Protein AF-A0A2D5Z635-F1 (afdb_monomer_lite)

pLDDT: mean 75.83, std 20.51, range [20.97, 98.56]

Sequence (1139 aa):
MLLATICIAFTLTTLTPTPTHAATWYVDAAAEPYGAGNIPEPFSTITAAAQVVDEGDTILIREGVYTERVTIERNDVTLAAWGAALPELRSNDGPAITVRANDCRIMRLRFTGSAGVELVGVANYLRGCNFDRCARPIKAEGRAHTVLFCTVRNSAFKGDGALFEIAGPGSYIGGNRFIDNAAIDAAAISLRGRGCVARNNILFSSGDAALRYGIVSASGPEDHQFDSCINQQIVRNRLHSGVREAFIHVEGERHDGSLVARNTIVGAAEAVRISAEGISVSSNLVGRTDGYASVDPEDPAFLWLAAVAPVDPTDAPKPYAGARPAWPGLASRDRAKLRHNLALGRDYLYFGPPSHGDRDLHPSCLADGYAPKKMWGHQDGTDFAGWHMNGMDNRLYVRFDLGRPCDIDAVRVYAPHQHVWRAGMPLQVDVSVSNDDRRFRYAGSVLSDLPQPPGNYWNEVEGLDARGRYVLLTVYTDWSYSGLGEFEILGTVTTDDRPPRLSGPVPRTLDEILGEGPDQSRFRLSDVGAAYMGRYRKNVTELAAVERKAQELGVRAQVDELVNRAARAVEYESSPDSRINPDVARALRGLSTAVLTAAYGQSDLILSAGTPYDEFSGSHIPDRRDVGIEEVSIMTCGDEREPGAFFVTNPMDEDLELRIEVEPLRTKQGDAFPLEQIVLRSPVDFVIGDPDRKVKGDFFHDKNNAVVRLDHGEGNRLPLMRLETRLVWIIADTTDVASGTYHGAMTLSADGIDPVQLRLVITVHPVRIPEQLDLHAYMWSYWRAGRIRDFRAEAFRDAIRHKANTILDHGIPHPVSLGEDGVDEQGHLLKPLNFDHIDWQIDQWNKSFRDPSSRVKFYVFWLAFGNEGYGELQMGIPVGSPRWNTLVVEWLNAIAAHLHERHGLTTDQFALYLKDELEARQVVKYYEPMSDALKAADPEKYPHARHVKLFVNPMTGTVMSSSWQHFEQRYDKLGLLAPLAGDYPDRILESLHRSGNLVWSHSTAGKSAGYGAKLSGWRCMQKGFDGMGFFIYVYSRYPSGLDRVYTKKDKVPGAGDETIVPTRGWEAWRDGQEDWYLLSRLKKSAHEAREADPGGFARAMRVFHGTIDSVFAAPDDPRASIAARERVIAEILRLEGGG

Radius of gyration: 36.73 Å; chains: 1; bounding box: 102×103×97 Å

Structure (mmCIF, N/CA/C/O backbone):
data_AF-A0A2D5Z635-F1
#
_entry.id   AF-A0A2D5Z635-F1
#
loop_
_atom_site.group_PDB
_atom_site.id
_atom_site.type_symbol
_atom_site.label_atom_id
_atom_site.label_alt_id
_atom_site.label_comp_id
_atom_site.label_asym_id
_atom_site.label_entity_id
_atom_site.label_seq_id
_atom_site.pdbx_PDB_ins_code
_atom_site.Cartn_x
_atom_site.Cartn_y
_atom_site.Cartn_z
_atom_site.occupancy
_atom_site.B_iso_or_equiv
_atom_site.auth_seq_id
_atom_site.auth_comp_id
_atom_site.auth_asym_id
_atom_site.auth_atom_id
_atom_site.pdbx_PDB_model_num
ATOM 1 N N . MET A 1 1 ? 67.245 28.421 30.150 1.00 30.61 1 MET A N 1
ATOM 2 C CA . MET A 1 1 ? 67.802 27.301 29.361 1.00 30.61 1 MET A CA 1
ATOM 3 C C . MET A 1 1 ? 66.653 26.392 28.962 1.00 30.61 1 MET A C 1
ATOM 5 O O . MET A 1 1 ? 65.881 26.032 29.834 1.00 30.61 1 MET A O 1
ATOM 9 N N . LEU A 1 2 ? 66.546 26.172 27.648 1.00 31.23 2 LEU A N 1
ATOM 10 C CA . LEU A 1 2 ? 65.624 25.359 26.837 1.00 31.23 2 LEU A CA 1
ATOM 11 C C . LEU A 1 2 ? 64.367 24.721 27.470 1.00 31.23 2 LEU A C 1
ATOM 13 O O . LEU A 1 2 ? 64.452 23.827 28.305 1.00 31.23 2 LEU A O 1
ATOM 17 N N . LEU A 1 3 ? 63.217 25.101 26.902 1.00 27.44 3 LEU A N 1
ATOM 18 C CA . LEU A 1 3 ? 61.907 24.449 26.975 1.00 27.44 3 LEU A CA 1
ATOM 19 C C . LEU A 1 3 ? 61.609 23.844 25.591 1.00 27.44 3 LEU A C 1
ATOM 21 O O . LEU A 1 3 ? 61.779 24.531 24.583 1.00 27.44 3 LEU A O 1
ATOM 25 N N . ALA A 1 4 ? 61.208 22.572 25.554 1.00 32.62 4 ALA A N 1
ATOM 26 C CA . ALA A 1 4 ? 60.872 21.835 24.338 1.00 32.62 4 ALA A CA 1
ATOM 27 C C . ALA A 1 4 ? 59.353 21.817 24.092 1.00 32.62 4 ALA A C 1
ATOM 29 O O . ALA A 1 4 ? 58.549 21.658 25.009 1.00 32.62 4 ALA A O 1
ATOM 30 N N . THR A 1 5 ? 59.019 22.009 22.822 1.00 35.28 5 THR A N 1
ATOM 31 C CA . THR A 1 5 ? 57.723 22.322 22.216 1.00 35.28 5 THR A CA 1
ATOM 32 C C . THR A 1 5 ? 56.794 21.108 22.097 1.00 35.28 5 THR A C 1
ATOM 34 O O . THR A 1 5 ? 57.200 20.065 21.593 1.00 35.28 5 THR A O 1
ATOM 37 N N . ILE A 1 6 ? 55.523 21.280 22.482 1.00 34.84 6 ILE A N 1
ATOM 38 C CA . ILE A 1 6 ? 54.401 20.382 22.162 1.00 34.84 6 ILE A CA 1
ATOM 39 C C . ILE A 1 6 ? 53.626 21.002 20.991 1.00 34.84 6 ILE A C 1
ATOM 41 O O . ILE A 1 6 ? 53.129 22.123 21.094 1.00 34.84 6 ILE A O 1
ATOM 45 N N . CYS A 1 7 ? 53.534 20.279 19.874 1.00 29.12 7 CYS A N 1
ATOM 46 C CA . CYS A 1 7 ? 52.735 20.653 18.710 1.00 29.12 7 CYS A CA 1
ATOM 47 C C . CYS A 1 7 ? 51.255 20.309 18.943 1.00 29.12 7 CYS A C 1
ATOM 49 O O . CYS A 1 7 ? 50.877 19.141 18.908 1.00 29.12 7 CYS A O 1
ATOM 51 N N . ILE A 1 8 ? 50.420 21.332 19.133 1.00 32.84 8 ILE A N 1
ATOM 52 C CA . ILE A 1 8 ? 48.964 21.251 18.966 1.00 32.84 8 ILE A CA 1
ATOM 53 C C . ILE A 1 8 ? 48.651 21.832 17.586 1.00 32.84 8 ILE A C 1
ATOM 55 O O . ILE A 1 8 ? 48.843 23.024 17.350 1.00 32.84 8 ILE A O 1
ATOM 59 N N . ALA A 1 9 ? 48.199 20.983 16.665 1.00 30.38 9 ALA A N 1
ATOM 60 C CA . ALA A 1 9 ? 47.681 21.409 15.373 1.00 30.38 9 ALA A CA 1
ATOM 61 C C . ALA A 1 9 ? 46.268 21.985 15.568 1.00 30.38 9 ALA A C 1
ATOM 63 O O . ALA A 1 9 ? 45.295 21.245 15.682 1.00 30.38 9 ALA A O 1
ATOM 64 N N . PHE A 1 10 ? 46.168 23.312 15.638 1.00 32.91 10 PHE A N 1
ATOM 65 C CA . PHE A 1 10 ? 44.913 24.031 15.431 1.00 32.91 10 PHE A CA 1
ATOM 66 C C . PHE A 1 10 ? 44.676 24.130 13.922 1.00 32.91 10 PHE A C 1
ATOM 68 O O . PHE A 1 10 ? 45.373 24.866 13.223 1.00 32.91 10 PHE A O 1
ATOM 75 N N . THR A 1 11 ? 43.704 23.383 13.407 1.00 33.19 11 THR A N 1
ATOM 76 C CA . THR A 1 11 ? 43.156 23.595 12.067 1.00 33.19 11 THR A CA 1
ATOM 77 C C . THR A 1 11 ? 42.427 24.937 12.081 1.00 33.19 11 THR A C 1
ATOM 79 O O . THR A 1 11 ? 41.347 25.073 12.650 1.00 33.19 11 THR A O 1
ATOM 82 N N . LEU A 1 12 ? 43.071 25.957 11.517 1.00 29.27 12 LEU A N 1
ATOM 83 C CA . LEU A 1 12 ? 42.504 27.283 11.322 1.00 29.27 12 LEU A CA 1
ATOM 84 C C . LEU A 1 12 ? 41.436 27.173 10.223 1.00 29.27 12 LEU A C 1
ATOM 86 O O . LEU A 1 12 ? 41.762 27.127 9.039 1.00 29.27 12 LEU A O 1
ATOM 90 N N . THR A 1 13 ? 40.164 27.072 10.604 1.00 34.94 13 THR A N 1
ATOM 91 C CA . THR A 1 13 ? 39.042 27.189 9.669 1.00 34.94 13 THR A CA 1
ATOM 92 C C . THR A 1 13 ? 39.069 28.605 9.101 1.00 34.94 13 THR A C 1
ATOM 94 O O . THR A 1 13 ? 38.730 29.566 9.793 1.00 34.94 13 THR A O 1
ATOM 97 N N . THR A 1 14 ? 39.525 28.764 7.862 1.00 32.41 14 THR A N 1
ATOM 98 C CA . THR A 1 14 ? 39.376 30.016 7.127 1.00 32.41 14 THR A CA 1
ATOM 99 C C . THR A 1 14 ? 37.883 30.254 6.926 1.00 32.41 14 THR A C 1
ATOM 101 O O . THR A 1 14 ? 37.226 29.581 6.138 1.00 32.41 14 THR A O 1
ATOM 104 N N . LEU A 1 15 ? 37.322 31.191 7.693 1.00 33.00 15 LEU A N 1
ATOM 105 C CA . LEU A 1 15 ? 36.035 31.804 7.386 1.00 33.00 15 LEU A CA 1
ATOM 106 C C . LEU A 1 15 ? 36.168 32.429 5.994 1.00 33.00 15 LEU A C 1
ATOM 108 O O . LEU A 1 15 ? 36.768 33.493 5.848 1.00 33.00 15 LEU A O 1
ATOM 112 N N . THR A 1 16 ? 35.660 31.755 4.963 1.00 35.94 16 THR A N 1
ATOM 113 C CA . THR A 1 16 ? 35.404 32.403 3.678 1.00 35.94 16 THR A CA 1
ATOM 114 C C . THR A 1 16 ? 34.396 33.517 3.951 1.00 35.94 16 THR A C 1
ATOM 116 O O . THR A 1 16 ? 33.330 33.215 4.502 1.00 35.94 16 THR A O 1
ATOM 119 N N . PRO A 1 17 ? 34.709 34.789 3.655 1.00 36.69 17 PRO A N 1
ATOM 120 C CA . PRO A 1 17 ? 33.743 35.861 3.820 1.00 36.69 17 PRO A CA 1
ATOM 121 C C . PRO A 1 17 ? 32.479 35.511 3.032 1.00 36.69 17 PRO A C 1
ATOM 123 O O . PRO A 1 17 ? 32.550 35.032 1.901 1.00 36.69 17 PRO A O 1
ATOM 126 N N . THR A 1 18 ? 31.325 35.707 3.665 1.00 41.41 18 THR A N 1
ATOM 127 C CA . THR A 1 18 ? 30.014 35.689 3.014 1.00 41.41 18 THR A CA 1
ATOM 128 C C . THR A 1 18 ? 30.107 36.531 1.739 1.00 41.41 18 THR A C 1
ATOM 130 O O . THR A 1 18 ? 30.652 37.635 1.842 1.00 41.41 18 THR A O 1
ATOM 133 N N . PRO A 1 19 ? 29.632 36.062 0.568 1.00 43.22 19 PRO A N 1
ATOM 134 C CA . PRO A 1 19 ? 29.708 36.858 -0.649 1.00 43.22 19 PRO A CA 1
ATOM 135 C C . PRO A 1 19 ? 29.065 38.216 -0.374 1.00 43.22 19 PRO A C 1
ATOM 137 O O . PRO A 1 19 ? 27.908 38.310 0.048 1.00 43.22 19 PRO A O 1
ATOM 140 N N . THR A 1 20 ? 29.870 39.263 -0.524 1.00 47.00 20 THR A N 1
ATOM 141 C CA . THR A 1 20 ? 29.421 40.647 -0.619 1.00 47.00 20 THR A CA 1
ATOM 142 C C . THR A 1 20 ? 28.277 40.693 -1.627 1.00 47.00 20 THR A C 1
ATOM 144 O O . THR A 1 20 ? 28.352 40.043 -2.665 1.00 47.00 20 THR A O 1
ATOM 147 N N . HIS A 1 21 ? 27.188 41.389 -1.291 1.00 55.56 21 HIS A N 1
ATOM 148 C CA . HIS A 1 21 ? 26.045 41.566 -2.189 1.00 55.56 21 HIS A CA 1
ATOM 149 C C . HIS A 1 21 ? 26.529 41.908 -3.606 1.00 55.56 21 HIS A C 1
ATOM 151 O O . HIS A 1 21 ? 27.247 42.893 -3.758 1.00 55.56 21 HIS A O 1
ATOM 157 N N . ALA A 1 22 ? 26.110 41.120 -4.602 1.00 78.25 22 ALA A N 1
ATOM 158 C CA . ALA A 1 22 ? 26.338 41.403 -6.016 1.00 78.25 22 ALA A CA 1
ATOM 159 C C . ALA A 1 22 ? 25.963 42.858 -6.329 1.00 78.25 22 ALA A C 1
ATOM 161 O O . ALA A 1 22 ? 24.819 43.279 -6.106 1.00 78.25 22 ALA A O 1
ATOM 162 N N . ALA A 1 23 ? 26.929 43.637 -6.802 1.00 91.00 23 ALA A N 1
ATOM 163 C CA . ALA A 1 23 ? 26.727 45.025 -7.164 1.00 91.00 23 ALA A CA 1
ATOM 164 C C . ALA A 1 23 ? 25.988 45.127 -8.505 1.00 91.00 23 ALA A C 1
ATOM 166 O O . ALA A 1 23 ? 26.004 44.225 -9.346 1.00 91.00 23 ALA A O 1
ATOM 167 N N . THR A 1 24 ? 25.294 46.249 -8.708 1.00 96.00 24 THR A N 1
ATOM 168 C CA . THR A 1 24 ? 24.654 46.576 -9.986 1.00 96.00 24 THR A CA 1
ATOM 169 C C . THR A 1 24 ? 25.293 47.825 -10.571 1.00 96.00 24 THR A C 1
ATOM 171 O O . THR A 1 24 ? 25.233 48.894 -9.963 1.00 96.00 24 THR A O 1
ATOM 174 N N . TRP A 1 25 ? 25.859 47.681 -11.763 1.00 97.19 25 TRP A N 1
ATOM 175 C CA . TRP A 1 25 ? 26.549 48.716 -12.517 1.00 97.19 25 TRP A CA 1
ATOM 176 C C . TRP A 1 25 ? 25.673 49.214 -13.663 1.00 97.19 25 TRP A C 1
ATOM 178 O O . TRP A 1 25 ? 25.069 48.421 -14.380 1.00 97.19 25 TRP A O 1
ATOM 188 N N . TYR A 1 26 ? 25.606 50.525 -13.853 1.00 97.00 26 TYR A N 1
ATOM 189 C CA . TYR A 1 26 ? 24.739 51.166 -14.839 1.00 97.00 26 TYR A CA 1
ATOM 190 C C . TYR A 1 26 ? 25.568 51.741 -15.982 1.00 97.00 26 TYR A C 1
ATOM 192 O O . TYR A 1 26 ? 26.588 52.386 -15.745 1.00 97.00 26 TYR A O 1
ATOM 200 N N . VAL A 1 27 ? 25.116 51.523 -17.218 1.00 97.12 27 VAL A N 1
ATOM 201 C CA . VAL A 1 27 ? 25.776 52.001 -18.439 1.00 97.12 27 VAL A CA 1
ATOM 202 C C . VAL A 1 27 ? 24.793 52.815 -19.276 1.00 97.12 27 VAL A C 1
ATOM 204 O O . VAL A 1 27 ? 23.687 52.354 -19.540 1.00 97.12 27 VAL A O 1
ATOM 207 N N . ASP A 1 28 ? 25.195 53.992 -19.748 1.00 96.81 28 ASP A N 1
ATOM 208 C CA . ASP A 1 28 ? 24.398 54.884 -20.595 1.00 96.81 28 ASP A CA 1
ATOM 209 C C . ASP A 1 28 ? 25.302 55.555 -21.640 1.00 96.81 28 ASP A C 1
ATOM 211 O O . ASP A 1 28 ? 26.207 56.304 -21.289 1.00 96.81 28 ASP A O 1
ATOM 215 N N . ALA A 1 29 ? 25.057 55.305 -22.930 1.00 94.38 29 ALA A N 1
ATOM 216 C CA . ALA A 1 29 ? 25.869 55.851 -24.023 1.00 94.38 29 ALA A CA 1
ATOM 217 C C . ALA A 1 29 ? 25.871 57.393 -24.082 1.00 94.38 29 ALA A C 1
ATOM 219 O O . ALA A 1 29 ? 26.741 57.975 -24.726 1.00 94.38 29 ALA A O 1
ATOM 220 N N . ALA A 1 30 ? 24.895 58.053 -23.448 1.00 94.25 30 ALA A N 1
ATOM 221 C CA . ALA A 1 30 ? 24.809 59.510 -23.368 1.00 94.25 30 ALA A CA 1
ATOM 222 C C . ALA A 1 30 ? 25.518 60.103 -22.134 1.00 94.25 30 ALA A C 1
ATOM 224 O O . ALA A 1 30 ? 25.519 61.323 -21.971 1.00 94.25 30 ALA A O 1
ATOM 225 N N . ALA A 1 31 ? 26.078 59.269 -21.253 1.00 93.50 31 ALA A N 1
ATOM 226 C CA . ALA A 1 31 ? 26.765 59.727 -20.054 1.00 93.50 31 ALA A CA 1
ATOM 227 C C . ALA A 1 31 ? 28.138 60.333 -20.360 1.00 93.50 31 ALA A C 1
ATOM 229 O O . ALA A 1 31 ? 28.791 59.989 -21.348 1.00 93.50 31 ALA A O 1
ATOM 230 N N . GLU A 1 32 ? 28.595 61.213 -19.471 1.00 89.12 32 GLU A N 1
ATOM 231 C CA . GLU A 1 32 ? 29.941 61.772 -19.552 1.00 89.12 32 GLU A CA 1
ATOM 232 C C . GLU A 1 32 ? 31.006 60.664 -19.419 1.00 89.12 32 GLU A C 1
ATOM 234 O O . GLU A 1 32 ? 30.798 59.656 -18.730 1.00 89.12 32 GLU A O 1
ATOM 239 N N . PRO A 1 33 ? 32.177 60.820 -20.060 1.00 86.00 33 PRO A N 1
ATOM 240 C CA . PRO A 1 33 ? 33.325 59.964 -19.794 1.00 86.00 33 PRO A CA 1
ATOM 241 C C . PRO A 1 33 ? 33.615 59.895 -18.285 1.00 86.00 33 PRO A C 1
ATOM 243 O O . PRO A 1 33 ? 33.566 60.913 -17.600 1.00 86.00 33 PRO A O 1
ATOM 246 N N . TYR A 1 34 ? 33.966 58.706 -17.784 1.00 84.75 34 TYR A N 1
ATOM 247 C CA . TYR A 1 34 ? 34.382 58.464 -16.388 1.00 84.75 34 TYR A CA 1
ATOM 248 C C . TYR A 1 34 ? 33.281 58.475 -15.306 1.00 84.75 34 TYR A C 1
ATOM 250 O O . TYR A 1 34 ? 33.599 58.694 -14.138 1.00 84.75 34 TYR A O 1
ATOM 258 N N . GLY A 1 35 ? 32.013 58.206 -15.644 1.00 88.25 35 GLY A N 1
ATOM 259 C CA . GLY A 1 35 ? 30.972 57.973 -14.629 1.00 88.25 35 GLY A CA 1
ATOM 260 C C . GLY A 1 35 ? 31.335 56.854 -13.636 1.00 88.25 35 GLY A C 1
ATOM 261 O O . GLY A 1 35 ? 32.076 55.934 -13.975 1.00 88.25 35 GLY A O 1
ATOM 262 N N . ALA A 1 36 ? 30.819 56.930 -12.407 1.00 92.06 36 ALA A N 1
ATOM 263 C CA . ALA A 1 36 ? 31.108 55.987 -11.322 1.00 92.06 36 ALA A CA 1
ATOM 264 C C . ALA A 1 36 ? 30.342 54.647 -11.411 1.00 92.06 36 ALA A C 1
ATOM 266 O O . ALA A 1 36 ? 30.465 53.810 -10.518 1.00 92.06 36 ALA A O 1
ATOM 267 N N . GLY A 1 37 ? 29.523 54.443 -12.446 1.00 91.56 37 GLY A N 1
ATOM 268 C CA . GLY A 1 37 ? 28.780 53.205 -12.683 1.00 91.56 37 GLY A CA 1
ATOM 269 C C . GLY A 1 37 ? 27.520 53.033 -11.834 1.00 91.56 37 GLY A C 1
ATOM 270 O O . GLY A 1 37 ? 26.960 51.942 -11.788 1.00 91.56 37 GLY A O 1
ATOM 271 N N . ASN A 1 38 ? 27.049 54.092 -11.178 1.00 94.06 38 ASN A N 1
ATOM 272 C CA . ASN A 1 38 ? 25.782 54.117 -10.443 1.00 94.06 38 ASN A CA 1
ATOM 273 C C . ASN A 1 38 ? 24.690 54.837 -11.265 1.00 94.06 38 ASN A C 1
ATOM 275 O O . ASN A 1 38 ? 24.964 55.384 -12.325 1.00 94.06 38 ASN A O 1
ATOM 279 N N . ILE A 1 39 ? 23.435 54.829 -10.804 1.00 90.94 39 ILE A N 1
ATOM 280 C CA . ILE A 1 39 ? 22.302 55.427 -11.543 1.00 90.94 39 ILE A CA 1
ATOM 281 C C . ILE A 1 39 ? 22.522 56.906 -11.940 1.00 90.94 39 ILE A C 1
ATOM 283 O O . ILE A 1 39 ? 22.224 57.233 -13.089 1.00 90.94 39 ILE A O 1
ATOM 287 N N . PRO A 1 40 ? 22.965 57.816 -11.042 1.00 90.44 40 PRO A N 1
ATOM 288 C CA . PRO A 1 40 ? 23.169 59.221 -11.408 1.00 90.44 40 PRO A CA 1
ATOM 289 C C . PRO A 1 40 ? 24.443 59.474 -12.227 1.00 90.44 40 PRO A C 1
ATOM 291 O O . PRO A 1 40 ? 24.479 60.444 -12.979 1.00 90.44 40 PRO A O 1
ATOM 294 N N . GLU A 1 41 ? 25.456 58.614 -12.112 1.00 93.88 41 GLU A N 1
ATOM 295 C CA . GLU A 1 41 ? 26.731 58.714 -12.832 1.00 93.88 41 GLU A CA 1
ATOM 296 C C . GLU A 1 41 ? 27.061 57.378 -13.529 1.00 93.88 41 GLU A C 1
ATOM 298 O O . GLU A 1 41 ? 28.010 56.694 -13.135 1.00 93.88 41 GLU A O 1
ATOM 303 N N . PRO A 1 42 ? 26.278 56.947 -14.536 1.00 96.81 42 PRO A N 1
ATOM 304 C CA . PRO A 1 42 ? 26.495 55.663 -15.196 1.00 96.81 42 PRO A CA 1
ATOM 305 C C . PRO A 1 42 ? 27.777 55.684 -16.035 1.00 96.81 42 PRO A C 1
ATOM 307 O O . PRO A 1 42 ? 28.232 56.735 -16.487 1.00 96.81 42 PRO A O 1
ATOM 310 N N . PHE A 1 43 ? 28.362 54.513 -16.280 1.00 97.31 43 PHE A N 1
ATOM 311 C CA . PHE A 1 43 ? 29.468 54.389 -17.226 1.00 97.31 43 PHE A CA 1
ATOM 312 C C . PHE A 1 43 ? 29.003 54.750 -18.640 1.00 97.31 43 PHE A C 1
ATOM 314 O O . PHE A 1 43 ? 27.923 54.348 -19.068 1.00 97.31 43 PHE A O 1
ATOM 321 N N . SER A 1 44 ? 29.841 55.444 -19.407 1.00 95.31 44 SER A N 1
ATOM 322 C CA . SER A 1 44 ? 29.541 55.776 -20.806 1.00 95.31 44 SER A CA 1
ATOM 323 C C . SER A 1 44 ? 29.814 54.637 -21.794 1.00 95.31 44 SER A C 1
ATOM 325 O O . SER A 1 44 ? 29.379 54.696 -22.942 1.00 95.31 44 SER A O 1
ATOM 327 N N . THR A 1 45 ? 30.500 53.574 -21.355 1.00 96.94 45 THR A N 1
ATOM 328 C CA . THR A 1 45 ? 30.802 52.378 -22.161 1.00 96.94 45 THR A CA 1
ATOM 329 C C . THR A 1 45 ? 30.586 51.102 -21.354 1.00 96.94 45 THR A C 1
ATOM 331 O O . THR A 1 45 ? 30.772 51.078 -20.134 1.00 96.94 45 THR A O 1
ATOM 334 N N . ILE A 1 46 ? 30.221 50.022 -22.037 1.00 97.12 46 ILE A N 1
ATOM 335 C CA . ILE A 1 46 ? 30.075 48.690 -21.444 1.00 97.12 46 ILE A CA 1
ATOM 336 C C . ILE A 1 46 ? 31.454 48.147 -21.042 1.00 97.12 46 ILE A C 1
ATOM 338 O O . ILE A 1 46 ? 31.578 47.475 -20.022 1.00 97.12 46 ILE A O 1
ATOM 342 N N . THR A 1 47 ? 32.504 48.483 -21.795 1.00 96.19 47 THR A N 1
ATOM 343 C CA . THR A 1 47 ? 33.895 48.114 -21.500 1.00 96.19 47 THR A CA 1
ATOM 344 C C . THR A 1 47 ? 34.355 48.675 -20.157 1.00 96.19 47 THR A C 1
ATOM 346 O O . THR A 1 47 ? 34.975 47.945 -19.388 1.00 96.19 47 THR A O 1
ATOM 349 N N . ALA A 1 48 ? 34.019 49.929 -19.831 1.00 95.25 48 ALA A N 1
ATOM 350 C CA . ALA A 1 48 ? 34.350 50.504 -18.526 1.00 95.25 48 ALA A CA 1
ATOM 351 C C . ALA A 1 48 ? 33.665 49.746 -17.378 1.00 95.25 48 ALA A C 1
ATOM 353 O O . ALA A 1 48 ? 34.307 49.450 -16.375 1.00 95.25 48 ALA A O 1
ATOM 354 N N . ALA A 1 49 ? 32.398 49.354 -17.554 1.00 96.38 49 ALA A N 1
ATOM 355 C CA . ALA A 1 49 ? 31.696 48.530 -16.572 1.00 96.38 49 ALA A CA 1
ATOM 356 C C . ALA A 1 49 ? 32.336 47.138 -16.436 1.00 96.38 49 ALA A C 1
ATOM 358 O O . ALA A 1 49 ? 32.631 46.695 -15.331 1.00 96.38 49 ALA A O 1
ATOM 359 N N . ALA A 1 50 ? 32.625 46.472 -17.556 1.00 95.88 50 ALA A N 1
ATOM 360 C CA . ALA A 1 50 ? 33.232 45.141 -17.581 1.00 95.88 50 ALA A CA 1
ATOM 361 C C . ALA A 1 50 ? 34.624 45.076 -16.921 1.00 95.88 50 ALA A C 1
ATOM 363 O O . ALA A 1 50 ? 35.052 44.001 -16.510 1.00 95.88 50 ALA A O 1
ATOM 364 N N . GLN A 1 51 ? 35.330 46.206 -16.811 1.00 94.81 51 GLN A N 1
ATOM 365 C CA . GLN A 1 51 ? 36.632 46.292 -16.143 1.00 94.81 51 GLN A CA 1
ATOM 366 C C . GLN A 1 51 ? 36.542 46.370 -14.613 1.00 94.81 51 GLN A C 1
ATOM 368 O O . GLN A 1 51 ? 37.538 46.082 -13.950 1.00 94.81 51 GLN A O 1
ATOM 373 N N . VAL A 1 52 ? 35.392 46.768 -14.057 1.00 94.44 52 VAL A N 1
ATOM 374 C CA . VAL A 1 52 ? 35.220 46.977 -12.606 1.00 94.44 52 VAL A CA 1
ATOM 375 C C . VAL A 1 52 ? 34.320 45.944 -11.930 1.00 94.44 52 VAL A C 1
ATOM 377 O O . VAL A 1 52 ? 34.256 45.932 -10.706 1.00 94.44 52 VAL A O 1
ATOM 380 N N . VAL A 1 53 ? 33.616 45.112 -12.702 1.00 94.62 53 VAL A N 1
ATOM 381 C CA . VAL A 1 53 ? 32.704 44.098 -12.157 1.00 94.62 53 VAL A CA 1
ATOM 382 C C . VAL A 1 53 ? 33.446 42.959 -11.462 1.00 94.62 53 VAL A C 1
ATOM 384 O O . VAL A 1 53 ? 34.452 42.455 -11.972 1.00 94.62 53 VAL A O 1
ATOM 387 N N . ASP A 1 54 ? 32.894 42.519 -10.335 1.00 94.88 54 ASP A N 1
ATOM 388 C CA . ASP A 1 54 ? 33.293 41.305 -9.626 1.00 94.88 54 ASP A CA 1
ATOM 389 C C . ASP A 1 54 ? 32.348 40.130 -9.952 1.00 94.88 54 ASP A C 1
ATOM 391 O O . ASP A 1 54 ? 31.340 40.274 -10.650 1.00 94.88 54 ASP A O 1
ATOM 395 N N . GLU A 1 55 ? 32.695 38.923 -9.494 1.00 93.31 55 GLU A N 1
ATOM 396 C CA . GLU A 1 55 ? 31.869 37.731 -9.718 1.00 93.31 55 GLU A CA 1
ATOM 397 C C . GLU A 1 55 ? 30.492 37.869 -9.043 1.00 93.31 55 GLU A C 1
ATOM 399 O O . GLU A 1 55 ? 30.396 38.233 -7.871 1.00 93.31 55 GLU A O 1
ATOM 404 N N . GLY A 1 56 ? 29.422 37.569 -9.787 1.00 89.44 56 GLY A N 1
ATOM 405 C CA . GLY A 1 56 ? 28.029 37.730 -9.349 1.00 89.44 56 GLY A CA 1
ATOM 406 C C . GLY A 1 56 ? 27.396 39.085 -9.700 1.00 89.44 56 GLY A C 1
ATOM 407 O O . GLY A 1 56 ? 26.172 39.218 -9.629 1.00 89.44 56 GLY A O 1
ATOM 408 N N . ASP A 1 57 ? 28.185 40.084 -10.109 1.00 96.19 57 ASP A N 1
ATOM 409 C CA . ASP A 1 57 ? 27.688 41.430 -10.415 1.00 96.19 57 ASP A CA 1
ATOM 410 C C . ASP A 1 57 ? 26.788 41.487 -11.661 1.00 96.19 57 ASP A C 1
ATOM 412 O O . ASP A 1 57 ? 26.846 40.662 -12.580 1.00 96.19 57 ASP A O 1
ATOM 416 N N . THR A 1 58 ? 25.960 42.533 -11.725 1.00 96.81 58 THR A N 1
ATOM 417 C CA . THR A 1 58 ? 25.075 42.814 -12.863 1.00 96.81 58 THR A CA 1
ATOM 418 C C . THR A 1 58 ? 25.408 44.149 -13.524 1.00 96.81 58 THR A C 1
ATOM 420 O O . THR A 1 58 ? 25.435 45.181 -12.868 1.00 96.81 58 THR A O 1
ATOM 423 N N . ILE A 1 59 ? 25.578 44.157 -14.844 1.00 97.69 59 ILE A N 1
ATOM 424 C CA . ILE A 1 59 ? 25.701 45.345 -15.693 1.00 97.69 59 ILE A CA 1
ATOM 425 C C . ILE A 1 59 ? 24.356 45.591 -16.390 1.00 97.69 59 ILE A C 1
ATOM 427 O O . ILE A 1 59 ? 23.929 44.805 -17.241 1.00 97.69 59 ILE A O 1
ATOM 431 N N . LEU A 1 60 ? 23.697 46.698 -16.054 1.00 96.75 60 LEU A N 1
ATOM 432 C CA . LEU A 1 60 ? 22.460 47.170 -16.671 1.00 96.75 60 LEU A CA 1
ATOM 433 C C . LEU A 1 60 ? 22.753 48.250 -17.716 1.00 96.75 60 LEU A C 1
ATOM 435 O O . LEU A 1 60 ? 23.225 49.341 -17.401 1.00 96.75 60 LEU A O 1
ATOM 439 N N . ILE A 1 61 ? 22.432 47.952 -18.973 1.00 97.81 61 ILE A N 1
ATOM 440 C CA . ILE A 1 61 ? 22.767 48.781 -20.134 1.00 97.81 61 ILE A CA 1
ATOM 441 C C . ILE A 1 61 ? 21.518 49.528 -20.607 1.00 97.81 61 ILE A C 1
ATOM 443 O O . ILE A 1 61 ? 20.512 48.910 -20.975 1.00 97.81 61 ILE A O 1
ATOM 447 N N . ARG A 1 62 ? 21.558 50.862 -20.583 1.00 96.00 62 ARG A N 1
ATOM 448 C CA . ARG A 1 62 ? 20.468 51.718 -21.064 1.00 96.00 62 ARG A CA 1
ATOM 449 C C . ARG A 1 62 ? 20.297 51.590 -22.571 1.00 96.00 62 ARG A C 1
ATOM 451 O O . ARG A 1 62 ? 21.221 51.244 -23.293 1.00 96.00 62 ARG A O 1
ATOM 458 N N . GLU A 1 63 ? 19.105 51.906 -23.061 1.00 95.44 63 GLU A N 1
ATOM 459 C CA . GLU A 1 63 ? 18.890 52.096 -24.494 1.00 95.44 63 GLU A CA 1
ATOM 460 C C . GLU A 1 63 ? 19.888 53.117 -25.064 1.00 95.44 63 GLU A C 1
ATOM 462 O O . GLU A 1 63 ? 20.022 54.224 -24.548 1.00 95.44 63 GLU A O 1
ATOM 467 N N . GLY A 1 64 ? 20.578 52.728 -26.133 1.00 93.62 64 GLY A N 1
ATOM 468 C CA . GLY A 1 64 ? 21.636 53.504 -26.768 1.00 93.62 64 GLY A CA 1
ATOM 469 C C . GLY A 1 64 ? 22.349 52.678 -27.837 1.00 93.62 64 GLY A C 1
ATOM 470 O O . GLY A 1 64 ? 22.109 51.472 -27.953 1.00 93.62 64 GLY A O 1
ATOM 471 N N . VAL A 1 65 ? 23.207 53.326 -28.629 1.00 95.50 65 VAL A N 1
ATOM 472 C CA . VAL A 1 65 ? 24.070 52.655 -29.614 1.00 95.50 65 VAL A CA 1
ATOM 473 C C . VAL A 1 65 ? 25.489 52.597 -29.061 1.00 95.50 65 VAL A C 1
ATOM 475 O O . VAL A 1 65 ? 26.140 53.627 -28.911 1.00 95.50 65 VAL A O 1
ATOM 478 N N . TYR A 1 66 ? 25.976 51.388 -28.811 1.00 95.25 66 TYR A N 1
ATOM 479 C CA . TYR A 1 66 ? 27.294 51.110 -28.253 1.00 95.25 66 TYR A CA 1
ATOM 480 C C . TYR A 1 66 ? 28.176 50.522 -29.348 1.00 95.25 66 TYR A C 1
ATOM 482 O O . TYR A 1 66 ? 27.926 49.419 -29.833 1.00 95.25 66 TYR A O 1
ATOM 490 N N . THR A 1 67 ? 29.186 51.276 -29.783 1.00 93.50 67 THR A N 1
ATOM 491 C CA . THR A 1 67 ? 30.129 50.827 -30.820 1.00 93.50 67 THR A CA 1
ATOM 492 C C . THR A 1 67 ? 31.452 50.455 -30.165 1.00 93.50 67 THR A C 1
ATOM 494 O O . THR A 1 67 ? 32.386 51.251 -30.131 1.00 93.50 67 THR A O 1
ATOM 497 N N . GLU A 1 68 ? 31.506 49.259 -29.589 1.00 91.62 68 GLU A N 1
ATOM 498 C CA . GLU A 1 68 ? 32.641 48.772 -28.803 1.00 91.62 68 GLU A CA 1
ATOM 499 C C . GLU A 1 68 ? 32.737 47.238 -28.836 1.00 91.62 68 GLU A C 1
ATOM 501 O O . GLU A 1 68 ? 31.814 46.551 -29.281 1.00 91.62 68 GLU A O 1
ATOM 506 N N . ARG A 1 69 ? 33.870 46.700 -28.368 1.00 92.50 69 ARG A N 1
ATOM 507 C CA . ARG A 1 69 ? 34.099 45.259 -28.201 1.00 92.50 69 ARG A CA 1
ATOM 508 C C . ARG A 1 69 ? 34.341 44.966 -26.730 1.00 92.50 69 ARG A C 1
ATOM 510 O O . ARG A 1 69 ? 35.334 45.416 -26.168 1.00 92.50 69 ARG A O 1
ATOM 517 N N . VAL A 1 70 ? 33.450 44.188 -26.134 1.00 94.94 70 VAL A N 1
ATOM 518 C CA . VAL A 1 70 ? 33.444 43.896 -24.700 1.00 94.94 70 VAL A CA 1
ATOM 519 C C . VAL A 1 70 ? 33.977 42.488 -24.472 1.00 94.94 70 VAL A C 1
ATOM 521 O O . VAL A 1 70 ? 33.511 41.538 -25.100 1.00 94.94 70 VAL A O 1
ATOM 524 N N . THR A 1 71 ? 34.932 42.338 -23.555 1.00 96.44 71 THR A N 1
ATOM 525 C CA . THR A 1 71 ? 35.397 41.021 -23.095 1.00 96.44 71 THR A CA 1
ATOM 526 C C . THR A 1 71 ? 35.018 40.833 -21.631 1.00 96.44 71 THR A C 1
ATOM 528 O O . THR A 1 71 ? 35.332 41.690 -20.811 1.00 96.44 71 THR A O 1
ATOM 531 N N . ILE A 1 72 ? 34.347 39.724 -21.309 1.00 97.12 72 ILE A N 1
ATOM 532 C CA . ILE A 1 72 ? 34.001 39.338 -19.934 1.00 97.12 72 ILE A CA 1
ATOM 533 C C . ILE A 1 72 ? 34.929 38.209 -19.489 1.00 97.12 72 ILE A C 1
ATOM 535 O O . ILE A 1 72 ? 34.904 37.113 -20.056 1.00 97.12 72 ILE A O 1
ATOM 539 N N . GLU A 1 73 ? 35.750 38.491 -18.478 1.00 95.25 73 GLU A N 1
ATOM 540 C CA . GLU A 1 73 ? 36.774 37.577 -17.944 1.00 95.25 73 GLU A CA 1
ATOM 541 C C . GLU A 1 73 ? 36.492 37.121 -16.499 1.00 95.25 73 GLU A C 1
ATOM 543 O O . GLU A 1 73 ? 37.254 36.328 -15.949 1.00 95.25 73 GLU A O 1
ATOM 548 N N . ARG A 1 74 ? 35.391 37.582 -15.888 1.00 94.81 74 ARG A N 1
ATOM 549 C CA . ARG A 1 74 ? 34.948 37.216 -14.528 1.00 94.81 74 ARG A CA 1
ATOM 550 C C . ARG A 1 74 ? 33.714 36.315 -14.566 1.00 94.81 74 ARG A C 1
ATOM 552 O O . ARG A 1 74 ? 32.836 36.535 -15.400 1.00 94.81 74 ARG A O 1
ATOM 559 N N . ASN A 1 75 ? 33.661 35.307 -13.691 1.00 93.81 75 ASN A N 1
ATOM 560 C CA . ASN A 1 75 ? 32.560 34.340 -13.655 1.00 93.81 75 ASN A CA 1
ATOM 561 C C . ASN A 1 75 ? 31.272 34.955 -13.089 1.00 93.81 75 ASN A C 1
ATOM 563 O O . ASN A 1 75 ? 31.317 35.944 -12.368 1.00 93.81 75 ASN A O 1
ATOM 567 N N . ASP A 1 76 ? 30.124 34.359 -13.412 1.00 93.94 76 ASP A N 1
ATOM 568 C CA . ASP A 1 76 ? 28.801 34.711 -12.861 1.00 93.94 76 ASP A CA 1
ATOM 569 C C . ASP A 1 76 ? 28.372 36.182 -13.067 1.00 93.94 76 ASP A C 1
ATOM 571 O O . ASP A 1 76 ? 27.495 36.700 -12.381 1.00 93.94 76 ASP A O 1
ATOM 575 N N . VAL A 1 77 ? 28.957 36.876 -14.047 1.00 96.38 77 VAL A N 1
ATOM 576 C CA . VAL A 1 77 ? 28.567 38.249 -14.405 1.00 96.38 77 VAL A CA 1
ATOM 577 C C . VAL A 1 77 ? 27.322 38.251 -15.297 1.00 96.38 77 VAL A C 1
ATOM 579 O O . VAL A 1 77 ? 27.232 37.507 -16.279 1.00 96.38 77 VAL A O 1
ATOM 582 N N . THR A 1 78 ? 26.369 39.138 -15.001 1.00 97.38 78 THR A N 1
ATOM 583 C CA . THR A 1 78 ? 25.149 39.333 -15.801 1.00 97.38 78 THR A CA 1
ATOM 584 C C . THR A 1 78 ? 25.198 40.639 -16.595 1.00 97.38 78 THR A C 1
ATOM 586 O O . THR A 1 78 ? 25.351 41.703 -16.018 1.00 97.38 78 THR A O 1
ATOM 589 N N . LEU A 1 79 ? 25.008 40.591 -17.915 1.00 97.50 79 LEU A N 1
ATOM 590 C CA . LEU A 1 79 ? 24.796 41.752 -18.786 1.00 97.50 79 LEU A CA 1
ATOM 591 C C . LEU A 1 79 ? 23.337 41.762 -19.244 1.00 97.50 79 LEU A C 1
ATOM 593 O O . LEU A 1 79 ? 22.887 40.824 -19.908 1.00 97.50 79 LEU A O 1
ATOM 597 N N . ALA A 1 80 ? 22.598 42.824 -18.934 1.00 96.31 80 ALA A N 1
ATOM 598 C CA . ALA A 1 80 ? 21.187 42.930 -19.288 1.00 96.31 80 ALA A CA 1
ATOM 599 C C . ALA A 1 80 ? 20.778 44.347 -19.702 1.00 96.31 80 ALA A C 1
ATOM 601 O O . ALA A 1 80 ? 21.401 45.334 -19.320 1.00 96.31 80 ALA A O 1
ATOM 602 N N . ALA A 1 81 ? 19.692 44.465 -20.469 1.00 93.56 81 ALA A N 1
ATOM 603 C CA . ALA A 1 81 ? 19.061 45.762 -20.700 1.00 93.56 81 ALA A CA 1
ATOM 604 C C . ALA A 1 81 ? 18.520 46.351 -19.386 1.00 93.56 81 ALA A C 1
ATOM 606 O O . ALA A 1 81 ? 17.793 45.683 -18.652 1.00 93.56 81 ALA A O 1
ATOM 607 N N . TRP A 1 82 ? 18.808 47.627 -19.134 1.00 88.44 82 TRP A N 1
ATOM 608 C CA . TRP A 1 82 ? 18.287 48.378 -17.987 1.00 88.44 82 TRP A CA 1
ATOM 609 C C . TRP A 1 82 ? 16.767 48.620 -18.100 1.00 88.44 82 TRP A C 1
ATOM 611 O O . TRP A 1 82 ? 16.072 48.738 -17.095 1.00 88.44 82 TRP A O 1
ATOM 621 N N . GLY A 1 83 ? 16.218 48.674 -19.319 1.00 82.62 83 GLY A N 1
ATOM 622 C CA . GLY A 1 83 ? 14.820 49.037 -19.569 1.00 82.62 83 GLY A CA 1
ATOM 623 C C . GLY A 1 83 ? 14.059 48.101 -20.511 1.00 82.62 83 GLY A C 1
ATOM 624 O O . GLY A 1 83 ? 14.483 46.995 -20.846 1.00 82.62 83 GLY A O 1
ATOM 625 N N . ALA A 1 84 ? 12.876 48.545 -20.944 1.00 74.75 84 ALA A N 1
ATOM 626 C CA . ALA A 1 84 ? 12.050 47.810 -21.907 1.00 74.75 84 ALA A CA 1
ATOM 627 C C . ALA A 1 84 ? 12.650 47.820 -23.326 1.00 74.75 84 ALA A C 1
ATOM 629 O O . ALA A 1 84 ? 12.536 46.828 -24.049 1.00 74.75 84 ALA A O 1
ATOM 630 N N . ALA A 1 85 ? 13.283 48.929 -23.711 1.00 85.19 85 ALA A N 1
ATOM 631 C CA . ALA A 1 85 ? 13.990 49.058 -24.977 1.00 85.19 85 ALA A CA 1
ATOM 632 C C . ALA A 1 85 ? 15.352 48.351 -24.929 1.00 85.19 85 ALA A C 1
ATOM 634 O O . ALA A 1 85 ? 15.991 48.284 -23.878 1.00 85.19 85 ALA A O 1
ATOM 635 N N . LEU A 1 86 ? 15.770 47.791 -26.067 1.00 90.75 86 LEU A N 1
ATOM 636 C CA . LEU A 1 86 ? 16.992 46.993 -26.163 1.00 90.75 86 LEU A CA 1
ATOM 637 C C . LEU A 1 86 ? 18.178 47.896 -26.545 1.00 90.75 86 LEU A C 1
ATOM 639 O O . LEU A 1 86 ? 18.081 48.571 -27.573 1.00 90.75 86 LEU A O 1
ATOM 643 N N . PRO A 1 87 ? 19.294 47.881 -25.795 1.00 94.75 87 PRO A N 1
ATOM 644 C CA . PRO A 1 87 ? 20.537 48.521 -26.225 1.00 94.75 87 PRO A CA 1
ATOM 645 C C . PRO A 1 87 ? 21.057 47.873 -27.510 1.00 94.75 87 PRO A C 1
ATOM 647 O O . PRO A 1 87 ? 20.976 46.652 -27.668 1.00 94.75 87 PRO A O 1
ATOM 650 N N . GLU A 1 88 ? 21.590 48.684 -28.423 1.00 95.31 88 GLU A N 1
ATOM 651 C CA . GLU A 1 88 ? 22.138 48.236 -29.702 1.00 95.31 88 GLU A CA 1
ATOM 652 C C . GLU A 1 88 ? 23.667 48.221 -29.657 1.00 95.31 88 GLU A C 1
ATOM 654 O O . GLU A 1 88 ? 24.300 49.269 -29.557 1.00 95.31 88 GLU A O 1
ATOM 659 N N . LEU A 1 89 ? 24.263 47.036 -29.773 1.00 95.06 89 LEU A N 1
ATOM 660 C CA . LEU A 1 89 ? 25.704 46.843 -29.853 1.00 95.06 89 LEU A CA 1
ATOM 661 C C . LEU A 1 89 ? 26.140 46.672 -31.311 1.00 95.06 89 LEU A C 1
ATOM 663 O O . LEU A 1 89 ? 25.603 45.837 -32.047 1.00 95.06 89 LEU A O 1
ATOM 667 N N . ARG A 1 90 ? 27.152 47.449 -31.703 1.00 91.88 90 ARG A N 1
ATOM 668 C CA . ARG A 1 90 ? 27.761 47.453 -33.034 1.00 91.88 90 ARG A CA 1
ATOM 669 C C . ARG A 1 90 ? 29.240 47.122 -32.944 1.00 91.88 90 ARG A C 1
ATOM 671 O O . ARG A 1 90 ? 29.977 47.687 -32.147 1.00 91.88 90 ARG A O 1
ATOM 678 N N . SER A 1 91 ? 29.671 46.256 -33.844 1.00 84.50 91 SER A N 1
ATOM 679 C CA . SER A 1 91 ? 31.068 45.962 -34.118 1.00 84.50 91 SER A CA 1
ATOM 680 C C . SER A 1 91 ? 31.237 45.948 -35.633 1.00 84.50 91 SER A C 1
ATOM 682 O O . SER A 1 91 ? 30.327 45.519 -36.350 1.00 84.50 91 SER A O 1
ATOM 684 N N . ASN A 1 92 ? 32.375 46.464 -36.097 1.00 77.38 92 ASN A N 1
ATOM 685 C CA . ASN A 1 92 ? 32.746 46.496 -37.514 1.00 77.38 92 ASN A CA 1
ATOM 686 C C . ASN A 1 92 ? 33.677 45.334 -37.895 1.00 77.38 92 ASN A C 1
ATOM 688 O O . ASN A 1 92 ? 33.854 45.066 -39.080 1.00 77.38 92 ASN A O 1
ATOM 692 N N . ASP A 1 93 ? 34.277 44.674 -36.901 1.00 78.25 93 ASP A N 1
ATOM 693 C CA . ASP A 1 93 ? 35.145 43.516 -37.084 1.00 78.25 93 ASP A CA 1
ATOM 694 C C . ASP A 1 93 ? 35.097 42.631 -35.827 1.00 78.25 93 ASP A C 1
ATOM 696 O O . ASP A 1 93 ? 35.396 43.089 -34.721 1.00 78.25 93 ASP A O 1
ATOM 700 N N . GLY A 1 94 ? 34.685 41.371 -35.983 1.00 82.25 94 GLY A N 1
ATOM 701 C CA . GLY A 1 94 ? 34.544 40.398 -34.892 1.00 82.25 94 GLY A CA 1
ATOM 702 C C . GLY A 1 94 ? 33.327 40.594 -33.961 1.00 82.25 94 GLY A C 1
ATOM 703 O O . GLY A 1 94 ? 32.508 41.496 -34.178 1.00 82.25 94 GLY A O 1
ATOM 704 N N . PRO A 1 95 ? 33.191 39.740 -32.922 1.00 91.06 95 PRO A N 1
ATOM 705 C CA . PRO A 1 95 ? 32.064 39.762 -31.988 1.00 91.06 95 PRO A CA 1
ATOM 706 C C . PRO A 1 95 ? 32.048 41.045 -31.149 1.00 91.06 95 PRO A C 1
ATOM 708 O O . PRO A 1 95 ? 33.097 41.589 -30.797 1.00 91.06 95 PRO A O 1
ATOM 711 N N . ALA A 1 96 ? 30.843 41.516 -30.819 1.00 93.75 96 ALA A N 1
ATOM 712 C CA . ALA A 1 96 ? 30.665 42.674 -29.944 1.00 93.75 96 ALA A CA 1
ATOM 713 C C . ALA A 1 96 ? 30.840 42.299 -28.469 1.00 93.75 96 ALA A C 1
ATOM 715 O O . ALA A 1 96 ? 31.299 43.124 -27.684 1.00 93.75 96 ALA A O 1
ATOM 716 N N . ILE A 1 97 ? 30.514 41.055 -28.101 1.00 95.62 97 ILE A N 1
ATOM 717 C CA . ILE A 1 97 ? 30.779 40.510 -26.768 1.00 95.62 97 ILE A CA 1
ATOM 718 C C . ILE A 1 97 ? 31.522 39.183 -26.904 1.00 95.62 97 ILE A C 1
ATOM 720 O O . ILE A 1 97 ? 31.044 38.277 -27.587 1.00 95.62 97 ILE A O 1
ATOM 724 N N . THR A 1 98 ? 32.644 39.053 -26.203 1.00 96.44 98 THR A N 1
ATOM 725 C CA . THR A 1 98 ? 33.357 37.789 -26.003 1.00 96.44 98 THR A CA 1
ATOM 726 C C . THR A 1 98 ? 33.324 37.421 -24.520 1.00 96.44 98 THR A C 1
ATOM 728 O O . THR A 1 98 ? 33.813 38.170 -23.677 1.00 96.44 98 THR A O 1
ATOM 731 N N . VAL A 1 99 ? 32.774 36.255 -24.185 1.00 96.81 99 VAL A N 1
ATOM 732 C CA . VAL A 1 99 ? 32.711 35.737 -22.811 1.00 96.81 99 VAL A CA 1
ATOM 733 C C . VAL A 1 99 ? 33.752 34.640 -22.636 1.00 96.81 99 VAL A C 1
ATOM 735 O O . VAL A 1 99 ? 33.565 33.514 -23.101 1.00 96.81 99 VAL A O 1
ATOM 738 N N . ARG A 1 100 ? 34.858 34.966 -21.963 1.00 96.31 100 ARG A N 1
ATOM 739 C CA . ARG A 1 100 ? 35.927 34.009 -21.627 1.00 96.31 100 ARG A CA 1
ATOM 740 C C . ARG A 1 100 ? 35.710 33.320 -20.278 1.00 96.31 100 ARG A C 1
ATOM 742 O O . ARG A 1 100 ? 36.348 32.306 -20.023 1.00 96.31 100 ARG A O 1
ATOM 749 N N . ALA A 1 101 ? 34.811 33.850 -19.456 1.00 93.50 101 ALA A N 1
ATOM 750 C CA . ALA A 1 101 ? 34.454 33.324 -18.142 1.00 93.50 101 ALA A CA 1
ATOM 751 C C . ALA A 1 101 ? 33.257 32.357 -18.152 1.00 93.50 101 ALA A C 1
ATOM 753 O O . ALA A 1 101 ? 32.627 32.139 -19.191 1.00 93.50 101 ALA A O 1
ATOM 754 N N . ASN A 1 102 ? 32.980 31.759 -16.990 1.00 95.25 102 ASN A N 1
ATOM 755 C CA . ASN A 1 102 ? 31.932 30.767 -16.769 1.00 95.25 102 ASN A CA 1
ATOM 756 C C . ASN A 1 102 ? 30.679 31.376 -16.126 1.00 95.25 102 ASN A C 1
ATOM 758 O O . ASN A 1 102 ? 30.754 32.395 -15.443 1.00 95.25 102 ASN A O 1
ATOM 762 N N . ASP A 1 103 ? 29.539 30.706 -16.300 1.00 93.69 103 ASP A N 1
ATOM 763 C CA . ASP A 1 103 ? 28.263 31.016 -15.636 1.00 93.69 103 ASP A CA 1
ATOM 764 C C . ASP A 1 103 ? 27.733 32.445 -15.885 1.00 93.69 103 ASP A C 1
ATOM 766 O O . ASP A 1 103 ? 26.835 32.927 -15.194 1.00 93.69 103 ASP A O 1
ATOM 770 N N . CYS A 1 104 ? 28.244 33.137 -16.907 1.00 95.81 104 CYS A N 1
ATOM 771 C CA . CYS A 1 104 ? 27.812 34.486 -17.251 1.00 95.81 104 CYS A CA 1
ATOM 772 C C . CYS A 1 104 ? 26.451 34.476 -17.955 1.00 95.81 104 CYS A C 1
ATOM 774 O O . CYS A 1 104 ? 26.119 33.561 -18.718 1.00 95.81 104 CYS A O 1
ATOM 776 N N . ARG A 1 105 ? 25.680 35.552 -17.774 1.00 97.50 105 ARG A N 1
ATOM 777 C CA . ARG A 1 105 ? 24.349 35.724 -18.375 1.00 97.50 105 ARG A CA 1
ATOM 778 C C . ARG A 1 105 ? 24.338 36.935 -19.296 1.00 97.50 105 ARG A C 1
ATOM 780 O O . ARG A 1 105 ? 24.692 38.024 -18.872 1.00 97.50 105 ARG A O 1
ATOM 787 N N . ILE A 1 106 ? 23.888 36.778 -20.537 1.00 97.06 106 ILE A N 1
ATOM 788 C CA . ILE A 1 106 ? 23.651 37.897 -21.459 1.00 97.06 106 ILE A CA 1
ATOM 789 C C . ILE A 1 106 ? 22.181 37.879 -21.865 1.00 97.06 106 ILE A C 1
ATOM 791 O O . ILE A 1 106 ? 21.678 36.909 -22.443 1.00 97.06 106 ILE A O 1
ATOM 795 N N . MET A 1 107 ? 21.477 38.960 -21.544 1.00 94.81 107 MET A N 1
ATOM 796 C CA . MET A 1 107 ? 20.024 38.996 -21.596 1.00 94.81 107 MET A CA 1
ATOM 797 C C . MET A 1 107 ? 19.514 40.253 -22.294 1.00 94.81 107 MET A C 1
ATOM 799 O O . MET A 1 107 ? 19.891 41.371 -21.957 1.00 94.81 107 MET A O 1
ATOM 803 N N . ARG A 1 108 ? 18.575 40.076 -23.230 1.00 94.31 108 ARG A N 1
ATOM 804 C CA . ARG A 1 108 ? 17.793 41.179 -23.817 1.00 94.31 108 ARG A CA 1
ATOM 805 C C . ARG A 1 108 ? 18.639 42.297 -24.457 1.00 94.31 108 ARG A C 1
ATOM 807 O O . ARG A 1 108 ? 18.338 43.473 -24.284 1.00 94.31 108 ARG A O 1
ATOM 814 N N . LEU A 1 109 ? 19.659 41.948 -25.240 1.00 95.56 109 LEU A N 1
ATOM 815 C CA . LEU A 1 109 ? 20.456 42.916 -26.011 1.00 95.56 109 LEU A CA 1
ATOM 816 C C . LEU A 1 109 ? 20.148 42.828 -27.511 1.00 95.56 109 LEU A C 1
ATOM 818 O O . LEU A 1 109 ? 19.721 41.777 -28.000 1.00 95.56 109 LEU A O 1
ATOM 822 N N . ARG A 1 110 ? 20.364 43.921 -28.251 1.00 95.38 110 ARG A N 1
ATOM 823 C CA . ARG A 1 110 ? 20.305 43.944 -29.718 1.00 95.38 110 ARG A CA 1
ATOM 824 C C . ARG A 1 110 ? 21.714 44.049 -30.298 1.00 95.38 110 ARG A C 1
ATOM 826 O O . ARG A 1 110 ? 22.503 44.866 -29.849 1.00 95.38 110 ARG A O 1
ATOM 833 N N . PHE A 1 111 ? 21.993 43.282 -31.342 1.00 94.69 111 PHE A N 1
ATOM 834 C CA . PHE A 1 111 ? 23.253 43.294 -32.081 1.00 94.69 111 PHE A CA 1
ATOM 835 C C . PHE A 1 111 ? 22.988 43.626 -33.550 1.00 94.69 111 PHE A C 1
ATOM 837 O O . PHE A 1 111 ? 22.011 43.128 -34.119 1.00 94.69 111 PHE A O 1
ATOM 844 N N . THR A 1 112 ? 23.831 44.468 -34.158 1.00 90.31 112 THR A N 1
ATOM 845 C CA . THR A 1 112 ? 23.742 44.823 -35.586 1.00 90.31 112 THR A CA 1
ATOM 846 C C . THR A 1 112 ? 25.115 44.896 -36.274 1.00 90.31 112 THR A C 1
ATOM 848 O O . THR A 1 112 ? 26.117 45.257 -35.655 1.00 90.31 112 THR A O 1
ATOM 851 N N . GLY A 1 113 ? 25.192 44.559 -37.571 1.00 81.94 113 GLY A N 1
ATOM 852 C CA . GLY A 1 113 ? 26.431 44.649 -38.371 1.00 81.94 113 GLY A CA 1
ATOM 853 C C . GLY A 1 113 ? 27.292 43.377 -38.332 1.00 81.94 113 GLY A C 1
ATOM 854 O O . GLY A 1 113 ? 26.795 42.283 -38.547 1.00 81.94 113 GLY A O 1
ATOM 855 N N . SER A 1 114 ? 28.597 43.446 -38.053 1.00 73.25 114 SER A N 1
ATOM 856 C CA . SER A 1 114 ? 29.364 42.205 -37.798 1.00 73.25 114 SER A CA 1
ATOM 857 C C . SER A 1 114 ? 29.226 41.717 -36.347 1.00 73.25 114 SER A C 1
ATOM 859 O O . SER A 1 114 ? 29.809 40.698 -35.986 1.00 73.25 114 SER A O 1
ATOM 861 N N . ALA A 1 115 ? 28.461 42.438 -35.517 1.00 76.44 115 ALA A N 1
ATOM 862 C CA . ALA A 1 115 ? 28.302 42.190 -34.090 1.00 76.44 115 ALA A CA 1
ATOM 863 C C . ALA A 1 115 ? 27.526 40.903 -33.796 1.00 76.44 115 ALA A C 1
ATOM 865 O O . ALA A 1 115 ? 26.356 40.777 -34.147 1.00 76.44 115 ALA A O 1
ATOM 866 N N . GLY A 1 116 ? 28.155 39.988 -33.071 1.00 89.81 116 GLY A N 1
ATOM 867 C CA . GLY A 1 116 ? 27.508 38.843 -32.438 1.00 89.81 116 GLY A CA 1
ATOM 868 C C . GLY A 1 116 ? 28.070 38.602 -31.043 1.00 89.81 116 GLY A C 1
ATOM 869 O O . GLY A 1 116 ? 28.734 39.477 -30.475 1.00 89.81 116 GLY A O 1
ATOM 870 N N . VAL A 1 117 ? 27.829 37.409 -30.511 1.00 95.06 117 VAL A N 1
ATOM 871 C CA . VAL A 1 117 ? 28.369 36.958 -29.226 1.00 95.06 117 VAL A CA 1
ATOM 872 C C . VAL A 1 117 ? 29.270 35.747 -29.436 1.00 95.06 117 VAL A C 1
ATOM 874 O O . VAL A 1 117 ? 28.880 34.785 -30.097 1.00 95.06 117 VAL A O 1
ATOM 877 N N . GLU A 1 118 ? 30.457 35.784 -28.840 1.00 95.50 118 GLU A N 1
ATOM 878 C CA . GLU A 1 118 ? 31.363 34.643 -28.752 1.00 95.50 118 GLU A CA 1
ATOM 879 C C . GLU A 1 118 ? 31.413 34.112 -27.312 1.00 95.50 118 GLU A C 1
ATOM 881 O O . GLU A 1 118 ? 31.735 34.852 -26.383 1.00 95.50 118 GLU A O 1
ATOM 886 N N . LEU A 1 119 ? 31.078 32.836 -27.117 1.00 95.69 119 LEU A N 1
ATOM 887 C CA . LEU A 1 119 ? 31.092 32.145 -25.826 1.00 95.69 119 LEU A CA 1
ATOM 888 C C . LEU A 1 119 ? 32.254 31.147 -25.797 1.00 95.69 119 LEU A C 1
ATOM 890 O O . LEU A 1 119 ? 32.268 30.188 -26.565 1.00 95.69 119 LEU A O 1
ATOM 894 N N . VAL A 1 120 ? 33.224 31.374 -24.915 1.00 95.12 120 VAL A N 1
ATOM 895 C CA . VAL A 1 120 ? 34.441 30.551 -24.795 1.00 95.12 120 VAL A CA 1
ATOM 896 C C . VAL A 1 120 ? 34.489 29.792 -23.465 1.00 95.12 120 VAL A C 1
ATOM 898 O O . VAL A 1 120 ? 34.991 28.673 -23.432 1.00 95.12 120 VAL A O 1
ATOM 901 N N . GLY A 1 121 ? 33.973 30.373 -22.373 1.00 90.00 121 GLY A N 1
ATOM 902 C CA . GLY A 1 121 ? 33.955 29.720 -21.053 1.00 90.00 121 GLY A CA 1
ATOM 903 C C . GLY A 1 121 ? 32.910 28.603 -20.919 1.00 90.00 121 GLY A C 1
ATOM 904 O O . GLY A 1 121 ? 32.505 27.997 -21.896 1.00 90.00 121 GLY A O 1
ATOM 905 N N . VAL A 1 122 ? 32.447 28.285 -19.715 1.00 91.44 122 VAL A N 1
ATOM 906 C CA . VAL A 1 122 ? 31.554 27.140 -19.446 1.00 91.44 122 VAL A CA 1
ATOM 907 C C . VAL A 1 122 ? 30.200 27.610 -18.927 1.00 91.44 122 VAL A C 1
ATOM 909 O O . VAL A 1 122 ? 30.122 28.604 -18.219 1.00 91.44 122 VAL A O 1
ATOM 912 N N . ALA A 1 123 ? 29.122 26.903 -19.275 1.00 91.06 123 ALA A N 1
ATOM 913 C CA . ALA A 1 123 ? 27.784 27.108 -18.701 1.00 91.06 123 ALA A CA 1
ATOM 914 C C . ALA A 1 123 ? 27.176 28.517 -18.893 1.00 91.06 123 ALA A C 1
ATOM 916 O O . ALA A 1 123 ? 26.206 28.888 -18.236 1.00 91.06 123 ALA A O 1
ATOM 917 N N . ASN A 1 124 ? 27.694 29.296 -19.848 1.00 95.00 124 ASN A N 1
ATOM 918 C CA . ASN A 1 124 ? 27.156 30.625 -20.146 1.00 95.00 124 ASN A CA 1
ATOM 919 C C . ASN A 1 124 ? 25.732 30.575 -20.722 1.00 95.00 124 ASN A C 1
ATOM 921 O O . ASN A 1 124 ? 25.385 29.689 -21.513 1.00 95.00 124 ASN A O 1
ATOM 925 N N . TYR A 1 125 ? 24.936 31.576 -20.356 1.00 94.56 125 TYR A N 1
ATOM 926 C CA . TYR A 1 125 ? 23.508 31.656 -20.631 1.00 94.56 125 TYR A CA 1
ATOM 927 C C . TYR A 1 125 ? 23.166 32.886 -21.477 1.00 94.56 125 TYR A C 1
ATOM 929 O O . TYR A 1 125 ? 23.370 34.027 -21.064 1.00 94.56 125 TYR A O 1
ATOM 937 N N . LEU A 1 126 ? 22.591 32.663 -22.656 1.00 95.56 126 LEU A N 1
ATOM 938 C CA . LEU A 1 126 ? 22.129 33.705 -23.565 1.00 95.56 126 LEU A CA 1
ATOM 939 C C . LEU A 1 126 ? 20.603 33.637 -23.689 1.00 95.56 126 LEU A C 1
ATOM 941 O O . LEU A 1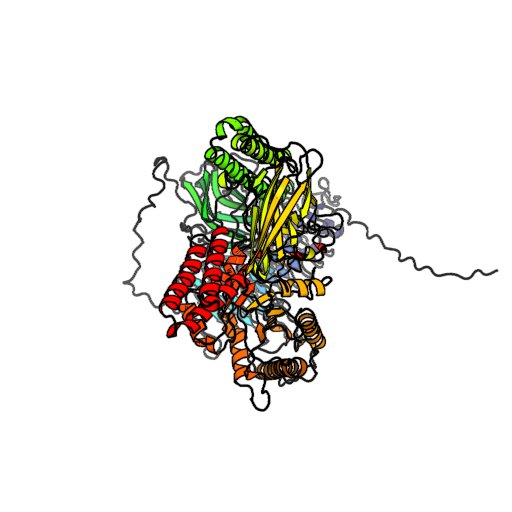 126 ? 20.074 32.614 -24.126 1.00 95.56 126 LEU A O 1
ATOM 945 N N . ARG A 1 127 ? 19.878 34.712 -23.347 1.00 93.06 127 ARG A N 1
ATOM 946 C CA . ARG A 1 127 ? 18.405 34.725 -23.441 1.00 93.06 127 ARG A CA 1
ATOM 947 C C . ARG A 1 127 ? 17.827 35.995 -24.047 1.00 93.06 127 ARG A C 1
ATOM 949 O O . ARG A 1 127 ? 18.173 37.107 -23.653 1.00 93.06 127 ARG A O 1
ATOM 956 N N . GLY A 1 128 ? 16.872 35.832 -24.963 1.00 88.31 128 GLY A N 1
ATOM 957 C CA . GLY A 1 128 ? 16.033 36.937 -25.440 1.00 88.31 128 GLY A CA 1
ATOM 958 C C . GLY A 1 128 ? 16.784 38.020 -26.224 1.00 88.31 128 GLY A C 1
ATOM 959 O O . GLY A 1 128 ? 16.336 39.165 -26.256 1.00 88.31 128 GLY A O 1
ATOM 960 N N . CYS A 1 129 ? 17.937 37.696 -26.815 1.00 95.44 129 CYS A N 1
ATOM 961 C CA . CYS A 1 129 ? 18.735 38.641 -27.601 1.00 95.44 129 CYS A CA 1
ATOM 962 C C . CYS A 1 129 ? 18.241 38.740 -29.056 1.00 95.44 129 CYS A C 1
ATOM 964 O O . CYS A 1 129 ? 17.668 37.792 -29.597 1.00 95.44 129 CYS A O 1
ATOM 966 N N . ASN A 1 130 ? 18.462 39.890 -29.696 1.00 94.75 130 ASN A N 1
ATOM 967 C CA . ASN A 1 130 ? 18.034 40.180 -31.066 1.00 94.75 130 ASN A CA 1
ATOM 968 C C . ASN A 1 130 ? 19.241 40.467 -31.965 1.00 94.75 130 ASN A C 1
ATOM 970 O O . ASN A 1 130 ? 19.926 41.463 -31.770 1.00 94.75 130 ASN A O 1
ATOM 974 N N . PHE A 1 131 ? 19.474 39.626 -32.962 1.00 93.31 131 PHE A N 1
ATOM 975 C CA . PHE A 1 131 ? 20.552 39.752 -33.936 1.00 93.31 131 PHE A CA 1
ATOM 976 C C . PHE A 1 131 ? 19.956 40.206 -35.266 1.00 93.31 131 PHE A C 1
ATOM 978 O O . PHE A 1 131 ? 19.103 39.516 -35.818 1.00 93.31 131 PHE A O 1
ATOM 985 N N . ASP A 1 132 ? 20.353 41.371 -35.769 1.00 90.56 132 ASP A N 1
ATOM 986 C CA . ASP A 1 132 ? 19.800 41.957 -36.993 1.00 90.56 132 ASP A CA 1
ATOM 987 C C . ASP A 1 132 ? 20.922 42.381 -37.944 1.00 90.56 132 ASP A C 1
ATOM 989 O O . ASP A 1 132 ? 21.735 43.237 -37.602 1.00 90.56 132 ASP A O 1
ATOM 993 N N . ARG A 1 133 ? 20.961 41.802 -39.150 1.00 87.75 133 ARG A N 1
ATOM 994 C CA . ARG A 1 133 ? 22.066 41.986 -40.112 1.00 87.75 133 ARG A CA 1
ATOM 995 C C . ARG A 1 133 ? 23.431 41.600 -39.540 1.00 87.75 133 ARG A C 1
ATOM 997 O O . ARG A 1 133 ? 24.410 42.276 -39.824 1.00 87.75 133 ARG A O 1
ATOM 1004 N N . CYS A 1 134 ? 23.473 40.529 -38.747 1.00 86.25 134 CYS A N 1
ATOM 1005 C CA . CYS A 1 134 ? 24.666 40.003 -38.089 1.00 86.25 134 CYS A CA 1
ATOM 1006 C C . CYS A 1 134 ? 25.387 38.980 -38.977 1.00 86.25 134 CYS A C 1
ATOM 1008 O O . CYS A 1 134 ? 24.770 38.006 -39.393 1.00 86.25 134 CYS A O 1
ATOM 1010 N N . ALA A 1 135 ? 26.687 39.147 -39.235 1.00 77.19 135 ALA A N 1
ATOM 1011 C CA . ALA A 1 135 ? 27.442 38.152 -40.009 1.00 77.19 135 ALA A CA 1
ATOM 1012 C C . ALA A 1 135 ? 27.543 36.806 -39.262 1.00 77.19 135 ALA A C 1
ATOM 1014 O O . ALA A 1 135 ? 27.163 35.771 -39.794 1.00 77.19 135 ALA A O 1
ATOM 1015 N N . ARG A 1 136 ? 27.990 36.814 -37.998 1.00 81.44 136 ARG A N 1
ATOM 1016 C CA . ARG A 1 136 ? 28.032 35.629 -37.116 1.00 81.44 136 ARG A CA 1
ATOM 1017 C C . ARG A 1 136 ? 27.333 35.948 -35.792 1.00 81.44 136 ARG A C 1
ATOM 1019 O O . ARG A 1 136 ? 27.999 36.411 -34.870 1.00 81.44 136 ARG A O 1
ATOM 1026 N N . PRO A 1 137 ? 26.000 35.771 -35.706 1.00 90.12 137 PRO A N 1
ATOM 1027 C CA . PRO A 1 137 ? 25.219 36.062 -34.507 1.00 90.12 137 PRO A CA 1
ATOM 1028 C C . PRO A 1 137 ? 25.764 35.419 -33.228 1.00 90.12 137 PRO A C 1
ATOM 1030 O O . PRO A 1 137 ? 25.958 36.119 -32.236 1.00 90.12 137 PRO A O 1
ATOM 1033 N N . ILE A 1 138 ? 26.019 34.106 -33.239 1.00 92.12 138 ILE A N 1
ATOM 1034 C CA . ILE A 1 138 ? 26.537 33.385 -32.071 1.00 92.12 138 ILE A CA 1
ATOM 1035 C C . ILE A 1 138 ? 27.604 32.390 -32.503 1.00 92.12 138 ILE A C 1
ATOM 1037 O O . ILE A 1 138 ? 27.373 31.572 -33.393 1.00 92.12 138 ILE A O 1
ATOM 1041 N N . LYS A 1 139 ? 28.733 32.415 -31.800 1.00 92.62 139 LYS A N 1
ATOM 1042 C CA . LYS A 1 139 ? 29.772 31.388 -31.849 1.00 92.62 139 LYS A CA 1
ATOM 1043 C C . LYS A 1 139 ? 30.038 30.893 -30.429 1.00 92.62 139 LYS A C 1
ATOM 1045 O O . LYS A 1 139 ? 30.296 31.703 -29.549 1.00 92.62 139 LYS A O 1
ATOM 1050 N N . ALA A 1 140 ? 29.947 29.594 -30.181 1.00 90.94 140 ALA A N 1
ATOM 1051 C CA . ALA A 1 140 ? 30.091 29.012 -28.852 1.00 90.94 140 ALA A CA 1
ATOM 1052 C C . ALA A 1 140 ? 31.064 27.827 -28.885 1.00 90.94 140 ALA A C 1
ATOM 1054 O O . ALA A 1 140 ? 30.740 26.767 -29.416 1.00 90.94 140 ALA A O 1
ATOM 1055 N N . GLU A 1 141 ? 32.261 28.010 -28.337 1.00 88.50 141 GLU A N 1
ATOM 1056 C CA . GLU A 1 141 ? 33.347 27.019 -28.329 1.00 88.50 141 GLU A CA 1
ATOM 1057 C C . GLU A 1 141 ? 33.459 26.271 -26.995 1.00 88.50 141 GLU A C 1
ATOM 1059 O O . GLU A 1 141 ? 33.939 25.139 -26.956 1.00 88.50 141 GLU A O 1
ATOM 1064 N N . GLY A 1 142 ? 32.984 26.875 -25.906 1.00 83.81 142 GLY A N 1
ATOM 1065 C CA . GLY A 1 142 ? 32.988 26.271 -24.581 1.00 83.81 142 GLY A CA 1
ATOM 1066 C C . GLY A 1 142 ? 31.806 25.332 -24.309 1.00 83.81 142 GLY A C 1
ATOM 1067 O O . GLY A 1 142 ? 30.877 25.201 -25.105 1.00 83.81 142 GLY A O 1
ATOM 1068 N N . ARG A 1 143 ? 31.834 24.608 -23.185 1.00 86.44 143 ARG A N 1
ATOM 1069 C CA . ARG A 1 143 ? 30.863 23.529 -22.907 1.00 86.44 143 ARG A CA 1
ATOM 1070 C C . ARG A 1 143 ? 29.633 23.995 -22.119 1.00 86.44 143 ARG A C 1
ATOM 1072 O O . ARG A 1 143 ? 29.706 24.929 -21.325 1.00 86.44 143 ARG A O 1
ATOM 1079 N N . ALA A 1 144 ? 28.534 23.258 -22.265 1.00 86.88 144 ALA A N 1
ATOM 1080 C CA . ALA A 1 144 ? 27.288 23.386 -21.508 1.00 86.88 144 ALA A CA 1
ATOM 1081 C C . ALA A 1 144 ? 26.570 24.744 -21.639 1.00 86.88 144 ALA A C 1
ATOM 1083 O O . ALA A 1 144 ? 25.857 25.166 -20.732 1.00 86.88 144 ALA A O 1
ATOM 1084 N N . HIS A 1 145 ? 26.733 25.442 -22.764 1.00 91.50 145 HIS A N 1
ATOM 1085 C CA . HIS A 1 145 ? 26.062 26.723 -22.983 1.00 91.50 145 HIS A CA 1
ATOM 1086 C C . HIS A 1 145 ? 24.557 26.571 -23.161 1.00 91.50 145 HIS A C 1
ATOM 1088 O O . HIS A 1 145 ? 24.090 25.576 -23.704 1.00 91.50 145 HIS A O 1
ATOM 1094 N N . THR A 1 146 ? 23.792 27.588 -22.775 1.00 90.44 146 THR A N 1
ATOM 1095 C CA . THR A 1 146 ? 22.340 27.617 -22.977 1.00 90.44 146 THR A CA 1
ATOM 1096 C C . THR A 1 146 ? 21.932 28.860 -23.761 1.00 90.44 146 THR A C 1
ATOM 1098 O O . THR A 1 146 ? 22.165 29.977 -23.311 1.00 90.44 146 THR A O 1
ATOM 1101 N N . VAL A 1 147 ? 21.303 28.679 -24.926 1.00 91.75 147 VAL A N 1
ATOM 1102 C CA . VAL A 1 147 ? 20.846 29.758 -25.819 1.00 91.75 147 VAL A CA 1
ATOM 1103 C C . VAL A 1 147 ? 19.338 29.656 -26.031 1.00 91.75 147 VAL A C 1
ATOM 1105 O O . VAL A 1 147 ? 18.862 28.746 -26.718 1.00 91.75 147 VAL A O 1
ATOM 1108 N N . LEU A 1 148 ? 18.581 30.593 -25.454 1.00 84.56 148 LEU A N 1
ATOM 1109 C CA . LEU A 1 148 ? 17.120 30.539 -25.407 1.00 84.56 148 LEU A CA 1
ATOM 1110 C C . LEU A 1 148 ? 16.432 31.791 -25.946 1.00 84.56 148 LEU A C 1
ATOM 1112 O O . LEU A 1 148 ? 16.764 32.917 -25.580 1.00 84.56 148 LEU A O 1
ATOM 1116 N N . PHE A 1 149 ? 15.366 31.593 -26.720 1.00 86.44 149 PHE A N 1
ATOM 1117 C CA . PHE A 1 149 ? 14.428 32.659 -27.103 1.00 86.44 149 PHE A CA 1
ATOM 1118 C C . PHE A 1 149 ? 15.067 33.862 -27.822 1.00 86.44 149 PHE A C 1
ATOM 1120 O O . PHE A 1 149 ? 14.527 34.969 -27.797 1.00 86.44 149 PHE A O 1
ATOM 1127 N N . CYS A 1 150 ? 16.212 33.669 -28.472 1.00 91.44 150 CYS A N 1
ATOM 1128 C CA . CYS A 1 150 ? 16.851 34.692 -29.285 1.00 91.44 150 CYS A CA 1
ATOM 1129 C C . CYS A 1 150 ? 16.164 34.805 -30.652 1.00 91.44 150 CYS A C 1
ATOM 1131 O O . CYS A 1 150 ? 15.628 33.832 -31.184 1.00 91.44 150 CYS A O 1
ATOM 1133 N N . THR A 1 151 ? 16.184 36.002 -31.234 1.00 90.75 151 THR A N 1
ATOM 1134 C CA . THR A 1 151 ? 15.683 36.264 -32.589 1.00 90.75 151 THR A CA 1
ATOM 1135 C C . THR A 1 151 ? 16.841 36.671 -33.491 1.00 90.75 151 THR A C 1
ATOM 1137 O O . THR A 1 151 ? 17.540 37.626 -33.175 1.00 90.75 151 THR A O 1
ATOM 1140 N N . VAL A 1 152 ? 17.030 35.983 -34.613 1.00 89.69 152 VAL A N 1
ATOM 1141 C CA . VAL A 1 152 ? 18.012 36.308 -35.654 1.00 89.69 152 VAL A CA 1
ATOM 1142 C C . VAL A 1 152 ? 17.262 36.725 -36.903 1.00 89.69 152 VAL A C 1
ATOM 1144 O O . VAL A 1 152 ? 16.420 35.967 -37.384 1.00 89.69 152 VAL A O 1
ATOM 1147 N N . ARG A 1 153 ? 17.545 37.906 -37.443 1.00 88.75 153 ARG A N 1
ATOM 1148 C CA . ARG A 1 153 ? 16.866 38.412 -38.635 1.00 88.75 153 ARG A CA 1
ATOM 1149 C C . ARG A 1 153 ? 17.763 39.156 -39.603 1.00 88.75 153 ARG A C 1
ATOM 1151 O O . ARG A 1 153 ? 18.776 39.716 -39.185 1.00 88.75 153 ARG A O 1
ATOM 1158 N N . ASN A 1 154 ? 17.388 39.171 -40.884 1.00 84.94 154 ASN A N 1
ATOM 1159 C CA . ASN A 1 154 ? 18.097 39.883 -41.960 1.00 84.94 154 ASN A CA 1
ATOM 1160 C C . ASN A 1 154 ? 19.613 39.619 -42.002 1.00 84.94 154 ASN A C 1
ATOM 1162 O O . ASN A 1 154 ? 20.381 40.447 -42.487 1.00 84.94 154 ASN A O 1
ATOM 1166 N N . SER A 1 155 ? 20.065 38.522 -41.406 1.00 83.62 155 SER A N 1
ATOM 1167 C CA . SER A 1 155 ? 21.470 38.207 -41.195 1.00 83.62 155 SER A CA 1
ATOM 1168 C C . SER A 1 155 ? 21.947 37.341 -42.344 1.00 83.62 155 SER A C 1
ATOM 1170 O O . SER A 1 155 ? 21.217 36.456 -42.794 1.00 83.62 155 SER A O 1
ATOM 1172 N N . ALA A 1 156 ? 23.149 37.619 -42.842 1.00 74.56 156 ALA A N 1
ATOM 1173 C CA . ALA A 1 156 ? 23.696 36.911 -43.982 1.00 74.56 156 ALA A CA 1
ATOM 1174 C C . ALA A 1 156 ? 25.080 36.350 -43.676 1.00 74.56 156 ALA A C 1
ATOM 1176 O O . ALA A 1 156 ? 25.936 37.053 -43.139 1.00 74.56 156 ALA A O 1
ATOM 1177 N N . PHE A 1 157 ? 25.293 35.093 -44.055 1.00 72.19 157 PHE A N 1
ATOM 1178 C CA . PHE A 1 157 ? 26.576 34.412 -43.927 1.00 72.19 157 PHE A CA 1
ATOM 1179 C C . PHE A 1 157 ? 26.911 33.688 -45.236 1.00 72.19 157 PHE A C 1
ATOM 1181 O O . PHE A 1 157 ? 26.012 33.248 -45.953 1.00 72.19 157 PHE A O 1
ATOM 1188 N N . LYS A 1 158 ? 28.199 33.600 -45.575 1.00 65.19 158 LYS A N 1
ATOM 1189 C CA . LYS A 1 158 ? 28.686 32.975 -46.811 1.00 65.19 158 LYS A CA 1
ATOM 1190 C C . LYS A 1 158 ? 29.844 32.020 -46.496 1.00 65.19 158 LYS A C 1
ATOM 1192 O O . LYS A 1 158 ? 30.796 32.456 -45.850 1.00 65.19 158 LYS A O 1
ATOM 1197 N N . GLY A 1 159 ? 29.783 30.779 -46.987 1.00 65.62 159 GLY A N 1
ATOM 1198 C CA . GLY A 1 159 ? 30.795 29.722 -46.771 1.00 65.62 159 GLY A CA 1
ATOM 1199 C C . GLY A 1 159 ? 30.422 28.726 -45.660 1.00 65.62 159 GLY A C 1
ATOM 1200 O O . GLY A 1 159 ? 29.323 28.809 -45.136 1.00 65.62 159 GLY A O 1
ATOM 1201 N N . ASP A 1 160 ? 31.342 27.842 -45.255 1.00 63.00 160 ASP A N 1
ATOM 1202 C CA . ASP A 1 160 ? 31.096 26.615 -44.447 1.00 63.00 160 ASP A CA 1
ATOM 1203 C C . ASP A 1 160 ? 30.722 26.818 -42.951 1.00 63.00 160 ASP A C 1
ATOM 1205 O O . ASP A 1 160 ? 31.073 26.022 -42.073 1.00 63.00 160 ASP A O 1
ATOM 1209 N N . GLY A 1 161 ? 30.057 27.920 -42.613 1.00 67.94 161 GLY A N 1
ATOM 1210 C CA . GLY A 1 161 ? 29.701 28.301 -41.242 1.00 67.94 161 GLY A CA 1
ATOM 1211 C C . GLY A 1 161 ? 28.199 28.286 -40.964 1.00 67.94 161 GLY A C 1
ATOM 1212 O O . GLY A 1 161 ? 27.394 27.785 -41.752 1.00 67.94 161 GLY A O 1
ATOM 1213 N N . ALA A 1 162 ? 27.810 28.841 -39.813 1.00 81.56 162 ALA A N 1
ATOM 1214 C CA . ALA A 1 162 ? 26.413 28.935 -39.404 1.00 81.56 162 ALA A CA 1
ATOM 1215 C C . ALA A 1 162 ? 26.069 30.271 -38.737 1.00 81.56 162 ALA A C 1
ATOM 1217 O O . ALA A 1 162 ? 26.949 30.965 -38.227 1.00 81.56 162 ALA A O 1
ATOM 1218 N N . LEU A 1 163 ? 24.774 30.614 -38.706 1.00 85.12 163 LEU A N 1
ATOM 1219 C CA . LEU A 1 163 ? 24.301 31.771 -37.935 1.00 85.12 163 LEU A CA 1
ATOM 1220 C C . LEU A 1 163 ? 24.547 31.547 -36.433 1.00 85.12 163 LEU A C 1
ATOM 1222 O O . LEU A 1 163 ? 25.083 32.430 -35.760 1.00 85.12 163 LEU A O 1
ATOM 1226 N N . PHE A 1 164 ? 24.187 30.366 -35.920 1.00 88.88 164 PHE A N 1
ATOM 1227 C CA . PHE A 1 164 ? 24.607 29.874 -34.604 1.00 88.88 164 PHE A CA 1
ATOM 1228 C C . PHE A 1 164 ? 25.599 28.726 -34.778 1.00 88.88 164 PHE A C 1
ATOM 1230 O O . PHE A 1 164 ? 25.218 27.639 -35.201 1.00 88.88 164 PHE A O 1
ATOM 1237 N N . GLU A 1 165 ? 26.858 28.941 -34.423 1.00 89.38 165 GLU A N 1
ATOM 1238 C CA . GLU A 1 165 ? 27.911 27.927 -34.479 1.00 89.38 165 GLU A CA 1
ATOM 1239 C C . GLU A 1 165 ? 28.238 27.438 -33.066 1.00 89.38 165 GLU A C 1
ATOM 1241 O O . GLU A 1 165 ? 28.801 28.180 -32.266 1.00 89.38 165 GLU A O 1
ATOM 1246 N N . ILE A 1 166 ? 27.858 26.201 -32.740 1.00 88.12 166 ILE A N 1
ATOM 1247 C CA . ILE A 1 166 ? 27.986 25.615 -31.402 1.00 88.12 166 ILE A CA 1
ATOM 1248 C C . ILE A 1 166 ? 28.960 24.440 -31.459 1.00 88.12 166 ILE A C 1
ATOM 1250 O O . ILE A 1 166 ? 28.592 23.304 -31.763 1.00 88.12 166 ILE A O 1
ATOM 1254 N N . ALA A 1 167 ? 30.224 24.726 -31.177 1.00 85.19 167 ALA A N 1
ATOM 1255 C CA . ALA A 1 167 ? 31.305 23.752 -31.182 1.00 85.19 167 ALA A CA 1
ATOM 1256 C C . ALA A 1 167 ? 31.529 23.078 -29.826 1.00 85.19 167 ALA A C 1
ATOM 1258 O O . ALA A 1 167 ? 31.996 21.942 -29.788 1.00 85.19 167 ALA A O 1
ATOM 1259 N N . GLY A 1 168 ? 31.174 23.723 -28.715 1.00 80.00 168 GLY A N 1
ATOM 1260 C CA . GLY A 1 168 ? 31.437 23.137 -27.408 1.00 80.00 168 GLY A CA 1
ATOM 1261 C C . GLY A 1 168 ? 30.337 22.185 -26.901 1.00 80.00 168 GLY A C 1
ATOM 1262 O O . GLY A 1 168 ? 29.144 22.416 -27.139 1.00 80.00 168 GLY A O 1
ATOM 1263 N N . PRO A 1 169 ? 30.719 21.085 -26.221 1.00 79.88 169 PRO A N 1
ATOM 1264 C CA . PRO A 1 169 ? 29.838 19.956 -25.919 1.00 79.88 169 PRO A CA 1
ATOM 1265 C C . PRO A 1 169 ? 28.779 20.266 -24.852 1.00 79.88 169 PRO A C 1
ATOM 1267 O O . PRO A 1 169 ? 28.964 21.144 -24.017 1.00 79.88 169 PRO A O 1
ATOM 1270 N N . GLY A 1 170 ? 27.679 19.512 -24.842 1.00 78.06 170 GLY A N 1
ATOM 1271 C CA . GLY A 1 170 ? 26.620 19.584 -23.826 1.00 78.06 170 GLY A CA 1
ATOM 1272 C C . GLY A 1 170 ? 25.746 20.839 -23.890 1.00 78.06 170 GLY A C 1
ATOM 1273 O O . GLY A 1 170 ? 25.049 21.145 -22.926 1.00 78.06 170 GLY A O 1
ATOM 1274 N N . SER A 1 171 ? 25.804 21.599 -24.984 1.00 85.19 171 SER A N 1
ATOM 1275 C CA . SER A 1 171 ? 25.114 22.887 -25.105 1.00 85.19 171 SER A CA 1
ATOM 1276 C C . SER A 1 171 ? 23.642 22.732 -25.523 1.00 85.19 171 SER A C 1
ATOM 1278 O O . SER A 1 171 ? 23.309 21.896 -26.362 1.00 85.19 171 SER A O 1
ATOM 1280 N N . TYR A 1 172 ? 22.750 23.564 -24.982 1.00 83.50 172 TYR A N 1
ATOM 1281 C CA . TYR A 1 172 ? 21.309 23.569 -25.251 1.00 83.50 172 TYR A CA 1
ATOM 1282 C C . TYR A 1 172 ? 20.858 24.822 -26.020 1.00 83.50 172 TYR A C 1
ATOM 1284 O O . TYR A 1 172 ? 21.084 25.951 -25.591 1.00 83.50 172 TYR A O 1
ATOM 1292 N N . ILE A 1 173 ? 20.164 24.630 -27.143 1.00 85.75 173 ILE A N 1
ATOM 1293 C CA . ILE A 1 173 ? 19.677 25.682 -28.041 1.00 85.75 173 ILE A CA 1
ATOM 1294 C C . ILE A 1 173 ? 18.160 25.532 -28.204 1.00 85.75 173 ILE A C 1
ATOM 1296 O O . ILE A 1 173 ? 17.678 24.625 -28.888 1.00 85.75 173 ILE A O 1
ATOM 1300 N N . GLY A 1 174 ? 17.388 26.420 -27.574 1.00 78.50 174 GLY A N 1
ATOM 1301 C CA . GLY A 1 174 ? 15.946 26.247 -27.397 1.00 78.50 174 GLY A CA 1
ATOM 1302 C C . GLY A 1 174 ? 15.084 27.454 -27.766 1.00 78.50 174 GLY A C 1
ATOM 1303 O O . GLY A 1 174 ? 15.334 28.559 -27.297 1.00 78.50 174 GLY A O 1
ATOM 1304 N N . GLY A 1 175 ? 14.000 27.263 -28.521 1.00 72.69 175 GLY A N 1
ATOM 1305 C CA . GLY A 1 175 ? 12.965 28.304 -28.649 1.00 72.69 175 GLY A CA 1
ATOM 1306 C C . GLY A 1 175 ? 13.374 29.552 -29.445 1.00 72.69 175 GLY A C 1
ATOM 1307 O O . GLY A 1 175 ? 12.745 30.599 -29.291 1.00 72.69 175 GLY A O 1
ATOM 1308 N N . ASN A 1 176 ? 14.434 29.483 -30.256 1.00 84.94 176 ASN A N 1
ATOM 1309 C CA . ASN A 1 176 ? 14.946 30.627 -31.016 1.00 84.94 176 ASN A CA 1
ATOM 1310 C C . ASN A 1 176 ? 14.165 30.841 -32.326 1.00 84.94 176 ASN A C 1
ATOM 1312 O O . ASN A 1 176 ? 13.588 29.903 -32.876 1.00 84.94 176 ASN A O 1
ATOM 1316 N N . ARG A 1 177 ? 14.151 32.074 -32.843 1.00 82.56 177 ARG A N 1
ATOM 1317 C CA . ARG A 1 177 ? 13.463 32.460 -34.087 1.00 82.56 177 ARG A CA 1
ATOM 1318 C C . ARG A 1 177 ? 14.460 32.984 -35.113 1.00 82.56 177 ARG A C 1
ATOM 1320 O O . ARG A 1 177 ? 15.198 33.913 -34.815 1.00 82.56 177 ARG A O 1
ATOM 1327 N N . PHE A 1 178 ? 14.440 32.452 -36.325 1.00 83.25 178 PHE A N 1
ATOM 1328 C CA . PHE A 1 178 ? 15.258 32.909 -37.447 1.00 83.25 178 PHE A CA 1
ATOM 1329 C C . PHE A 1 178 ? 14.320 33.445 -38.526 1.00 83.25 178 PHE A C 1
ATOM 1331 O O . PHE A 1 178 ? 13.451 32.706 -38.968 1.00 83.25 178 PHE A O 1
ATOM 1338 N N . ILE A 1 179 ? 14.441 34.715 -38.906 1.00 80.62 179 ILE A N 1
ATOM 1339 C CA . ILE A 1 179 ? 13.482 35.425 -39.762 1.00 80.62 179 ILE A CA 1
ATOM 1340 C C . ILE A 1 179 ? 14.232 36.145 -40.891 1.00 80.62 179 ILE A C 1
ATOM 1342 O O . ILE A 1 179 ? 15.045 37.016 -40.619 1.00 80.62 179 ILE A O 1
ATOM 1346 N N . ASP A 1 180 ? 13.969 35.818 -42.151 1.00 77.12 180 ASP A N 1
ATOM 1347 C CA . ASP A 1 180 ? 14.491 36.545 -43.325 1.00 77.12 180 ASP A CA 1
ATOM 1348 C C . ASP A 1 180 ? 16.031 36.601 -43.387 1.00 77.12 180 ASP A C 1
ATOM 1350 O O . ASP A 1 180 ? 16.637 37.616 -43.724 1.00 77.12 180 ASP A O 1
ATOM 1354 N N . ASN A 1 181 ? 16.691 35.501 -43.018 1.00 76.50 181 ASN A N 1
ATOM 1355 C CA . ASN A 1 181 ? 18.149 35.372 -43.074 1.00 76.50 181 ASN A CA 1
ATOM 1356 C C . ASN A 1 181 ? 18.600 34.746 -44.402 1.00 76.50 181 ASN A C 1
ATOM 1358 O O . ASN A 1 181 ? 17.916 33.875 -44.935 1.00 76.50 181 ASN A O 1
ATOM 1362 N N . ALA A 1 182 ? 19.777 35.136 -44.896 1.00 69.75 182 ALA A N 1
ATOM 1363 C CA . ALA A 1 182 ? 20.351 34.644 -46.150 1.00 69.75 182 ALA A CA 1
ATOM 1364 C C . ALA A 1 182 ? 21.703 33.957 -45.899 1.00 69.75 182 ALA A C 1
ATOM 1366 O O . ALA A 1 182 ? 22.735 34.620 -45.829 1.00 69.75 182 ALA A O 1
ATOM 1367 N N . ALA A 1 183 ? 21.725 32.630 -45.760 1.00 63.62 183 ALA A N 1
ATOM 1368 C CA . ALA A 1 183 ? 22.977 31.878 -45.629 1.00 63.62 183 ALA A CA 1
ATOM 1369 C C . ALA A 1 183 ? 23.291 31.141 -46.942 1.00 63.62 183 ALA A C 1
ATOM 1371 O O . ALA A 1 183 ? 22.608 30.191 -47.322 1.00 63.62 183 ALA A O 1
ATOM 1372 N N . ILE A 1 184 ? 24.306 31.618 -47.662 1.00 57.31 184 ILE A N 1
ATOM 1373 C CA . ILE A 1 184 ? 24.763 31.031 -48.926 1.00 57.31 184 ILE A CA 1
ATOM 1374 C C . ILE A 1 184 ? 25.849 30.010 -48.579 1.00 57.31 184 ILE A C 1
ATOM 1376 O O . ILE A 1 184 ? 26.885 30.387 -48.035 1.00 57.31 184 ILE A O 1
ATOM 1380 N N . ASP A 1 185 ? 25.593 28.733 -48.873 1.00 60.97 185 ASP A N 1
ATOM 1381 C CA . ASP A 1 185 ? 26.457 27.595 -48.516 1.00 60.97 185 ASP A CA 1
ATOM 1382 C C . ASP A 1 185 ? 26.674 27.415 -46.990 1.00 60.97 185 ASP A C 1
ATOM 1384 O O . ASP A 1 185 ? 27.698 26.893 -46.570 1.00 60.97 185 ASP A O 1
ATOM 1388 N N . ALA A 1 186 ? 25.695 27.802 -46.156 1.00 64.75 186 ALA A N 1
ATOM 1389 C CA . ALA A 1 186 ? 25.783 27.796 -44.686 1.00 64.75 186 ALA A CA 1
ATOM 1390 C C . ALA A 1 186 ? 24.502 27.302 -43.983 1.00 64.75 186 ALA A C 1
ATOM 1392 O O . ALA A 1 186 ? 23.422 27.330 -44.576 1.00 64.75 186 ALA A O 1
ATOM 1393 N N . ALA A 1 187 ? 24.611 26.907 -42.705 1.00 71.88 187 ALA A N 1
ATOM 1394 C CA . ALA A 1 187 ? 23.489 26.439 -41.876 1.00 71.88 187 ALA A CA 1
ATOM 1395 C C . ALA A 1 187 ? 22.915 27.534 -40.947 1.00 71.88 187 ALA A C 1
ATOM 1397 O O . ALA A 1 187 ? 23.590 28.489 -40.564 1.00 71.88 187 ALA A O 1
ATOM 1398 N N . ALA A 1 188 ? 21.656 27.395 -40.515 1.00 76.94 188 ALA A N 1
ATOM 1399 C CA . ALA A 1 188 ? 21.096 28.289 -39.491 1.00 76.94 188 ALA A CA 1
ATOM 1400 C C . ALA A 1 188 ? 21.683 27.996 -38.098 1.00 76.94 188 ALA A C 1
ATOM 1402 O O . ALA A 1 188 ? 22.036 28.911 -37.358 1.00 76.94 188 ALA A O 1
ATOM 1403 N N . ILE A 1 189 ? 21.824 26.718 -37.751 1.00 81.50 189 ILE A N 1
ATOM 1404 C CA . ILE A 1 189 ? 22.497 26.251 -36.540 1.00 81.50 189 ILE A CA 1
ATOM 1405 C C . ILE A 1 189 ? 23.533 25.205 -36.976 1.00 81.50 189 ILE A C 1
ATOM 1407 O O . ILE A 1 189 ? 23.262 24.390 -37.846 1.00 81.50 189 ILE A O 1
ATOM 1411 N N . SER A 1 190 ? 24.725 25.197 -36.395 1.00 82.62 190 SER A N 1
ATOM 1412 C CA . SER A 1 190 ? 25.686 24.101 -36.532 1.00 82.62 190 SER A CA 1
ATOM 1413 C C . SER A 1 190 ? 26.047 23.590 -35.145 1.00 82.62 190 SER A C 1
ATOM 1415 O O . SER A 1 190 ? 26.341 24.384 -34.253 1.00 82.62 190 SER A O 1
ATOM 1417 N N . LEU A 1 191 ? 25.971 22.273 -34.954 1.00 80.56 191 LEU A N 1
ATOM 1418 C CA . LEU A 1 191 ? 26.271 21.593 -33.696 1.00 80.56 191 LEU A CA 1
ATOM 1419 C C . LEU A 1 191 ? 27.486 20.683 -33.901 1.00 80.56 191 LEU A C 1
ATOM 1421 O O . LEU A 1 191 ? 27.344 19.531 -34.300 1.00 80.56 191 LEU A O 1
ATOM 1425 N N . ARG A 1 192 ? 28.686 21.189 -33.615 1.00 77.44 192 ARG A N 1
ATOM 1426 C CA . ARG A 1 192 ? 29.935 20.412 -33.715 1.00 77.44 192 ARG A CA 1
ATOM 1427 C C . ARG A 1 192 ? 30.335 19.752 -32.386 1.00 77.44 192 ARG A C 1
ATOM 1429 O O . ARG A 1 192 ? 31.132 18.822 -32.365 1.00 77.44 192 ARG A O 1
ATOM 1436 N N . GLY A 1 193 ? 29.746 20.191 -31.270 1.00 70.12 193 GLY A N 1
ATOM 1437 C CA . GLY A 1 193 ? 29.989 19.624 -29.938 1.00 70.12 193 GLY A CA 1
ATOM 1438 C C . GLY A 1 193 ? 29.187 18.347 -29.635 1.00 70.12 193 GLY A C 1
ATOM 1439 O O . GLY A 1 193 ? 28.013 18.217 -30.001 1.00 70.12 193 GLY A O 1
ATOM 1440 N N . ARG A 1 194 ? 29.796 17.405 -28.898 1.00 68.31 194 ARG A N 1
ATOM 1441 C CA . ARG A 1 194 ? 29.128 16.181 -28.402 1.00 68.31 194 ARG A CA 1
ATOM 1442 C C . ARG A 1 194 ? 28.024 16.530 -27.395 1.00 68.31 194 ARG A C 1
ATOM 1444 O O . ARG A 1 194 ? 28.219 17.390 -26.545 1.00 68.31 194 ARG A O 1
ATOM 1451 N N . GLY A 1 195 ? 26.872 15.859 -27.460 1.00 65.00 195 GLY A N 1
ATOM 1452 C CA . GLY A 1 195 ? 25.779 16.041 -26.490 1.00 65.00 195 GLY A CA 1
ATOM 1453 C C . GLY A 1 195 ? 25.028 17.376 -26.596 1.00 65.00 195 GLY A C 1
ATOM 1454 O O . GLY A 1 195 ? 24.306 17.746 -25.674 1.00 65.00 195 GLY A O 1
ATOM 1455 N N . CYS A 1 196 ? 25.198 18.117 -27.694 1.00 72.06 196 CYS A N 1
ATOM 1456 C CA . CYS A 1 196 ? 24.433 19.336 -27.936 1.00 72.06 196 CYS A CA 1
ATOM 1457 C C . CYS A 1 196 ? 22.978 19.033 -28.329 1.00 72.06 196 CYS A C 1
ATOM 1459 O O . CYS A 1 196 ? 22.690 18.081 -29.055 1.00 72.06 196 CYS A O 1
ATOM 1461 N N . VAL A 1 197 ? 22.049 19.880 -27.890 1.00 69.88 197 VAL A N 1
ATOM 1462 C CA . VAL A 1 197 ? 20.607 19.721 -28.118 1.00 69.88 197 VAL A CA 1
ATOM 1463 C C . VAL A 1 197 ? 20.046 20.989 -28.752 1.00 69.88 197 VAL A C 1
ATOM 1465 O O . VAL A 1 197 ? 20.160 22.060 -28.167 1.00 69.88 197 VAL A O 1
ATOM 1468 N N . ALA A 1 198 ? 19.378 20.878 -29.906 1.00 69.94 198 ALA A N 1
ATOM 1469 C CA . ALA A 1 198 ? 18.668 21.990 -30.542 1.00 69.94 198 ALA A CA 1
ATOM 1470 C C . ALA A 1 198 ? 17.172 21.673 -30.699 1.00 69.94 198 ALA A C 1
ATOM 1472 O O . ALA A 1 198 ? 16.778 20.849 -31.526 1.00 69.94 198 ALA A O 1
ATOM 1473 N N . ARG A 1 199 ? 16.310 22.329 -29.914 1.00 67.31 199 ARG A N 1
ATOM 1474 C CA . ARG A 1 199 ? 14.869 22.026 -29.857 1.00 67.31 199 ARG A CA 1
ATOM 1475 C C . ARG A 1 199 ? 13.993 23.272 -29.948 1.00 67.31 199 ARG A C 1
ATOM 1477 O O . ARG A 1 199 ? 14.314 24.323 -29.410 1.00 67.31 199 ARG A O 1
ATOM 1484 N N . ASN A 1 200 ? 12.826 23.130 -30.563 1.00 67.38 200 ASN A N 1
ATOM 1485 C CA . ASN A 1 200 ? 11.783 24.153 -30.644 1.00 67.38 200 ASN A CA 1
ATOM 1486 C C . ASN A 1 200 ? 12.236 25.473 -31.291 1.00 67.38 200 ASN A C 1
ATOM 1488 O O . ASN A 1 200 ? 11.669 26.521 -30.990 1.00 67.38 200 ASN A O 1
ATOM 1492 N N . ASN A 1 201 ? 13.241 25.455 -32.170 1.00 71.25 201 ASN A N 1
ATOM 1493 C CA . ASN A 1 201 ? 13.612 26.641 -32.938 1.00 71.25 201 ASN A CA 1
ATOM 1494 C C . ASN A 1 201 ? 12.712 26.762 -34.179 1.00 71.25 201 ASN A C 1
ATOM 1496 O O . ASN A 1 201 ? 12.257 25.757 -34.737 1.00 71.25 201 ASN A O 1
ATOM 1500 N N . ILE A 1 202 ? 12.437 27.996 -34.596 1.00 67.81 202 ILE A N 1
ATOM 1501 C CA . ILE A 1 202 ? 11.505 28.318 -35.680 1.00 67.81 202 ILE A CA 1
ATOM 1502 C C . ILE A 1 202 ? 12.242 29.100 -36.766 1.00 67.81 202 ILE A C 1
ATOM 1504 O O . ILE A 1 202 ? 12.869 30.116 -36.467 1.00 67.81 202 ILE A O 1
ATOM 1508 N N . LEU A 1 203 ? 12.137 28.649 -38.019 1.00 69.62 203 LEU A N 1
ATOM 1509 C CA . LEU A 1 203 ? 12.655 29.352 -39.196 1.00 69.62 203 LEU A CA 1
ATOM 1510 C C . LEU A 1 203 ? 11.510 29.930 -40.045 1.00 69.62 203 LEU A C 1
ATOM 1512 O O . LEU A 1 203 ? 10.604 29.204 -40.454 1.00 69.62 203 LEU A O 1
ATOM 1516 N N . PHE A 1 204 ? 11.611 31.217 -40.362 1.00 64.06 204 PHE A N 1
ATOM 1517 C CA . PHE A 1 204 ? 10.803 31.964 -41.322 1.00 64.06 204 PHE A CA 1
ATOM 1518 C C . PHE A 1 204 ? 11.754 32.547 -42.383 1.00 64.06 204 PHE A C 1
ATOM 1520 O O . PHE A 1 204 ? 12.725 33.210 -42.026 1.00 64.06 204 PHE A O 1
ATOM 1527 N N . SER A 1 205 ? 11.524 32.296 -43.673 1.00 57.25 205 SER A N 1
ATOM 1528 C CA . SER A 1 205 ? 12.316 32.896 -44.763 1.00 57.25 205 SER A CA 1
ATOM 1529 C C . SER A 1 205 ? 11.396 33.551 -45.789 1.00 57.25 205 SER A C 1
ATOM 1531 O O . SER A 1 205 ? 10.388 32.949 -46.158 1.00 57.25 205 SER A O 1
ATOM 1533 N N . SER A 1 206 ? 11.741 34.756 -46.259 1.00 43.62 206 SER A N 1
ATOM 1534 C CA . SER A 1 206 ? 10.940 35.529 -47.217 1.00 43.62 206 SER A CA 1
ATOM 1535 C C . SER A 1 206 ? 11.685 35.980 -48.493 1.00 43.62 206 SER A C 1
ATOM 1537 O O . SER A 1 206 ? 11.293 36.991 -49.077 1.00 43.62 206 SER A O 1
ATOM 1539 N N . GLY A 1 207 ? 12.752 35.304 -48.953 1.00 47.78 207 GLY A N 1
ATOM 1540 C CA . GLY A 1 207 ? 13.522 35.776 -50.125 1.00 47.78 207 GLY A CA 1
ATOM 1541 C C . GLY A 1 207 ? 14.239 34.716 -50.979 1.00 47.78 207 GLY A C 1
ATOM 1542 O O . GLY A 1 207 ? 14.505 33.609 -50.522 1.00 47.78 207 GLY A O 1
ATOM 1543 N N . ASP A 1 208 ? 14.583 35.103 -52.220 1.00 40.75 208 ASP A N 1
ATOM 1544 C CA . ASP A 1 208 ? 15.150 34.281 -53.319 1.00 40.75 208 ASP A CA 1
ATOM 1545 C C . ASP A 1 208 ? 16.518 33.614 -53.041 1.00 40.75 208 ASP A C 1
ATOM 1547 O O . ASP A 1 208 ? 16.947 32.742 -53.799 1.00 40.75 208 ASP A O 1
ATOM 1551 N N . ALA A 1 209 ? 17.214 33.992 -51.966 1.00 44.94 209 ALA A N 1
ATOM 1552 C CA . ALA A 1 209 ? 18.474 33.380 -51.544 1.00 44.94 209 ALA A CA 1
ATOM 1553 C C . ALA A 1 209 ? 18.200 32.283 -50.502 1.00 44.94 209 ALA A C 1
ATOM 1555 O O . ALA A 1 209 ? 18.346 32.495 -49.297 1.00 44.94 209 ALA A O 1
ATOM 1556 N N . ALA A 1 210 ? 17.741 31.121 -50.968 1.00 48.25 210 ALA A N 1
ATOM 1557 C CA . ALA A 1 210 ? 17.447 29.983 -50.103 1.00 48.25 210 ALA A CA 1
ATOM 1558 C C . ALA A 1 210 ? 18.723 29.434 -49.433 1.00 48.25 210 ALA A C 1
ATOM 1560 O O . ALA A 1 210 ? 19.776 29.330 -50.064 1.00 48.25 210 ALA A O 1
ATOM 1561 N N . LEU A 1 211 ? 18.606 29.069 -48.150 1.00 49.06 211 LEU A N 1
ATOM 1562 C CA . LEU A 1 211 ? 19.617 28.314 -47.405 1.00 49.06 211 LEU A CA 1
ATOM 1563 C C . LEU A 1 211 ? 19.937 27.021 -48.163 1.00 49.06 211 LEU A C 1
ATOM 1565 O O . LEU A 1 211 ? 19.038 26.211 -48.372 1.00 49.06 211 LEU A O 1
ATOM 1569 N N . ARG A 1 212 ? 21.194 26.816 -48.566 1.00 42.69 212 ARG A N 1
ATOM 1570 C CA . ARG A 1 212 ? 21.600 25.597 -49.293 1.00 42.69 212 ARG A CA 1
ATOM 1571 C C . ARG A 1 212 ? 21.753 24.383 -48.369 1.00 42.69 212 ARG A C 1
ATOM 1573 O O . ARG A 1 212 ? 21.474 23.263 -48.780 1.00 42.69 212 ARG A O 1
ATOM 1580 N N . TYR A 1 213 ? 22.126 24.619 -47.107 1.00 42.84 213 TYR A N 1
ATOM 1581 C CA . TYR A 1 213 ? 22.140 23.622 -46.035 1.00 42.84 213 TYR A CA 1
ATOM 1582 C C . TYR A 1 213 ? 21.074 24.004 -44.997 1.00 42.84 213 TYR A C 1
ATOM 1584 O O . TYR A 1 213 ? 21.107 25.083 -44.407 1.00 42.84 213 TYR A O 1
ATOM 1592 N N . GLY A 1 214 ? 20.064 23.162 -44.805 1.00 51.16 214 GLY A N 1
ATOM 1593 C CA . GLY A 1 214 ? 18.990 23.407 -43.845 1.00 51.16 214 GLY A CA 1
ATOM 1594 C C . GLY A 1 214 ? 19.443 23.318 -42.380 1.00 51.16 214 GLY A C 1
ATOM 1595 O O . GLY A 1 214 ? 20.535 22.872 -42.056 1.00 51.16 214 GLY A O 1
ATOM 1596 N N . ILE A 1 215 ? 18.546 23.796 -41.508 1.00 54.41 215 ILE A N 1
ATOM 1597 C CA . ILE A 1 215 ? 18.498 23.876 -40.029 1.00 54.41 215 ILE A CA 1
ATOM 1598 C C . ILE A 1 215 ? 19.756 23.494 -39.217 1.00 54.41 215 ILE A C 1
ATOM 1600 O O . ILE A 1 215 ? 20.150 24.314 -38.389 1.00 54.41 215 ILE A O 1
ATOM 1604 N N . VAL A 1 216 ? 20.324 22.289 -39.352 1.00 56.78 216 VAL A N 1
ATOM 1605 C CA . VAL A 1 216 ? 21.461 21.818 -38.537 1.00 56.78 216 VAL A CA 1
ATOM 1606 C C . VAL A 1 216 ? 22.494 21.078 -39.384 1.00 56.78 216 VAL A C 1
ATOM 1608 O O . VAL A 1 216 ? 22.147 20.078 -40.001 1.00 56.78 216 VAL A O 1
ATOM 1611 N N . SER A 1 217 ? 23.754 21.526 -39.342 1.00 50.47 217 SER A N 1
ATOM 1612 C CA . SER A 1 217 ? 24.931 20.725 -39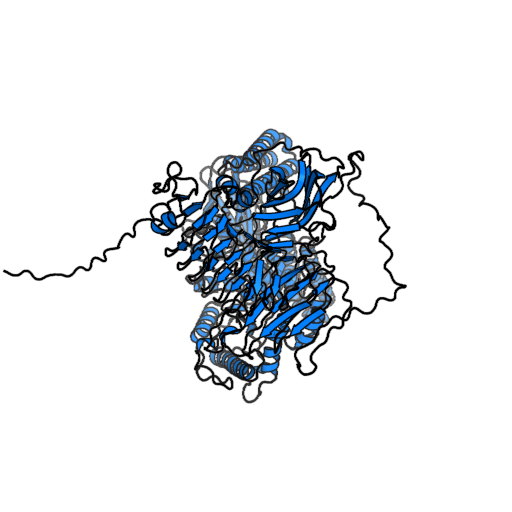.721 1.00 50.47 217 SER A CA 1
ATOM 1613 C C . SER A 1 217 ? 25.613 20.216 -38.448 1.00 50.47 217 SER A C 1
ATOM 1615 O O . SER A 1 217 ? 25.968 21.017 -37.574 1.00 50.47 217 SER A O 1
ATOM 1617 N N . ALA A 1 218 ? 25.748 18.897 -38.328 1.00 52.72 218 ALA A N 1
ATOM 1618 C CA . ALA A 1 218 ? 26.467 18.235 -37.247 1.00 52.72 218 ALA A CA 1
ATOM 1619 C C . ALA A 1 218 ? 27.653 17.453 -37.823 1.00 52.72 218 ALA A C 1
ATOM 1621 O O . ALA A 1 218 ? 27.458 16.640 -38.722 1.00 52.72 218 ALA A O 1
ATOM 1622 N N . SER A 1 219 ? 28.851 17.722 -37.302 1.00 49.19 219 SER A N 1
ATOM 1623 C CA . SER A 1 219 ? 30.110 17.059 -37.661 1.00 49.19 219 SER A CA 1
ATOM 1624 C C . SER A 1 219 ? 30.894 16.792 -36.373 1.00 49.19 219 SER A C 1
ATOM 1626 O O . SER A 1 219 ? 31.131 17.732 -35.608 1.00 49.19 219 SER A O 1
ATOM 1628 N N . GLY A 1 220 ? 31.262 15.540 -36.098 1.00 43.66 220 GLY A N 1
ATOM 1629 C CA . GLY A 1 220 ? 32.109 15.182 -34.950 1.00 43.66 220 GLY A CA 1
ATOM 1630 C C . GLY A 1 220 ? 33.607 15.262 -35.296 1.00 43.66 220 GLY A C 1
ATOM 1631 O O . GLY A 1 220 ? 33.954 14.980 -36.437 1.00 43.66 220 GLY A O 1
ATOM 1632 N N . PRO A 1 221 ? 34.504 15.649 -34.367 1.00 36.66 221 PRO A N 1
ATOM 1633 C CA . PRO A 1 221 ? 35.951 15.552 -34.587 1.00 36.66 221 PRO A CA 1
ATOM 1634 C C . PRO A 1 221 ? 36.443 14.091 -34.566 1.00 36.66 221 PRO A C 1
ATOM 1636 O O . PRO A 1 221 ? 35.940 13.285 -33.783 1.00 36.66 221 PRO A O 1
ATOM 1639 N N . GLU A 1 222 ? 37.444 13.794 -35.403 1.00 35.84 222 GLU A N 1
ATOM 1640 C CA . GLU A 1 222 ? 37.975 12.455 -35.737 1.00 35.84 222 GLU A CA 1
ATOM 1641 C C . GLU A 1 222 ? 38.754 11.727 -34.626 1.00 35.84 222 GLU A C 1
ATOM 1643 O O . GLU A 1 222 ? 39.080 10.561 -34.801 1.00 35.84 222 GLU A O 1
ATOM 1648 N N . ASP A 1 223 ? 39.029 12.325 -33.464 1.00 29.22 223 ASP A N 1
ATOM 1649 C CA . ASP A 1 223 ? 39.918 11.689 -32.483 1.00 29.22 223 ASP A CA 1
ATOM 1650 C C . ASP A 1 223 ? 39.435 11.804 -31.025 1.00 29.22 223 ASP A C 1
ATOM 1652 O O . ASP A 1 223 ? 39.134 12.890 -30.525 1.00 29.22 223 ASP A O 1
ATOM 1656 N N . HIS A 1 224 ? 39.462 10.643 -30.348 1.00 26.20 224 HIS A N 1
ATOM 1657 C CA . HIS A 1 224 ? 39.536 10.374 -28.896 1.00 26.20 224 HIS A CA 1
ATOM 1658 C C . HIS A 1 224 ? 38.370 9.617 -28.205 1.00 26.20 224 HIS A C 1
ATOM 1660 O O . HIS A 1 224 ? 37.178 9.821 -28.440 1.00 26.20 224 HIS A O 1
ATOM 1666 N N . GLN A 1 225 ? 38.808 8.710 -27.316 1.00 25.03 225 GLN A N 1
ATOM 1667 C CA . GLN A 1 225 ? 38.125 7.602 -26.631 1.00 25.03 225 GLN A CA 1
ATOM 1668 C C . GLN A 1 225 ? 36.991 7.992 -25.645 1.00 25.03 225 GLN A C 1
ATOM 1670 O O . GLN A 1 225 ? 36.833 9.143 -25.248 1.00 25.03 225 GLN A O 1
ATOM 1675 N N . PHE A 1 226 ? 36.195 6.971 -25.302 1.00 25.23 226 PHE A N 1
ATOM 1676 C CA . PHE A 1 226 ? 34.887 6.893 -24.626 1.00 25.23 226 PHE A CA 1
ATOM 1677 C C . PHE A 1 226 ? 34.678 7.629 -23.283 1.00 25.23 226 PHE A C 1
ATOM 1679 O O . PHE A 1 226 ? 35.569 7.650 -22.445 1.00 25.23 226 PHE A O 1
ATOM 1686 N N . ASP A 1 227 ? 33.429 8.082 -23.048 1.00 21.86 227 ASP A N 1
ATOM 1687 C CA . ASP A 1 227 ? 32.747 7.983 -21.740 1.00 21.86 227 ASP A CA 1
ATOM 1688 C C . ASP A 1 227 ? 31.206 8.110 -21.871 1.00 21.86 227 ASP A C 1
ATOM 1690 O O . ASP A 1 227 ? 30.688 8.803 -22.755 1.00 21.86 227 ASP A O 1
ATOM 1694 N N . SER A 1 228 ? 30.470 7.393 -21.019 1.00 29.91 228 SER A N 1
ATOM 1695 C CA . SER A 1 228 ? 29.029 7.114 -21.107 1.00 29.91 228 SER A CA 1
ATOM 1696 C C . SER A 1 228 ? 28.129 8.185 -20.466 1.00 29.91 228 SER A C 1
ATOM 1698 O O . SER A 1 228 ? 28.069 8.296 -19.246 1.00 29.91 228 SER A O 1
ATOM 1700 N N . CYS A 1 229 ? 27.350 8.904 -21.280 1.00 20.97 229 CYS A N 1
ATOM 1701 C CA . CYS A 1 229 ? 26.081 9.567 -20.932 1.00 20.97 229 CYS A CA 1
ATOM 1702 C C . CYS A 1 229 ? 25.329 9.838 -22.245 1.00 20.97 229 CYS A C 1
ATOM 1704 O O . CYS A 1 229 ? 25.938 10.348 -23.176 1.00 20.97 229 CYS A O 1
ATOM 1706 N N . ILE A 1 230 ? 24.045 9.456 -22.318 1.00 28.67 230 ILE A N 1
ATOM 1707 C CA . ILE A 1 230 ? 23.066 9.648 -23.416 1.00 28.67 230 ILE A CA 1
ATOM 1708 C C . ILE A 1 230 ? 23.623 10.462 -24.605 1.00 28.67 230 ILE A C 1
ATOM 1710 O O . ILE A 1 230 ? 23.436 11.674 -24.702 1.00 28.67 230 ILE A O 1
ATOM 1714 N N . ASN A 1 231 ? 24.314 9.785 -25.527 1.00 27.36 231 ASN A N 1
ATOM 1715 C CA . ASN A 1 231 ? 24.872 10.405 -26.729 1.00 27.36 231 ASN A CA 1
ATOM 1716 C C . ASN A 1 231 ? 23.775 10.533 -27.791 1.00 27.36 231 ASN A C 1
ATOM 1718 O O . ASN A 1 231 ? 23.762 9.813 -28.787 1.00 27.36 231 ASN A O 1
ATOM 1722 N N . GLN A 1 232 ? 22.824 11.438 -27.547 1.00 34.72 232 GLN A N 1
ATOM 1723 C CA . GLN A 1 232 ? 21.833 11.848 -28.536 1.00 34.72 232 GLN A CA 1
ATOM 1724 C C . GLN A 1 232 ? 21.972 13.340 -28.805 1.00 34.72 232 GLN A C 1
ATOM 1726 O O . GLN A 1 232 ? 21.570 14.173 -27.994 1.00 34.72 232 GLN A O 1
ATOM 1731 N N . GLN A 1 233 ? 22.491 13.693 -29.978 1.00 35.84 233 GLN A N 1
ATOM 1732 C CA . GLN A 1 233 ? 22.162 14.993 -30.546 1.00 35.84 233 GLN A CA 1
ATOM 1733 C C . GLN A 1 233 ? 20.683 14.936 -30.969 1.00 35.84 233 GLN A C 1
ATOM 1735 O O . GLN A 1 233 ? 20.242 14.000 -31.642 1.00 35.84 233 GLN A O 1
ATOM 1740 N N . ILE A 1 234 ? 19.873 15.884 -30.494 1.00 36.97 234 ILE A N 1
ATOM 1741 C CA . ILE A 1 234 ? 18.426 15.898 -30.752 1.00 36.97 234 ILE A CA 1
ATOM 1742 C C . ILE A 1 234 ? 18.073 17.209 -31.428 1.00 36.97 234 ILE A C 1
ATOM 1744 O O . ILE A 1 234 ? 18.176 18.273 -30.816 1.00 36.97 234 ILE A O 1
ATOM 1748 N N . VAL A 1 235 ? 17.632 17.103 -32.681 1.00 42.88 235 VAL A N 1
ATOM 1749 C CA . VAL A 1 235 ? 17.253 18.232 -33.532 1.00 42.88 235 VAL A CA 1
ATOM 1750 C C . VAL A 1 235 ? 15.748 18.173 -33.776 1.00 42.88 235 VAL A C 1
ATOM 1752 O O . VAL A 1 235 ? 15.277 17.253 -34.445 1.00 42.88 235 VAL A O 1
ATOM 1755 N N . ARG A 1 236 ? 14.983 19.124 -33.216 1.00 48.31 236 ARG A N 1
ATOM 1756 C CA . ARG A 1 236 ? 13.520 19.213 -33.407 1.00 48.31 236 ARG A CA 1
ATOM 1757 C C . ARG A 1 236 ? 13.047 20.642 -33.653 1.00 48.31 236 ARG A C 1
ATOM 1759 O O . ARG A 1 236 ? 12.826 21.375 -32.694 1.00 48.31 236 ARG A O 1
ATOM 1766 N N . ASN A 1 237 ? 12.897 21.046 -34.913 1.00 49.47 237 ASN A N 1
ATOM 1767 C CA . ASN A 1 237 ? 12.582 22.430 -35.296 1.00 49.47 237 ASN A CA 1
ATOM 1768 C C . ASN A 1 237 ? 11.398 22.509 -36.287 1.00 49.47 237 ASN A C 1
ATOM 1770 O O . ASN A 1 237 ? 11.036 21.501 -36.903 1.00 49.47 237 ASN A O 1
ATOM 1774 N N . ARG A 1 238 ? 10.779 23.697 -36.418 1.00 43.50 238 ARG A N 1
ATOM 1775 C CA . ARG A 1 238 ? 9.643 23.969 -37.331 1.00 43.50 238 ARG A CA 1
ATOM 1776 C C . ARG A 1 238 ? 10.046 24.885 -38.496 1.00 43.50 238 ARG A C 1
ATOM 1778 O O . ARG A 1 238 ? 10.711 25.898 -38.271 1.00 43.50 238 ARG A O 1
ATOM 1785 N N . LEU A 1 239 ? 9.594 24.557 -39.710 1.00 54.66 239 LEU A N 1
ATOM 1786 C CA . LEU A 1 239 ? 9.797 25.339 -40.946 1.00 54.66 239 LEU A CA 1
ATOM 1787 C C . LEU A 1 239 ? 8.464 25.884 -41.469 1.00 54.66 239 LEU A C 1
ATOM 1789 O O . LEU A 1 239 ? 7.506 25.120 -41.539 1.00 54.66 239 LEU A O 1
ATOM 1793 N N . HIS A 1 240 ? 8.423 27.158 -41.868 1.00 51.78 240 HIS A N 1
ATOM 1794 C CA . HIS A 1 240 ? 7.267 27.797 -42.517 1.00 51.78 240 HIS A CA 1
ATOM 1795 C C . HIS A 1 240 ? 7.564 28.195 -43.985 1.00 51.78 240 HIS A C 1
ATOM 1797 O O . HIS A 1 240 ? 8.723 28.345 -44.364 1.00 51.78 240 HIS A O 1
ATOM 1803 N N . SER A 1 241 ? 6.511 28.338 -44.806 1.00 46.84 241 SER A N 1
ATOM 1804 C CA . SER A 1 241 ? 6.520 28.557 -46.273 1.00 46.84 241 SER A CA 1
ATOM 1805 C C . SER A 1 241 ? 7.552 29.571 -46.798 1.00 46.84 241 SER A C 1
ATOM 1807 O O . SER A 1 241 ? 7.628 30.675 -46.265 1.00 46.84 241 SER A O 1
ATOM 1809 N N . GLY A 1 242 ? 8.251 29.223 -47.893 1.00 49.34 242 GLY A N 1
ATOM 1810 C CA . GLY A 1 242 ? 9.263 30.066 -48.565 1.00 49.34 242 GLY A CA 1
ATOM 1811 C C . GLY A 1 242 ? 10.636 29.400 -48.773 1.00 49.34 242 GLY A C 1
ATOM 1812 O O . GLY A 1 242 ? 11.551 30.018 -49.309 1.00 49.34 242 GLY A O 1
ATOM 1813 N N . VAL A 1 243 ? 10.802 28.144 -48.349 1.00 49.59 243 VAL A N 1
ATOM 1814 C CA . VAL A 1 243 ? 12.059 27.384 -48.450 1.00 49.59 243 VAL A CA 1
ATOM 1815 C C . VAL A 1 243 ? 12.074 26.578 -49.757 1.00 49.59 243 VAL A C 1
ATOM 1817 O O . VAL A 1 243 ? 11.293 25.641 -49.890 1.00 49.59 243 VAL A O 1
ATOM 1820 N N . ARG A 1 244 ? 12.947 26.921 -50.720 1.00 46.12 244 ARG A N 1
ATOM 1821 C CA . ARG A 1 244 ? 13.095 26.153 -51.979 1.00 46.12 244 ARG A CA 1
ATOM 1822 C C . ARG A 1 244 ? 13.644 24.745 -51.736 1.00 46.12 244 ARG A C 1
ATOM 1824 O O . ARG A 1 244 ? 13.029 23.769 -52.145 1.00 46.12 244 ARG A O 1
ATOM 1831 N N . GLU A 1 245 ? 14.751 24.636 -51.006 1.00 46.88 245 GLU A N 1
ATOM 1832 C CA . GLU A 1 245 ? 15.378 23.357 -50.661 1.00 46.88 245 GLU A CA 1
ATOM 1833 C C . GLU A 1 245 ? 15.569 23.263 -49.143 1.00 46.88 245 GLU A C 1
ATOM 1835 O O . GLU A 1 245 ? 16.151 24.151 -48.522 1.00 46.88 245 GLU A O 1
ATOM 1840 N N . ALA A 1 246 ? 15.057 22.198 -48.525 1.00 46.56 246 ALA A N 1
ATOM 1841 C CA . ALA A 1 246 ? 15.362 21.860 -47.137 1.00 46.56 246 ALA A CA 1
ATOM 1842 C C . ALA A 1 246 ? 16.359 20.695 -47.122 1.00 46.56 246 ALA A C 1
ATOM 1844 O O . ALA A 1 246 ? 16.016 19.577 -47.511 1.00 46.56 246 ALA A O 1
ATOM 1845 N N . PHE A 1 247 ? 17.587 20.960 -46.676 1.00 47.41 247 PHE A N 1
ATOM 1846 C CA . PHE A 1 247 ? 18.670 19.976 -46.638 1.00 47.41 247 PHE A CA 1
ATOM 1847 C C . PHE A 1 247 ? 19.016 19.635 -45.179 1.00 47.41 247 PHE A C 1
ATOM 1849 O O . PHE A 1 247 ? 19.406 20.520 -44.425 1.00 47.41 247 PHE A O 1
ATOM 1856 N N . ILE A 1 248 ? 18.859 18.387 -44.739 1.00 49.69 248 ILE A N 1
ATOM 1857 C CA . ILE A 1 248 ? 19.405 17.938 -43.443 1.00 49.69 248 ILE A CA 1
ATOM 1858 C C . ILE A 1 248 ? 20.668 17.148 -43.772 1.00 49.69 248 ILE A C 1
ATOM 1860 O O . ILE A 1 248 ? 20.566 16.042 -44.301 1.00 49.69 248 ILE A O 1
ATOM 1864 N N . HIS A 1 249 ? 21.833 17.741 -43.506 1.00 43.50 249 HIS A N 1
ATOM 1865 C CA . HIS A 1 249 ? 23.129 17.108 -43.732 1.00 43.50 249 HIS A CA 1
ATOM 1866 C C . HIS A 1 249 ? 23.758 16.716 -42.400 1.00 43.50 249 HIS A C 1
ATOM 1868 O O . HIS A 1 249 ? 23.920 17.557 -41.511 1.00 43.50 249 HIS A O 1
ATOM 1874 N N . VAL A 1 250 ? 24.100 15.441 -42.274 1.00 46.31 250 VAL A N 1
ATOM 1875 C CA . VAL A 1 250 ? 24.811 14.898 -41.123 1.00 46.31 250 VAL A CA 1
ATOM 1876 C C . VAL A 1 250 ? 26.026 14.152 -41.655 1.00 46.31 250 VAL A C 1
ATOM 1878 O O . VAL A 1 250 ? 25.858 13.170 -42.371 1.00 46.31 250 VAL A O 1
ATOM 1881 N N . GLU A 1 251 ? 27.221 14.617 -41.300 1.00 40.25 251 GLU A N 1
ATOM 1882 C CA . GLU A 1 251 ? 28.488 13.945 -41.599 1.00 40.25 251 GLU A CA 1
ATOM 1883 C C . GLU A 1 251 ? 29.041 13.345 -40.302 1.00 40.25 251 GLU A C 1
ATOM 1885 O O . GLU A 1 251 ? 29.254 14.052 -39.313 1.00 40.25 251 GLU A O 1
ATOM 1890 N N . GLY A 1 252 ? 29.266 12.032 -40.287 1.00 40.50 252 GLY A N 1
ATOM 1891 C CA . GLY A 1 252 ? 29.946 11.361 -39.184 1.00 40.50 252 GLY A CA 1
ATOM 1892 C C . GLY A 1 252 ? 30.284 9.917 -39.531 1.00 40.50 252 GLY A C 1
ATOM 1893 O O . GLY A 1 252 ? 29.396 9.149 -39.892 1.00 40.50 252 GLY A O 1
ATOM 1894 N N . GLU A 1 253 ? 31.555 9.536 -39.401 1.00 37.38 253 GLU A N 1
ATOM 1895 C CA . GLU A 1 253 ? 31.959 8.133 -39.505 1.00 37.38 253 GLU A CA 1
ATOM 1896 C C . GLU A 1 253 ? 31.354 7.304 -38.357 1.00 37.38 253 GLU A C 1
ATOM 1898 O O . GLU A 1 253 ? 31.165 7.786 -37.236 1.00 37.38 253 GLU A O 1
ATOM 1903 N N . ARG A 1 254 ? 31.020 6.038 -38.652 1.00 37.81 254 ARG A N 1
ATOM 1904 C CA . ARG A 1 254 ? 30.362 5.091 -37.736 1.00 37.81 254 ARG A CA 1
ATOM 1905 C C . ARG A 1 254 ? 31.072 4.994 -36.379 1.00 37.81 254 ARG A C 1
ATOM 1907 O O . ARG A 1 254 ? 32.024 4.233 -36.243 1.00 37.81 254 ARG A O 1
ATOM 1914 N N . HIS A 1 255 ? 30.499 5.627 -35.357 1.00 37.66 255 HIS A N 1
ATOM 1915 C CA . HIS A 1 255 ? 30.756 5.305 -33.953 1.00 37.66 255 HIS A CA 1
ATOM 1916 C C . HIS A 1 255 ? 29.495 5.496 -33.092 1.00 37.66 255 HIS A C 1
ATOM 1918 O O . HIS A 1 255 ? 29.053 6.619 -32.874 1.00 37.66 255 HIS A O 1
ATOM 1924 N N . ASP A 1 256 ? 28.934 4.372 -32.632 1.00 40.59 256 ASP A N 1
ATOM 1925 C CA . ASP A 1 256 ? 28.184 4.033 -31.400 1.00 40.59 256 ASP A CA 1
ATOM 1926 C C . ASP A 1 256 ? 27.187 5.035 -30.751 1.00 40.59 256 ASP A C 1
ATOM 1928 O O . ASP A 1 256 ? 26.662 4.773 -29.666 1.00 40.59 256 ASP A O 1
ATOM 1932 N N . GLY A 1 257 ? 26.863 6.164 -31.383 1.00 40.62 257 GLY A N 1
ATOM 1933 C CA . GLY A 1 257 ? 25.909 7.169 -30.906 1.00 40.62 257 GLY A CA 1
ATOM 1934 C C . GLY A 1 257 ? 24.699 7.317 -31.831 1.00 40.62 257 GLY A C 1
ATOM 1935 O O . GLY A 1 257 ? 24.835 7.421 -33.045 1.00 40.62 257 GLY A O 1
ATOM 1936 N N . SER A 1 258 ? 23.489 7.365 -31.266 1.00 41.44 258 SER A N 1
ATOM 1937 C CA . SER A 1 258 ? 22.250 7.581 -32.025 1.00 41.44 258 SER A CA 1
ATOM 1938 C C . SER A 1 258 ? 21.949 9.081 -32.177 1.00 41.44 258 SER A C 1
ATOM 1940 O O . SER A 1 258 ? 21.514 9.715 -31.214 1.00 41.44 258 SER A O 1
ATOM 1942 N N . LEU A 1 259 ? 22.115 9.662 -33.369 1.00 40.56 259 LEU A N 1
ATOM 1943 C CA . LEU A 1 259 ? 21.540 10.977 -33.694 1.00 40.56 259 LEU A CA 1
ATOM 1944 C C . LEU A 1 259 ? 20.028 10.820 -33.947 1.00 40.56 259 LEU A C 1
ATOM 1946 O O . LEU A 1 259 ? 19.619 9.975 -34.739 1.00 40.56 259 LEU A O 1
ATOM 1950 N N . VAL A 1 260 ? 19.189 11.631 -33.289 1.00 42.97 260 VAL A N 1
ATOM 1951 C CA . VAL A 1 260 ? 17.725 11.615 -33.478 1.00 42.97 260 VAL A CA 1
ATOM 1952 C C . VAL A 1 260 ? 17.266 12.973 -34.008 1.00 42.97 260 VAL A C 1
ATOM 1954 O O . VAL A 1 260 ? 17.044 13.924 -33.251 1.00 42.97 260 VAL A O 1
ATOM 1957 N N . ALA A 1 261 ? 17.081 13.067 -35.324 1.00 40.62 261 ALA A N 1
ATOM 1958 C CA . ALA A 1 261 ? 16.504 14.241 -35.975 1.00 40.62 261 ALA A CA 1
ATOM 1959 C C . ALA A 1 261 ? 14.991 14.044 -36.186 1.00 40.62 261 ALA A C 1
ATOM 1961 O O . ALA A 1 261 ? 14.580 13.140 -36.915 1.00 40.62 261 ALA A O 1
ATOM 1962 N N . ARG A 1 262 ? 14.158 14.890 -35.552 1.00 47.28 262 ARG A N 1
ATOM 1963 C CA . ARG A 1 262 ? 12.698 14.949 -35.764 1.00 47.28 262 ARG A CA 1
ATOM 1964 C C . ARG A 1 262 ? 12.230 16.365 -36.077 1.00 47.28 262 ARG A C 1
ATOM 1966 O O . ARG A 1 262 ? 11.881 17.115 -35.172 1.00 47.28 262 ARG A O 1
ATOM 1973 N N . ASN A 1 263 ? 12.214 16.740 -37.352 1.00 46.50 263 ASN A N 1
ATOM 1974 C CA . ASN A 1 263 ? 11.788 18.074 -37.784 1.00 46.50 263 ASN A CA 1
ATOM 1975 C C . ASN A 1 263 ? 10.366 18.046 -38.361 1.00 46.50 263 ASN A C 1
ATOM 1977 O O . ASN A 1 263 ? 9.962 17.066 -38.987 1.00 46.50 263 ASN A O 1
ATOM 1981 N N . THR A 1 264 ? 9.614 19.127 -38.140 1.00 44.97 264 THR A N 1
ATOM 1982 C CA . THR A 1 264 ? 8.269 19.320 -38.707 1.00 44.97 264 THR A CA 1
ATOM 1983 C C . THR A 1 264 ? 8.336 20.400 -39.779 1.00 44.97 264 THR A C 1
ATOM 1985 O O . THR A 1 264 ? 8.724 21.536 -39.492 1.00 44.97 264 THR A O 1
ATOM 1988 N N . ILE A 1 265 ? 7.961 20.057 -41.010 1.00 50.28 265 ILE A N 1
ATOM 1989 C CA . ILE A 1 265 ? 7.932 20.998 -42.137 1.00 50.28 265 ILE A CA 1
ATOM 1990 C C . ILE A 1 265 ? 6.482 21.405 -42.394 1.00 50.28 265 ILE A C 1
ATOM 1992 O O . ILE A 1 265 ? 5.643 20.540 -42.641 1.00 50.28 265 ILE A O 1
ATOM 1996 N N . VAL A 1 266 ? 6.187 22.706 -42.333 1.00 41.59 266 VAL A N 1
ATOM 1997 C CA . VAL A 1 266 ? 4.840 23.265 -42.510 1.00 41.59 266 VAL A CA 1
ATOM 1998 C C . VAL A 1 266 ? 4.838 24.219 -43.715 1.00 41.59 266 VAL A C 1
ATOM 2000 O O . VAL A 1 266 ? 5.252 25.372 -43.608 1.00 41.59 266 VAL A O 1
ATOM 2003 N N . GLY A 1 267 ? 4.368 23.757 -44.880 1.00 43.91 267 GLY A N 1
ATOM 2004 C CA . GLY A 1 267 ? 4.267 24.563 -46.115 1.00 43.91 267 GLY A CA 1
ATOM 2005 C C . GLY A 1 267 ? 4.858 23.906 -47.372 1.00 43.91 267 GLY A C 1
ATOM 2006 O O . GLY A 1 267 ? 5.368 22.791 -47.311 1.00 43.91 267 GLY A O 1
ATOM 2007 N N . ALA A 1 268 ? 4.765 24.588 -48.523 1.00 42.66 268 ALA A N 1
ATOM 2008 C CA . ALA A 1 268 ? 5.319 24.119 -49.798 1.00 42.66 268 ALA A CA 1
ATOM 2009 C C . ALA A 1 268 ? 6.847 24.301 -49.824 1.00 42.66 268 ALA A C 1
ATOM 2011 O O . ALA A 1 268 ? 7.331 25.434 -49.775 1.00 42.66 268 ALA A O 1
ATOM 2012 N N . ALA A 1 269 ? 7.584 23.192 -49.879 1.00 46.09 269 ALA A N 1
ATOM 2013 C CA . ALA A 1 269 ? 9.008 23.159 -50.206 1.00 46.09 269 ALA A CA 1
ATOM 2014 C C . ALA A 1 269 ? 9.170 22.541 -51.604 1.00 46.09 269 ALA A C 1
ATOM 2016 O O . ALA A 1 269 ? 8.480 21.565 -51.910 1.00 46.09 269 ALA A O 1
ATOM 2017 N N . GLU A 1 270 ? 10.040 23.100 -52.455 1.00 42.62 270 GLU A N 1
ATOM 2018 C CA . GLU A 1 270 ? 10.259 22.580 -53.819 1.00 42.62 270 GLU A CA 1
ATOM 2019 C C . GLU A 1 270 ? 11.017 21.235 -53.787 1.00 42.62 270 GLU A C 1
ATOM 2021 O O . GLU A 1 270 ? 10.719 20.354 -54.593 1.00 42.62 270 GLU A O 1
ATOM 2026 N N . ALA A 1 271 ? 11.922 21.027 -52.816 1.00 43.44 271 ALA A N 1
ATOM 2027 C CA . ALA A 1 271 ? 12.566 19.735 -52.550 1.00 43.44 271 ALA A CA 1
ATOM 2028 C C . ALA A 1 271 ? 13.001 19.558 -51.076 1.00 43.44 271 ALA A C 1
ATOM 2030 O O . ALA A 1 271 ? 13.471 20.494 -50.426 1.00 43.44 271 ALA A O 1
ATOM 2031 N N . VAL A 1 272 ? 12.900 18.327 -50.558 1.00 47.06 272 VAL A N 1
ATOM 2032 C CA . VAL A 1 272 ? 13.489 17.904 -49.273 1.00 47.06 272 VAL A CA 1
ATOM 2033 C C . VAL A 1 272 ? 14.547 16.839 -49.564 1.00 47.06 272 VAL A C 1
ATOM 2035 O O . VAL A 1 272 ? 14.219 15.800 -50.135 1.00 47.06 272 VAL A O 1
ATOM 2038 N N . ARG A 1 273 ? 15.806 17.079 -49.179 1.00 46.81 273 ARG A N 1
ATOM 2039 C CA . ARG A 1 273 ? 16.893 16.086 -49.261 1.00 46.81 273 ARG A CA 1
ATOM 2040 C C . ARG A 1 273 ? 17.409 15.759 -47.862 1.00 46.81 273 ARG A C 1
ATOM 2042 O O . ARG A 1 273 ? 17.741 16.653 -47.084 1.00 46.81 273 ARG A O 1
ATOM 2049 N N . ILE A 1 274 ? 17.465 14.467 -47.555 1.00 49.59 274 ILE A N 1
ATOM 2050 C CA . ILE A 1 274 ? 18.007 13.925 -46.307 1.00 49.59 274 ILE A CA 1
ATOM 2051 C C . ILE A 1 274 ? 19.175 13.022 -46.702 1.00 49.59 274 ILE A C 1
ATOM 2053 O O . ILE A 1 274 ? 18.951 12.009 -47.357 1.00 49.59 274 ILE A O 1
ATOM 2057 N N . SER A 1 275 ? 20.403 13.395 -46.341 1.00 46.44 275 SER A N 1
ATOM 2058 C CA . SER A 1 275 ? 21.577 12.519 -46.457 1.00 46.44 275 SER A CA 1
ATOM 2059 C C . SER A 1 275 ? 21.994 12.113 -45.048 1.00 46.44 275 SER A C 1
ATOM 2061 O O . SER A 1 275 ? 22.291 12.991 -44.232 1.00 46.44 275 SER A O 1
ATOM 2063 N N . ALA A 1 276 ? 21.985 10.821 -44.745 1.00 47.44 276 ALA A N 1
ATOM 2064 C CA . ALA A 1 276 ? 22.403 10.312 -43.449 1.00 47.44 276 ALA A CA 1
ATOM 2065 C C . ALA A 1 276 ? 23.093 8.964 -43.650 1.00 47.44 276 ALA A C 1
ATOM 2067 O O . ALA A 1 276 ? 22.416 7.999 -43.977 1.00 47.44 276 ALA A O 1
ATOM 2068 N N . GLU A 1 277 ? 24.405 8.892 -43.436 1.00 44.56 277 GLU A N 1
ATOM 2069 C CA . GLU A 1 277 ? 25.091 7.603 -43.358 1.00 44.56 277 GLU A CA 1
ATOM 2070 C C . GLU A 1 277 ? 24.904 7.033 -41.940 1.00 44.56 277 GLU A C 1
ATOM 2072 O O . GLU A 1 277 ? 25.317 7.637 -40.951 1.00 44.56 277 GLU A O 1
ATOM 2077 N N . GLY A 1 278 ? 24.236 5.880 -41.812 1.00 40.97 278 GLY A N 1
ATOM 2078 C CA . GLY A 1 278 ? 24.184 5.110 -40.557 1.00 40.97 278 GLY A CA 1
ATOM 2079 C C . GLY A 1 278 ? 23.342 5.680 -39.397 1.00 40.97 278 GLY A C 1
ATOM 2080 O O . GLY A 1 278 ? 23.608 5.337 -38.243 1.00 40.97 278 GLY A O 1
ATOM 2081 N N . ILE A 1 279 ? 22.329 6.522 -39.658 1.00 47.25 279 ILE A N 1
ATOM 2082 C CA . ILE A 1 279 ? 21.559 7.261 -38.629 1.00 47.25 279 ILE A CA 1
ATOM 2083 C C . ILE A 1 279 ? 20.031 7.152 -38.826 1.00 47.25 279 ILE A C 1
ATOM 2085 O O . ILE A 1 279 ? 19.530 7.183 -39.944 1.00 47.25 279 ILE A O 1
ATOM 2089 N N . SER A 1 280 ? 19.257 7.112 -37.727 1.00 39.59 280 SER A N 1
ATOM 2090 C CA . SER A 1 280 ? 17.781 7.095 -37.752 1.00 39.59 280 SER A CA 1
ATOM 2091 C C . SER A 1 280 ? 17.179 8.507 -37.862 1.00 39.59 280 SER A C 1
ATOM 2093 O O . SER A 1 280 ? 17.124 9.253 -36.881 1.00 39.59 280 SER A O 1
ATOM 2095 N N . VAL A 1 281 ? 16.632 8.857 -39.029 1.00 41.38 281 VAL A N 1
ATOM 2096 C CA . VAL A 1 281 ? 15.941 10.138 -39.277 1.00 41.38 281 VAL A CA 1
ATOM 2097 C C . VAL A 1 281 ? 14.431 9.915 -39.422 1.00 41.38 281 VAL A C 1
ATOM 2099 O O . VAL A 1 281 ? 14.004 9.073 -40.201 1.00 41.38 281 VAL A O 1
ATOM 2102 N N . SER A 1 282 ? 13.598 10.683 -38.709 1.00 39.75 282 SER A N 1
ATOM 2103 C CA . SER A 1 282 ? 12.135 10.666 -38.897 1.00 39.75 282 SER A CA 1
ATOM 2104 C C . SER A 1 282 ? 11.623 12.091 -39.090 1.00 39.75 282 SER A C 1
ATOM 2106 O O . SER A 1 282 ? 11.767 12.910 -38.186 1.00 39.75 282 SER A O 1
ATOM 2108 N N . SER A 1 283 ? 11.023 12.415 -40.233 1.00 42.09 283 SER A N 1
ATOM 2109 C CA . SER A 1 283 ? 10.488 13.758 -40.508 1.00 42.09 283 SER A CA 1
ATOM 2110 C C . SER A 1 283 ? 9.008 13.689 -40.879 1.00 42.09 283 SER A C 1
ATOM 2112 O O . SER A 1 283 ? 8.597 12.810 -41.629 1.00 42.09 283 SER A O 1
ATOM 2114 N N . ASN A 1 284 ? 8.207 14.608 -40.333 1.00 38.69 284 ASN A N 1
ATOM 2115 C CA . ASN A 1 284 ? 6.786 14.734 -40.659 1.00 38.69 284 ASN A CA 1
ATOM 2116 C C . ASN A 1 284 ? 6.613 15.906 -41.634 1.00 38.69 284 ASN A C 1
ATOM 2118 O O . ASN A 1 284 ? 6.897 17.057 -41.282 1.00 38.69 284 ASN A O 1
ATOM 2122 N N . LEU A 1 285 ? 6.155 15.612 -42.852 1.00 39.09 285 LEU A N 1
ATOM 2123 C CA . LEU A 1 285 ? 5.759 16.618 -43.836 1.00 39.09 285 LEU A CA 1
ATOM 2124 C C . LEU A 1 285 ? 4.273 16.946 -43.679 1.00 39.09 285 LEU A C 1
ATOM 2126 O O . LEU A 1 285 ? 3.427 16.058 -43.744 1.00 39.09 285 LEU A O 1
ATOM 2130 N N . VAL A 1 286 ? 3.955 18.230 -43.527 1.00 38.75 286 VAL A N 1
ATOM 2131 C CA . VAL A 1 286 ? 2.580 18.737 -43.523 1.00 38.75 286 VAL A CA 1
ATOM 2132 C C . VAL A 1 286 ? 2.481 19.822 -44.607 1.00 38.75 286 VAL A C 1
ATOM 2134 O O . VAL A 1 286 ? 2.700 21.006 -44.346 1.00 38.75 286 VAL A O 1
ATOM 2137 N N . GLY A 1 287 ? 2.222 19.419 -45.860 1.00 38.84 287 GLY A N 1
ATOM 2138 C CA . GLY A 1 287 ? 2.112 20.328 -47.014 1.00 38.84 287 GLY A CA 1
ATOM 2139 C C . GLY A 1 287 ? 2.162 19.639 -48.390 1.00 38.84 287 GLY A C 1
ATOM 2140 O O . GLY A 1 287 ? 2.493 18.461 -48.485 1.00 38.84 287 GLY A O 1
ATOM 2141 N N . ARG A 1 288 ? 1.819 20.377 -49.462 1.00 36.06 288 ARG A N 1
ATOM 2142 C CA . ARG A 1 288 ? 1.945 19.945 -50.874 1.00 36.06 288 ARG A CA 1
ATOM 2143 C C . ARG A 1 288 ? 3.415 20.019 -51.320 1.00 36.06 288 ARG A C 1
ATOM 2145 O O . ARG A 1 288 ? 4.021 21.079 -51.182 1.00 36.06 288 ARG A O 1
ATOM 2152 N N . THR A 1 289 ? 3.947 18.938 -51.886 1.00 36.44 289 THR A N 1
ATOM 2153 C CA . THR A 1 289 ? 5.264 18.880 -52.552 1.00 36.44 289 THR A CA 1
ATOM 2154 C C . THR A 1 289 ? 5.076 18.563 -54.034 1.00 36.44 289 THR A C 1
ATOM 2156 O O . THR A 1 289 ? 4.477 17.538 -54.353 1.00 36.44 289 THR A O 1
ATOM 2159 N N . ASP A 1 290 ? 5.610 19.396 -54.928 1.00 36.50 290 ASP A N 1
ATOM 2160 C CA . ASP A 1 290 ? 5.503 19.214 -56.388 1.00 36.50 290 ASP A CA 1
ATOM 2161 C C . ASP A 1 290 ? 6.756 18.541 -57.014 1.00 36.50 290 ASP A C 1
ATOM 2163 O O . ASP A 1 290 ? 6.909 18.522 -58.234 1.00 36.50 290 ASP A O 1
ATOM 2167 N N . GLY A 1 291 ? 7.656 17.955 -56.206 1.00 36.53 291 GLY A N 1
ATOM 2168 C CA . GLY A 1 291 ? 8.932 17.369 -56.655 1.00 36.53 291 GLY A CA 1
ATOM 2169 C C . GLY A 1 291 ? 9.273 16.006 -56.031 1.00 36.53 291 GLY A C 1
ATOM 2170 O O . GLY A 1 291 ? 8.878 15.706 -54.906 1.00 36.53 291 GLY A O 1
ATOM 2171 N N . TYR A 1 292 ? 10.007 15.174 -56.784 1.00 32.34 292 TYR A N 1
ATOM 2172 C CA . TYR A 1 292 ? 10.425 13.810 -56.422 1.00 32.34 292 TYR A CA 1
ATOM 2173 C C . TYR A 1 292 ? 11.283 13.764 -55.144 1.00 32.34 292 TYR A C 1
ATOM 2175 O O . TYR A 1 292 ? 12.303 14.444 -55.053 1.00 32.34 292 TYR A O 1
ATOM 2183 N N . ALA A 1 293 ? 10.937 12.878 -54.205 1.00 34.03 293 ALA A N 1
ATOM 2184 C CA . ALA A 1 293 ? 11.873 12.400 -53.189 1.00 34.03 293 ALA A CA 1
ATOM 2185 C C . ALA A 1 293 ? 12.823 11.378 -53.841 1.00 34.03 293 ALA A C 1
ATOM 2187 O O . ALA A 1 293 ? 12.374 10.318 -54.275 1.00 34.03 293 ALA A O 1
ATOM 2188 N N . SER A 1 294 ? 14.116 11.688 -53.954 1.00 35.12 294 SER A N 1
ATOM 2189 C CA . SER A 1 294 ? 15.137 10.735 -54.418 1.00 35.12 294 SER A CA 1
ATOM 2190 C C . SER A 1 294 ? 15.909 10.171 -53.225 1.00 35.12 294 SER A C 1
ATOM 2192 O O . SER A 1 294 ? 16.476 10.948 -52.458 1.00 35.12 294 SER A O 1
ATOM 2194 N N . VAL A 1 295 ? 15.945 8.844 -53.095 1.00 36.19 295 VAL A N 1
ATOM 2195 C CA . VAL A 1 295 ? 16.759 8.101 -52.115 1.00 36.19 295 VAL A CA 1
ATOM 2196 C C . VAL A 1 295 ? 17.946 7.483 -52.858 1.00 36.19 295 VAL A C 1
ATOM 2198 O O . VAL A 1 295 ? 17.758 6.967 -53.961 1.00 36.19 295 VAL A O 1
ATOM 2201 N N . ASP A 1 296 ? 19.146 7.563 -52.285 1.00 37.25 296 ASP A N 1
ATOM 2202 C CA . ASP A 1 296 ? 20.353 6.920 -52.822 1.00 37.25 296 ASP A CA 1
ATOM 2203 C C . ASP A 1 296 ? 20.275 5.392 -52.586 1.00 37.25 296 ASP A C 1
ATOM 2205 O O . ASP A 1 296 ? 20.079 4.975 -51.442 1.00 37.25 296 ASP A O 1
ATOM 2209 N N . PRO A 1 297 ? 20.319 4.538 -53.627 1.00 34.03 297 PRO A N 1
ATOM 2210 C CA . PRO A 1 297 ? 19.971 3.118 -53.515 1.00 34.03 297 PRO A CA 1
ATOM 2211 C C . PRO A 1 297 ? 20.994 2.196 -52.819 1.00 34.03 297 PRO A C 1
ATOM 2213 O O . PRO A 1 297 ? 20.713 1.001 -52.727 1.00 34.03 297 PRO A O 1
ATOM 2216 N N . GLU A 1 298 ? 22.138 2.684 -52.322 1.00 34.25 298 GLU A N 1
ATOM 2217 C CA . GLU A 1 298 ? 23.179 1.827 -51.710 1.00 34.25 298 GLU A CA 1
ATOM 2218 C C . GLU A 1 298 ? 23.231 1.807 -50.158 1.00 34.25 298 GLU A C 1
ATOM 2220 O O . GLU A 1 298 ? 24.066 1.097 -49.598 1.00 34.25 298 GLU A O 1
ATOM 2225 N N . ASP A 1 299 ? 22.318 2.475 -49.433 1.00 38.53 299 ASP A N 1
ATOM 2226 C CA . ASP A 1 299 ? 22.290 2.472 -47.950 1.00 38.53 299 ASP A CA 1
ATOM 2227 C C . ASP A 1 299 ? 21.165 1.572 -47.359 1.00 38.53 299 ASP A C 1
ATOM 2229 O O . ASP A 1 299 ? 19.979 1.826 -47.597 1.00 38.53 299 ASP A O 1
ATOM 2233 N N . PRO A 1 300 ? 21.474 0.516 -46.569 1.00 32.88 300 PRO A N 1
ATOM 2234 C CA . PRO A 1 300 ? 20.479 -0.412 -46.018 1.00 32.88 300 PRO A CA 1
ATOM 2235 C C . PRO A 1 300 ? 19.714 0.088 -44.771 1.00 32.88 300 PRO A C 1
ATOM 2237 O O . PRO A 1 300 ? 18.927 -0.674 -44.204 1.00 32.88 300 PRO A O 1
ATOM 2240 N N . ALA A 1 301 ? 19.893 1.335 -44.321 1.00 32.38 301 ALA A N 1
ATOM 2241 C CA . ALA A 1 301 ? 19.216 1.874 -43.135 1.00 32.38 301 ALA A CA 1
ATOM 2242 C C . ALA A 1 301 ? 17.989 2.757 -43.457 1.00 32.38 301 ALA A C 1
ATOM 2244 O O . ALA A 1 301 ? 17.957 3.928 -43.097 1.00 32.38 301 ALA A O 1
ATOM 2245 N N . PHE A 1 302 ? 16.933 2.215 -44.080 1.00 31.64 302 PHE A N 1
ATOM 2246 C CA . PHE A 1 302 ? 15.660 2.945 -44.225 1.00 31.64 302 PHE A CA 1
ATOM 2247 C C . PHE A 1 302 ? 14.427 2.028 -44.165 1.00 31.64 302 PHE A C 1
ATOM 2249 O O . PHE A 1 302 ? 14.184 1.215 -45.052 1.00 31.64 302 PHE A O 1
ATOM 2256 N N . LEU A 1 303 ? 13.589 2.208 -43.139 1.00 31.70 303 LEU A N 1
ATOM 2257 C CA . LEU A 1 303 ? 12.210 1.714 -43.094 1.00 31.70 303 LEU A CA 1
ATOM 2258 C C . LEU A 1 303 ? 11.344 2.781 -42.412 1.00 31.70 303 LEU A C 1
ATOM 2260 O O . LEU A 1 303 ? 11.690 3.246 -41.330 1.00 31.70 303 LEU A O 1
ATOM 2264 N N . TRP A 1 304 ? 10.218 3.104 -43.058 1.00 29.56 304 TRP A N 1
ATOM 2265 C CA . TRP A 1 304 ? 9.202 4.133 -42.757 1.00 29.56 304 TRP A CA 1
ATOM 2266 C C . TRP A 1 304 ? 9.324 5.466 -43.514 1.00 29.56 304 TRP A C 1
ATOM 2268 O O . TRP A 1 304 ? 9.532 6.531 -42.941 1.00 29.56 304 TRP A O 1
ATOM 2278 N N . LEU A 1 305 ? 9.024 5.411 -44.814 1.00 27.02 305 LEU A N 1
ATOM 2279 C CA . LEU A 1 305 ? 8.248 6.456 -45.487 1.00 27.02 305 LEU A CA 1
ATOM 2280 C C . LEU A 1 305 ? 6.784 5.998 -45.474 1.00 27.02 305 LEU A C 1
ATOM 2282 O O . LEU A 1 305 ? 6.446 4.990 -46.093 1.00 27.02 305 LEU A O 1
ATOM 2286 N N . ALA A 1 306 ? 5.911 6.701 -44.750 1.00 30.44 306 ALA A N 1
ATOM 2287 C CA . ALA A 1 306 ? 4.475 6.497 -44.900 1.00 30.44 306 ALA A CA 1
ATOM 2288 C C . ALA A 1 306 ? 4.074 7.027 -46.283 1.00 30.44 306 ALA A C 1
ATOM 2290 O O . ALA A 1 306 ? 3.967 8.235 -46.490 1.00 30.44 306 ALA A O 1
ATOM 2291 N N . ALA A 1 307 ? 3.896 6.122 -47.244 1.00 28.36 307 ALA A N 1
ATOM 2292 C CA . ALA A 1 307 ? 3.268 6.448 -48.512 1.00 28.36 307 ALA A CA 1
ATOM 2293 C C . ALA A 1 307 ? 1.842 6.936 -48.223 1.00 28.36 307 ALA A C 1
ATOM 2295 O O . ALA A 1 307 ? 0.973 6.157 -47.828 1.00 28.36 307 ALA A O 1
ATOM 2296 N N . VAL A 1 308 ? 1.599 8.233 -48.403 1.00 31.25 308 VAL A N 1
ATOM 2297 C CA . VAL A 1 308 ? 0.237 8.747 -48.531 1.00 31.25 308 VAL A CA 1
ATOM 2298 C C . VAL A 1 308 ? -0.282 8.193 -49.853 1.00 31.25 308 VAL A C 1
ATOM 2300 O O . VAL A 1 308 ? 0.183 8.588 -50.921 1.00 31.25 308 VAL A O 1
ATOM 2303 N N . ALA A 1 309 ? -1.185 7.215 -49.784 1.00 27.52 309 ALA A N 1
ATOM 2304 C CA . ALA A 1 309 ? -1.862 6.709 -50.969 1.00 27.52 309 ALA A CA 1
ATOM 2305 C C . ALA A 1 309 ? -2.549 7.883 -51.696 1.00 27.52 309 ALA A C 1
ATOM 2307 O O . ALA A 1 309 ? -3.110 8.756 -51.024 1.00 27.52 309 ALA A O 1
ATOM 2308 N N . PRO A 1 310 ? -2.518 7.939 -53.040 1.00 29.23 310 PRO A N 1
ATOM 2309 C CA . PRO A 1 310 ? -3.259 8.953 -53.772 1.00 29.23 310 PRO A CA 1
ATOM 2310 C C . PRO A 1 310 ? -4.743 8.776 -53.447 1.00 29.23 310 PRO A C 1
ATOM 2312 O O . PRO A 1 310 ? -5.344 7.752 -53.765 1.00 29.23 310 PRO A O 1
ATOM 2315 N N . VAL A 1 311 ? -5.314 9.761 -52.757 1.00 30.83 311 VAL A N 1
ATOM 2316 C CA . VAL A 1 311 ? -6.750 9.820 -52.496 1.00 30.83 311 VAL A CA 1
ATOM 2317 C C . VAL A 1 311 ? -7.438 10.041 -53.839 1.00 30.83 311 VAL A C 1
ATOM 2319 O O . VAL A 1 311 ? -7.136 11.007 -54.543 1.00 30.83 311 VAL A O 1
ATOM 2322 N N . ASP A 1 312 ? -8.329 9.121 -54.202 1.00 32.53 312 ASP A N 1
ATOM 2323 C CA . ASP A 1 312 ? -9.194 9.240 -55.372 1.00 32.53 312 ASP A CA 1
ATOM 2324 C C . ASP A 1 312 ? -9.976 10.571 -55.290 1.00 32.53 312 ASP A C 1
ATOM 2326 O O . ASP A 1 312 ? -10.623 10.832 -54.267 1.00 32.53 312 ASP A O 1
ATOM 2330 N N . PRO A 1 313 ? -9.929 11.444 -56.316 1.00 33.09 313 PRO A N 1
ATOM 2331 C CA . PRO A 1 313 ? -10.598 12.745 -56.298 1.00 33.09 313 PRO A CA 1
ATOM 2332 C C . PRO A 1 313 ? -12.127 12.684 -56.132 1.00 33.09 313 PRO A C 1
ATOM 2334 O O . PRO A 1 313 ? -12.749 13.739 -55.988 1.00 33.09 313 PRO A O 1
ATOM 2337 N N . THR A 1 314 ? -12.750 11.500 -56.117 1.00 32.62 314 THR A N 1
ATOM 2338 C CA . THR A 1 314 ? -14.184 11.358 -55.817 1.00 32.62 314 THR A CA 1
ATOM 2339 C C . THR A 1 314 ? -14.529 11.099 -54.346 1.00 32.62 314 THR A C 1
ATOM 2341 O O . THR A 1 314 ? -15.700 11.231 -53.996 1.00 32.62 314 THR A O 1
ATOM 2344 N N . ASP A 1 315 ? -13.546 10.835 -53.476 1.00 35.41 315 ASP A N 1
ATOM 2345 C CA . ASP A 1 315 ? -13.745 10.575 -52.036 1.00 35.41 315 ASP A CA 1
ATOM 2346 C C . ASP A 1 315 ? -13.217 11.715 -51.143 1.00 35.41 315 ASP A C 1
ATOM 2348 O O . ASP A 1 315 ? -12.556 11.525 -50.120 1.00 35.41 315 ASP A O 1
ATOM 2352 N N . ALA A 1 316 ? -13.548 12.956 -51.506 1.00 33.84 316 ALA A N 1
ATOM 2353 C CA . ALA A 1 316 ? -13.394 14.072 -50.581 1.00 33.84 316 ALA A CA 1
ATOM 2354 C C . ALA A 1 316 ? -14.322 13.862 -49.361 1.00 33.84 316 ALA A C 1
ATOM 2356 O O . ALA A 1 316 ? -15.540 13.726 -49.545 1.00 33.84 316 ALA A O 1
ATOM 2357 N N . PRO A 1 317 ? -13.814 13.886 -48.111 1.00 31.33 317 PRO A N 1
ATOM 2358 C CA . PRO A 1 317 ? -14.681 13.924 -46.947 1.00 31.33 317 PRO A CA 1
ATOM 2359 C C . PRO A 1 317 ? -15.516 15.200 -47.035 1.00 31.33 317 PRO A C 1
ATOM 2361 O O . PRO A 1 317 ? -14.998 16.320 -47.042 1.00 31.33 317 PRO A O 1
ATOM 2364 N N . LYS A 1 318 ? -16.834 15.023 -47.154 1.00 30.36 318 LYS A N 1
ATOM 2365 C CA . LYS A 1 318 ? -17.796 16.123 -47.077 1.00 30.36 318 LYS A CA 1
ATOM 2366 C C . LYS A 1 318 ? -17.514 16.927 -45.801 1.00 30.36 318 LYS A C 1
ATOM 2368 O O . LYS A 1 318 ? -17.232 16.315 -44.767 1.00 30.36 318 LYS A O 1
ATOM 2373 N N . PRO A 1 319 ? -17.616 18.268 -45.832 1.00 30.16 319 PRO A N 1
ATOM 2374 C CA . PRO A 1 319 ? -17.481 19.063 -44.620 1.00 30.16 319 PRO A CA 1
ATOM 2375 C C . PRO A 1 319 ? -18.474 18.535 -43.582 1.00 30.16 319 PRO A C 1
ATOM 2377 O O . PRO A 1 319 ? -19.625 18.251 -43.925 1.00 30.16 319 PRO A O 1
ATOM 2380 N N . TYR A 1 320 ? -18.028 18.389 -42.331 1.00 30.11 320 TYR A N 1
ATOM 2381 C CA . TYR A 1 320 ? -18.872 18.074 -41.176 1.00 30.11 320 TYR A CA 1
ATOM 2382 C C . TYR A 1 320 ? -19.873 19.222 -40.942 1.00 30.11 320 TYR A C 1
ATOM 2384 O O . TYR A 1 320 ? -19.758 20.031 -40.028 1.00 30.11 320 TYR A O 1
ATOM 2392 N N . ALA A 1 321 ? -20.881 19.307 -41.804 1.00 33.22 321 ALA A N 1
ATOM 2393 C CA . ALA A 1 321 ? -22.087 20.089 -41.623 1.00 33.22 321 ALA A CA 1
ATOM 2394 C C . ALA A 1 321 ? -23.082 19.200 -40.873 1.00 33.22 321 ALA A C 1
ATOM 2396 O O . ALA A 1 321 ? -23.961 18.565 -41.450 1.00 33.22 321 ALA A O 1
ATOM 2397 N N . GLY A 1 322 ? -22.874 19.091 -39.566 1.00 27.14 322 GLY A N 1
ATOM 2398 C CA . GLY A 1 322 ? -23.716 18.294 -38.691 1.00 27.14 322 GLY A CA 1
ATOM 2399 C C . GLY A 1 322 ? -23.526 18.722 -37.251 1.00 27.14 322 GLY A C 1
ATOM 2400 O O . GLY A 1 322 ? -22.878 18.017 -36.486 1.00 27.14 322 GLY A O 1
ATOM 2401 N N . ALA A 1 323 ? -24.100 19.870 -36.884 1.00 38.97 323 ALA A N 1
ATOM 2402 C CA . ALA A 1 323 ? -24.360 20.188 -35.487 1.00 38.97 323 ALA A CA 1
ATOM 2403 C C . ALA A 1 323 ? -25.188 19.037 -34.884 1.00 38.97 323 ALA A C 1
ATOM 2405 O O . ALA A 1 323 ? -26.359 18.861 -35.222 1.00 38.97 323 ALA A O 1
ATOM 2406 N N . ARG A 1 324 ? -24.557 18.206 -34.050 1.00 29.72 324 ARG A N 1
ATOM 2407 C CA . ARG A 1 324 ? -25.224 17.169 -33.252 1.00 29.72 324 ARG A CA 1
ATOM 2408 C C . ARG A 1 324 ? -25.475 17.709 -31.838 1.00 29.72 324 ARG A C 1
ATOM 2410 O O . ARG A 1 324 ? -24.734 18.578 -31.385 1.00 29.72 324 ARG A O 1
ATOM 2417 N N . PRO A 1 325 ? -26.573 17.290 -31.190 1.00 29.66 325 PRO A N 1
ATOM 2418 C CA . PRO A 1 325 ? -27.250 18.105 -30.192 1.00 29.66 325 PRO A CA 1
ATOM 2419 C C . PRO A 1 325 ? -26.465 18.206 -28.884 1.00 29.66 325 PRO A C 1
ATOM 2421 O O . PRO A 1 325 ? -25.851 17.242 -28.432 1.00 29.66 325 PRO A O 1
ATOM 2424 N N . ALA A 1 326 ? -26.538 19.393 -28.280 1.00 32.84 326 ALA A N 1
ATOM 2425 C CA . ALA A 1 326 ? -26.042 19.678 -26.943 1.00 32.84 326 ALA A CA 1
ATOM 2426 C C . ALA A 1 326 ? -26.562 18.656 -25.919 1.00 32.84 326 ALA A C 1
ATOM 2428 O O . ALA A 1 326 ? -27.714 18.219 -25.980 1.00 32.84 326 ALA A O 1
ATOM 2429 N N . TRP A 1 327 ? -25.701 18.306 -24.967 1.00 31.16 327 TRP A N 1
ATOM 2430 C CA . TRP A 1 327 ? -26.019 17.430 -23.845 1.00 31.16 327 TRP A CA 1
ATOM 2431 C C . TRP A 1 327 ? -27.254 17.928 -23.062 1.00 31.16 327 TRP A C 1
ATOM 2433 O O . TRP A 1 327 ? -27.317 19.108 -22.700 1.00 31.16 327 TRP A O 1
ATOM 2443 N N . PRO A 1 328 ? -28.227 17.053 -22.747 1.00 33.19 328 PRO A N 1
ATOM 2444 C CA . PRO A 1 328 ? -29.401 17.415 -21.964 1.00 33.19 328 PRO A CA 1
ATOM 2445 C C . PRO A 1 328 ? -29.050 17.359 -20.470 1.00 33.19 328 PRO A C 1
ATOM 2447 O O . PRO A 1 328 ? -29.235 16.335 -19.822 1.00 33.19 328 PRO A O 1
ATOM 2450 N N . GLY A 1 329 ? -28.490 18.443 -19.927 1.00 33.25 329 GLY A N 1
ATOM 2451 C CA . GLY A 1 329 ? -28.108 18.486 -18.506 1.00 33.25 329 GLY A CA 1
ATOM 2452 C C . GLY A 1 329 ? -28.009 19.862 -17.844 1.00 33.25 329 GLY A C 1
ATOM 2453 O O . GLY A 1 329 ? -27.986 19.929 -16.623 1.00 33.25 329 GLY A O 1
ATOM 2454 N N . LEU A 1 330 ? -28.017 20.965 -18.598 1.00 36.84 330 LEU A N 1
ATOM 2455 C CA . LEU A 1 330 ? -28.103 22.325 -18.045 1.00 36.84 330 LEU A CA 1
ATOM 2456 C C . LEU A 1 330 ? -29.096 23.158 -18.861 1.00 36.84 330 LEU A C 1
ATOM 2458 O O . LEU A 1 330 ? -28.741 24.050 -19.626 1.00 36.84 330 LEU A O 1
ATOM 2462 N N . ALA A 1 331 ? -30.378 22.836 -18.716 1.00 35.53 331 ALA A N 1
ATOM 2463 C CA . ALA A 1 331 ? -31.475 23.596 -19.302 1.00 35.53 331 ALA A CA 1
ATOM 2464 C C . ALA A 1 331 ? -32.150 24.479 -18.241 1.00 35.53 331 ALA A C 1
ATOM 2466 O O . ALA A 1 331 ? -33.341 24.339 -17.997 1.00 35.53 331 ALA A O 1
ATOM 2467 N N . SER A 1 332 ? -31.402 25.384 -17.604 1.00 38.34 332 SER A N 1
ATOM 2468 C CA . SER A 1 332 ? -31.987 26.515 -16.865 1.00 38.34 332 SER A CA 1
ATOM 2469 C C . SER A 1 332 ? -30.927 27.556 -16.487 1.00 38.34 332 SER A C 1
ATOM 2471 O O . SER A 1 332 ? -30.467 27.573 -15.349 1.00 38.34 332 SER A O 1
ATOM 2473 N N . ARG A 1 333 ? -30.531 28.410 -17.439 1.00 35.84 333 ARG A N 1
ATOM 2474 C CA . ARG A 1 333 ? -30.122 29.816 -17.225 1.00 35.84 333 ARG A CA 1
ATOM 2475 C C . ARG A 1 333 ? -29.891 30.487 -18.591 1.00 35.84 333 ARG A C 1
ATOM 2477 O O . ARG A 1 333 ? -29.083 30.032 -19.388 1.00 35.84 333 ARG A O 1
ATOM 2484 N N . ASP A 1 334 ? -30.731 31.479 -18.873 1.00 38.19 334 ASP A N 1
ATOM 2485 C CA . ASP A 1 334 ? -30.724 32.483 -19.950 1.00 38.19 334 ASP A CA 1
ATOM 2486 C C . ASP A 1 334 ? -29.992 32.213 -21.281 1.00 38.19 334 ASP A C 1
ATOM 2488 O O . ASP A 1 334 ? -28.806 32.475 -21.458 1.00 38.19 334 ASP A O 1
ATOM 2492 N N . ARG A 1 335 ? -30.785 31.903 -22.317 1.00 35.72 335 ARG A N 1
ATOM 2493 C CA . ARG A 1 335 ? -30.410 31.908 -23.749 1.00 35.72 335 ARG A CA 1
ATOM 2494 C C . ARG A 1 335 ? -30.105 33.307 -24.337 1.00 35.72 335 ARG A C 1
ATOM 2496 O O . ARG A 1 335 ? -30.109 33.461 -25.555 1.00 35.72 335 ARG A O 1
ATOM 2503 N N . ALA A 1 336 ? -29.845 34.331 -23.522 1.00 40.91 336 ALA A N 1
ATOM 2504 C CA . ALA A 1 336 ? -29.673 35.715 -23.987 1.00 40.91 336 ALA A CA 1
ATOM 2505 C C . ALA A 1 336 ? -28.210 36.146 -24.244 1.00 40.91 336 ALA A C 1
ATOM 2507 O O . ALA A 1 336 ? -27.988 37.245 -24.746 1.00 40.91 336 ALA A O 1
ATOM 2508 N N . LYS A 1 337 ? -27.209 35.296 -23.973 1.00 46.84 337 LYS A N 1
ATOM 2509 C CA . LYS A 1 337 ? -25.813 35.506 -24.405 1.00 46.84 337 LYS A CA 1
ATOM 2510 C C . LYS A 1 337 ? -25.209 34.177 -24.864 1.00 46.84 337 LYS A C 1
ATOM 2512 O O . LYS A 1 337 ? -24.751 33.391 -24.044 1.00 46.84 337 LYS A O 1
ATOM 2517 N N . LEU A 1 338 ? -25.224 33.896 -26.168 1.00 55.12 338 LEU A N 1
ATOM 2518 C CA . LEU A 1 338 ? -24.447 32.787 -26.735 1.00 55.12 338 LEU A CA 1
ATOM 2519 C C . LEU A 1 338 ? -22.957 33.139 -26.606 1.00 55.12 338 LEU A C 1
ATOM 2521 O O . LEU A 1 338 ? -22.417 33.843 -27.455 1.00 55.12 338 LEU A O 1
ATOM 2525 N N . ARG A 1 339 ? -22.306 32.706 -25.521 1.00 75.44 339 ARG A N 1
ATOM 2526 C CA . ARG A 1 339 ? -20.845 32.784 -25.398 1.00 75.44 339 ARG A CA 1
ATOM 2527 C C . ARG A 1 339 ? -20.231 31.726 -26.316 1.00 75.44 339 ARG A C 1
ATOM 2529 O O . ARG A 1 339 ? -20.634 30.565 -26.276 1.00 75.44 339 ARG A O 1
ATOM 2536 N N . HIS A 1 340 ? -19.277 32.121 -27.149 1.00 87.06 340 HIS A N 1
ATOM 2537 C CA . HIS A 1 340 ? -18.520 31.199 -27.993 1.00 87.06 340 HIS A CA 1
ATOM 2538 C C . HIS A 1 340 ? -17.245 30.772 -27.263 1.00 87.06 340 HIS A C 1
ATOM 2540 O O . HIS A 1 340 ? -16.601 31.622 -26.651 1.00 87.06 340 HIS A O 1
ATOM 2546 N N . ASN A 1 341 ? -16.853 29.495 -27.358 1.00 91.94 341 ASN A N 1
ATOM 2547 C CA . ASN A 1 341 ? -15.502 29.081 -26.975 1.00 91.94 341 ASN A CA 1
ATOM 2548 C C . ASN A 1 341 ? -14.513 29.623 -28.020 1.00 91.94 341 ASN A C 1
ATOM 2550 O O . ASN A 1 341 ? -14.381 29.090 -29.119 1.00 91.94 341 ASN A O 1
ATOM 2554 N N . LEU A 1 342 ? -13.863 30.732 -27.682 1.00 92.94 342 LEU A N 1
ATOM 2555 C CA . LEU A 1 342 ? -12.908 31.456 -28.514 1.00 92.94 342 LEU A CA 1
ATOM 2556 C C . LEU A 1 342 ? -11.587 30.692 -28.683 1.00 92.94 342 LEU A C 1
ATOM 2558 O O . LEU A 1 342 ? -10.874 30.940 -29.658 1.00 92.94 342 LEU A O 1
ATOM 2562 N N . ALA A 1 343 ? -11.275 29.785 -27.751 1.00 91.38 343 ALA A N 1
ATOM 2563 C CA . ALA A 1 343 ? -10.094 28.928 -27.796 1.00 91.38 343 ALA A CA 1
ATOM 2564 C C . ALA A 1 343 ? -10.285 27.697 -28.694 1.00 91.38 343 ALA A C 1
ATOM 2566 O O . ALA A 1 343 ? -9.294 27.075 -29.058 1.00 91.38 343 ALA A O 1
ATOM 2567 N N . LEU A 1 344 ? -11.523 27.370 -29.089 1.00 91.31 344 LEU A N 1
ATOM 2568 C CA . LEU A 1 344 ? -11.831 26.143 -29.823 1.00 91.31 344 LEU A CA 1
ATOM 2569 C C . LEU A 1 344 ? -10.994 26.015 -31.109 1.00 91.31 344 LEU A C 1
ATOM 2571 O O . LEU A 1 344 ? -11.095 26.846 -32.017 1.00 91.31 344 LEU A O 1
ATOM 2575 N N . GLY A 1 345 ? -10.177 24.963 -31.182 1.00 83.00 345 GLY A N 1
ATOM 2576 C CA . GLY A 1 345 ? -9.273 24.672 -32.296 1.00 83.00 345 GLY A CA 1
ATOM 2577 C C . GLY A 1 345 ? -8.102 25.651 -32.440 1.00 83.00 345 GLY A C 1
ATOM 2578 O O . GLY A 1 345 ? -7.484 25.698 -33.504 1.00 83.00 345 GLY A O 1
ATOM 2579 N N . ARG A 1 346 ? -7.814 26.470 -31.420 1.00 83.50 346 ARG A N 1
ATOM 2580 C CA . ARG A 1 346 ? -6.674 27.396 -31.408 1.00 83.50 346 ARG A CA 1
ATOM 2581 C C . ARG A 1 346 ? -5.434 26.725 -30.840 1.00 83.50 346 ARG A C 1
ATOM 2583 O O . ARG A 1 346 ? -5.503 26.004 -29.849 1.00 83.50 346 ARG A O 1
ATOM 2590 N N . ASP A 1 347 ? -4.293 27.057 -31.434 1.00 76.38 347 ASP A N 1
ATOM 2591 C CA . ASP A 1 347 ? -2.994 26.696 -30.883 1.00 76.38 347 ASP A CA 1
ATOM 2592 C C . ASP A 1 347 ? -2.737 27.443 -29.566 1.00 76.38 347 ASP A C 1
ATOM 2594 O O . ASP A 1 347 ? -3.063 28.629 -29.414 1.00 76.38 347 ASP A O 1
ATOM 2598 N N . TYR A 1 348 ? -2.062 26.767 -28.641 1.00 82.12 348 TYR A N 1
ATOM 2599 C CA . TYR A 1 348 ? -1.529 27.366 -27.423 1.00 82.12 348 TYR A CA 1
ATOM 2600 C C . TYR A 1 348 ? -0.035 2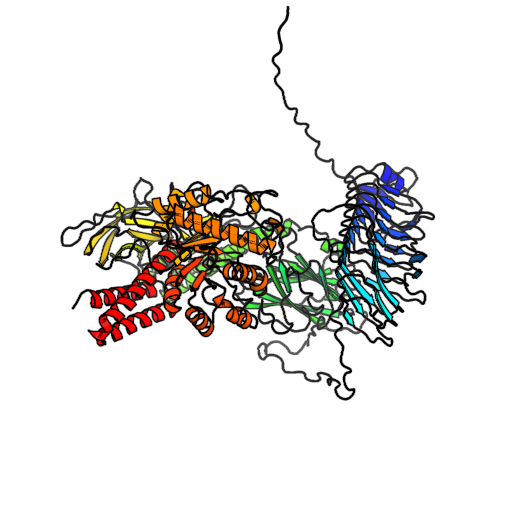7.080 -27.255 1.00 82.12 348 TYR A C 1
ATOM 2602 O O . TYR A 1 348 ? 0.524 26.124 -27.792 1.00 82.12 348 TYR A O 1
ATOM 2610 N N . LEU A 1 349 ? 0.630 27.936 -26.483 1.00 80.31 349 LEU A N 1
ATOM 2611 C CA . LEU A 1 349 ? 1.974 27.698 -25.969 1.00 80.31 349 LEU A CA 1
ATOM 2612 C C . LEU A 1 349 ? 1.867 27.324 -24.500 1.00 80.31 349 LEU A C 1
ATOM 2614 O O . LEU A 1 349 ? 1.162 27.991 -23.755 1.00 80.31 349 LEU A O 1
ATOM 2618 N N . TYR A 1 350 ? 2.595 26.309 -24.061 1.00 77.94 350 TYR A N 1
ATOM 2619 C CA . TYR A 1 350 ? 2.717 25.990 -22.644 1.00 77.94 350 TYR A CA 1
ATOM 2620 C C . TYR A 1 350 ? 4.169 26.129 -22.186 1.00 77.94 350 TYR A C 1
ATOM 2622 O O . TYR A 1 350 ? 5.103 25.975 -22.978 1.00 77.94 350 TYR A O 1
ATOM 2630 N N . PHE A 1 351 ? 4.363 26.425 -20.904 1.00 67.12 351 PHE A N 1
ATOM 2631 C CA . PHE A 1 351 ? 5.680 26.586 -20.291 1.00 67.12 351 PHE A CA 1
ATOM 2632 C C . PHE A 1 351 ? 5.841 25.522 -19.197 1.00 67.12 351 PHE A C 1
ATOM 2634 O O . PHE A 1 351 ? 5.121 25.552 -18.204 1.00 67.12 351 PHE A O 1
ATOM 2641 N N . GLY A 1 352 ? 6.762 24.575 -19.416 1.00 61.47 352 GLY A N 1
ATOM 2642 C CA . GLY A 1 352 ? 6.912 23.342 -18.627 1.00 61.47 352 GLY A CA 1
ATOM 2643 C C . GLY A 1 352 ? 6.353 22.122 -19.382 1.00 61.47 352 GLY A C 1
ATOM 2644 O O . GLY A 1 352 ? 5.143 22.059 -19.608 1.00 61.47 352 GLY A O 1
ATOM 2645 N N . PRO A 1 353 ? 7.192 21.176 -19.854 1.00 57.88 353 PRO A N 1
ATOM 2646 C CA . PRO A 1 353 ? 6.705 20.022 -20.604 1.00 57.88 353 PRO A CA 1
ATOM 2647 C C . PRO A 1 353 ? 5.846 19.093 -19.729 1.00 57.88 353 PRO A C 1
ATOM 2649 O O . PRO A 1 353 ? 6.164 18.923 -18.550 1.00 57.88 353 PRO A O 1
ATOM 2652 N N . PRO A 1 354 ? 4.801 18.456 -20.294 1.00 62.38 354 PRO A N 1
ATOM 2653 C CA . PRO A 1 354 ? 4.125 17.340 -19.641 1.00 62.38 354 PRO A CA 1
ATOM 2654 C C . PRO A 1 354 ? 5.149 16.251 -19.330 1.00 62.38 354 PRO A C 1
ATOM 2656 O O . PRO A 1 354 ? 6.083 16.018 -20.101 1.00 62.38 354 PRO A O 1
ATOM 2659 N N . SER A 1 355 ? 4.991 15.573 -18.203 1.00 58.44 355 SER A N 1
ATOM 2660 C CA . SER A 1 355 ? 6.058 14.716 -17.671 1.00 58.44 355 SER A CA 1
ATOM 2661 C C . SER A 1 355 ? 6.032 13.284 -18.183 1.00 58.44 355 SER A C 1
ATOM 2663 O O . SER A 1 355 ? 6.926 12.499 -17.874 1.00 58.44 355 SER A O 1
ATOM 2665 N N . HIS A 1 356 ? 5.053 12.942 -19.013 1.00 57.41 356 HIS A N 1
ATOM 2666 C CA . HIS A 1 356 ? 5.038 11.674 -19.729 1.00 57.41 356 HIS A CA 1
ATOM 2667 C C . HIS A 1 356 ? 5.912 11.796 -20.981 1.00 57.41 356 HIS A C 1
ATOM 2669 O O . HIS A 1 356 ? 5.473 12.223 -22.046 1.00 57.41 356 HIS A O 1
ATOM 2675 N N . GLY A 1 357 ? 7.190 11.456 -20.806 1.00 41.00 357 GLY A N 1
ATOM 2676 C CA . GLY A 1 357 ? 8.308 11.758 -21.702 1.00 41.00 357 GLY A CA 1
ATOM 2677 C C . GLY A 1 357 ? 8.359 11.082 -23.075 1.00 41.00 357 GLY A C 1
ATOM 2678 O O . GLY A 1 357 ? 9.457 10.955 -23.598 1.00 41.00 357 GLY A O 1
ATOM 2679 N N . ASP A 1 358 ? 7.242 10.692 -23.697 1.00 36.19 358 ASP A N 1
ATOM 2680 C CA . ASP A 1 358 ? 7.291 10.024 -25.012 1.00 36.19 358 ASP A CA 1
ATOM 2681 C C . ASP A 1 358 ? 6.260 10.483 -26.059 1.00 36.19 358 ASP A C 1
ATOM 2683 O O . ASP A 1 358 ? 6.300 9.985 -27.187 1.00 36.19 358 ASP A O 1
ATOM 2687 N N . ARG A 1 359 ? 5.336 11.414 -25.762 1.00 50.34 359 ARG A N 1
ATOM 2688 C CA . ARG A 1 359 ? 4.269 11.781 -26.720 1.00 50.34 359 ARG A CA 1
ATOM 2689 C C . ARG A 1 359 ? 3.950 13.277 -26.706 1.00 50.34 359 ARG A C 1
ATOM 2691 O O . ARG A 1 359 ? 3.668 13.844 -25.656 1.00 50.34 359 ARG A O 1
ATOM 2698 N N . ASP A 1 360 ? 4.002 13.900 -27.884 1.00 48.50 360 ASP A N 1
ATOM 2699 C CA . ASP A 1 360 ? 3.594 15.289 -28.093 1.00 48.50 360 ASP A CA 1
ATOM 2700 C C . ASP A 1 360 ? 2.070 15.387 -27.913 1.00 48.50 360 ASP A C 1
ATOM 2702 O O . ASP A 1 360 ? 1.315 14.727 -28.629 1.00 48.50 360 ASP A O 1
ATOM 2706 N N . LEU A 1 361 ? 1.607 16.202 -26.961 1.00 53.56 361 LEU A N 1
ATOM 2707 C CA . LEU A 1 361 ? 0.210 16.637 -26.936 1.00 53.56 361 LEU A CA 1
ATOM 2708 C C . LEU A 1 361 ? -0.092 17.342 -28.263 1.00 53.56 361 LEU A C 1
ATOM 2710 O O . LEU A 1 361 ? 0.693 18.189 -28.704 1.00 53.56 361 LEU A O 1
ATOM 2714 N N . HIS A 1 362 ? -1.217 17.014 -28.901 1.00 58.12 362 HIS A N 1
ATOM 2715 C CA . HIS A 1 362 ? -1.654 17.775 -30.067 1.00 58.12 362 HIS A CA 1
ATOM 2716 C C . HIS A 1 362 ? -1.824 19.252 -29.645 1.00 58.12 362 HIS A C 1
ATOM 2718 O O . HIS A 1 362 ? -2.421 19.486 -28.595 1.00 58.12 362 HIS A O 1
ATOM 2724 N N . PRO A 1 363 ? -1.350 20.257 -30.413 1.00 57.22 363 PRO A N 1
ATOM 2725 C CA . PRO A 1 363 ? -1.374 21.681 -30.028 1.00 57.22 363 PRO A CA 1
ATOM 2726 C C . PRO A 1 363 ? -2.754 22.284 -29.732 1.00 57.22 363 PRO A C 1
ATOM 2728 O O . PRO A 1 363 ? -2.837 23.455 -29.377 1.00 57.22 363 PRO A O 1
ATOM 2731 N N . SER A 1 364 ? -3.817 21.501 -29.906 1.00 64.94 364 SER A N 1
ATOM 2732 C CA . SER A 1 364 ? -5.202 21.871 -29.646 1.00 64.94 364 SER A CA 1
ATOM 2733 C C . SER A 1 364 ? -5.871 21.008 -28.578 1.00 64.94 364 SER A C 1
ATOM 2735 O O . SER A 1 364 ? -7.033 21.251 -28.313 1.00 64.94 364 SER A O 1
ATOM 2737 N N . CYS A 1 365 ? -5.217 20.000 -27.986 1.00 75.69 365 CYS A N 1
ATOM 2738 C CA . CYS A 1 365 ? -5.910 19.016 -27.136 1.00 75.69 365 CYS A CA 1
ATOM 2739 C C . CYS A 1 365 ? -6.448 19.592 -25.818 1.00 75.69 365 CYS A C 1
ATOM 2741 O O . CYS A 1 365 ? -7.242 18.944 -25.160 1.00 75.69 365 CYS A O 1
ATOM 2743 N N . LEU A 1 366 ? -5.976 20.774 -25.411 1.00 83.38 366 LEU A N 1
ATOM 2744 C CA . LEU A 1 366 ? -6.527 21.523 -24.282 1.00 83.38 366 LEU A CA 1
ATOM 2745 C C . LEU A 1 366 ? -7.552 22.582 -24.716 1.00 83.38 366 LEU A C 1
ATOM 2747 O O . LEU A 1 366 ? -7.909 23.429 -23.904 1.00 83.38 366 LEU A O 1
ATOM 2751 N N . ALA A 1 367 ? -7.928 22.626 -25.992 1.00 86.94 367 ALA A N 1
ATOM 2752 C CA . ALA A 1 367 ? -8.937 23.539 -26.514 1.00 86.94 367 ALA A CA 1
ATOM 2753 C C . ALA A 1 367 ? -9.642 22.965 -27.756 1.00 86.94 367 ALA A C 1
ATOM 2755 O O . ALA A 1 367 ? -9.935 23.696 -28.706 1.00 86.94 367 ALA A O 1
ATOM 2756 N N . ASP A 1 368 ? -9.865 21.653 -27.818 1.00 83.12 368 ASP A N 1
ATOM 2757 C CA . ASP A 1 368 ? -10.498 20.989 -28.968 1.00 83.12 368 ASP A CA 1
ATOM 2758 C C . ASP A 1 368 ? -12.009 20.789 -28.778 1.00 83.12 368 ASP A C 1
ATOM 2760 O O . ASP A 1 368 ? -12.699 20.288 -29.672 1.00 83.12 368 ASP A O 1
ATOM 2764 N N . GLY A 1 369 ? -12.548 21.258 -27.651 1.00 83.12 369 GLY A N 1
ATOM 2765 C CA . GLY A 1 369 ? -13.946 21.123 -27.270 1.00 83.12 369 GLY A CA 1
ATOM 2766 C C . GLY A 1 369 ? -14.287 19.746 -26.709 1.00 83.12 369 GLY A C 1
ATOM 2767 O O . GLY A 1 369 ? -15.473 19.440 -26.541 1.00 83.12 369 GLY A O 1
ATOM 2768 N N . TYR A 1 370 ? -13.291 18.900 -26.434 1.00 80.06 370 TYR A N 1
ATOM 2769 C CA . TYR A 1 370 ? -13.494 17.569 -25.891 1.00 80.06 370 TYR A CA 1
ATOM 2770 C C . TYR A 1 370 ? -13.002 17.477 -24.444 1.00 80.06 370 TYR A C 1
ATOM 2772 O O . TYR A 1 370 ? -11.820 17.568 -24.156 1.00 80.06 370 TYR A O 1
ATOM 2780 N N . ALA A 1 371 ? -13.919 17.210 -23.511 1.00 74.38 371 ALA A N 1
ATOM 2781 C CA . ALA A 1 371 ? -13.579 16.889 -22.126 1.00 74.38 371 ALA A CA 1
ATOM 2782 C C . ALA A 1 371 ? -13.392 15.371 -21.956 1.00 74.38 371 ALA A C 1
ATOM 2784 O O . ALA A 1 371 ? -14.383 14.624 -21.963 1.00 74.38 371 ALA A O 1
ATOM 2785 N N . PRO A 1 372 ? -12.154 14.872 -21.795 1.00 66.56 372 PRO A N 1
ATOM 2786 C CA . PRO A 1 372 ? -11.914 13.438 -21.784 1.00 66.56 372 PRO A CA 1
ATOM 2787 C C . PRO A 1 372 ? -12.507 12.729 -20.566 1.00 66.56 372 PRO A C 1
ATOM 2789 O O . PRO A 1 372 ? -12.486 13.223 -19.447 1.00 66.56 372 PRO A O 1
ATOM 2792 N N . LYS A 1 373 ? -13.082 11.536 -20.754 1.00 56.03 373 LYS A N 1
ATOM 2793 C CA . LYS A 1 373 ? -13.830 10.843 -19.683 1.00 56.03 373 LYS A CA 1
ATOM 2794 C C . LYS A 1 373 ? -12.950 10.085 -18.683 1.00 56.03 373 LYS A C 1
ATOM 2796 O O . LYS A 1 373 ? -13.439 9.732 -17.611 1.00 56.03 373 LYS A O 1
ATOM 2801 N N . LYS A 1 374 ? -11.689 9.797 -19.018 1.00 57.38 374 LYS A N 1
ATOM 2802 C CA . LYS A 1 374 ? -10.780 8.970 -18.206 1.00 57.38 374 LYS A CA 1
ATOM 2803 C C . LYS A 1 374 ? -9.399 9.599 -18.119 1.00 57.38 374 LYS A C 1
ATOM 2805 O O . LYS A 1 374 ? -8.779 9.782 -19.156 1.00 57.38 374 LYS A O 1
ATOM 2810 N N . MET A 1 375 ? -8.928 9.867 -16.897 1.00 50.09 375 MET A N 1
ATOM 2811 C CA . MET A 1 375 ? -7.613 10.468 -16.617 1.00 50.09 375 MET A CA 1
ATOM 2812 C C . MET A 1 375 ? -6.460 9.698 -17.291 1.00 50.09 375 MET A C 1
ATOM 2814 O O . MET A 1 375 ? -5.458 10.300 -17.651 1.00 50.09 375 MET A O 1
ATOM 2818 N N . TRP A 1 376 ? -6.651 8.389 -17.523 1.00 54.00 376 TRP A N 1
ATOM 2819 C CA . TRP A 1 376 ? -5.702 7.489 -18.178 1.00 54.00 376 TRP A CA 1
ATOM 2820 C C . TRP A 1 376 ? -6.460 6.424 -18.990 1.00 54.00 376 TRP A C 1
ATOM 2822 O O . TRP A 1 376 ? -7.246 5.655 -18.429 1.00 54.00 376 TRP A O 1
ATOM 2832 N N . GLY A 1 377 ? -6.269 6.386 -20.313 1.00 45.62 377 GLY A N 1
ATOM 2833 C CA . GLY A 1 377 ? -6.908 5.398 -21.190 1.00 45.62 377 GLY A CA 1
ATOM 2834 C C . GLY A 1 377 ? -6.725 5.699 -22.680 1.00 45.62 377 GLY A C 1
ATOM 2835 O O . GLY A 1 377 ? -7.522 6.419 -23.262 1.00 45.62 377 GLY A O 1
ATOM 2836 N N . HIS A 1 378 ? -5.717 5.070 -23.283 1.00 48.84 378 HIS A N 1
ATOM 2837 C CA . HIS A 1 378 ? -5.137 5.338 -24.609 1.00 48.84 378 HIS A CA 1
ATOM 2838 C C . HIS A 1 378 ? -5.994 5.091 -25.868 1.00 48.84 378 HIS A C 1
ATOM 2840 O O . HIS A 1 378 ? -5.421 4.794 -26.915 1.00 48.84 378 HIS A O 1
ATOM 2846 N N . GLN A 1 379 ? -7.327 5.125 -25.830 1.00 41.75 379 GLN A N 1
ATOM 2847 C CA . GLN A 1 379 ? -8.066 4.549 -26.963 1.00 41.75 379 GLN A CA 1
ATOM 2848 C C . GLN A 1 379 ? -8.295 5.450 -28.184 1.00 41.75 379 GLN A C 1
ATOM 2850 O O . GLN A 1 379 ? -8.273 4.886 -29.269 1.00 41.75 379 GLN A O 1
ATOM 2855 N N . ASP A 1 380 ? -8.373 6.787 -28.099 1.00 42.34 380 ASP A N 1
ATOM 2856 C CA . ASP A 1 380 ? -8.865 7.562 -29.265 1.00 42.34 380 ASP A CA 1
ATOM 2857 C C . ASP A 1 380 ? -8.201 8.937 -29.525 1.00 42.34 380 ASP A C 1
ATOM 2859 O O . ASP A 1 380 ? -8.771 9.781 -30.211 1.00 42.34 380 ASP A O 1
ATOM 2863 N N . GLY A 1 381 ? -6.994 9.203 -29.007 1.00 46.75 381 GLY A N 1
ATOM 2864 C CA . GLY A 1 381 ? -6.317 10.499 -29.224 1.00 46.75 381 GLY A CA 1
ATOM 2865 C C . GLY A 1 381 ? -6.904 11.664 -28.415 1.00 46.75 381 GLY A C 1
ATOM 2866 O O . GLY A 1 381 ? -6.575 12.819 -28.665 1.00 46.75 381 GLY A O 1
ATOM 2867 N N . THR A 1 382 ? -7.740 11.352 -27.426 1.00 49.53 382 THR A N 1
ATOM 2868 C CA . THR A 1 382 ? -8.408 12.303 -26.534 1.00 49.53 382 THR A CA 1
ATOM 2869 C C . THR A 1 382 ? -7.846 12.222 -25.107 1.00 49.53 382 THR A C 1
ATOM 2871 O O . THR A 1 382 ? -8.595 12.019 -24.153 1.00 49.53 382 THR A O 1
ATOM 2874 N N . ASP A 1 383 ? -6.525 12.240 -24.951 1.00 58.25 383 ASP A N 1
ATOM 2875 C CA . ASP A 1 383 ? -5.866 11.996 -23.660 1.00 58.25 383 ASP A CA 1
ATOM 2876 C C . ASP A 1 383 ? -5.719 13.291 -22.831 1.00 58.25 383 ASP A C 1
ATOM 2878 O O . ASP A 1 383 ? -5.605 14.388 -23.375 1.00 58.25 383 ASP A O 1
ATOM 2882 N N . PHE A 1 384 ? -5.701 13.162 -21.499 1.00 64.00 384 PHE A N 1
ATOM 2883 C CA . PHE A 1 384 ? -5.392 14.269 -20.588 1.00 64.00 384 PHE A CA 1
ATOM 2884 C C . PHE A 1 384 ? -3.919 14.671 -20.690 1.00 64.00 384 PHE A C 1
ATOM 2886 O O . PHE A 1 384 ? -3.031 13.827 -20.826 1.00 64.00 384 PHE A O 1
ATOM 2893 N N . ALA A 1 385 ? -3.644 15.958 -20.514 1.00 66.50 385 ALA A N 1
ATOM 2894 C CA . ALA A 1 385 ? -2.291 16.432 -20.302 1.00 66.50 385 ALA A CA 1
ATOM 2895 C C . ALA A 1 385 ? -1.919 16.277 -18.817 1.00 66.50 385 ALA A C 1
ATOM 2897 O O . ALA A 1 385 ? -2.585 16.832 -17.941 1.00 66.50 385 ALA A O 1
ATOM 2898 N N . GLY A 1 386 ? -0.880 15.487 -18.534 1.00 68.69 386 GLY A N 1
ATOM 2899 C CA . GLY A 1 386 ? -0.371 15.244 -17.182 1.00 68.69 386 GLY A CA 1
ATOM 2900 C C . GLY A 1 386 ? 0.998 15.886 -16.954 1.00 68.69 386 GLY A C 1
ATOM 2901 O O . GLY A 1 386 ? 1.945 15.615 -17.699 1.00 68.69 386 GLY A O 1
ATOM 2902 N N . TRP A 1 387 ? 1.123 16.693 -15.901 1.00 72.25 387 TRP A N 1
ATOM 2903 C CA . TRP A 1 387 ? 2.396 17.270 -15.452 1.00 72.25 387 TRP A CA 1
ATOM 2904 C C . TRP A 1 387 ? 2.793 16.690 -14.102 1.00 72.25 387 TRP A C 1
ATOM 2906 O O . TRP A 1 387 ? 1.988 16.669 -13.177 1.00 72.25 387 TRP A O 1
ATOM 2916 N N . HIS A 1 388 ? 4.037 16.234 -14.006 1.00 64.31 388 HIS A N 1
ATOM 2917 C CA . HIS A 1 388 ? 4.712 15.832 -12.781 1.00 64.31 388 HIS A CA 1
ATOM 2918 C C . HIS A 1 388 ? 5.538 17.011 -12.271 1.00 64.31 388 HIS A C 1
ATOM 2920 O O . HIS A 1 388 ? 6.532 17.414 -12.880 1.00 64.31 388 HIS A O 1
ATOM 2926 N N . MET A 1 389 ? 5.120 17.570 -11.146 1.00 61.34 389 MET A N 1
ATOM 2927 C CA . MET A 1 389 ? 5.638 18.827 -10.615 1.00 61.34 389 MET A CA 1
ATOM 2928 C C . MET A 1 389 ? 6.700 18.558 -9.538 1.00 61.34 389 MET A C 1
ATOM 2930 O O . MET A 1 389 ? 6.605 19.034 -8.416 1.00 61.34 389 MET A O 1
ATOM 2934 N N . ASN A 1 390 ? 7.727 17.761 -9.859 1.00 46.72 390 ASN A N 1
ATOM 2935 C CA . ASN A 1 390 ? 8.789 17.377 -8.908 1.00 46.72 390 ASN A CA 1
ATOM 2936 C C . ASN A 1 390 ? 9.930 18.416 -8.777 1.00 46.72 390 ASN A C 1
ATOM 2938 O O . ASN A 1 390 ? 11.088 18.060 -8.559 1.00 46.72 390 ASN A O 1
ATOM 2942 N N . GLY A 1 391 ? 9.625 19.710 -8.902 1.00 54.19 391 GLY A N 1
ATOM 2943 C CA . GLY A 1 391 ? 10.591 20.810 -8.797 1.00 54.19 391 GLY A CA 1
ATOM 2944 C C . GLY A 1 391 ? 10.033 21.999 -8.012 1.00 54.19 391 GLY A C 1
ATOM 2945 O O . GLY A 1 391 ? 8.846 22.050 -7.731 1.00 54.19 391 GLY A O 1
ATOM 2946 N N . MET A 1 392 ? 10.882 22.975 -7.666 1.00 46.09 392 MET A N 1
ATOM 2947 C CA . MET A 1 392 ? 10.501 24.135 -6.833 1.00 46.09 392 MET A CA 1
ATOM 2948 C C . MET A 1 392 ? 9.447 25.078 -7.453 1.00 46.09 392 MET A C 1
ATOM 2950 O O . MET A 1 392 ? 9.064 26.047 -6.801 1.00 46.09 392 MET A O 1
ATOM 2954 N N . ASP A 1 393 ? 8.997 24.844 -8.691 1.00 60.84 393 ASP A N 1
ATOM 2955 C CA . ASP A 1 393 ? 8.016 25.698 -9.362 1.00 60.84 393 ASP A CA 1
ATOM 2956 C C . ASP A 1 393 ? 6.721 24.928 -9.657 1.00 60.84 393 ASP A C 1
ATOM 2958 O O . ASP A 1 393 ? 6.586 24.276 -10.688 1.00 60.84 393 ASP A O 1
ATOM 2962 N N . ASN A 1 394 ? 5.764 25.011 -8.729 1.00 70.00 394 ASN A N 1
ATOM 2963 C CA . ASN A 1 394 ? 4.434 24.387 -8.773 1.00 70.00 394 ASN A CA 1
ATOM 2964 C C . ASN A 1 394 ? 3.443 25.123 -9.706 1.00 70.00 394 ASN A C 1
ATOM 2966 O O . ASN A 1 394 ? 2.249 25.232 -9.409 1.00 70.00 394 ASN A O 1
ATOM 2970 N N . ARG A 1 395 ? 3.943 25.684 -10.814 1.00 79.50 395 ARG A N 1
ATOM 2971 C CA . ARG A 1 395 ? 3.163 26.473 -11.773 1.00 79.50 395 ARG A CA 1
ATOM 2972 C C . ARG A 1 395 ? 3.308 25.942 -13.192 1.00 79.50 395 ARG A C 1
ATOM 2974 O O . ARG A 1 395 ? 4.413 25.696 -13.667 1.00 79.50 395 ARG A O 1
ATOM 2981 N N . LEU A 1 396 ? 2.184 25.859 -13.891 1.00 83.94 396 LEU A N 1
ATOM 2982 C CA . LEU A 1 396 ? 2.118 25.642 -15.331 1.00 83.94 396 LEU A CA 1
ATOM 2983 C C . LEU A 1 396 ? 1.524 26.886 -15.985 1.00 83.94 396 LEU A C 1
ATOM 2985 O O . LEU A 1 396 ? 0.503 27.401 -15.541 1.00 83.94 396 LEU A O 1
ATOM 2989 N N . TYR A 1 397 ? 2.124 27.343 -17.078 1.00 86.44 397 TYR A N 1
ATOM 2990 C CA . TYR A 1 397 ? 1.586 28.464 -17.844 1.00 86.44 397 TYR A CA 1
ATOM 2991 C C . TYR A 1 397 ? 1.060 27.964 -19.186 1.00 86.44 397 TYR A C 1
ATOM 2993 O O . TYR A 1 397 ? 1.770 27.240 -19.883 1.00 86.44 397 TYR A O 1
ATOM 3001 N N . VAL A 1 398 ? -0.151 28.371 -19.570 1.00 89.69 398 VAL A N 1
ATOM 3002 C CA . VAL A 1 398 ? -0.779 28.046 -20.861 1.00 89.69 398 VAL A CA 1
ATOM 3003 C C . VAL A 1 398 ? -1.244 29.335 -21.526 1.00 89.69 398 VAL A C 1
ATOM 3005 O O . VAL A 1 398 ? -2.014 30.096 -20.956 1.00 89.69 398 VAL A O 1
ATOM 3008 N N . ARG A 1 399 ? -0.766 29.611 -22.736 1.00 92.19 399 ARG A N 1
ATOM 3009 C CA . ARG A 1 399 ? -0.989 30.861 -23.458 1.00 92.19 399 ARG A CA 1
ATOM 3010 C C . ARG A 1 399 ? -1.688 30.616 -24.788 1.00 92.19 399 ARG A C 1
ATOM 3012 O O . ARG A 1 399 ? -1.096 30.034 -25.692 1.00 92.19 399 ARG A O 1
ATOM 3019 N N . PHE A 1 400 ? -2.882 31.163 -24.943 1.00 92.88 400 PHE A N 1
ATOM 3020 C CA . PHE A 1 400 ? -3.675 31.130 -26.168 1.00 92.88 400 PHE A CA 1
ATOM 3021 C C . PHE A 1 400 ? -3.477 32.400 -27.003 1.00 92.88 400 PHE A C 1
ATOM 3023 O O . PHE A 1 400 ? -3.418 33.499 -26.450 1.00 92.88 400 PHE A O 1
ATOM 3030 N N . ASP A 1 401 ? -3.419 32.259 -28.331 1.00 92.81 401 ASP A N 1
ATOM 3031 C CA . ASP A 1 401 ? -3.623 33.358 -29.288 1.00 92.81 401 ASP A CA 1
ATOM 3032 C C . ASP A 1 401 ? -4.987 33.178 -29.970 1.00 92.81 401 ASP A C 1
ATOM 3034 O O . ASP A 1 401 ? -5.185 32.281 -30.791 1.00 92.81 401 ASP A O 1
ATOM 3038 N N . LEU A 1 402 ? -5.941 34.054 -29.652 1.00 91.12 402 LEU A N 1
ATOM 3039 C CA . LEU A 1 402 ? -7.297 34.020 -30.210 1.00 91.12 402 LEU A CA 1
ATOM 3040 C C . LEU A 1 402 ? -7.346 34.522 -31.671 1.00 91.12 402 LEU A C 1
ATOM 3042 O O . LEU A 1 402 ? -8.400 34.521 -32.313 1.00 91.12 402 LEU A O 1
ATOM 3046 N N . GLY A 1 403 ? -6.211 34.976 -32.214 1.00 89.38 403 GLY A N 1
ATOM 3047 C CA . GLY A 1 403 ? -6.025 35.500 -33.569 1.00 89.38 403 GLY A CA 1
ATOM 3048 C C . GLY A 1 403 ? -6.416 36.971 -33.732 1.00 89.38 403 GLY A C 1
ATOM 3049 O O . GLY A 1 403 ? -5.923 37.642 -34.637 1.00 89.38 403 GLY A O 1
ATOM 3050 N N . ARG A 1 404 ? -7.271 37.494 -32.850 1.00 87.94 404 ARG A N 1
ATOM 3051 C CA . ARG A 1 404 ? -7.717 38.895 -32.801 1.00 87.94 404 ARG A CA 1
ATOM 3052 C C . ARG A 1 404 ? -8.187 39.261 -31.389 1.00 87.94 404 ARG A C 1
ATOM 3054 O O . ARG A 1 404 ? -8.477 38.347 -30.620 1.00 87.94 404 ARG A O 1
ATOM 3061 N N . PRO A 1 405 ? -8.283 40.556 -31.044 1.00 89.69 405 PRO A N 1
ATOM 3062 C CA . PRO A 1 405 ? -8.892 40.978 -29.787 1.00 89.69 405 PRO A CA 1
ATOM 3063 C C . PRO A 1 405 ? -10.347 40.504 -29.680 1.00 89.69 405 PRO A C 1
ATOM 3065 O O . PRO A 1 405 ? -11.133 40.717 -30.601 1.00 89.69 405 PRO A O 1
ATOM 3068 N N . CYS A 1 406 ? -10.696 39.890 -28.553 1.00 91.12 406 CYS A N 1
ATOM 3069 C CA . CYS A 1 406 ? -12.044 39.421 -28.242 1.00 91.12 406 CYS A CA 1
ATOM 3070 C C . CYS A 1 406 ? -12.469 39.913 -26.854 1.00 91.12 406 CYS A C 1
ATOM 3072 O O . CYS A 1 406 ? -11.612 40.137 -25.995 1.00 91.12 406 CYS A O 1
ATOM 3074 N N . ASP A 1 407 ? -13.779 40.044 -26.636 1.00 91.12 407 ASP A N 1
ATOM 3075 C CA . ASP A 1 407 ? -14.335 40.231 -25.294 1.00 91.12 407 ASP A CA 1
ATOM 3076 C C . ASP A 1 407 ? -14.424 38.850 -24.631 1.00 91.12 407 ASP A C 1
ATOM 3078 O O . ASP A 1 407 ? -14.998 37.922 -25.203 1.00 91.12 407 ASP A O 1
ATOM 3082 N N . ILE A 1 408 ? -13.815 38.707 -23.458 1.00 92.19 408 ILE A N 1
ATOM 3083 C CA . ILE A 1 408 ? -13.672 37.474 -22.685 1.00 92.19 408 ILE A CA 1
ATOM 3084 C C . ILE A 1 408 ? -14.560 37.609 -21.449 1.00 92.19 408 ILE A C 1
ATOM 3086 O O . ILE A 1 408 ? -14.288 38.402 -20.547 1.00 92.19 408 ILE A O 1
ATOM 3090 N N . ASP A 1 409 ? -15.636 36.828 -21.427 1.00 89.50 409 ASP A N 1
ATOM 3091 C CA . ASP A 1 409 ? -16.638 36.844 -20.362 1.00 89.50 409 ASP A CA 1
ATOM 3092 C C . ASP A 1 409 ? -16.306 35.842 -19.252 1.00 89.50 409 ASP A C 1
ATOM 3094 O O . ASP A 1 409 ? -16.595 36.107 -18.083 1.00 89.50 409 ASP A O 1
ATOM 3098 N N . ALA A 1 410 ? -15.750 34.683 -19.616 1.00 91.81 410 ALA A N 1
ATOM 3099 C CA . ALA A 1 410 ? -15.464 33.597 -18.688 1.00 91.81 410 ALA A CA 1
ATOM 3100 C C . ALA A 1 410 ? -14.317 32.695 -19.171 1.00 91.81 410 ALA A C 1
ATOM 3102 O O . ALA A 1 410 ? -14.016 32.633 -20.364 1.00 91.81 410 ALA A O 1
ATOM 3103 N N . VAL A 1 411 ? -13.701 31.967 -18.240 1.00 93.06 411 VAL A N 1
ATOM 3104 C CA . VAL A 1 411 ? -12.774 30.865 -18.540 1.00 93.06 411 VAL A CA 1
ATOM 3105 C C . VAL A 1 411 ? -13.209 29.628 -17.767 1.00 93.06 411 VAL A C 1
ATOM 3107 O O . VAL A 1 411 ? -13.457 29.714 -16.564 1.00 93.06 411 VAL A O 1
ATOM 3110 N N . ARG A 1 412 ? -13.279 28.484 -18.453 1.00 92.56 412 ARG A N 1
ATOM 3111 C CA . ARG A 1 412 ? -13.567 27.174 -17.864 1.00 92.56 412 ARG A CA 1
ATOM 3112 C C . ARG A 1 412 ? -12.375 26.245 -17.974 1.00 92.56 412 ARG A C 1
ATOM 3114 O O . ARG A 1 412 ? -11.691 26.234 -18.993 1.00 92.56 412 ARG A O 1
ATOM 3121 N N . VAL A 1 413 ? -12.167 25.443 -16.938 1.00 90.19 413 VAL A N 1
ATOM 3122 C CA . VAL A 1 413 ? -11.098 24.448 -16.857 1.00 90.19 413 VAL A CA 1
ATOM 3123 C C . VAL A 1 413 ? -11.704 23.103 -16.507 1.00 90.19 413 VAL A C 1
ATOM 3125 O O . VAL A 1 413 ? -12.355 22.964 -15.470 1.00 90.19 413 VAL A O 1
ATOM 3128 N N . TYR A 1 414 ? -11.458 22.110 -17.348 1.00 88.44 414 TYR A N 1
ATOM 3129 C CA . TYR A 1 414 ? -11.779 20.725 -17.069 1.00 88.44 414 TYR A CA 1
ATOM 3130 C C . TYR A 1 414 ? -10.569 20.020 -16.460 1.00 88.44 414 TYR A C 1
ATOM 3132 O O . TYR A 1 414 ? -9.529 19.869 -17.110 1.00 88.44 414 TYR A O 1
ATOM 3140 N N . ALA A 1 415 ? -10.712 19.569 -15.216 1.00 84.38 415 ALA A N 1
ATOM 3141 C CA . ALA A 1 415 ? -9.677 18.842 -14.493 1.00 84.38 415 ALA A CA 1
ATOM 3142 C C . ALA A 1 415 ? -10.272 17.587 -13.826 1.00 84.38 415 ALA A C 1
ATOM 3144 O O . ALA A 1 415 ? -11.305 17.669 -13.151 1.00 84.38 415 ALA A O 1
ATOM 3145 N N . PRO A 1 416 ? -9.654 16.411 -14.000 1.00 74.31 416 PRO A N 1
ATOM 3146 C CA . PRO A 1 416 ? -10.045 15.204 -13.295 1.00 74.31 416 PRO A CA 1
ATOM 3147 C C . PRO A 1 416 ? -9.411 15.179 -11.894 1.00 74.31 416 PRO A C 1
ATOM 3149 O O . PRO A 1 416 ? -8.264 15.580 -11.707 1.00 74.31 416 PRO A O 1
ATOM 3152 N N . HIS A 1 417 ? -10.134 14.650 -10.909 1.00 71.81 417 HIS A N 1
ATOM 3153 C CA . HIS A 1 417 ? -9.631 14.378 -9.566 1.00 71.81 417 HIS A CA 1
ATOM 3154 C C . HIS A 1 417 ? -9.645 12.872 -9.299 1.00 71.81 417 HIS A C 1
ATOM 3156 O O . HIS A 1 417 ? -10.710 12.250 -9.305 1.00 71.81 417 HIS A O 1
ATOM 3162 N N . GLN A 1 418 ? -8.476 12.264 -9.063 1.00 63.06 418 GLN A N 1
ATOM 3163 C CA . GLN A 1 418 ? -8.386 10.848 -8.690 1.00 63.06 418 GLN A CA 1
ATOM 3164 C C . GLN A 1 418 ? -7.364 10.613 -7.573 1.00 63.06 418 GLN A C 1
ATOM 3166 O O . GLN A 1 418 ? -6.167 10.835 -7.745 1.00 63.06 418 GLN A O 1
ATOM 3171 N N . HIS A 1 419 ? -7.828 10.062 -6.445 1.00 49.72 419 HIS A N 1
ATOM 3172 C CA . HIS A 1 419 ? -6.970 9.726 -5.300 1.00 49.72 419 HIS A CA 1
ATOM 3173 C C . HIS A 1 419 ? -5.933 8.637 -5.606 1.00 49.72 419 HIS A C 1
ATOM 3175 O O . HIS A 1 419 ? -4.855 8.642 -5.020 1.00 49.72 419 HIS A O 1
ATOM 3181 N N . VAL A 1 420 ? -6.235 7.721 -6.533 1.00 46.00 420 VAL A N 1
ATOM 3182 C CA . VAL A 1 420 ? -5.394 6.542 -6.810 1.00 46.00 420 VAL A CA 1
ATOM 3183 C C . VAL A 1 420 ? -4.023 6.926 -7.377 1.00 46.00 420 VAL A C 1
ATOM 3185 O O . VAL A 1 420 ? -3.040 6.251 -7.091 1.00 46.00 420 VAL A O 1
ATOM 3188 N N . TRP A 1 421 ? -3.941 8.025 -8.128 1.00 50.28 421 TRP A N 1
ATOM 3189 C CA . TRP A 1 421 ? -2.740 8.405 -8.883 1.00 50.28 421 TRP A CA 1
ATOM 3190 C C . TRP A 1 421 ? -2.035 9.646 -8.338 1.00 50.28 421 TRP A C 1
ATOM 3192 O O . TRP A 1 421 ? -1.137 10.168 -8.990 1.00 50.28 421 TRP A O 1
ATOM 3202 N N . ARG A 1 422 ? -2.451 10.146 -7.163 1.00 55.38 422 ARG A N 1
ATOM 3203 C CA . ARG A 1 422 ? -1.981 11.431 -6.604 1.00 55.38 422 ARG A CA 1
ATOM 3204 C C . ARG A 1 422 ? -2.084 12.585 -7.615 1.00 55.38 422 ARG A C 1
ATOM 3206 O O . ARG A 1 422 ? -1.263 13.497 -7.598 1.00 55.38 422 ARG A O 1
ATOM 3213 N N . ALA A 1 423 ? -3.075 12.509 -8.504 1.00 59.53 423 ALA A N 1
ATOM 3214 C CA . ALA A 1 423 ? -3.335 13.507 -9.523 1.00 59.53 423 ALA A CA 1
ATOM 3215 C C . ALA A 1 423 ? -4.419 14.461 -9.013 1.00 59.53 423 ALA A C 1
ATOM 3217 O O . ALA A 1 423 ? -5.591 14.092 -8.845 1.00 59.53 423 ALA A O 1
ATOM 3218 N N . GLY A 1 424 ? -3.980 15.671 -8.691 1.00 64.25 424 GLY A N 1
ATOM 3219 C CA . GLY A 1 424 ? -4.812 16.729 -8.151 1.00 64.25 424 GLY A CA 1
ATOM 3220 C C . GLY A 1 424 ? -5.456 17.587 -9.221 1.00 64.25 424 GLY A C 1
ATOM 3221 O O . GLY A 1 424 ? -4.975 17.679 -10.351 1.00 64.25 424 GLY A O 1
ATOM 3222 N N . MET A 1 425 ? -6.537 18.250 -8.825 1.00 74.75 425 MET A N 1
ATOM 3223 C CA . MET A 1 425 ? -7.030 19.408 -9.557 1.00 74.75 425 MET A CA 1
ATOM 3224 C C . MET A 1 425 ? -6.090 20.595 -9.313 1.00 74.75 425 MET A C 1
ATOM 3226 O O . MET A 1 425 ? -5.462 20.652 -8.254 1.00 74.75 425 MET A O 1
ATOM 3230 N N . PRO A 1 426 ? -6.013 21.562 -10.241 1.00 76.81 426 PRO A N 1
ATOM 3231 C CA . PRO A 1 426 ? -5.385 22.841 -9.948 1.00 76.81 426 PRO A CA 1
ATOM 3232 C C . PRO A 1 426 ? -6.028 23.478 -8.718 1.00 76.81 426 PRO A C 1
ATOM 3234 O O . PRO A 1 426 ? -7.254 23.542 -8.643 1.00 76.81 426 PRO A O 1
ATOM 3237 N N . LEU A 1 427 ? -5.212 23.994 -7.801 1.00 74.25 427 LEU A N 1
ATOM 3238 C CA . LEU A 1 427 ? -5.688 24.819 -6.689 1.00 74.25 427 LEU A CA 1
ATOM 3239 C C . LEU A 1 427 ? -6.341 26.104 -7.206 1.00 74.25 427 LEU A C 1
ATOM 3241 O O . LEU A 1 427 ? -7.330 26.593 -6.663 1.00 74.25 427 LEU A O 1
ATOM 3245 N N . GLN A 1 428 ? -5.739 26.671 -8.250 1.00 83.88 428 GLN A N 1
ATOM 3246 C CA . GLN A 1 428 ? -6.100 27.966 -8.799 1.00 83.88 428 GLN A CA 1
ATOM 3247 C C . GLN A 1 428 ? -5.608 28.063 -10.243 1.00 83.88 428 GLN A C 1
ATOM 3249 O O . GLN A 1 428 ? -4.530 27.565 -10.572 1.00 83.88 428 GLN A O 1
ATOM 3254 N N . VAL A 1 429 ? -6.378 28.724 -11.106 1.00 88.50 429 VAL A N 1
ATOM 3255 C CA . VAL A 1 429 ? -5.942 29.114 -12.451 1.00 88.50 429 VAL A CA 1
ATOM 3256 C C . VAL A 1 429 ? -6.153 30.609 -12.632 1.00 88.50 429 VAL A C 1
ATOM 3258 O O . VAL A 1 429 ? -7.286 31.062 -12.777 1.00 88.50 429 VAL A O 1
ATOM 3261 N N . ASP A 1 430 ? -5.070 31.380 -12.639 1.00 91.31 430 ASP A N 1
ATOM 3262 C CA . ASP A 1 430 ? -5.127 32.819 -12.898 1.00 91.31 430 ASP A CA 1
ATOM 3263 C C . ASP A 1 430 ? -5.267 33.078 -14.390 1.00 91.31 430 ASP A C 1
ATOM 3265 O O . ASP A 1 430 ? -4.492 32.572 -15.196 1.00 91.31 430 ASP A O 1
ATOM 3269 N N . VAL A 1 431 ? -6.221 33.924 -14.752 1.00 92.56 431 VAL A N 1
ATOM 3270 C CA . VAL A 1 431 ? -6.480 34.364 -16.117 1.00 92.56 431 VAL A CA 1
ATOM 3271 C C . VAL A 1 431 ? -5.896 35.756 -16.294 1.00 92.56 431 VAL A C 1
ATOM 3273 O O . VAL A 1 431 ? -6.247 36.692 -15.576 1.00 92.56 431 VAL A O 1
ATOM 3276 N N . SER A 1 432 ? -5.020 35.923 -17.278 1.00 93.06 432 SER A N 1
ATOM 3277 C CA . SER A 1 432 ? -4.486 37.221 -17.688 1.00 93.06 432 SER A CA 1
ATOM 3278 C C . SER A 1 432 ? -4.641 37.432 -19.190 1.00 93.06 432 SER A C 1
ATOM 3280 O O . SER A 1 432 ? -4.526 36.492 -19.966 1.00 93.06 432 SER A O 1
ATOM 3282 N N . VAL A 1 433 ? -4.870 38.669 -19.629 1.00 92.50 433 VAL A N 1
ATOM 3283 C CA . VAL A 1 433 ? -5.138 39.000 -21.038 1.00 92.50 433 VAL A CA 1
ATOM 3284 C C . VAL A 1 433 ? -4.163 40.042 -21.582 1.00 92.50 433 VAL A C 1
ATOM 3286 O O . VAL A 1 433 ? -3.689 40.910 -20.847 1.00 92.50 433 VAL A O 1
ATOM 3289 N N . SER A 1 434 ? -3.858 39.974 -22.878 1.00 90.25 434 SER A N 1
ATOM 3290 C CA . SER A 1 434 ? -2.991 40.924 -23.584 1.00 90.25 434 SER A CA 1
ATOM 3291 C C . SER A 1 434 ? -3.462 41.156 -25.022 1.00 90.25 434 SER A C 1
ATOM 3293 O O . SER A 1 434 ? -4.059 40.278 -25.636 1.00 90.25 434 SER A O 1
ATOM 3295 N N . ASN A 1 435 ? -3.173 42.324 -25.598 1.00 88.81 435 ASN A N 1
ATOM 3296 C CA . ASN A 1 435 ? -3.342 42.575 -27.038 1.00 88.81 435 ASN A CA 1
ATOM 3297 C C . ASN A 1 435 ? -2.031 42.463 -27.826 1.00 88.81 435 ASN A C 1
ATOM 3299 O O . ASN A 1 435 ? -2.076 42.305 -29.043 1.00 88.81 435 ASN A O 1
ATOM 3303 N N . ASP A 1 436 ? -0.883 42.563 -27.154 1.00 83.25 436 ASP A N 1
ATOM 3304 C CA . ASP A 1 436 ? 0.436 42.707 -27.780 1.00 83.25 436 ASP A CA 1
ATOM 3305 C C . ASP A 1 436 ? 1.394 41.549 -27.474 1.00 83.25 436 ASP A C 1
ATOM 3307 O O . ASP A 1 436 ? 2.540 41.581 -27.922 1.00 83.25 436 ASP A O 1
ATOM 3311 N N . ASP A 1 437 ? 0.932 40.545 -26.719 1.00 85.88 437 ASP A N 1
ATOM 3312 C CA . ASP A 1 437 ? 1.698 39.370 -26.275 1.00 85.88 437 ASP A CA 1
ATOM 3313 C C . ASP A 1 437 ? 2.911 39.709 -25.390 1.00 85.88 437 ASP A C 1
ATOM 3315 O O . ASP A 1 437 ? 3.765 38.866 -25.118 1.00 85.88 437 ASP A O 1
ATOM 3319 N N . ARG A 1 438 ? 3.024 40.967 -24.953 1.00 81.12 438 ARG A N 1
ATOM 3320 C CA . ARG A 1 438 ? 4.157 41.472 -24.171 1.00 81.12 438 ARG A CA 1
ATOM 3321 C C . ARG A 1 438 ? 3.730 41.845 -22.775 1.00 81.12 438 ARG A C 1
ATOM 3323 O O . ARG A 1 438 ? 4.474 41.587 -21.835 1.00 81.12 438 ARG A O 1
ATOM 3330 N N . ARG A 1 439 ? 2.560 42.472 -22.654 1.00 82.94 439 ARG A N 1
ATOM 3331 C CA . ARG A 1 439 ? 2.022 42.995 -21.402 1.00 82.94 439 ARG A CA 1
ATOM 3332 C C . ARG A 1 439 ? 0.677 42.361 -21.107 1.00 82.94 439 ARG A C 1
ATOM 3334 O O . ARG A 1 439 ? -0.293 42.605 -21.824 1.00 82.94 439 ARG A O 1
ATOM 3341 N N . PHE A 1 440 ? 0.627 41.573 -20.044 1.00 88.75 440 PHE A N 1
ATOM 3342 C CA . PHE A 1 440 ? -0.562 40.878 -19.582 1.00 88.75 440 PHE A CA 1
ATOM 3343 C C . PHE A 1 440 ? -1.159 41.602 -18.377 1.00 88.75 440 PHE A C 1
ATOM 3345 O O . PHE A 1 440 ? -0.449 42.060 -17.478 1.00 88.75 440 PHE A O 1
ATOM 3352 N N . ARG A 1 441 ? -2.485 41.719 -18.362 1.00 86.00 441 ARG A N 1
ATOM 3353 C CA . ARG A 1 441 ? -3.244 42.185 -17.200 1.00 86.00 441 ARG A CA 1
ATOM 3354 C C . ARG A 1 441 ? -4.052 41.041 -16.639 1.00 86.00 441 ARG A C 1
ATOM 3356 O O . ARG A 1 441 ? -4.728 40.348 -17.390 1.00 86.00 441 ARG A O 1
ATOM 3363 N N . TYR A 1 442 ? -3.986 40.882 -15.330 1.00 88.75 442 TYR A N 1
ATOM 3364 C CA . TYR A 1 442 ? -4.812 39.931 -14.610 1.00 88.75 442 TYR A CA 1
ATOM 3365 C C . TYR A 1 442 ? -6.297 40.292 -14.771 1.00 88.75 442 TYR A C 1
ATOM 3367 O O . TYR A 1 442 ? -6.664 41.452 -14.581 1.00 88.75 442 TYR A O 1
ATOM 3375 N N . ALA A 1 443 ? -7.111 39.308 -15.145 1.00 84.50 443 ALA A N 1
ATOM 3376 C CA . ALA A 1 443 ? -8.545 39.433 -15.405 1.00 84.50 443 ALA A CA 1
ATOM 3377 C C . ALA A 1 443 ? -9.400 38.742 -14.326 1.00 84.50 443 ALA A C 1
ATOM 3379 O O . ALA A 1 443 ? -10.529 39.153 -14.088 1.00 84.50 443 ALA A O 1
ATOM 3380 N N . GLY A 1 444 ? -8.871 37.715 -13.656 1.00 85.56 444 GLY A N 1
ATOM 3381 C CA . GLY A 1 444 ? -9.562 36.958 -12.609 1.00 85.56 444 GLY A CA 1
ATOM 3382 C C . GLY A 1 444 ? -8.913 35.593 -12.392 1.00 85.56 444 GLY A C 1
ATOM 3383 O O . GLY A 1 444 ? -7.940 35.271 -13.070 1.00 85.56 444 GLY A O 1
ATOM 3384 N N . SER A 1 445 ? -9.460 34.781 -11.488 1.00 85.44 445 SER A N 1
ATOM 3385 C CA . SER A 1 445 ? -8.979 33.415 -11.249 1.00 85.44 445 SER A CA 1
ATOM 3386 C C . SER A 1 445 ? -10.130 32.434 -11.190 1.00 85.44 445 SER A C 1
ATOM 3388 O O . SER A 1 445 ? -11.156 32.704 -10.570 1.00 85.44 445 SER A O 1
ATOM 3390 N N . VAL A 1 446 ? -9.918 31.268 -11.788 1.00 80.94 446 VAL A N 1
ATOM 3391 C CA . VAL A 1 446 ? -10.716 30.077 -11.524 1.00 80.94 446 VAL A CA 1
ATOM 3392 C C . VAL A 1 446 ? -10.183 29.483 -10.229 1.00 80.94 446 VAL A C 1
ATOM 3394 O O . VAL A 1 446 ? -9.077 28.943 -10.200 1.00 80.94 446 VAL A O 1
ATOM 3397 N N . LEU A 1 447 ? -10.940 29.623 -9.147 1.00 72.44 447 LEU A N 1
ATOM 3398 C CA . LEU A 1 447 ? -10.698 28.854 -7.933 1.00 72.44 447 LEU A CA 1
ATOM 3399 C C . LEU A 1 447 ? -11.392 27.508 -8.114 1.00 72.44 447 LEU A C 1
ATOM 3401 O O . LEU A 1 447 ? -12.543 27.466 -8.549 1.00 72.44 447 LEU A O 1
ATOM 3405 N N . SER A 1 448 ? -10.711 26.406 -7.803 1.00 59.06 448 SER A N 1
ATOM 3406 C CA . SER A 1 448 ? -11.459 25.182 -7.547 1.00 59.06 448 SER A CA 1
ATOM 3407 C C . SER A 1 448 ? -12.281 25.445 -6.289 1.00 59.06 448 SER A C 1
ATOM 3409 O O . SER A 1 448 ? -11.698 25.684 -5.226 1.00 59.06 448 SER A O 1
ATOM 3411 N N . ASP A 1 449 ? -13.608 25.441 -6.389 1.00 50.41 449 ASP A N 1
ATOM 3412 C CA . ASP A 1 449 ? -14.445 25.423 -5.193 1.00 50.41 449 ASP A CA 1
ATOM 3413 C C . ASP A 1 449 ? -14.043 24.232 -4.296 1.00 50.41 449 ASP A C 1
ATOM 3415 O O . ASP A 1 449 ? -13.377 23.290 -4.739 1.00 50.41 449 ASP A O 1
ATOM 3419 N N . LEU A 1 450 ? -14.436 24.299 -3.019 1.00 51.62 450 LEU A N 1
ATOM 3420 C CA . LEU A 1 450 ? -14.276 23.267 -1.984 1.00 51.62 450 LEU A CA 1
ATOM 3421 C C . LEU A 1 450 ? -14.291 21.811 -2.518 1.00 51.62 450 LEU A C 1
ATOM 3423 O O . LEU A 1 450 ? -14.973 21.506 -3.497 1.00 51.62 450 LEU A O 1
ATOM 3427 N N . PRO A 1 451 ? -13.582 20.880 -1.846 1.00 48.62 451 PRO A N 1
ATOM 3428 C CA . PRO A 1 451 ? -13.224 19.569 -2.379 1.00 48.62 451 PRO A CA 1
ATOM 3429 C C . PRO A 1 451 ? -14.384 18.807 -3.000 1.00 48.62 451 PRO A C 1
ATOM 3431 O O . PRO A 1 451 ? -15.375 18.489 -2.343 1.00 48.62 451 PRO A O 1
ATOM 3434 N N . GLN A 1 452 ? -14.184 18.447 -4.259 1.00 51.09 452 GLN A N 1
ATOM 3435 C CA . GLN A 1 452 ? -15.059 17.561 -4.994 1.00 51.09 452 GLN A CA 1
ATOM 3436 C C . GLN A 1 452 ? -14.614 16.096 -4.787 1.00 51.09 452 GLN A C 1
ATOM 3438 O O . GLN A 1 452 ? -13.420 15.856 -4.584 1.00 51.09 452 GLN A O 1
ATOM 3443 N N . PRO A 1 453 ? -15.527 15.104 -4.795 1.00 62.69 453 PRO A N 1
ATOM 3444 C CA . PRO A 1 453 ? -15.162 13.683 -4.737 1.00 62.69 453 PRO A CA 1
ATOM 3445 C C . PRO A 1 453 ? -14.278 13.259 -5.934 1.00 62.69 453 PRO A C 1
ATOM 3447 O O . PRO A 1 453 ? -13.977 14.062 -6.811 1.00 62.69 453 PRO A O 1
ATOM 3450 N N . PRO A 1 454 ? -13.800 12.006 -6.013 1.00 64.44 454 PRO A N 1
ATOM 3451 C CA . PRO A 1 454 ? -13.186 11.512 -7.240 1.00 64.44 454 PRO A CA 1
ATOM 3452 C C . PRO A 1 454 ? -14.158 11.641 -8.412 1.00 64.44 454 PRO A C 1
ATOM 3454 O O . PRO A 1 454 ? -15.289 11.156 -8.351 1.00 64.44 454 PRO A O 1
ATOM 3457 N N . GLY A 1 455 ? -13.720 12.278 -9.487 1.00 73.81 455 GLY A N 1
ATOM 3458 C CA . GLY A 1 455 ? -14.597 12.611 -10.598 1.00 73.81 455 GLY A CA 1
ATOM 3459 C C . GLY A 1 455 ? -13.930 13.551 -11.584 1.00 73.81 455 GLY A C 1
ATOM 3460 O O . GLY A 1 455 ? -12.756 13.885 -11.446 1.00 73.81 455 GLY A O 1
ATOM 3461 N N . ASN A 1 456 ? -14.685 13.969 -12.592 1.00 76.19 456 ASN A N 1
ATOM 3462 C CA . ASN A 1 456 ? -14.217 14.950 -13.554 1.00 76.19 456 ASN A CA 1
ATOM 3463 C C . ASN A 1 456 ? -15.042 16.223 -13.417 1.00 76.19 456 ASN A C 1
ATOM 3465 O O . ASN A 1 456 ? -16.273 16.160 -13.435 1.00 76.19 456 ASN A O 1
ATOM 3469 N N . TYR A 1 457 ? -14.368 17.362 -13.304 1.00 79.81 457 TYR A N 1
ATOM 3470 C CA . TYR A 1 457 ? -15.008 18.610 -12.919 1.00 79.81 457 TYR A CA 1
ATOM 3471 C C . TYR A 1 457 ? -14.669 19.723 -13.889 1.00 79.81 457 TYR A C 1
ATOM 3473 O O . TYR A 1 457 ? -13.537 19.847 -14.354 1.00 79.81 457 TYR A O 1
ATOM 3481 N N . TRP A 1 458 ? -15.674 20.551 -14.135 1.00 86.06 458 TRP A N 1
ATOM 3482 C CA . TRP A 1 458 ? -15.524 21.845 -14.770 1.00 86.06 458 TRP A CA 1
ATOM 3483 C C . TRP A 1 458 ? -15.529 22.914 -13.688 1.00 86.06 458 TRP A C 1
ATOM 3485 O O . TRP A 1 458 ? -16.498 23.012 -12.938 1.00 86.06 458 TRP A O 1
ATOM 3495 N N . ASN A 1 459 ? -14.469 23.710 -13.628 1.00 82.06 459 ASN A N 1
ATOM 3496 C CA . ASN A 1 459 ? -14.436 24.929 -12.825 1.00 82.06 459 ASN A CA 1
ATOM 3497 C C . ASN A 1 459 ? -14.506 26.131 -13.754 1.00 82.06 459 ASN A C 1
ATOM 3499 O O . ASN A 1 459 ? -13.940 26.099 -14.846 1.00 82.06 459 ASN A O 1
ATOM 3503 N N . GLU A 1 460 ? -15.186 27.186 -13.327 1.00 88.31 460 GLU A N 1
ATOM 3504 C CA . GLU A 1 460 ? -15.427 28.370 -14.143 1.00 88.31 460 GLU A CA 1
ATOM 3505 C C . GLU A 1 460 ? -15.194 29.641 -13.336 1.00 88.31 460 GLU A C 1
ATOM 3507 O O . GLU A 1 460 ? -15.607 29.739 -12.184 1.00 88.31 460 GLU A O 1
ATOM 3512 N N . VAL A 1 461 ? -14.591 30.640 -13.976 1.00 85.50 461 VAL A N 1
ATOM 3513 C CA . VAL A 1 461 ? -14.679 32.034 -13.542 1.00 85.50 461 VAL A CA 1
ATOM 3514 C C . VAL A 1 461 ? -15.517 32.796 -14.558 1.00 85.50 461 VAL A C 1
ATOM 3516 O O . VAL A 1 461 ? -15.191 32.806 -15.743 1.00 85.50 461 VAL A O 1
ATOM 3519 N N . GLU A 1 462 ? -16.604 33.418 -14.106 1.00 88.12 462 GLU A N 1
ATOM 3520 C CA . GLU A 1 462 ? -17.467 34.269 -14.929 1.00 88.12 462 GLU A CA 1
ATOM 3521 C C . GLU A 1 462 ? -17.273 35.753 -14.606 1.00 88.12 462 GLU A C 1
ATOM 3523 O O . GLU A 1 462 ? -16.777 36.121 -13.544 1.00 88.12 462 GLU A O 1
ATOM 3528 N N . GLY A 1 463 ? -17.735 36.622 -15.508 1.00 83.31 463 GLY A N 1
ATOM 3529 C CA . GLY A 1 463 ? -17.782 38.062 -15.265 1.00 83.31 463 GLY A CA 1
ATOM 3530 C C . GLY A 1 463 ? -16.413 38.732 -15.333 1.00 83.31 463 GLY A C 1
ATOM 3531 O O . GLY A 1 463 ? -16.225 39.766 -14.701 1.00 83.31 463 GLY A O 1
ATOM 3532 N N . LEU A 1 464 ? -15.477 38.162 -16.102 1.00 83.00 464 LEU A N 1
ATOM 3533 C CA . LEU A 1 464 ? -14.127 38.708 -16.263 1.00 83.00 464 LEU A CA 1
ATOM 3534 C C . LEU A 1 464 ? -14.125 40.116 -16.891 1.00 83.00 464 LEU A C 1
ATOM 3536 O O . LEU A 1 464 ? -13.200 40.878 -16.630 1.00 83.00 464 LEU A O 1
ATOM 3540 N N . ASP A 1 465 ? -15.136 40.449 -17.714 1.00 84.25 465 ASP A N 1
ATOM 3541 C CA . ASP A 1 465 ? -15.279 41.722 -18.461 1.00 84.25 465 ASP A CA 1
ATOM 3542 C C . ASP A 1 465 ? -13.942 42.214 -19.054 1.00 84.25 465 ASP A C 1
ATOM 3544 O O . ASP A 1 465 ? -13.573 43.389 -18.978 1.00 84.25 465 ASP A O 1
ATOM 3548 N N . ALA A 1 466 ? -13.174 41.272 -19.608 1.00 87.88 466 ALA A N 1
ATOM 3549 C CA . ALA A 1 466 ? -11.806 41.492 -20.051 1.00 87.88 466 ALA A CA 1
ATOM 3550 C C . ALA A 1 466 ? -11.736 41.486 -21.577 1.00 87.88 466 ALA A C 1
ATOM 3552 O O . ALA A 1 466 ? -12.462 40.752 -22.238 1.00 87.88 466 ALA A O 1
ATOM 3553 N N . ARG A 1 467 ? -10.828 42.272 -22.165 1.00 87.94 467 ARG A N 1
ATOM 3554 C CA . ARG A 1 467 ? -10.613 42.279 -23.620 1.00 87.94 467 ARG A CA 1
ATOM 3555 C C . ARG A 1 467 ? -9.151 42.040 -23.970 1.00 87.94 467 ARG A C 1
ATOM 3557 O O . ARG A 1 467 ? -8.275 42.770 -23.505 1.00 87.94 467 ARG A O 1
ATOM 3564 N N . GLY A 1 468 ? -8.896 41.052 -24.825 1.00 90.06 468 GLY A N 1
ATOM 3565 C CA . GLY A 1 468 ? -7.545 40.659 -25.223 1.00 90.06 468 GLY A CA 1
ATOM 3566 C C . GLY A 1 468 ? -7.513 39.766 -26.460 1.00 90.06 468 GLY A C 1
ATOM 3567 O O . GLY A 1 468 ? -8.487 39.086 -26.771 1.00 90.06 468 GLY A O 1
ATOM 3568 N N . ARG A 1 469 ? -6.384 39.770 -27.175 1.00 91.38 469 ARG A N 1
ATOM 3569 C CA . ARG A 1 469 ? -6.063 38.784 -28.223 1.00 91.38 469 ARG A CA 1
ATOM 3570 C C . ARG A 1 469 ? -5.404 37.538 -27.638 1.00 91.38 469 ARG A C 1
ATOM 3572 O O . ARG A 1 469 ? -5.652 36.434 -28.103 1.00 91.38 469 ARG A O 1
ATOM 3579 N N . TYR A 1 470 ? -4.546 37.732 -26.650 1.00 93.44 470 TYR A N 1
ATOM 3580 C CA . TYR A 1 470 ? -3.790 36.685 -25.990 1.00 93.44 470 TYR A CA 1
ATOM 3581 C C . TYR A 1 470 ? -4.358 36.456 -24.599 1.00 93.44 470 TYR A C 1
ATOM 3583 O O . TYR A 1 470 ? -4.650 37.421 -23.889 1.00 93.44 470 TYR A O 1
ATOM 3591 N N . VAL A 1 471 ? -4.473 35.193 -24.204 1.00 94.31 471 VAL A N 1
ATOM 3592 C CA . VAL A 1 471 ? -4.899 34.792 -22.859 1.00 94.31 471 VAL A CA 1
ATOM 3593 C C . VAL A 1 471 ? -3.818 33.911 -22.263 1.00 94.31 471 VAL A C 1
ATOM 3595 O O . VAL A 1 471 ? -3.432 32.924 -22.874 1.00 94.31 471 VAL A O 1
ATOM 3598 N N . LEU A 1 472 ? -3.315 34.281 -21.094 1.00 93.56 472 LEU A N 1
ATOM 3599 C CA . LEU A 1 472 ? -2.347 33.530 -20.310 1.00 93.56 472 LEU A CA 1
ATOM 3600 C C . LEU A 1 472 ? -3.051 32.969 -19.077 1.00 93.56 472 LEU A C 1
ATOM 3602 O O . LEU A 1 472 ? -3.591 33.728 -18.276 1.00 93.56 472 LEU A O 1
ATOM 3606 N N . LEU A 1 473 ? -3.024 31.652 -18.942 1.00 93.00 473 LEU A N 1
ATOM 3607 C CA . LEU A 1 473 ? -3.504 30.902 -17.796 1.00 93.00 473 LEU A CA 1
ATOM 3608 C C . LEU A 1 473 ? -2.302 30.480 -16.952 1.00 93.00 473 LEU A C 1
ATOM 3610 O O . LEU A 1 473 ? -1.429 29.777 -17.461 1.00 93.00 473 LEU A O 1
ATOM 3614 N N . THR A 1 474 ? -2.255 30.888 -15.687 1.00 91.06 474 THR A N 1
ATOM 3615 C CA . THR A 1 474 ? -1.259 30.414 -14.715 1.00 91.06 474 THR A CA 1
ATOM 3616 C C . THR A 1 474 ? -1.931 29.424 -13.779 1.00 91.06 474 THR A C 1
ATOM 3618 O O . THR A 1 474 ? -2.733 29.802 -12.932 1.00 91.06 474 THR A O 1
ATOM 3621 N N . VAL A 1 475 ? -1.621 28.148 -13.957 1.00 86.88 475 VAL A N 1
ATOM 3622 C CA . VAL A 1 475 ? -2.182 27.015 -13.225 1.00 86.88 475 VAL A CA 1
ATOM 3623 C C . VAL A 1 475 ? -1.286 26.712 -12.026 1.00 86.88 475 VAL A C 1
ATOM 3625 O O . VAL A 1 475 ? -0.103 26.433 -12.201 1.00 86.88 475 VAL A O 1
ATOM 3628 N N . TYR A 1 476 ? -1.850 26.743 -10.822 1.00 83.75 476 TYR A N 1
ATOM 3629 C CA . TYR A 1 476 ? -1.179 26.428 -9.560 1.00 83.75 476 TYR A CA 1
ATOM 3630 C C . TYR A 1 476 ? -1.596 25.044 -9.067 1.00 83.75 476 TYR A C 1
ATOM 3632 O O . TYR A 1 476 ? -2.786 24.722 -9.059 1.00 83.75 476 TYR A O 1
ATOM 3640 N N . THR A 1 477 ? -0.635 24.232 -8.627 1.00 74.94 477 THR A N 1
ATOM 3641 C CA . THR A 1 477 ? -0.875 22.825 -8.267 1.00 74.94 477 THR A CA 1
ATOM 3642 C C . THR A 1 477 ? -0.185 22.453 -6.954 1.00 74.94 477 THR A C 1
ATOM 3644 O O . THR A 1 477 ? 0.974 22.803 -6.766 1.00 74.94 477 THR A O 1
ATOM 3647 N N . ASP A 1 478 ? -0.835 21.711 -6.058 1.00 65.69 478 ASP A N 1
ATOM 3648 C CA . ASP A 1 478 ? -0.249 21.189 -4.803 1.00 65.69 478 ASP A CA 1
ATOM 3649 C C . ASP A 1 478 ? 0.135 19.704 -4.857 1.00 65.69 478 ASP A C 1
ATOM 3651 O O . ASP A 1 478 ? 0.633 19.154 -3.878 1.00 65.69 478 ASP A O 1
ATOM 3655 N N . TRP A 1 479 ? -0.079 19.043 -5.993 1.00 59.59 479 TRP A N 1
ATOM 3656 C CA . TRP A 1 479 ? 0.150 17.608 -6.134 1.00 59.59 479 TRP A CA 1
ATOM 3657 C C . TRP A 1 479 ? 1.378 17.306 -6.975 1.00 59.59 479 TRP A C 1
ATOM 3659 O O . TRP A 1 479 ? 1.691 18.018 -7.929 1.00 59.59 479 TRP A O 1
ATOM 3669 N N . SER A 1 480 ? 2.005 16.163 -6.678 1.00 64.06 480 SER A N 1
ATOM 3670 C CA . SER A 1 480 ? 3.079 15.601 -7.500 1.00 64.06 480 SER A CA 1
ATOM 3671 C C . SER A 1 480 ? 2.645 15.437 -8.957 1.00 64.06 480 SER A C 1
ATOM 3673 O O . SER A 1 480 ? 3.490 15.537 -9.837 1.00 64.06 480 SER A O 1
ATOM 3675 N N . TYR A 1 481 ? 1.344 15.238 -9.217 1.00 66.56 481 TYR A N 1
ATOM 3676 C CA . TYR A 1 481 ? 0.764 15.178 -10.555 1.00 66.56 481 TYR A CA 1
ATOM 3677 C C . TYR A 1 481 ? -0.451 16.103 -10.684 1.00 66.56 481 TYR A C 1
ATOM 3679 O O . TYR A 1 481 ? -1.306 16.132 -9.801 1.00 66.56 481 TYR A O 1
ATOM 3687 N N . SER A 1 482 ? -0.580 16.810 -11.806 1.00 72.75 482 SER A N 1
ATOM 3688 C CA . SER A 1 482 ? -1.805 17.537 -12.172 1.00 72.75 482 SER A CA 1
ATOM 3689 C C . SER A 1 482 ? -2.273 17.158 -13.564 1.00 72.75 482 SER A C 1
ATOM 3691 O O . SER A 1 482 ? -1.483 17.154 -14.509 1.00 72.75 482 SER A O 1
ATOM 3693 N N . GLY A 1 483 ? -3.559 16.818 -13.670 1.00 78.12 483 GLY A N 1
ATOM 3694 C CA . GLY A 1 483 ? -4.221 16.518 -14.936 1.00 78.12 483 GLY A CA 1
ATOM 3695 C C . GLY A 1 483 ? -5.051 17.709 -15.406 1.00 78.12 483 GLY A C 1
ATOM 3696 O O . GLY A 1 483 ? -5.892 18.202 -14.657 1.00 78.12 483 GLY A O 1
ATOM 3697 N N . LEU A 1 484 ? -4.855 18.149 -16.647 1.00 82.25 484 LEU A N 1
ATOM 3698 C CA . LEU A 1 484 ? -5.742 19.102 -17.322 1.00 82.25 484 LEU A CA 1
ATOM 3699 C C . LEU A 1 484 ? -6.286 18.451 -18.584 1.00 82.25 484 LEU A C 1
ATOM 3701 O O . LEU A 1 484 ? -5.536 17.813 -19.322 1.00 82.25 484 LEU A O 1
ATOM 3705 N N . GLY A 1 485 ? -7.592 18.573 -18.805 1.00 81.38 485 GLY A N 1
ATOM 3706 C CA . GLY A 1 485 ? -8.231 17.999 -19.985 1.00 81.38 485 GLY A CA 1
ATOM 3707 C C . GLY A 1 485 ? -8.620 19.040 -21.026 1.00 81.38 485 GLY A C 1
ATOM 3708 O O . GLY A 1 485 ? -8.258 18.858 -22.171 1.00 81.38 485 GLY A O 1
ATOM 3709 N N . GLU A 1 486 ? -9.305 20.123 -20.648 1.00 90.12 486 GLU A N 1
ATOM 3710 C CA . GLU A 1 486 ? -9.827 21.111 -21.612 1.00 90.12 486 GLU A CA 1
ATOM 3711 C C . GLU A 1 486 ? -9.911 22.515 -20.988 1.00 90.12 486 GLU A C 1
ATOM 3713 O O . GLU A 1 486 ? -10.259 22.663 -19.813 1.00 90.12 486 GLU A O 1
ATOM 3718 N N . PHE A 1 487 ? -9.622 23.545 -21.783 1.00 91.69 487 PHE A N 1
ATOM 3719 C CA . PHE A 1 487 ? -9.837 24.955 -21.475 1.00 91.69 487 PHE A CA 1
ATOM 3720 C C . PHE A 1 487 ? -10.853 25.563 -22.441 1.00 91.69 487 PHE A C 1
ATOM 3722 O O . PHE A 1 487 ? -10.652 25.578 -23.654 1.00 91.69 487 PHE A O 1
ATOM 3729 N N . GLU A 1 488 ? -11.902 26.181 -21.899 1.00 93.81 488 GLU A N 1
ATOM 3730 C CA . GLU A 1 488 ? -12.812 27.003 -22.697 1.00 93.81 488 GLU A CA 1
ATOM 3731 C C . GLU A 1 488 ? -12.609 28.477 -22.355 1.00 93.81 488 GLU A C 1
ATOM 3733 O O . GLU A 1 488 ? -12.783 28.889 -21.209 1.00 93.81 488 GLU A O 1
ATOM 3738 N N . ILE A 1 489 ? -12.274 29.292 -23.356 1.00 94.12 489 ILE A N 1
ATOM 3739 C CA . ILE A 1 489 ? -12.252 30.754 -23.218 1.00 94.12 489 ILE A CA 1
ATOM 3740 C C . ILE A 1 489 ? -13.561 31.267 -23.799 1.00 94.12 489 ILE A C 1
ATOM 3742 O O . ILE A 1 489 ? -13.721 31.337 -25.015 1.00 94.12 489 ILE A O 1
ATOM 3746 N N . LEU A 1 490 ? -14.518 31.591 -22.940 1.00 93.56 490 LEU A N 1
ATOM 3747 C CA . LEU A 1 490 ? -15.873 31.941 -23.338 1.00 93.56 490 LEU A CA 1
ATOM 3748 C C . LEU A 1 490 ? -16.014 33.452 -23.513 1.00 93.56 490 LEU A C 1
ATOM 3750 O O . LEU A 1 490 ? -15.704 34.232 -22.612 1.00 93.56 490 LEU A O 1
ATOM 3754 N N . GLY A 1 491 ? -16.535 33.874 -24.661 1.00 90.62 491 GLY A N 1
ATOM 3755 C CA . GLY A 1 491 ? -16.720 35.293 -24.932 1.00 90.62 491 GLY A CA 1
ATOM 3756 C C . GLY A 1 491 ? -17.373 35.592 -26.273 1.00 90.62 491 GLY A C 1
ATOM 3757 O O . GLY A 1 491 ? -18.006 34.726 -26.887 1.00 90.62 491 GLY A O 1
ATOM 3758 N N . THR A 1 492 ? -17.215 36.829 -26.741 1.00 85.38 492 THR A N 1
ATOM 3759 C CA . THR A 1 492 ? -17.748 37.280 -28.030 1.00 85.38 492 THR A CA 1
ATOM 3760 C C . THR A 1 492 ? -16.661 37.884 -28.910 1.00 85.38 492 THR A C 1
ATOM 3762 O O . THR A 1 492 ? -15.749 38.584 -28.467 1.00 85.38 492 THR A O 1
ATOM 3765 N N . VAL A 1 493 ? -16.759 37.588 -30.205 1.00 76.12 493 VAL A N 1
ATOM 3766 C CA . VAL A 1 493 ? -15.934 38.236 -31.218 1.00 76.12 493 VAL A CA 1
ATOM 3767 C C . VAL A 1 493 ? -16.484 39.638 -31.440 1.00 76.12 493 VAL A C 1
ATOM 3769 O O . VAL A 1 493 ? -17.623 39.788 -31.883 1.00 76.12 493 VAL A O 1
ATOM 3772 N N . THR A 1 494 ? -15.667 40.656 -31.203 1.00 65.25 494 THR A N 1
ATOM 3773 C CA . THR A 1 494 ? -16.011 42.035 -31.550 1.00 65.25 494 THR A CA 1
ATOM 3774 C C . THR A 1 494 ? -15.406 42.420 -32.897 1.00 65.25 494 THR A C 1
ATOM 3776 O O . THR A 1 494 ? -14.360 41.915 -33.305 1.00 65.25 494 THR A O 1
ATOM 3779 N N . THR A 1 495 ? -16.104 43.283 -33.637 1.00 64.19 495 THR A N 1
ATOM 3780 C CA . THR A 1 495 ? -15.673 43.779 -34.958 1.00 64.19 495 THR A CA 1
ATOM 3781 C C . THR A 1 495 ? -15.146 45.212 -34.916 1.00 64.19 495 THR A C 1
ATOM 3783 O O . THR A 1 495 ? -14.866 45.774 -35.969 1.00 64.19 495 THR A O 1
ATOM 3786 N N . ASP A 1 496 ? -15.065 45.835 -33.739 1.00 64.62 496 ASP A N 1
ATOM 3787 C CA . ASP A 1 496 ? -14.550 47.197 -33.595 1.00 64.62 496 ASP A CA 1
ATOM 3788 C C . ASP A 1 496 ? -13.129 47.224 -33.035 1.00 64.62 496 ASP A C 1
ATOM 3790 O O . ASP A 1 496 ? -12.718 46.308 -32.335 1.00 64.62 496 ASP A O 1
ATOM 3794 N N . ASP A 1 497 ? -12.393 48.301 -33.305 1.00 59.84 497 ASP A N 1
ATOM 3795 C CA . ASP A 1 497 ? -11.040 48.544 -32.786 1.00 59.84 497 ASP A CA 1
ATOM 3796 C C . ASP A 1 497 ? -11.055 49.249 -31.417 1.00 59.84 497 ASP A C 1
ATOM 3798 O O . ASP A 1 497 ? -10.163 50.041 -31.099 1.00 59.84 497 ASP A O 1
ATOM 3802 N N . ARG A 1 498 ? -12.087 49.034 -30.583 1.00 62.25 498 ARG A N 1
ATOM 3803 C CA . ARG A 1 498 ? -12.117 49.696 -29.271 1.00 62.25 498 ARG A CA 1
ATOM 3804 C C . ARG A 1 498 ? -10.905 49.273 -28.431 1.00 62.25 498 ARG A C 1
ATOM 3806 O O . ARG A 1 498 ? -10.528 48.096 -28.430 1.00 62.25 498 ARG A O 1
ATOM 3813 N N . PRO A 1 499 ? -10.312 50.215 -27.674 1.00 58.75 499 PRO A N 1
ATOM 3814 C CA . PRO A 1 499 ? -9.257 49.886 -26.733 1.00 58.75 499 PRO A CA 1
ATOM 3815 C C . PRO A 1 499 ? -9.776 48.876 -25.699 1.00 58.75 499 PRO A C 1
ATOM 3817 O O . PRO A 1 499 ? -10.972 48.858 -25.388 1.00 58.75 499 PRO A O 1
ATOM 3820 N N . PRO A 1 500 ? -8.893 48.021 -25.168 1.00 58.03 500 PRO A N 1
ATOM 3821 C CA . PRO A 1 500 ? -9.289 46.973 -24.244 1.00 58.03 500 PRO A CA 1
ATOM 3822 C C . PRO A 1 500 ? -9.939 47.567 -22.986 1.00 58.03 500 PRO A C 1
ATOM 3824 O O . PRO A 1 500 ? -9.416 48.514 -22.392 1.00 58.03 500 PRO A O 1
ATOM 3827 N N . ARG A 1 501 ? -11.089 47.013 -22.582 1.00 63.66 501 ARG A N 1
ATOM 3828 C CA . ARG A 1 501 ? -11.681 47.274 -21.266 1.00 63.66 501 ARG A CA 1
ATOM 3829 C C . ARG A 1 501 ? -10.855 46.504 -20.249 1.00 63.66 501 ARG A C 1
ATOM 3831 O O . ARG A 1 501 ? -10.739 45.288 -20.339 1.00 63.66 501 ARG A O 1
ATOM 3838 N N . LEU A 1 502 ? -10.169 47.236 -19.380 1.00 55.53 502 LEU A N 1
ATOM 3839 C CA . LEU A 1 502 ? -9.204 46.675 -18.442 1.00 55.53 502 LEU A CA 1
ATOM 3840 C C . LEU A 1 502 ? -9.408 47.341 -17.082 1.00 55.53 502 LEU A C 1
ATOM 3842 O O . LEU A 1 502 ? -8.850 48.409 -16.830 1.00 55.53 502 LEU A O 1
ATOM 3846 N N . SER A 1 503 ? -10.199 46.720 -16.213 1.00 52.34 503 SER A N 1
ATOM 3847 C CA . SER A 1 503 ? -10.156 46.961 -14.771 1.00 52.34 503 SER A CA 1
ATOM 3848 C C . SER A 1 503 ? -9.140 45.990 -14.162 1.00 52.34 503 SER A C 1
ATOM 3850 O O . SER A 1 503 ? -9.211 44.787 -14.375 1.00 52.34 503 SER A O 1
ATOM 3852 N N . GLY A 1 504 ? -8.130 46.506 -13.460 1.00 56.31 504 GLY A N 1
ATOM 3853 C CA . GLY A 1 504 ? -7.091 45.674 -12.849 1.00 56.31 504 GLY A CA 1
ATOM 3854 C C . GLY A 1 504 ? -5.756 46.404 -12.662 1.00 56.31 504 GLY A C 1
ATOM 3855 O O . GLY A 1 504 ? -5.584 47.508 -13.187 1.00 56.31 504 GLY A O 1
ATOM 3856 N N . PRO A 1 505 ? -4.818 45.815 -11.899 1.00 59.06 505 PRO A N 1
ATOM 3857 C CA . PRO A 1 505 ? -3.511 46.402 -11.601 1.00 59.06 505 PRO A CA 1
ATOM 3858 C C . PRO A 1 505 ? -2.648 46.633 -12.856 1.00 59.06 505 PRO A C 1
ATOM 3860 O O . PRO A 1 505 ? -2.991 46.230 -13.971 1.00 59.06 505 PRO A O 1
ATOM 3863 N N . VAL A 1 506 ? -1.516 47.320 -12.664 1.00 73.88 506 VAL A N 1
ATOM 3864 C CA . VAL A 1 506 ? -0.565 47.698 -13.725 1.00 73.88 506 VAL A CA 1
ATOM 3865 C C . VAL A 1 506 ? -0.206 46.476 -14.594 1.00 73.88 506 VAL A C 1
ATOM 3867 O O . VAL A 1 506 ? 0.120 45.426 -14.039 1.00 73.88 506 VAL A O 1
ATOM 3870 N N . PRO A 1 507 ? -0.266 46.577 -15.940 1.00 79.19 507 PRO A N 1
ATOM 3871 C CA . PRO A 1 507 ? 0.132 45.486 -16.826 1.00 79.19 507 PRO A CA 1
ATOM 3872 C C . PRO A 1 507 ? 1.562 45.027 -16.551 1.00 79.19 507 PRO A C 1
ATOM 3874 O O . PRO A 1 507 ? 2.473 45.852 -16.545 1.00 79.19 507 PRO A O 1
ATOM 3877 N N . ARG A 1 508 ? 1.735 43.713 -16.395 1.00 80.00 508 ARG A N 1
ATOM 3878 C CA . ARG A 1 508 ? 3.028 43.059 -16.174 1.00 80.00 508 ARG A CA 1
ATOM 3879 C C . ARG A 1 508 ? 3.553 42.463 -17.467 1.00 80.00 508 ARG A C 1
ATOM 3881 O O . ARG A 1 508 ? 2.769 42.052 -18.326 1.00 80.00 508 ARG A O 1
ATOM 3888 N N . THR A 1 509 ? 4.865 42.416 -17.631 1.00 83.00 509 THR A N 1
ATOM 3889 C CA . THR A 1 509 ? 5.471 41.732 -18.773 1.00 83.00 509 THR A CA 1
ATOM 3890 C C . THR A 1 509 ? 5.400 40.213 -18.617 1.00 83.00 509 THR A C 1
ATOM 3892 O O . THR A 1 509 ? 5.295 39.695 -17.507 1.00 83.00 509 THR A O 1
ATOM 3895 N N . LEU A 1 510 ? 5.451 39.472 -19.729 1.00 74.62 510 LEU A N 1
ATOM 3896 C CA . LEU A 1 510 ? 5.509 38.006 -19.669 1.00 74.62 510 LEU A CA 1
ATOM 3897 C C . LEU A 1 510 ? 6.728 37.524 -18.860 1.00 74.62 510 LEU A C 1
ATOM 3899 O O . LEU A 1 510 ? 6.599 36.600 -18.069 1.00 74.62 510 LEU A O 1
ATOM 3903 N N . ASP A 1 511 ? 7.882 38.181 -19.003 1.00 73.56 511 ASP A N 1
ATOM 3904 C CA . ASP A 1 511 ? 9.084 37.854 -18.226 1.00 73.56 511 ASP A CA 1
ATOM 3905 C C . ASP A 1 511 ? 8.937 38.190 -16.733 1.00 73.56 511 ASP A C 1
ATOM 3907 O O . ASP A 1 511 ? 9.489 37.469 -15.914 1.00 73.56 511 ASP A O 1
ATOM 3911 N N . GLU A 1 512 ? 8.179 39.227 -16.356 1.00 74.62 512 GLU A N 1
ATOM 3912 C CA . GLU A 1 512 ? 7.842 39.493 -14.947 1.00 74.62 512 GLU A CA 1
ATOM 3913 C C . GLU A 1 512 ? 6.961 38.378 -14.374 1.00 74.62 512 GLU A C 1
ATOM 3915 O O . GLU A 1 512 ? 7.249 37.860 -13.303 1.00 74.62 512 GLU A O 1
ATOM 3920 N N . ILE A 1 513 ? 5.933 37.944 -15.112 1.00 74.81 513 ILE A N 1
ATOM 3921 C CA . ILE A 1 513 ? 5.030 36.868 -14.670 1.00 74.81 513 ILE A CA 1
ATOM 3922 C C . ILE A 1 513 ? 5.770 35.526 -14.562 1.00 74.81 513 ILE A C 1
ATOM 3924 O O . ILE A 1 513 ? 5.552 34.783 -13.610 1.00 74.81 513 ILE A O 1
ATOM 3928 N N . LEU A 1 514 ? 6.654 35.221 -15.518 1.00 70.88 514 LEU A N 1
ATOM 3929 C CA . LEU A 1 514 ? 7.458 33.993 -15.524 1.00 70.88 514 LEU A CA 1
ATOM 3930 C C . LEU A 1 514 ? 8.663 34.055 -14.566 1.00 70.88 514 LEU A C 1
ATOM 3932 O O . LEU A 1 514 ? 9.170 33.013 -14.160 1.00 70.88 514 LEU A O 1
ATOM 3936 N N . GLY A 1 515 ? 9.166 35.256 -14.270 1.00 58.44 515 GLY A N 1
ATOM 3937 C CA . GLY A 1 515 ? 10.370 35.512 -13.473 1.00 58.44 515 GLY A CA 1
ATOM 3938 C C . GLY A 1 515 ? 10.099 35.820 -12.001 1.00 58.44 515 GLY A C 1
ATOM 3939 O O . GLY A 1 515 ? 11.034 35.795 -11.202 1.00 58.44 515 GLY A O 1
ATOM 3940 N N . GLU A 1 516 ? 8.844 36.070 -11.619 1.00 62.66 516 GLU A N 1
ATOM 3941 C CA . GLU A 1 516 ? 8.411 36.013 -10.226 1.00 62.66 516 GLU A CA 1
ATOM 3942 C C . GLU A 1 516 ? 8.727 34.605 -9.697 1.00 62.66 516 GLU A C 1
ATOM 3944 O O . GLU A 1 516 ? 8.008 33.642 -9.974 1.00 62.66 516 GLU A O 1
ATOM 3949 N N . GLY A 1 517 ? 9.817 34.468 -8.933 1.00 53.22 517 GLY A N 1
ATOM 3950 C CA . GLY A 1 517 ? 9.983 33.332 -8.026 1.00 53.22 517 GLY A CA 1
ATOM 3951 C C . GLY A 1 517 ? 8.741 33.220 -7.132 1.00 53.22 517 GLY A C 1
ATOM 3952 O O . GLY A 1 517 ? 8.014 34.209 -7.001 1.00 53.22 517 GLY A O 1
ATOM 3953 N N . PRO A 1 518 ? 8.448 32.046 -6.546 1.00 47.72 518 PRO A N 1
ATOM 3954 C CA . PRO A 1 518 ? 7.250 31.868 -5.735 1.00 47.72 518 PRO A CA 1
ATOM 3955 C C . PRO A 1 518 ? 7.188 32.999 -4.713 1.00 47.72 518 PRO A C 1
ATOM 3957 O O . PRO A 1 518 ? 8.066 33.108 -3.855 1.00 47.72 518 PRO A O 1
ATOM 3960 N N . ASP A 1 519 ? 6.194 33.880 -4.842 1.00 42.34 519 ASP A N 1
ATOM 3961 C CA . ASP A 1 519 ? 5.938 34.905 -3.845 1.00 42.34 519 ASP A CA 1
ATOM 3962 C C . ASP A 1 519 ? 5.676 34.153 -2.540 1.00 42.34 519 ASP A C 1
ATOM 3964 O O . ASP A 1 519 ? 4.617 33.548 -2.342 1.00 42.34 519 ASP A O 1
ATOM 3968 N N . GLN A 1 520 ? 6.691 34.108 -1.673 1.00 40.22 520 GLN A N 1
ATOM 3969 C CA . GLN A 1 520 ? 6.658 33.313 -0.451 1.00 40.22 520 GLN A CA 1
ATOM 3970 C C . GLN A 1 520 ? 5.524 33.761 0.476 1.00 40.22 520 GLN A C 1
ATOM 3972 O O . GLN A 1 520 ? 5.148 33.011 1.377 1.00 40.22 520 GLN A O 1
ATOM 3977 N N . SER A 1 521 ? 4.956 34.954 0.264 1.00 39.16 521 SER A N 1
ATOM 3978 C CA . SER A 1 521 ? 3.781 35.418 0.996 1.00 39.16 521 SER A CA 1
ATOM 3979 C C . SER A 1 521 ? 2.491 34.702 0.568 1.00 39.16 521 SER A C 1
ATOM 3981 O O . SER A 1 521 ? 1.656 34.422 1.424 1.00 39.16 521 SER A O 1
ATOM 3983 N N . ARG A 1 522 ? 2.364 34.301 -0.707 1.00 43.34 522 ARG A N 1
ATOM 3984 C CA . ARG A 1 522 ? 1.236 33.502 -1.221 1.00 43.34 522 ARG A CA 1
ATOM 3985 C C . ARG A 1 522 ? 1.470 31.993 -1.096 1.00 43.34 522 ARG A C 1
ATOM 3987 O O . ARG A 1 522 ? 0.525 31.261 -0.839 1.00 43.34 522 ARG A O 1
ATOM 3994 N N . PHE A 1 523 ? 2.718 31.523 -1.178 1.00 40.66 523 PHE A N 1
ATOM 3995 C CA . PHE A 1 523 ? 3.062 30.097 -1.018 1.00 40.66 523 PHE A CA 1
ATOM 3996 C C . PHE A 1 523 ? 3.093 29.604 0.439 1.00 40.66 523 PHE A C 1
ATOM 3998 O O . PHE A 1 523 ? 2.904 28.415 0.685 1.00 40.66 523 PHE A O 1
ATOM 4005 N N . ARG A 1 524 ? 3.222 30.487 1.445 1.00 42.19 524 ARG A N 1
ATOM 4006 C CA . ARG A 1 524 ? 2.994 30.087 2.853 1.00 42.19 524 ARG A CA 1
ATOM 4007 C C . ARG A 1 524 ? 1.583 29.535 3.095 1.00 42.19 524 ARG A C 1
ATOM 4009 O O . ARG A 1 524 ? 1.381 28.855 4.096 1.00 42.19 524 ARG A O 1
ATOM 4016 N N . LEU A 1 525 ? 0.644 29.790 2.183 1.00 42.06 525 LEU A N 1
ATOM 4017 C CA . LEU A 1 525 ? -0.728 29.305 2.246 1.00 42.06 525 LEU A CA 1
ATOM 4018 C C . LEU A 1 525 ? -0.931 27.929 1.602 1.00 42.06 525 LEU A C 1
ATOM 4020 O O . LEU A 1 525 ? -1.949 27.331 1.903 1.00 42.06 525 LEU A O 1
ATOM 4024 N N . SER A 1 526 ? -0.023 27.384 0.778 1.00 44.16 526 SER A N 1
ATOM 4025 C CA . SER A 1 526 ? -0.250 26.090 0.096 1.00 44.16 526 SER A CA 1
ATOM 4026 C C . SER A 1 526 ? 0.224 24.882 0.908 1.00 44.16 526 SER A C 1
ATOM 4028 O O . SER A 1 526 ? -0.514 23.910 1.025 1.00 44.16 526 SER A O 1
ATOM 4030 N N . ASP A 1 527 ? 1.391 24.955 1.554 1.00 41.03 527 ASP A N 1
ATOM 4031 C CA . ASP A 1 527 ? 1.895 23.843 2.387 1.00 41.03 527 ASP A CA 1
ATOM 4032 C C . ASP A 1 527 ? 1.164 23.783 3.734 1.00 41.03 527 ASP A C 1
ATOM 4034 O O . ASP A 1 527 ? 0.859 22.715 4.268 1.00 41.03 527 ASP A O 1
ATOM 4038 N N . VAL A 1 528 ? 0.820 24.959 4.273 1.00 43.56 528 VAL A N 1
ATOM 4039 C CA . VAL A 1 528 ? -0.140 25.065 5.374 1.00 43.56 528 VAL A CA 1
ATOM 4040 C C . VAL A 1 528 ? -1.521 24.673 4.860 1.00 43.56 528 VAL A C 1
ATOM 4042 O O . VAL A 1 528 ? -2.181 23.900 5.540 1.00 43.56 528 VAL A O 1
ATOM 4045 N N . GLY A 1 529 ? -1.904 25.109 3.655 1.00 44.53 529 GLY A N 1
ATOM 4046 C CA . GLY A 1 529 ? -3.206 24.912 3.014 1.00 44.53 529 GLY A CA 1
ATOM 4047 C C . GLY A 1 529 ? -3.587 23.474 2.718 1.00 44.53 529 GLY A C 1
ATOM 4048 O O . GLY A 1 529 ? -4.720 23.120 2.983 1.00 44.53 529 GLY A O 1
ATOM 4049 N N . ALA A 1 530 ? -2.696 22.608 2.240 1.00 45.62 530 ALA A N 1
ATOM 4050 C CA . ALA A 1 530 ? -3.048 21.213 1.959 1.00 45.62 530 ALA A CA 1
ATOM 4051 C C . ALA A 1 530 ? -3.303 20.424 3.256 1.00 45.62 530 ALA A C 1
ATOM 4053 O O . ALA A 1 530 ? -4.340 19.774 3.412 1.00 45.62 530 ALA A O 1
ATOM 4054 N N . ALA A 1 531 ? -2.407 20.553 4.242 1.00 47.56 531 ALA A N 1
ATOM 4055 C CA . ALA A 1 531 ? -2.594 19.962 5.568 1.00 47.56 531 ALA A CA 1
ATOM 4056 C C . ALA A 1 531 ? -3.800 20.578 6.300 1.00 47.56 531 ALA A C 1
ATOM 4058 O O . ALA A 1 531 ? -4.529 19.897 7.019 1.00 47.56 531 ALA A O 1
ATOM 4059 N N . TYR A 1 532 ? -4.031 21.871 6.102 1.00 55.22 532 TYR A N 1
ATOM 4060 C CA . TYR A 1 532 ? -5.162 22.615 6.633 1.00 55.22 532 TYR A CA 1
ATOM 4061 C C . TYR A 1 532 ? -6.489 22.216 5.992 1.00 55.22 532 TYR A C 1
ATOM 4063 O O . TYR A 1 532 ? -7.422 21.898 6.713 1.00 55.22 532 TYR A O 1
ATOM 4071 N N . MET A 1 533 ? -6.563 22.124 4.667 1.00 53.06 533 MET A N 1
ATOM 4072 C CA . MET A 1 533 ? -7.737 21.663 3.934 1.00 53.06 533 MET A CA 1
ATOM 4073 C C . MET A 1 533 ? -8.013 20.195 4.240 1.00 53.06 533 MET A C 1
ATOM 4075 O O . MET A 1 533 ? -9.171 19.816 4.360 1.00 53.06 533 MET A O 1
ATOM 4079 N N . GLY A 1 534 ? -6.982 19.369 4.439 1.00 56.19 534 GLY A N 1
ATOM 4080 C CA . GLY A 1 534 ? -7.129 18.009 4.960 1.00 56.19 534 GLY A CA 1
ATOM 4081 C C . GLY A 1 534 ? -7.769 17.972 6.355 1.00 56.19 534 GLY A C 1
ATOM 4082 O O . GLY A 1 534 ? -8.669 17.165 6.598 1.00 56.19 534 GLY A O 1
ATOM 4083 N N . ARG A 1 535 ? -7.363 18.874 7.258 1.00 62.00 535 ARG A N 1
ATOM 4084 C CA . ARG A 1 535 ? -7.955 19.018 8.602 1.00 62.00 535 ARG A CA 1
ATOM 4085 C C . ARG A 1 535 ? -9.375 19.581 8.565 1.00 62.00 535 ARG A C 1
ATOM 4087 O O . ARG A 1 535 ? -10.262 18.986 9.162 1.00 62.00 535 ARG A O 1
ATOM 4094 N N . TYR A 1 536 ? -9.617 20.644 7.808 1.00 63.94 536 TYR A N 1
ATOM 4095 C CA . TYR A 1 536 ? -10.947 21.213 7.608 1.00 63.94 536 TYR A CA 1
ATOM 4096 C C . TYR A 1 536 ? -11.907 20.166 7.019 1.00 63.94 536 TYR A C 1
ATOM 4098 O O . TYR A 1 536 ? -12.981 19.940 7.569 1.00 63.94 536 TYR A O 1
ATOM 4106 N N . ARG A 1 537 ? -11.483 19.413 5.987 1.00 62.69 537 ARG A N 1
ATOM 4107 C CA . ARG A 1 537 ? -12.233 18.263 5.433 1.00 62.69 537 ARG A CA 1
ATOM 4108 C C . ARG A 1 537 ? -12.588 17.237 6.503 1.00 62.69 537 ARG A C 1
ATOM 4110 O O . ARG A 1 537 ? -13.726 16.765 6.542 1.00 62.69 537 ARG A O 1
ATOM 4117 N N . LYS A 1 538 ? -11.619 16.881 7.355 1.00 67.19 538 LYS A N 1
ATOM 4118 C CA . LYS A 1 538 ? -11.836 15.957 8.474 1.00 67.19 538 LYS A CA 1
ATOM 4119 C C . LYS A 1 538 ? -12.924 16.506 9.393 1.00 67.19 538 LYS A C 1
ATOM 4121 O O . LYS A 1 538 ? -13.904 15.811 9.626 1.00 67.19 538 LYS A O 1
ATOM 4126 N N . ASN A 1 539 ? -12.784 17.749 9.836 1.00 72.81 539 ASN A N 1
ATOM 4127 C CA . ASN A 1 539 ? -13.669 18.345 10.828 1.00 72.81 539 ASN A CA 1
ATOM 4128 C C . ASN A 1 539 ? -15.092 18.566 10.283 1.00 72.81 539 ASN A C 1
ATOM 4130 O O . ASN A 1 539 ? -16.056 18.338 11.008 1.00 72.81 539 ASN A O 1
ATOM 4134 N N . VAL A 1 540 ? -15.248 18.906 8.997 1.00 73.00 540 VAL A N 1
ATOM 4135 C CA . VAL A 1 540 ? -16.559 18.970 8.318 1.00 73.00 540 VAL A CA 1
ATOM 4136 C C . VAL A 1 540 ? -17.216 17.590 8.241 1.00 73.00 540 VAL A C 1
ATOM 4138 O O . VAL A 1 540 ? -18.400 17.450 8.543 1.00 73.00 540 VAL A O 1
ATOM 4141 N N . THR A 1 541 ? -16.459 16.559 7.855 1.00 73.75 541 THR A N 1
ATOM 4142 C CA . THR A 1 541 ? -16.982 15.184 7.756 1.00 73.75 541 THR A CA 1
ATOM 4143 C C . THR A 1 541 ? -17.397 14.655 9.129 1.00 73.75 541 THR A C 1
ATOM 4145 O O . THR A 1 541 ? -18.456 14.047 9.269 1.00 73.75 541 THR A O 1
ATOM 4148 N N . GLU A 1 542 ? -16.581 14.924 10.146 1.00 76.81 542 GLU A N 1
ATOM 4149 C CA . GLU A 1 542 ? -16.816 14.541 11.537 1.00 76.81 542 GLU A CA 1
ATOM 4150 C C . GLU A 1 542 ? -18.047 15.258 12.111 1.00 76.81 542 GLU A C 1
ATOM 4152 O O . GLU A 1 542 ? -18.934 14.605 12.656 1.00 76.81 542 GLU A O 1
ATOM 4157 N N . LEU A 1 543 ? -18.183 16.570 11.876 1.00 81.12 543 LEU A N 1
ATOM 4158 C CA . LEU A 1 543 ? -19.382 17.332 12.237 1.00 81.12 543 LEU A CA 1
ATOM 4159 C C . LEU A 1 543 ? -20.646 16.742 11.604 1.00 81.12 543 LEU A C 1
ATOM 4161 O O . LEU A 1 543 ? -21.638 16.524 12.297 1.00 81.12 543 LEU A O 1
ATOM 4165 N N . ALA A 1 544 ? -20.609 16.465 10.299 1.00 81.00 544 ALA A N 1
ATOM 4166 C CA . ALA A 1 544 ? -21.748 15.911 9.574 1.00 81.00 544 ALA A CA 1
ATOM 4167 C C . ALA A 1 544 ? -22.121 14.501 10.063 1.00 81.00 544 ALA A C 1
ATOM 4169 O O . ALA A 1 544 ? -23.300 14.142 10.076 1.00 81.00 544 ALA A O 1
ATOM 4170 N N . ALA A 1 545 ? -21.135 13.693 10.465 1.00 79.12 545 ALA A N 1
ATOM 4171 C CA . ALA A 1 545 ? -21.370 12.378 11.054 1.00 79.12 545 ALA A CA 1
ATOM 4172 C C . ALA A 1 545 ? -22.063 12.496 12.421 1.00 79.12 545 ALA A C 1
ATOM 4174 O O . ALA A 1 545 ? -23.085 11.848 12.648 1.00 79.12 545 ALA A O 1
ATOM 4175 N N . VAL A 1 546 ? -21.563 13.376 13.294 1.00 81.94 546 VAL A N 1
ATOM 4176 C CA . VAL A 1 546 ? -22.144 13.629 14.620 1.00 81.94 546 VAL A CA 1
ATOM 4177 C C . VAL A 1 546 ? -23.556 14.209 14.514 1.00 81.94 546 VAL A C 1
ATOM 4179 O O . VAL A 1 546 ? -24.464 13.762 15.214 1.00 81.94 546 VAL A O 1
ATOM 4182 N N . GLU A 1 547 ? -23.782 15.161 13.607 1.00 84.62 547 GLU A N 1
ATOM 4183 C CA . GLU A 1 547 ? -25.104 15.745 13.371 1.00 84.62 547 GLU A CA 1
ATOM 4184 C C . GLU A 1 547 ? -26.113 14.699 12.888 1.00 84.62 547 GLU A C 1
ATOM 4186 O O . GLU A 1 547 ? -27.222 14.614 13.423 1.00 84.62 547 GLU A O 1
ATOM 4191 N N . ARG A 1 548 ? -25.727 13.881 11.902 1.00 85.38 548 ARG A N 1
ATOM 4192 C CA . ARG A 1 548 ? -26.562 12.780 11.413 1.00 85.38 548 ARG A CA 1
ATOM 4193 C C . ARG A 1 548 ? -26.902 11.824 12.546 1.00 85.38 548 ARG A C 1
ATOM 4195 O O . ARG A 1 548 ? -28.060 11.442 12.689 1.00 85.38 548 ARG A O 1
ATOM 4202 N N . LYS A 1 549 ? -25.929 11.511 13.405 1.00 83.75 549 LYS A N 1
ATOM 4203 C CA . LYS A 1 549 ? -26.165 10.632 14.547 1.00 83.75 549 LYS A CA 1
ATOM 4204 C C . LYS A 1 549 ? -27.124 11.240 15.566 1.00 83.75 549 LYS A C 1
ATOM 4206 O O . LYS A 1 549 ? -28.027 10.559 16.044 1.00 83.75 549 LYS A O 1
ATOM 4211 N N . ALA A 1 550 ? -26.998 12.535 15.842 1.00 83.50 550 ALA A N 1
ATOM 4212 C CA . ALA A 1 550 ? -27.934 13.259 16.698 1.00 83.50 550 ALA A CA 1
ATOM 4213 C C . ALA A 1 550 ? -29.369 13.234 16.142 1.00 83.50 550 ALA A C 1
ATOM 4215 O O . ALA A 1 550 ? -30.330 13.137 16.909 1.00 83.50 550 ALA A O 1
ATOM 4216 N N . GLN A 1 551 ? -29.525 13.314 14.816 1.00 86.38 551 GLN A N 1
ATOM 4217 C CA . GLN A 1 551 ? -30.821 13.177 14.145 1.00 86.38 551 GLN A CA 1
ATOM 4218 C C . GLN A 1 551 ? -31.369 11.749 14.261 1.00 86.38 551 GLN A C 1
ATOM 4220 O O . GLN A 1 551 ? -32.517 11.584 14.668 1.00 86.38 551 GLN A O 1
ATOM 4225 N N . GLU A 1 552 ? -30.554 10.729 13.972 1.00 85.81 552 GLU A N 1
ATOM 4226 C CA . GLU A 1 552 ? -30.922 9.307 14.096 1.00 85.81 552 GLU A CA 1
ATOM 4227 C C . GLU A 1 552 ? -31.385 8.945 15.512 1.00 85.81 552 GLU A C 1
ATOM 4229 O O . GLU A 1 552 ? -32.360 8.216 15.686 1.00 85.81 552 GLU A O 1
ATOM 4234 N N . LEU A 1 553 ? -30.711 9.485 16.530 1.00 82.31 553 LEU A N 1
ATOM 4235 C CA . LEU A 1 553 ? -31.038 9.262 17.940 1.00 82.31 553 LEU A CA 1
ATOM 4236 C C . LEU A 1 553 ? -32.200 10.138 18.441 1.00 82.31 553 LEU A C 1
ATOM 4238 O O . LEU A 1 553 ? -32.630 9.982 19.583 1.00 82.31 553 LEU A O 1
ATOM 4242 N N . GLY A 1 554 ? -32.722 11.051 17.615 1.00 86.00 554 GLY A N 1
ATOM 4243 C CA . GLY A 1 554 ? -33.838 11.932 17.971 1.00 86.00 554 GLY A CA 1
ATOM 4244 C C . GLY A 1 554 ? -33.486 13.029 18.983 1.00 86.00 554 GLY A C 1
ATOM 4245 O O . GLY A 1 554 ? -34.383 13.603 19.598 1.00 86.00 554 GLY A O 1
ATOM 4246 N N . VAL A 1 555 ? -32.198 13.338 19.160 1.00 86.50 555 VAL A N 1
ATOM 4247 C CA . VAL A 1 555 ? -31.699 14.315 20.149 1.00 86.50 555 VAL A CA 1
ATOM 4248 C C . VAL A 1 555 ? -31.160 15.599 19.523 1.00 86.50 555 VAL A C 1
ATOM 4250 O O . VAL A 1 555 ? -30.772 16.506 20.252 1.00 86.50 555 VAL A O 1
ATOM 4253 N N . ARG A 1 556 ? -31.178 15.723 18.186 1.00 87.38 556 ARG A N 1
ATOM 4254 C CA . ARG A 1 556 ? -30.682 16.903 17.451 1.00 87.38 556 ARG A CA 1
ATOM 4255 C C . ARG A 1 556 ? -31.155 18.222 18.065 1.00 87.38 556 ARG A C 1
ATOM 4257 O O . ARG A 1 556 ? -30.313 19.028 18.438 1.00 87.38 556 ARG A O 1
ATOM 4264 N N . ALA A 1 557 ? -32.464 18.369 18.280 1.00 83.62 557 ALA A N 1
ATOM 4265 C CA . ALA A 1 557 ? -33.065 19.582 18.842 1.00 83.62 557 ALA A CA 1
ATOM 4266 C C . ALA A 1 557 ? -32.504 19.969 20.226 1.00 83.62 557 ALA A C 1
ATOM 4268 O O . ALA A 1 557 ? -32.452 21.147 20.566 1.00 83.62 557 ALA A O 1
ATOM 4269 N N . GLN A 1 558 ? -32.066 18.990 21.024 1.00 84.25 558 GLN A N 1
ATOM 4270 C CA . GLN A 1 558 ? -31.502 19.216 22.359 1.00 84.25 558 GLN A CA 1
ATOM 4271 C C . GLN A 1 558 ? -30.057 19.727 22.295 1.00 84.25 558 GLN A C 1
ATOM 4273 O O . GLN A 1 558 ? -29.598 20.401 23.213 1.00 84.25 558 GLN A O 1
ATOM 4278 N N . VAL A 1 559 ? -29.347 19.434 21.201 1.00 85.69 559 VAL A N 1
ATOM 4279 C CA . VAL A 1 559 ? -27.944 19.817 20.985 1.00 85.69 559 VAL A CA 1
ATOM 4280 C C . VAL A 1 559 ? -27.789 20.916 19.929 1.00 85.69 559 VAL A C 1
ATOM 4282 O O . VAL A 1 559 ? -26.674 21.193 19.485 1.00 85.69 559 VAL A O 1
ATOM 4285 N N . ASP A 1 560 ? -28.885 21.572 19.529 1.00 85.88 560 ASP A N 1
ATOM 4286 C CA . ASP A 1 560 ? -28.905 22.493 18.389 1.00 85.88 560 ASP A CA 1
ATOM 4287 C C . ASP A 1 560 ? -27.893 23.632 18.498 1.00 85.88 560 ASP A C 1
ATOM 4289 O O . ASP A 1 560 ? -27.183 23.955 17.540 1.00 85.88 560 ASP A O 1
ATOM 4293 N N . GLU A 1 561 ? -27.782 24.205 19.690 1.00 82.81 561 GLU A N 1
ATOM 4294 C CA . GLU A 1 561 ? -26.839 25.277 19.973 1.00 82.81 561 GLU A CA 1
ATOM 4295 C C . GLU A 1 561 ? -25.378 24.818 19.837 1.00 82.81 561 GLU A C 1
ATOM 4297 O O . GLU A 1 561 ? -24.538 25.563 19.324 1.00 82.81 561 GLU A O 1
ATOM 4302 N N . LEU A 1 562 ? -25.078 23.582 20.251 1.00 80.62 562 LEU A N 1
ATOM 4303 C CA . LEU A 1 562 ? -23.740 22.997 20.179 1.00 80.62 562 LEU A CA 1
ATOM 4304 C C . LEU A 1 562 ? -23.363 22.620 18.751 1.00 80.62 562 LEU A C 1
ATOM 4306 O O . LEU A 1 562 ? -22.226 22.876 18.362 1.00 80.62 562 LEU A O 1
ATOM 4310 N N . VAL A 1 563 ? -24.302 22.114 17.942 1.00 82.69 563 VAL A N 1
ATOM 4311 C CA . VAL A 1 563 ? -24.040 21.880 16.512 1.00 82.69 563 VAL A CA 1
ATOM 4312 C C . VAL A 1 563 ? -23.717 23.195 15.823 1.00 82.69 563 VAL A C 1
ATOM 4314 O O . VAL A 1 563 ? -22.718 23.285 15.120 1.00 82.69 563 VAL A O 1
ATOM 4317 N N . ASN A 1 564 ? -24.488 24.251 16.092 1.00 82.44 564 ASN A N 1
ATOM 4318 C CA . ASN A 1 564 ? -24.216 25.573 15.531 1.00 82.44 564 ASN A CA 1
ATOM 4319 C C . ASN A 1 564 ? -22.875 26.146 16.018 1.00 82.44 564 ASN A C 1
ATOM 4321 O O . ASN A 1 564 ? -22.185 26.840 15.274 1.00 82.44 564 ASN A O 1
ATOM 4325 N N . ARG A 1 565 ? -22.483 25.869 17.266 1.00 80.56 565 ARG A N 1
ATOM 4326 C CA . ARG A 1 565 ? -21.185 26.276 17.820 1.00 80.56 565 ARG A CA 1
ATOM 4327 C C . ARG A 1 565 ? -20.026 25.523 17.166 1.00 80.56 565 ARG A C 1
ATOM 4329 O O . ARG A 1 565 ? -19.049 26.163 16.795 1.00 80.56 565 ARG A O 1
ATOM 4336 N N . ALA A 1 566 ? -20.150 24.208 16.993 1.00 80.75 566 ALA A N 1
ATOM 4337 C CA . ALA A 1 566 ? -19.169 23.379 16.303 1.00 80.75 566 ALA A CA 1
ATOM 4338 C C . ALA A 1 566 ? -19.069 23.752 14.818 1.00 80.75 566 ALA A C 1
ATOM 4340 O O . ALA A 1 566 ? -17.964 23.938 14.325 1.00 80.75 566 ALA A O 1
ATOM 4341 N N . ALA A 1 567 ? -20.197 23.982 14.141 1.00 80.44 567 ALA A N 1
ATOM 4342 C CA . ALA A 1 567 ? -20.243 24.475 12.765 1.00 80.44 567 ALA A CA 1
ATOM 4343 C C . ALA A 1 567 ? -19.500 25.804 12.613 1.00 80.44 567 ALA A C 1
ATOM 4345 O O . ALA A 1 567 ? -18.632 25.911 11.756 1.00 80.44 567 ALA A O 1
ATOM 4346 N N . ARG A 1 568 ? -19.750 26.778 13.501 1.00 80.62 568 ARG A N 1
ATOM 4347 C CA . ARG A 1 568 ? -19.009 28.050 13.512 1.00 80.62 568 ARG A CA 1
ATOM 4348 C C . ARG A 1 568 ? -17.520 27.868 13.792 1.00 80.62 568 ARG A C 1
ATOM 4350 O O . ARG A 1 568 ? -16.713 28.587 13.219 1.00 80.62 568 ARG A O 1
ATOM 4357 N N . ALA A 1 569 ? -17.146 26.941 14.674 1.00 78.19 569 ALA A N 1
ATOM 4358 C CA . ALA A 1 569 ? -15.742 26.661 14.962 1.00 78.19 569 ALA A CA 1
ATOM 4359 C C . ALA A 1 569 ? -15.035 26.062 13.733 1.00 78.19 569 ALA A C 1
ATOM 4361 O O . ALA A 1 569 ? -13.955 26.527 13.372 1.00 78.19 569 ALA A O 1
ATOM 4362 N N . VAL A 1 570 ? -15.666 25.086 13.069 1.00 73.88 570 VAL A N 1
ATOM 4363 C CA . VAL A 1 570 ? -15.186 24.493 11.811 1.00 73.88 570 VAL A CA 1
ATOM 4364 C C . VAL A 1 570 ? -15.106 25.559 10.716 1.00 73.88 570 VAL A C 1
ATOM 4366 O O . VAL A 1 570 ? -14.091 25.662 10.042 1.00 73.88 570 VAL A O 1
ATOM 4369 N N . GLU A 1 571 ? -16.129 26.403 10.571 1.00 71.88 571 GLU A N 1
ATOM 4370 C CA . GLU A 1 571 ? -16.165 27.510 9.608 1.00 71.88 571 GLU A CA 1
ATOM 4371 C C . GLU A 1 571 ? -15.078 28.559 9.885 1.00 71.88 571 GLU A C 1
ATOM 4373 O O . GLU A 1 571 ? -14.444 29.046 8.956 1.00 71.88 571 GLU A O 1
ATOM 4378 N 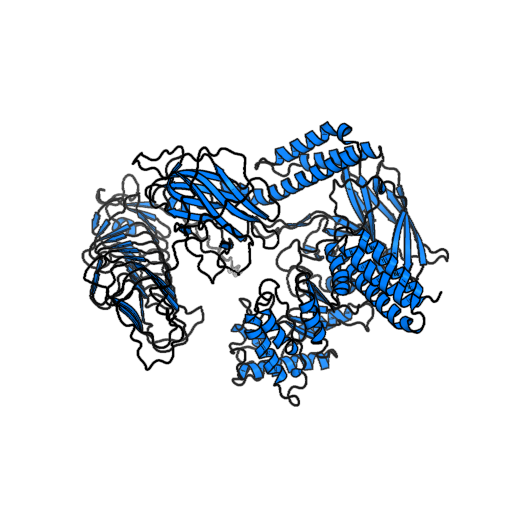N . TYR A 1 572 ? -14.777 28.867 11.148 1.00 66.25 572 TYR A N 1
ATOM 4379 C CA . TYR A 1 572 ? -13.678 29.766 11.517 1.00 66.25 572 TYR A CA 1
ATOM 4380 C C . TYR A 1 572 ? -12.300 29.183 11.158 1.00 66.25 572 TYR A C 1
ATOM 4382 O O . TYR A 1 572 ? -11.390 29.916 10.770 1.00 66.25 572 TYR A O 1
ATOM 4390 N N . GLU A 1 573 ? -12.165 27.855 11.203 1.00 63.44 573 GLU A N 1
ATOM 4391 C CA . GLU A 1 573 ? -11.008 27.106 10.699 1.00 63.44 573 GLU A CA 1
ATOM 4392 C C . GLU A 1 573 ? -10.959 27.046 9.159 1.00 63.44 573 GLU A C 1
ATOM 4394 O O . GLU A 1 573 ? -10.178 26.268 8.635 1.00 63.44 573 GLU A O 1
ATOM 4399 N N . SER A 1 574 ? -11.760 27.847 8.433 1.00 55.34 574 SER A N 1
ATOM 4400 C CA . SER A 1 574 ? -11.606 28.136 6.989 1.00 55.34 574 SER A CA 1
ATOM 4401 C C . SER A 1 574 ? -10.814 29.429 6.691 1.00 55.34 574 SER A C 1
ATOM 4403 O O . SER A 1 574 ? -10.500 29.714 5.533 1.00 55.34 574 SER A O 1
ATOM 4405 N N . SER A 1 575 ? -10.378 30.158 7.738 1.00 49.94 575 SER A N 1
ATOM 4406 C CA . SER A 1 575 ? -9.375 31.232 7.634 1.00 49.94 575 SER A CA 1
ATOM 4407 C C . SER A 1 575 ? -7.913 30.725 7.654 1.00 49.94 575 SER A C 1
ATOM 4409 O O . SER A 1 575 ? -7.502 30.091 8.635 1.00 49.94 575 SER A O 1
ATOM 4411 N N . PRO A 1 576 ? -7.080 31.039 6.642 1.00 43.50 576 PRO A N 1
ATOM 4412 C CA . PRO A 1 576 ? -5.708 30.531 6.538 1.00 43.50 576 PRO A CA 1
ATOM 4413 C C . PRO A 1 576 ? -4.726 30.967 7.643 1.00 43.50 576 PRO A C 1
ATOM 4415 O O . PRO A 1 576 ? -3.621 30.431 7.730 1.00 43.50 576 PRO A O 1
ATOM 4418 N N . ASP A 1 577 ? -5.113 31.926 8.489 1.00 43.16 577 ASP A N 1
ATOM 4419 C CA . ASP A 1 577 ? -4.306 32.429 9.611 1.00 43.16 577 ASP A CA 1
ATOM 4420 C C . ASP A 1 577 ? -4.403 31.561 10.885 1.00 43.16 577 ASP A C 1
ATOM 4422 O O . ASP A 1 577 ? -3.666 31.780 11.856 1.00 43.16 577 ASP A O 1
ATOM 4426 N N . SER A 1 578 ? -5.292 30.561 10.930 1.00 40.91 578 SER A N 1
ATOM 4427 C CA . SER A 1 578 ? -5.481 29.754 12.137 1.00 40.91 578 SER A CA 1
ATOM 4428 C C . SER A 1 578 ? -4.431 28.640 12.250 1.00 40.91 578 SER A C 1
ATOM 4430 O O . SER A 1 578 ? -4.483 27.621 11.558 1.00 40.91 578 SER A O 1
ATOM 4432 N N . ARG A 1 579 ? -3.503 28.784 13.207 1.00 45.78 579 ARG A N 1
ATOM 4433 C CA . ARG A 1 579 ? -2.839 27.627 13.845 1.00 45.78 579 ARG A CA 1
ATOM 4434 C C . ARG A 1 579 ? -3.911 26.670 14.392 1.00 45.78 579 ARG A C 1
ATOM 4436 O O . ARG A 1 579 ? -5.032 27.122 14.602 1.00 45.78 579 ARG A O 1
ATOM 4443 N N . ILE A 1 580 ? -3.553 25.394 14.635 1.00 49.22 580 ILE A N 1
ATOM 4444 C CA . ILE A 1 580 ? -4.424 24.350 15.228 1.00 49.22 580 ILE A CA 1
ATOM 4445 C C . ILE A 1 580 ? -5.392 25.013 16.198 1.00 49.22 580 ILE A C 1
ATOM 4447 O O . ILE A 1 580 ? -4.942 25.528 17.222 1.00 49.22 580 ILE A O 1
ATOM 4451 N N . ASN A 1 581 ? -6.676 25.057 15.846 1.00 58.22 581 ASN A N 1
ATOM 4452 C CA . ASN A 1 581 ? -7.667 25.632 16.728 1.00 58.22 581 ASN A CA 1
ATOM 4453 C C . ASN A 1 581 ? -8.157 24.507 17.653 1.00 58.22 581 ASN A C 1
ATOM 4455 O O . ASN A 1 581 ? -9.008 23.716 17.236 1.00 58.22 581 ASN A O 1
ATOM 4459 N N . PRO A 1 582 ? -7.632 24.377 18.892 1.00 60.19 582 PRO A N 1
ATOM 4460 C CA . PRO A 1 582 ? -8.104 23.358 19.827 1.00 60.19 582 PRO A CA 1
ATOM 4461 C C . PRO A 1 582 ? -9.609 23.481 20.094 1.00 60.19 582 PRO A C 1
ATOM 4463 O O . PRO A 1 582 ? -10.224 22.512 20.536 1.00 60.19 582 PRO A O 1
ATOM 4466 N N . ASP A 1 583 ? -10.212 24.633 19.787 1.00 68.19 583 ASP A N 1
ATOM 4467 C CA . ASP A 1 583 ? -11.636 24.874 19.958 1.00 68.19 583 ASP A CA 1
ATOM 4468 C C . ASP A 1 583 ? -12.494 24.034 19.003 1.00 68.19 583 ASP A C 1
ATOM 4470 O O . ASP A 1 583 ? -13.601 23.675 19.388 1.00 68.19 583 ASP A O 1
ATOM 4474 N N . VAL A 1 584 ? -12.005 23.641 17.816 1.00 72.12 584 VAL A N 1
ATOM 4475 C CA . VAL A 1 584 ? -12.777 22.802 16.874 1.00 72.12 584 VAL A CA 1
ATOM 4476 C C . VAL A 1 584 ? -12.875 21.370 17.372 1.00 72.12 584 VAL A C 1
ATOM 4478 O O . VAL A 1 584 ? -13.971 20.841 17.535 1.00 72.12 584 VAL A O 1
ATOM 4481 N N . ALA A 1 585 ? -11.734 20.757 17.690 1.00 69.69 585 ALA A N 1
ATOM 4482 C CA . ALA A 1 585 ? -11.705 19.406 18.237 1.00 69.69 585 ALA A CA 1
ATOM 4483 C C . ALA A 1 585 ? -12.450 19.334 19.583 1.00 69.69 585 ALA A C 1
ATOM 4485 O O . ALA A 1 585 ? -13.163 18.367 19.847 1.00 69.69 585 ALA A O 1
ATOM 4486 N N . ARG A 1 586 ? -12.344 20.383 20.415 1.00 72.12 586 ARG A N 1
ATOM 4487 C CA . ARG A 1 586 ? -13.121 20.508 21.656 1.00 72.12 586 ARG A CA 1
ATOM 4488 C C . ARG A 1 586 ? -14.618 20.649 21.378 1.00 72.12 586 ARG A C 1
ATOM 4490 O O . ARG A 1 586 ? -15.405 20.004 22.060 1.00 72.12 586 ARG A O 1
ATOM 4497 N N . ALA A 1 587 ? -15.023 21.453 20.394 1.00 77.12 587 ALA A N 1
ATOM 4498 C CA . ALA A 1 587 ? -16.430 21.635 20.046 1.00 77.12 587 ALA A CA 1
ATOM 4499 C C . ALA A 1 587 ? -17.057 20.357 19.472 1.00 77.12 587 ALA A C 1
ATOM 4501 O O . ALA A 1 587 ? -18.175 20.025 19.852 1.00 77.12 587 ALA A O 1
ATOM 4502 N N . LEU A 1 588 ? -16.341 19.619 18.616 1.00 78.69 588 LEU A N 1
ATOM 4503 C CA . LEU A 1 588 ? -16.804 18.340 18.065 1.00 78.69 588 LEU A CA 1
ATOM 4504 C C . LEU A 1 588 ? -16.938 17.265 19.145 1.00 78.69 588 LEU A C 1
ATOM 4506 O O . LEU A 1 588 ? -17.970 16.597 19.214 1.00 78.69 588 LEU A O 1
ATOM 4510 N N . ARG A 1 589 ? -15.946 17.138 20.036 1.00 76.69 589 ARG A N 1
ATOM 4511 C CA . ARG A 1 589 ? -16.036 16.226 21.184 1.00 76.69 589 ARG A CA 1
ATOM 4512 C C . ARG A 1 589 ? -17.157 16.621 22.145 1.00 76.69 589 ARG A C 1
ATOM 4514 O O . ARG A 1 589 ? -17.974 15.782 22.497 1.00 76.69 589 ARG A O 1
ATOM 4521 N N . GLY A 1 590 ? -17.272 17.904 22.492 1.00 75.38 590 GLY A N 1
ATOM 4522 C CA . GLY A 1 590 ? -18.344 18.398 23.361 1.00 75.38 590 GLY A CA 1
ATOM 4523 C C . GLY A 1 590 ? -19.740 18.225 22.778 1.00 75.38 590 GLY A C 1
ATOM 4524 O O . GLY A 1 590 ? -20.663 17.862 23.504 1.00 75.38 590 GLY A O 1
ATOM 4525 N N . LEU A 1 591 ? -19.898 18.404 21.467 1.00 81.19 591 LEU A N 1
ATOM 4526 C CA . LEU A 1 591 ? -21.135 18.058 20.781 1.00 81.19 591 LEU A CA 1
ATOM 4527 C C . LEU A 1 591 ? -21.410 16.550 20.861 1.00 81.19 591 LEU A C 1
ATOM 4529 O O . LEU A 1 591 ? -22.529 16.160 21.179 1.00 81.19 591 LEU A O 1
ATOM 4533 N N . SER A 1 592 ? -20.405 15.713 20.607 1.00 79.25 592 SER A N 1
ATOM 4534 C CA . SER A 1 592 ? -20.561 14.254 20.613 1.00 79.25 592 SER A CA 1
ATOM 4535 C C . SER A 1 592 ? -20.953 13.727 21.986 1.00 79.25 592 SER A C 1
ATOM 4537 O O . SER A 1 592 ? -21.904 12.956 22.101 1.00 79.25 592 SER A O 1
ATOM 4539 N N . THR A 1 593 ? -20.320 14.232 23.043 1.00 73.81 593 THR A N 1
ATOM 4540 C CA . THR A 1 593 ? -20.724 13.931 24.415 1.00 73.81 593 THR A CA 1
ATOM 4541 C C . THR A 1 593 ? -22.114 14.451 24.735 1.00 73.81 593 THR A C 1
ATOM 4543 O O . THR A 1 593 ? -22.886 13.742 25.367 1.00 73.81 593 THR A O 1
ATOM 4546 N N . ALA A 1 594 ? -22.486 15.656 24.297 1.00 76.69 594 ALA A N 1
ATOM 4547 C CA . ALA A 1 594 ? -23.843 16.147 24.521 1.00 76.69 594 ALA A CA 1
ATOM 4548 C C . ALA A 1 594 ? -24.891 15.257 23.834 1.00 76.69 594 ALA A C 1
ATOM 4550 O O . ALA A 1 594 ? -25.940 14.995 24.417 1.00 76.69 594 ALA A O 1
ATOM 4551 N N . VAL A 1 595 ? -24.592 14.745 22.634 1.00 81.19 595 VAL A N 1
ATOM 4552 C CA . VAL A 1 595 ? -25.437 13.768 21.931 1.00 81.19 595 VAL A CA 1
ATOM 4553 C C . VAL A 1 595 ? -25.518 12.455 22.710 1.00 81.19 595 VAL A C 1
ATOM 4555 O O . VAL A 1 595 ? -26.620 11.952 22.908 1.00 81.19 595 VAL A O 1
ATOM 4558 N N . LEU A 1 596 ? -24.388 11.928 23.193 1.00 75.50 596 LEU A N 1
ATOM 4559 C CA . LEU A 1 596 ? -24.328 10.715 24.019 1.00 75.50 596 LEU A CA 1
ATOM 4560 C C . LEU A 1 596 ? -25.139 10.873 25.312 1.00 75.50 596 LEU A C 1
ATOM 4562 O O . LEU A 1 596 ? -26.016 10.058 25.585 1.00 75.50 596 LEU A O 1
ATOM 4566 N N . THR A 1 597 ? -24.915 11.950 26.065 1.00 76.12 597 THR A N 1
ATOM 4567 C CA . THR A 1 597 ? -25.630 12.247 27.313 1.00 76.12 597 THR A CA 1
ATOM 4568 C C . THR A 1 597 ? -27.126 12.430 27.073 1.00 76.12 597 THR A C 1
ATOM 4570 O O . THR A 1 597 ? -27.942 11.915 27.835 1.00 76.12 597 THR A O 1
ATOM 4573 N N . ALA A 1 598 ? -27.514 13.121 25.998 1.00 79.88 598 ALA A N 1
ATOM 4574 C CA . ALA A 1 598 ? -28.918 13.284 25.630 1.00 79.88 598 ALA A CA 1
ATOM 4575 C C . ALA A 1 598 ? -29.577 11.953 25.225 1.00 79.88 598 ALA A C 1
ATOM 4577 O O . ALA A 1 598 ? -30.753 11.730 25.511 1.00 79.88 598 ALA A O 1
ATOM 4578 N N . ALA A 1 599 ? -28.836 11.067 24.552 1.00 75.56 599 ALA A N 1
ATOM 4579 C CA . ALA A 1 599 ? -29.358 9.800 24.049 1.00 75.56 599 ALA A CA 1
ATOM 4580 C C . ALA A 1 599 ? -29.396 8.688 25.109 1.00 75.56 599 ALA A C 1
ATOM 4582 O O . ALA A 1 599 ? -30.302 7.848 25.074 1.00 75.56 599 ALA A O 1
ATOM 4583 N N . TYR A 1 600 ? -28.427 8.672 26.029 1.00 74.75 600 TYR A N 1
ATOM 4584 C CA . TYR A 1 600 ? -28.160 7.537 26.919 1.00 74.75 600 TYR A CA 1
ATOM 4585 C C . TYR A 1 600 ? -28.150 7.892 28.414 1.00 74.75 600 TYR A C 1
ATOM 4587 O O . TYR A 1 600 ? -28.160 6.985 29.241 1.00 74.75 600 TYR A O 1
ATOM 4595 N N . GLY A 1 601 ? -28.218 9.177 28.774 1.00 72.62 601 GLY A N 1
ATOM 4596 C CA . GLY A 1 601 ? -28.159 9.648 30.160 1.00 72.62 601 GLY A CA 1
ATOM 4597 C C . GLY A 1 601 ? -26.734 9.935 30.640 1.00 72.62 601 GLY A C 1
ATOM 4598 O O . GLY A 1 601 ? -25.770 9.814 29.888 1.00 72.62 601 GLY A O 1
ATOM 4599 N N . GLN A 1 602 ? -26.603 10.359 31.901 1.00 69.31 602 GLN A N 1
ATOM 4600 C CA . GLN A 1 602 ? -25.298 10.559 32.538 1.00 69.31 602 GLN A CA 1
ATOM 4601 C C . GLN A 1 602 ? -24.789 9.231 33.110 1.00 69.31 602 GLN A C 1
ATOM 4603 O O . GLN A 1 602 ? -25.504 8.537 33.831 1.00 69.31 602 GLN A O 1
ATOM 4608 N N . SER A 1 603 ? -23.560 8.869 32.769 1.00 73.00 603 SER A N 1
ATOM 4609 C CA . SER A 1 603 ? -22.811 7.737 33.321 1.00 73.00 603 SER A CA 1
ATOM 4610 C C . SER A 1 603 ? -21.348 8.153 33.402 1.00 73.00 603 SER A C 1
ATOM 4612 O O . SER A 1 603 ? -20.922 8.960 32.581 1.00 73.00 603 SER A O 1
ATOM 4614 N N . ASP A 1 604 ? -20.587 7.620 34.352 1.00 82.69 604 ASP A N 1
ATOM 4615 C CA . ASP A 1 604 ? -19.175 7.999 34.525 1.00 82.69 604 ASP A CA 1
ATOM 4616 C C . ASP A 1 604 ? -18.293 7.470 33.378 1.00 82.69 604 ASP A C 1
ATOM 4618 O O . ASP A 1 604 ? -17.325 8.108 32.969 1.00 82.69 604 ASP A O 1
ATOM 4622 N N . LEU A 1 605 ? -18.682 6.330 32.796 1.00 89.38 605 LEU A N 1
ATOM 4623 C CA . LEU A 1 605 ? -18.126 5.759 31.571 1.00 89.38 605 LEU A CA 1
ATOM 4624 C C . LEU A 1 605 ? -19.244 5.183 30.703 1.00 89.38 605 LEU A C 1
ATOM 4626 O O . LEU A 1 605 ? -20.204 4.603 31.209 1.00 89.38 605 LEU A O 1
ATOM 4630 N N . ILE A 1 606 ? -19.087 5.281 29.382 1.00 88.94 606 ILE A N 1
ATOM 4631 C CA . ILE A 1 606 ? -19.986 4.632 28.422 1.00 88.94 606 ILE A CA 1
ATOM 4632 C C . ILE A 1 606 ? -19.205 3.534 27.704 1.00 88.94 606 ILE A C 1
ATOM 4634 O O . ILE A 1 606 ? -18.255 3.814 26.968 1.00 88.94 606 ILE A O 1
ATOM 4638 N N . LEU A 1 607 ? -19.616 2.283 27.915 1.00 92.69 607 LEU A N 1
ATOM 4639 C CA . LEU A 1 607 ? -19.079 1.118 27.216 1.00 92.69 607 LEU A CA 1
ATOM 4640 C C . LEU A 1 607 ? -19.991 0.745 26.055 1.00 92.69 607 LEU A C 1
ATOM 4642 O O . LEU A 1 607 ? -21.216 0.733 26.206 1.00 92.69 607 LEU A O 1
ATOM 4646 N N . SER A 1 608 ? -19.403 0.410 24.909 1.00 92.62 608 SER A N 1
ATOM 4647 C CA . SER A 1 608 ? -20.174 -0.090 23.772 1.00 92.62 608 SER A CA 1
ATOM 4648 C C . SER A 1 608 ? -19.466 -1.181 22.983 1.00 92.62 608 SER A C 1
ATOM 4650 O O . SER A 1 608 ? -18.236 -1.256 22.968 1.00 92.62 608 SER A O 1
ATOM 4652 N N . ALA A 1 609 ? -20.256 -2.043 22.344 1.00 93.06 609 ALA A N 1
ATOM 4653 C CA . ALA A 1 609 ? -19.761 -3.082 21.460 1.00 93.06 609 ALA A CA 1
ATOM 4654 C C . ALA A 1 609 ? -18.983 -2.450 20.302 1.00 93.06 609 ALA A C 1
ATOM 4656 O O . ALA A 1 609 ? -19.385 -1.434 19.737 1.00 93.06 609 ALA A O 1
ATOM 4657 N N . GLY A 1 610 ? -17.874 -3.077 19.938 1.00 92.19 610 GLY A N 1
ATOM 4658 C CA . GLY A 1 610 ? -17.059 -2.663 18.810 1.00 92.19 610 GLY A CA 1
ATOM 4659 C C . GLY A 1 610 ? -16.329 -3.854 18.227 1.00 92.19 610 GLY A C 1
ATOM 4660 O O . GLY A 1 610 ? -16.220 -4.910 18.848 1.00 92.19 610 GLY A O 1
ATOM 4661 N N . THR A 1 611 ? -15.819 -3.683 17.019 1.00 92.31 611 THR A N 1
ATOM 4662 C CA . THR A 1 611 ? -14.899 -4.632 16.405 1.00 92.31 611 THR A CA 1
ATOM 4663 C C . THR A 1 611 ? -13.509 -4.007 16.299 1.00 92.31 611 THR A C 1
ATOM 4665 O O . THR A 1 611 ? -13.388 -2.783 16.189 1.00 92.31 611 THR A O 1
ATOM 4668 N N . PRO A 1 612 ? -12.439 -4.819 16.265 1.00 91.50 612 PRO A N 1
ATOM 4669 C CA . PRO A 1 612 ? -11.082 -4.314 16.053 1.00 91.50 612 PRO A CA 1
ATOM 4670 C C . PRO A 1 612 ? -10.956 -3.438 14.788 1.00 91.50 612 PRO A C 1
ATOM 4672 O O . PRO A 1 612 ? -10.157 -2.500 14.706 1.00 91.50 612 PRO A O 1
ATOM 4675 N N . TYR A 1 613 ? -11.795 -3.698 13.787 1.00 90.44 613 TYR A N 1
ATOM 4676 C CA . TYR A 1 613 ? -11.714 -3.081 12.469 1.00 90.44 613 TYR A CA 1
ATOM 4677 C C . TYR A 1 613 ? -12.781 -2.008 12.199 1.00 90.44 613 TYR A C 1
ATOM 4679 O O . TYR A 1 613 ? -12.835 -1.501 11.083 1.00 90.44 613 TYR A O 1
ATOM 4687 N N . ASP A 1 614 ? -13.562 -1.598 13.207 1.00 87.69 614 ASP A N 1
ATOM 4688 C CA . ASP A 1 614 ? -14.516 -0.488 13.074 1.00 87.69 614 ASP A CA 1
ATOM 4689 C C . ASP A 1 614 ? -13.794 0.843 12.799 1.00 87.69 614 ASP A C 1
ATOM 4691 O O . ASP A 1 614 ? -12.811 1.191 13.456 1.00 87.69 614 ASP A O 1
ATOM 4695 N N . GLU A 1 615 ? -14.273 1.621 11.833 1.00 83.69 615 GLU A N 1
ATOM 4696 C CA . GLU A 1 615 ? -13.771 2.977 11.606 1.00 83.69 615 GLU A CA 1
ATOM 4697 C C . GLU A 1 615 ? -14.293 3.927 12.692 1.00 83.69 615 GLU A C 1
ATOM 4699 O O . GLU A 1 615 ? -15.501 4.052 12.904 1.00 83.69 615 GLU A O 1
ATOM 4704 N N . PHE A 1 616 ? -13.386 4.617 13.387 1.00 84.25 616 PHE A N 1
ATOM 4705 C CA . PHE A 1 616 ? -13.742 5.511 14.487 1.00 84.25 616 PHE A CA 1
ATOM 4706 C C . PHE A 1 616 ? -12.801 6.714 14.592 1.00 84.25 616 PHE A C 1
ATOM 4708 O O . PHE A 1 616 ? -11.703 6.745 14.033 1.00 84.25 616 PHE A O 1
ATOM 4715 N N . SER A 1 617 ? -13.245 7.717 15.344 1.00 81.00 617 SER A N 1
ATOM 4716 C CA . SER A 1 617 ? -12.450 8.874 15.750 1.00 81.00 617 SER A CA 1
ATOM 4717 C C . SER A 1 617 ? -12.646 9.132 17.245 1.00 81.00 617 SER A C 1
ATOM 4719 O O . SER A 1 617 ? -13.530 8.539 17.862 1.00 81.00 617 SER A O 1
ATOM 4721 N N . GLY A 1 618 ? -11.874 10.053 17.825 1.00 79.25 618 GLY A N 1
ATOM 4722 C CA . GLY A 1 618 ? -12.051 10.440 19.228 1.00 79.25 618 GLY A CA 1
ATOM 4723 C C . GLY A 1 618 ? -13.437 11.015 19.558 1.00 79.25 618 GLY A C 1
ATOM 4724 O O . GLY A 1 618 ? -13.793 11.065 20.726 1.00 79.25 618 GLY A O 1
ATOM 4725 N N . SER A 1 619 ? -14.230 11.430 18.566 1.00 79.81 619 SER A N 1
ATOM 4726 C CA . SER A 1 619 ? -15.612 11.909 18.730 1.00 79.81 619 SER A CA 1
ATOM 4727 C C . SER A 1 619 ? -16.665 10.876 18.301 1.00 79.81 619 SER A C 1
ATOM 4729 O O . SER A 1 619 ? -17.825 11.218 18.085 1.00 79.81 619 SER A O 1
ATOM 4731 N N . HIS A 1 620 ? -16.267 9.612 18.126 1.00 83.94 620 HIS A N 1
ATOM 4732 C CA . HIS A 1 620 ? -17.176 8.541 17.730 1.00 83.94 620 HIS A CA 1
ATOM 4733 C C . HIS A 1 620 ? -18.384 8.447 18.677 1.00 83.94 620 HIS A C 1
ATOM 4735 O O . HIS A 1 620 ? -18.248 8.548 19.891 1.00 83.94 620 HIS A O 1
ATOM 4741 N N . ILE A 1 621 ? -19.573 8.246 18.106 1.00 82.31 621 ILE A N 1
ATOM 4742 C CA . ILE A 1 621 ? -20.825 8.086 18.851 1.00 82.31 621 ILE A CA 1
ATOM 4743 C C . ILE A 1 621 ? -21.356 6.687 18.540 1.00 82.31 621 ILE A C 1
ATOM 4745 O O . ILE A 1 621 ? -21.829 6.473 17.416 1.00 82.31 621 ILE A O 1
ATOM 4749 N N . PRO A 1 622 ? -21.297 5.745 19.497 1.00 79.12 622 PRO A N 1
ATOM 4750 C CA . PRO A 1 622 ? -21.777 4.391 19.280 1.00 79.12 622 PRO A CA 1
ATOM 4751 C C . PRO A 1 622 ? -23.284 4.343 19.021 1.00 79.12 622 PRO A C 1
ATOM 4753 O O . PRO A 1 622 ? -24.068 5.205 19.445 1.00 79.12 622 PRO A O 1
ATOM 4756 N N . ASP A 1 623 ? -23.691 3.289 18.322 1.00 80.44 623 ASP A N 1
ATOM 4757 C CA . ASP A 1 623 ? -25.089 2.965 18.090 1.00 80.44 623 ASP A CA 1
ATOM 4758 C C . ASP A 1 623 ? -25.811 2.623 19.398 1.00 80.44 623 ASP A C 1
ATOM 4760 O O . ASP A 1 623 ? -25.269 1.954 20.273 1.00 80.44 623 ASP A O 1
ATOM 4764 N N . ARG A 1 624 ? -27.089 3.010 19.521 1.00 75.81 624 ARG A N 1
ATOM 4765 C CA . ARG A 1 624 ? -27.871 2.790 20.756 1.00 75.81 624 ARG A CA 1
ATOM 4766 C C . ARG A 1 624 ? -27.966 1.324 21.166 1.00 75.81 624 ARG A C 1
ATOM 4768 O O . ARG A 1 624 ? -28.103 1.025 22.345 1.00 75.81 624 ARG A O 1
ATOM 4775 N N . ARG A 1 625 ? -27.952 0.425 20.184 1.00 80.81 625 ARG A N 1
ATOM 4776 C CA . ARG A 1 625 ? -28.022 -1.026 20.399 1.00 80.81 625 ARG A CA 1
ATOM 4777 C C . ARG A 1 625 ? -26.716 -1.603 20.935 1.00 80.81 625 ARG A C 1
ATOM 4779 O O . ARG A 1 625 ? -26.738 -2.703 21.470 1.00 80.81 625 ARG A O 1
ATOM 4786 N N . ASP A 1 626 ? -25.629 -0.858 20.789 1.00 85.00 626 ASP A N 1
ATOM 4787 C CA . ASP A 1 626 ? -24.287 -1.306 21.119 1.00 85.00 626 ASP A CA 1
ATOM 4788 C C . ASP A 1 626 ? -23.838 -0.768 22.482 1.00 85.00 626 ASP A C 1
ATOM 4790 O O . ASP A 1 626 ? -22.856 -1.260 23.016 1.00 85.00 626 ASP A O 1
ATOM 4794 N N . VAL A 1 627 ? -24.535 0.210 23.072 1.00 88.38 627 VAL A N 1
ATOM 4795 C CA . VAL A 1 627 ? -24.204 0.798 24.383 1.00 88.38 627 VAL A CA 1
ATOM 4796 C C . VAL A 1 627 ? -24.700 -0.073 25.541 1.00 88.38 627 VAL A C 1
ATOM 4798 O O . VAL A 1 627 ? -25.793 -0.632 25.487 1.00 88.38 627 VAL A O 1
ATOM 4801 N N . GLY A 1 628 ? -23.923 -0.119 26.627 1.00 86.12 628 GLY A N 1
ATOM 4802 C CA . GLY A 1 628 ? -24.285 -0.827 27.858 1.00 86.12 628 GLY A CA 1
ATOM 4803 C C . GLY A 1 628 ? -23.913 -2.305 27.825 1.00 86.12 628 GLY A C 1
ATOM 4804 O O . GLY A 1 628 ? -24.619 -3.136 28.391 1.00 86.12 628 GLY A O 1
ATOM 4805 N N . ILE A 1 629 ? -22.826 -2.642 27.132 1.00 92.94 629 ILE A N 1
ATOM 4806 C CA . ILE A 1 629 ? -22.311 -4.009 27.115 1.00 92.94 629 ILE A CA 1
ATOM 4807 C C . ILE A 1 629 ? -21.905 -4.463 28.520 1.00 92.94 629 ILE A C 1
ATOM 4809 O O . ILE A 1 629 ? -21.255 -3.737 29.266 1.00 92.94 629 ILE A O 1
ATOM 4813 N N . GLU A 1 630 ? -22.255 -5.702 28.850 1.00 94.50 630 GLU A N 1
ATOM 4814 C CA . GLU A 1 630 ? -21.827 -6.374 30.084 1.00 94.50 630 GLU A CA 1
ATOM 4815 C C . GLU A 1 630 ? -20.792 -7.472 29.823 1.00 94.50 630 GLU A C 1
ATOM 4817 O O . GLU A 1 630 ? -20.269 -8.076 30.760 1.00 94.50 630 GLU A O 1
ATOM 4822 N N . GLU A 1 631 ? -20.524 -7.771 28.553 1.00 96.06 631 GLU A N 1
ATOM 4823 C CA . GLU A 1 631 ? -19.686 -8.884 28.142 1.00 96.06 631 GLU A CA 1
ATOM 4824 C C . GLU A 1 631 ? -18.949 -8.579 26.842 1.00 96.06 631 GLU A C 1
ATOM 4826 O O . GLU A 1 631 ? -19.519 -8.023 25.903 1.00 96.06 631 GLU A O 1
ATOM 4831 N N . VAL A 1 632 ? -17.692 -9.010 26.787 1.00 96.44 632 VAL A N 1
ATOM 4832 C CA . VAL A 1 632 ? -16.905 -9.131 25.564 1.00 96.44 632 VAL A CA 1
ATOM 4833 C C . VAL A 1 632 ? -16.616 -10.608 25.345 1.00 96.44 632 VAL A C 1
ATOM 4835 O O . VAL A 1 632 ? -16.031 -11.274 26.200 1.00 96.44 632 VAL A O 1
ATOM 4838 N N . SER A 1 633 ? -17.042 -11.110 24.190 1.00 96.25 633 SER A N 1
ATOM 4839 C CA . SER A 1 633 ? -16.871 -12.502 23.783 1.00 96.25 633 SER A CA 1
ATOM 4840 C C . SER A 1 633 ? -15.900 -12.591 22.606 1.00 96.25 633 SER A C 1
ATOM 4842 O O . SER A 1 633 ? -16.059 -11.879 21.618 1.00 96.25 633 SER A O 1
ATOM 4844 N N . ILE A 1 634 ? -14.904 -13.473 22.709 1.00 97.12 634 ILE A N 1
ATOM 4845 C CA . ILE A 1 634 ? -13.914 -13.760 21.663 1.00 97.12 634 ILE A CA 1
ATOM 4846 C C . ILE A 1 634 ? -14.026 -15.240 21.294 1.00 97.12 634 ILE A C 1
ATOM 4848 O O . ILE A 1 634 ? -13.902 -16.114 22.155 1.00 97.12 634 ILE A O 1
ATOM 4852 N N . MET A 1 635 ? -14.259 -15.531 20.017 1.00 96.31 635 MET A N 1
ATOM 4853 C CA . MET A 1 635 ? -14.307 -16.893 19.486 1.00 96.31 635 MET A CA 1
ATOM 4854 C C . MET A 1 635 ? -13.067 -17.147 18.633 1.00 96.31 635 MET A C 1
ATOM 4856 O O . MET A 1 635 ? -12.837 -16.456 17.649 1.00 96.31 635 MET A O 1
ATOM 4860 N N . THR A 1 636 ? -12.304 -18.175 18.983 1.00 97.12 636 THR A N 1
ATOM 4861 C CA . THR A 1 636 ? -10.994 -18.451 18.396 1.00 97.12 636 THR A CA 1
ATOM 4862 C C . THR A 1 636 ? -10.752 -19.956 18.235 1.00 97.12 636 THR A C 1
ATOM 4864 O O . THR A 1 636 ? -11.465 -20.789 18.796 1.00 97.12 636 THR A O 1
ATOM 4867 N N . CYS A 1 637 ? -9.772 -20.324 17.422 1.00 97.56 637 CYS A N 1
ATOM 4868 C CA . CYS A 1 637 ? -9.242 -21.672 17.258 1.00 97.56 637 CYS A CA 1
ATOM 4869 C C . CYS A 1 637 ? -8.055 -21.915 18.209 1.00 97.56 637 CYS A C 1
ATOM 4871 O O . CYS A 1 637 ? -7.574 -20.998 18.866 1.00 97.56 637 CYS A O 1
ATOM 4873 N N . GLY A 1 638 ? -7.569 -23.152 18.312 1.00 96.56 638 GLY A N 1
ATOM 4874 C CA . GLY A 1 638 ? -6.299 -23.435 18.989 1.00 96.56 638 GLY A CA 1
ATOM 4875 C C . GLY A 1 638 ? -5.097 -22.980 18.151 1.00 96.56 638 GLY A C 1
ATOM 4876 O O . GLY A 1 638 ? -5.133 -23.087 16.923 1.00 96.56 638 GLY A O 1
ATOM 4877 N N . ASP A 1 639 ? -4.029 -22.514 18.806 1.00 94.94 639 ASP A N 1
ATOM 4878 C CA . ASP A 1 639 ? -2.819 -21.960 18.164 1.00 94.94 639 ASP A CA 1
ATOM 4879 C C . ASP A 1 639 ? -3.086 -20.758 17.231 1.00 94.94 639 ASP A C 1
ATOM 4881 O O . ASP A 1 639 ? -2.359 -20.489 16.266 1.00 94.94 639 ASP A O 1
ATOM 4885 N N . GLU A 1 640 ? -4.147 -20.021 17.535 1.00 95.69 640 GLU A N 1
ATOM 4886 C CA . GLU A 1 640 ? -4.556 -18.798 16.866 1.00 95.69 640 GLU A CA 1
ATOM 4887 C C . GLU A 1 640 ? -4.264 -17.579 17.742 1.00 95.69 640 GLU A C 1
ATOM 4889 O O . GLU A 1 640 ? -4.104 -17.661 18.955 1.00 95.69 640 GLU A O 1
ATOM 4894 N N . ARG A 1 641 ? -4.218 -16.413 17.112 1.00 94.38 641 ARG A N 1
ATOM 4895 C CA . ARG A 1 641 ? -4.277 -15.136 17.796 1.00 94.38 641 ARG A CA 1
ATOM 4896 C C . ARG A 1 641 ? -5.558 -14.439 17.344 1.00 94.38 641 ARG A C 1
ATOM 4898 O O . ARG A 1 641 ? -5.678 -14.106 16.181 1.00 94.38 641 ARG A O 1
ATOM 4905 N N . GLU A 1 642 ? -6.542 -14.232 18.203 1.00 95.31 642 GLU A N 1
ATOM 4906 C CA . GLU A 1 642 ? -7.811 -13.614 17.777 1.00 95.31 642 GLU A CA 1
ATOM 4907 C C . GLU A 1 642 ? -8.010 -12.266 18.476 1.00 95.31 642 GLU A C 1
ATOM 4909 O O . GLU A 1 642 ? -7.900 -12.191 19.708 1.00 95.31 642 GLU A O 1
ATOM 4914 N N . PRO A 1 643 ? -8.285 -11.185 17.722 1.00 95.19 643 PRO A N 1
ATOM 4915 C CA . PRO A 1 643 ? -8.589 -9.895 18.307 1.00 95.19 643 PRO A CA 1
ATOM 4916 C C . PRO A 1 643 ? -10.085 -9.756 18.644 1.00 95.19 643 PRO A C 1
ATOM 4918 O O . PRO A 1 643 ? -10.953 -9.908 17.790 1.00 95.19 643 PRO A O 1
ATOM 4921 N N . GLY A 1 644 ? -10.388 -9.376 19.882 1.00 95.75 644 GLY A N 1
ATOM 4922 C CA . GLY A 1 644 ? -11.668 -8.802 20.300 1.00 95.75 644 GLY A CA 1
ATOM 4923 C C . GLY A 1 644 ? -11.540 -7.299 20.539 1.00 95.75 644 GLY A C 1
ATOM 4924 O O . GLY A 1 644 ? -10.431 -6.771 20.644 1.00 95.75 644 GLY A O 1
ATOM 4925 N N . ALA A 1 645 ? -12.659 -6.584 20.639 1.00 96.19 645 ALA A N 1
ATOM 4926 C CA . ALA A 1 645 ? -12.618 -5.173 21.001 1.00 96.19 645 ALA A CA 1
ATOM 4927 C C . ALA A 1 645 ? -13.915 -4.676 21.644 1.00 96.19 645 ALA A C 1
ATOM 4929 O O . ALA A 1 645 ? -14.965 -5.307 21.545 1.00 96.19 645 ALA A O 1
ATOM 4930 N N . PHE A 1 646 ? -13.823 -3.515 22.282 1.00 96.50 646 PHE A N 1
ATOM 4931 C CA . PHE A 1 646 ? -14.965 -2.704 22.687 1.00 96.50 646 PHE A CA 1
ATOM 4932 C C . PHE A 1 646 ? -14.559 -1.231 22.743 1.00 96.50 646 PHE A C 1
ATOM 4934 O O . PHE A 1 646 ? -13.374 -0.903 22.847 1.00 96.50 646 PHE A O 1
ATOM 4941 N N . PHE A 1 647 ? -15.534 -0.332 22.675 1.00 94.94 647 PHE A N 1
ATOM 4942 C CA . PHE A 1 647 ? -15.301 1.096 22.843 1.00 94.94 647 PHE A CA 1
ATOM 4943 C C . PHE A 1 647 ? -15.545 1.522 24.288 1.00 94.94 647 PHE A C 1
ATOM 4945 O O . PHE A 1 647 ? -16.511 1.094 24.923 1.00 94.94 647 PHE A O 1
ATOM 4952 N N . VAL A 1 648 ? -14.698 2.427 24.769 1.00 93.94 648 VAL A N 1
ATOM 4953 C CA . VAL A 1 648 ? -14.871 3.159 26.022 1.00 93.94 648 VAL A CA 1
ATOM 4954 C C . VAL A 1 648 ? -14.911 4.651 25.720 1.00 93.94 648 VAL A C 1
ATOM 4956 O O . VAL A 1 648 ? -14.057 5.178 25.007 1.0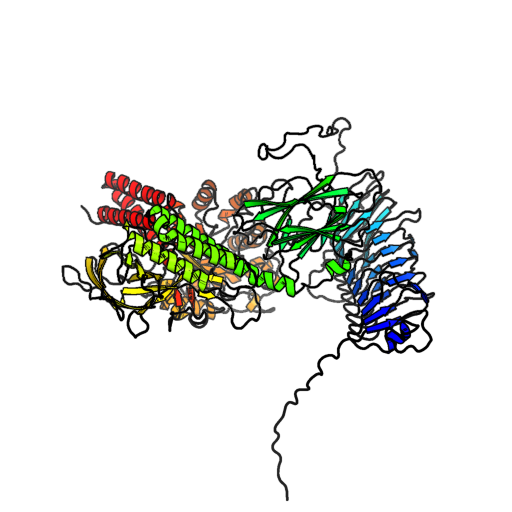0 93.94 648 VAL A O 1
ATOM 4959 N N . THR A 1 649 ? -15.923 5.331 26.246 1.00 90.44 649 THR A N 1
ATOM 4960 C CA . THR A 1 649 ? -16.088 6.779 26.101 1.00 90.44 649 THR A CA 1
ATOM 4961 C C . THR A 1 649 ? -16.058 7.437 27.466 1.00 90.44 649 THR A C 1
ATOM 4963 O O . THR A 1 649 ? -16.731 6.965 28.384 1.00 90.44 649 THR A O 1
ATOM 4966 N N . ASN A 1 650 ? -15.311 8.535 27.574 1.00 89.88 650 ASN A N 1
ATOM 4967 C CA . ASN A 1 650 ? -15.315 9.419 28.733 1.00 89.88 650 ASN A CA 1
ATOM 4968 C C . ASN A 1 650 ? -16.293 10.577 28.469 1.00 89.88 650 ASN A C 1
ATOM 4970 O O . ASN A 1 650 ? -15.948 11.497 27.729 1.00 89.88 650 ASN A O 1
ATOM 4974 N N . PRO A 1 651 ? -17.512 10.564 29.035 1.00 83.88 651 PRO A N 1
ATOM 4975 C CA . PRO A 1 651 ? -18.477 11.647 28.870 1.00 83.88 651 PRO A CA 1
ATOM 4976 C C . PRO A 1 651 ? -18.241 12.816 29.841 1.00 83.88 651 PRO A C 1
ATOM 4978 O O . PRO A 1 651 ? -19.000 13.785 29.823 1.00 83.88 651 PRO A O 1
ATOM 4981 N N . MET A 1 652 ? -17.227 12.742 30.702 1.00 83.12 652 MET A N 1
ATOM 4982 C CA . MET A 1 652 ? -16.928 13.784 31.677 1.00 83.12 652 MET A CA 1
ATOM 4983 C C . MET A 1 652 ? -16.091 14.908 31.062 1.00 83.12 652 MET A C 1
ATOM 4985 O O . MET A 1 652 ? -15.460 14.751 30.015 1.00 83.12 652 MET A O 1
ATOM 4989 N N . ASP A 1 653 ? -16.086 16.064 31.729 1.00 76.75 653 ASP A N 1
ATOM 4990 C CA . ASP A 1 653 ? -15.317 17.247 31.313 1.00 76.75 653 ASP A CA 1
ATOM 4991 C C . ASP A 1 653 ? -13.884 17.261 31.886 1.00 76.75 653 ASP A C 1
ATOM 4993 O O . ASP A 1 653 ? -13.184 18.273 31.835 1.00 76.75 653 ASP A O 1
ATOM 4997 N N . GLU A 1 654 ? -13.424 16.131 32.421 1.00 85.31 654 GLU A N 1
ATOM 4998 C CA . GLU A 1 654 ? -12.068 15.918 32.927 1.00 85.31 654 GLU A CA 1
ATOM 4999 C C . GLU A 1 654 ? -11.388 14.741 32.228 1.00 85.31 654 GLU A C 1
ATOM 5001 O O . GLU A 1 654 ? -12.043 13.845 31.697 1.00 85.31 654 GLU A O 1
ATOM 5006 N N . ASP A 1 655 ? -10.059 14.792 32.162 1.00 90.56 655 ASP A N 1
ATOM 5007 C CA . ASP A 1 655 ? -9.261 13.744 31.531 1.00 90.56 655 ASP A CA 1
ATOM 5008 C C . ASP A 1 655 ? -9.071 12.598 32.532 1.00 90.56 655 ASP A C 1
ATOM 5010 O O . ASP A 1 655 ? -8.821 12.842 33.711 1.00 90.56 655 ASP A O 1
ATOM 5014 N N . LEU A 1 656 ? -9.167 11.357 32.057 1.00 92.69 656 LEU A N 1
ATOM 5015 C CA . LEU A 1 656 ? -9.032 10.158 32.878 1.00 92.69 656 LEU A CA 1
ATOM 5016 C C . LEU A 1 656 ? -7.791 9.365 32.489 1.00 92.69 656 LEU A C 1
ATOM 5018 O O . LEU A 1 656 ? -7.387 9.318 31.324 1.00 92.69 656 LEU A O 1
ATOM 5022 N N . GLU A 1 657 ? -7.233 8.661 33.466 1.00 93.31 657 GLU A N 1
ATOM 5023 C CA . GLU A 1 657 ? -6.289 7.576 33.229 1.00 93.31 657 GLU A CA 1
ATOM 5024 C C . GLU A 1 657 ? -6.950 6.265 33.651 1.00 93.31 657 GLU A C 1
ATOM 5026 O O . GLU A 1 657 ? -7.008 5.931 34.833 1.00 93.31 657 GLU A O 1
ATOM 5031 N N . LEU A 1 658 ? -7.497 5.536 32.678 1.00 94.38 658 LEU A N 1
ATOM 5032 C CA . LEU A 1 658 ? -8.173 4.274 32.947 1.00 94.38 658 LEU A CA 1
ATOM 5033 C C . LEU A 1 658 ? -7.162 3.162 33.186 1.00 94.38 658 LEU A C 1
ATOM 5035 O O . LEU A 1 658 ? -6.288 2.911 32.356 1.00 94.38 658 LEU A O 1
ATOM 5039 N N . ARG A 1 659 ? -7.341 2.431 34.280 1.00 95.06 659 ARG A N 1
ATOM 5040 C CA . ARG A 1 659 ? -6.655 1.180 34.572 1.00 95.06 659 ARG A CA 1
ATOM 5041 C C . ARG A 1 659 ? -7.569 0.010 34.230 1.00 95.06 659 ARG A C 1
ATOM 5043 O O . ARG A 1 659 ? -8.720 -0.019 34.659 1.00 95.06 659 ARG A O 1
ATOM 5050 N N . ILE A 1 660 ? -7.054 -0.948 33.459 1.00 95.81 660 ILE A N 1
ATOM 5051 C CA . ILE A 1 660 ? -7.802 -2.142 33.040 1.00 95.81 660 ILE A CA 1
ATOM 5052 C C . ILE A 1 660 ? -7.140 -3.389 33.630 1.00 95.81 660 ILE A C 1
ATOM 5054 O O . ILE A 1 660 ? -6.023 -3.759 33.266 1.00 95.81 660 ILE A O 1
ATOM 5058 N N . GLU A 1 661 ? -7.825 -4.064 34.543 1.00 95.19 661 GLU A N 1
ATOM 5059 C CA . GLU A 1 661 ? -7.345 -5.298 35.168 1.00 95.19 661 GLU A CA 1
ATOM 5060 C C . GLU A 1 661 ? -8.111 -6.499 34.615 1.00 95.19 661 GLU A C 1
ATOM 5062 O O . GLU A 1 661 ? -9.337 -6.485 34.602 1.00 95.19 661 GLU A O 1
ATOM 5067 N N . VAL A 1 662 ? -7.398 -7.533 34.162 1.00 95.50 662 VAL A N 1
ATOM 5068 C CA . VAL A 1 662 ? -7.992 -8.789 33.679 1.00 95.50 662 VAL A CA 1
ATOM 5069 C C . VAL A 1 662 ? -7.873 -9.834 34.786 1.00 95.50 662 VAL A C 1
ATOM 5071 O O . VAL A 1 662 ? -6.768 -10.171 35.213 1.00 95.50 662 VAL A O 1
ATOM 5074 N N . GLU A 1 663 ? -9.003 -10.339 35.270 1.00 95.00 663 GLU A N 1
ATOM 5075 C CA . GLU A 1 663 ? -9.050 -11.415 36.264 1.00 95.00 663 GLU A CA 1
ATOM 5076 C C . GLU A 1 663 ? -8.669 -12.767 35.633 1.00 95.00 663 GLU A C 1
ATOM 5078 O O . GLU A 1 663 ? -8.825 -12.925 34.430 1.00 95.00 663 GLU A O 1
ATOM 5083 N N . PRO A 1 664 ? -8.218 -13.784 36.394 1.00 96.38 664 PRO A N 1
ATOM 5084 C CA . PRO A 1 664 ? -7.949 -15.118 35.847 1.00 96.38 664 PRO A CA 1
ATOM 5085 C C . PRO A 1 664 ? -9.170 -15.742 35.151 1.00 96.38 664 PRO A C 1
ATOM 5087 O O . PRO A 1 664 ? -10.196 -15.964 35.796 1.00 96.38 664 PRO A O 1
ATOM 5090 N N . LEU A 1 665 ? -9.047 -16.108 33.868 1.00 97.88 665 LEU A N 1
ATOM 5091 C CA . LEU A 1 665 ? -10.113 -16.824 33.158 1.00 97.88 665 LEU A CA 1
ATOM 5092 C C . LEU A 1 665 ? -9.999 -18.338 33.363 1.00 97.88 665 LEU A C 1
ATOM 5094 O O . LEU A 1 665 ? -8.900 -18.902 33.300 1.00 97.88 665 LEU A O 1
ATOM 5098 N N . ARG A 1 666 ? -11.138 -19.018 33.551 1.00 97.75 666 ARG A N 1
ATOM 5099 C CA . ARG A 1 666 ? -11.187 -20.478 33.741 1.00 97.75 666 ARG A CA 1
ATOM 5100 C C . ARG A 1 666 ? -12.301 -21.165 32.962 1.00 97.75 666 ARG A C 1
ATOM 5102 O O . ARG A 1 666 ? -13.379 -20.599 32.785 1.00 97.75 666 ARG A O 1
ATOM 5109 N N . THR A 1 667 ? -12.063 -22.409 32.552 1.00 97.69 667 THR A N 1
ATOM 5110 C CA . THR A 1 667 ? -13.123 -23.307 32.068 1.00 97.69 667 THR A CA 1
ATOM 5111 C C . THR A 1 667 ? -13.967 -23.835 33.228 1.00 97.69 667 THR A C 1
ATOM 5113 O O . THR A 1 667 ? -13.590 -23.739 34.399 1.00 97.69 667 THR A O 1
ATOM 5116 N N . LYS A 1 668 ? -15.103 -24.476 32.917 1.00 92.88 668 LYS A N 1
ATOM 5117 C CA . LYS A 1 668 ? -15.904 -25.201 33.923 1.00 92.88 668 LYS A CA 1
ATOM 5118 C C . LYS A 1 668 ? -15.124 -26.341 34.588 1.00 92.88 668 LYS A C 1
ATOM 5120 O O . LYS A 1 668 ? -15.425 -26.703 35.720 1.00 92.88 668 LYS A O 1
ATOM 5125 N N . GLN A 1 669 ? -14.147 -26.905 33.882 1.00 92.31 669 GLN A N 1
ATOM 5126 C CA . GLN A 1 669 ? -13.260 -27.970 34.342 1.00 92.31 669 GLN A CA 1
ATOM 5127 C C . GLN A 1 669 ? -12.088 -27.437 35.185 1.00 92.31 669 GLN A C 1
ATOM 5129 O O . GLN A 1 669 ? -11.400 -28.224 35.831 1.00 92.31 669 GLN A O 1
ATOM 5134 N N . GLY A 1 670 ? -11.895 -26.115 35.235 1.00 93.75 670 GLY A N 1
ATOM 5135 C CA . GLY A 1 670 ? -10.873 -25.451 36.043 1.00 93.75 670 GLY A CA 1
ATOM 5136 C C . GLY A 1 670 ? -9.580 -25.114 35.298 1.00 93.75 670 GLY A C 1
ATOM 5137 O O . GLY A 1 670 ? -8.700 -24.496 35.908 1.00 93.75 670 GLY A O 1
ATOM 5138 N N . ASP A 1 671 ? -9.475 -25.455 34.009 1.00 95.62 671 ASP A N 1
ATOM 5139 C CA . ASP A 1 671 ? -8.331 -25.093 33.166 1.00 95.62 671 ASP A CA 1
ATOM 5140 C C . ASP A 1 671 ? -8.201 -23.573 33.108 1.00 95.62 671 ASP A C 1
ATOM 5142 O O . ASP A 1 671 ? -9.194 -22.867 32.926 1.00 95.62 671 ASP A O 1
ATOM 5146 N N . ALA A 1 672 ? -6.985 -23.063 33.288 1.00 96.25 672 ALA A N 1
ATOM 5147 C CA . ALA A 1 672 ? -6.715 -21.630 33.293 1.00 96.25 672 ALA A CA 1
ATOM 5148 C C . ALA A 1 672 ? -6.290 -21.147 31.903 1.00 96.25 672 ALA A C 1
ATOM 5150 O O . ALA A 1 672 ? -5.533 -21.835 31.218 1.00 96.25 672 ALA A O 1
ATOM 5151 N N . PHE A 1 673 ? -6.745 -19.956 31.517 1.00 97.62 673 PHE A N 1
ATOM 5152 C CA . PHE A 1 673 ? -6.156 -19.229 30.395 1.00 97.62 673 PHE A CA 1
ATOM 5153 C C . PHE A 1 673 ? -4.901 -18.487 30.893 1.00 97.62 673 PHE A C 1
ATOM 5155 O O . PHE A 1 673 ? -4.998 -17.796 31.915 1.00 97.62 673 PHE A O 1
ATOM 5162 N N . PRO A 1 674 ? -3.735 -18.603 30.232 1.00 96.56 674 PRO A N 1
ATOM 5163 C CA . PRO A 1 674 ? -2.535 -17.865 30.630 1.00 96.56 674 PRO A CA 1
ATOM 5164 C C . PRO A 1 674 ? -2.744 -16.352 30.472 1.00 96.56 674 PRO A C 1
ATOM 5166 O O . PRO A 1 674 ? -2.981 -15.860 29.371 1.00 96.56 674 PRO A O 1
ATOM 5169 N N . LEU A 1 675 ? -2.687 -15.588 31.566 1.00 93.69 675 LEU A N 1
ATOM 5170 C CA . LEU A 1 675 ? -3.003 -14.152 31.534 1.00 93.69 675 LEU A CA 1
ATOM 5171 C C . LEU A 1 675 ? -2.015 -13.351 30.681 1.00 93.69 675 LEU A C 1
ATOM 5173 O O . LEU A 1 675 ? -2.402 -12.381 30.040 1.00 93.69 675 LEU A O 1
ATOM 5177 N N . GLU A 1 676 ? -0.758 -13.781 30.615 1.00 92.75 676 GLU A N 1
ATOM 5178 C CA . GLU A 1 676 ? 0.279 -13.198 29.763 1.00 92.75 676 GLU A CA 1
ATOM 5179 C C . GLU A 1 676 ? 0.001 -13.347 28.257 1.00 92.75 676 GLU A C 1
ATOM 5181 O O . GLU A 1 676 ? 0.602 -12.639 27.448 1.00 92.75 676 GLU A O 1
ATOM 5186 N N . GLN A 1 677 ? -0.909 -14.252 27.881 1.00 95.38 677 GLN A N 1
ATOM 5187 C CA . GLN A 1 677 ? -1.379 -14.443 26.508 1.00 95.38 677 GLN A CA 1
ATOM 5188 C C . GLN A 1 677 ? -2.607 -13.576 26.171 1.00 95.38 677 GLN A C 1
ATOM 5190 O O . GLN A 1 677 ? -3.080 -13.600 25.034 1.00 95.38 677 GLN A O 1
ATOM 5195 N N . ILE A 1 678 ? -3.103 -12.778 27.126 1.00 96.00 678 ILE A N 1
ATOM 5196 C CA . ILE A 1 678 ? -4.118 -11.745 26.902 1.00 96.00 678 ILE A CA 1
ATOM 5197 C C . ILE A 1 678 ? -3.418 -10.388 26.848 1.00 96.00 678 ILE A C 1
ATOM 5199 O O . ILE A 1 678 ? -2.986 -9.849 27.865 1.00 96.00 678 ILE A O 1
ATOM 5203 N N . VAL A 1 679 ? -3.305 -9.813 25.651 1.00 94.69 679 VAL A N 1
ATOM 5204 C CA . VAL A 1 679 ? -2.619 -8.527 25.452 1.00 94.69 679 VAL A CA 1
ATOM 5205 C C . VAL A 1 679 ? -3.635 -7.435 25.157 1.00 94.69 679 VAL A C 1
ATOM 5207 O O . VAL A 1 679 ? -4.326 -7.486 24.139 1.00 94.69 679 VAL A O 1
ATOM 5210 N N . LEU A 1 680 ? -3.687 -6.420 26.022 1.00 96.44 680 LEU A N 1
ATOM 5211 C CA . LEU A 1 680 ? -4.503 -5.229 25.805 1.00 96.44 680 LEU A CA 1
ATOM 5212 C C . LEU A 1 680 ? -3.728 -4.169 25.024 1.00 96.44 680 LEU A C 1
ATOM 5214 O O . LEU A 1 680 ? -2.563 -3.869 25.313 1.00 96.44 680 LEU A O 1
ATOM 5218 N N . ARG A 1 681 ? -4.394 -3.590 24.031 1.00 95.31 681 ARG A N 1
ATOM 5219 C CA . ARG A 1 681 ? -3.866 -2.541 23.167 1.00 95.31 681 ARG A CA 1
ATOM 5220 C C . ARG A 1 681 ? -4.909 -1.453 22.913 1.00 95.31 681 ARG A C 1
ATOM 5222 O O . ARG A 1 681 ? -6.097 -1.667 23.125 1.00 95.31 681 ARG A O 1
ATOM 5229 N N . SER A 1 682 ? -4.474 -0.301 22.417 1.00 94.38 682 SER A N 1
ATOM 5230 C CA . SER A 1 682 ? -5.360 0.736 21.879 1.00 94.38 682 SER A CA 1
ATOM 5231 C C . SER A 1 682 ? -4.775 1.288 20.585 1.00 94.38 682 SER A C 1
ATOM 5233 O O . SER A 1 682 ? -3.576 1.568 20.532 1.00 94.38 682 SER A O 1
ATOM 5235 N N . PRO A 1 683 ? -5.587 1.489 19.537 1.00 91.56 683 PRO A N 1
ATOM 5236 C CA . PRO A 1 683 ? -5.164 2.277 18.395 1.00 91.56 683 PRO A CA 1
ATOM 5237 C C . PRO A 1 683 ? -4.905 3.737 18.794 1.00 91.56 683 PRO A C 1
ATOM 5239 O O . PRO A 1 683 ? -5.593 4.262 19.674 1.00 91.56 683 PRO A O 1
ATOM 5242 N N . VAL A 1 684 ? -3.930 4.387 18.154 1.00 85.94 684 VAL A N 1
ATOM 5243 C CA . VAL A 1 684 ? -3.600 5.802 18.385 1.00 85.94 684 VAL A CA 1
ATOM 5244 C C . VAL A 1 684 ? -3.519 6.596 17.083 1.00 85.94 684 VAL A C 1
ATOM 5246 O O . VAL A 1 684 ? -2.978 6.130 16.078 1.00 85.94 684 VAL A O 1
ATOM 5249 N N . ASP A 1 685 ? -4.044 7.820 17.124 1.00 75.00 685 ASP A N 1
ATOM 5250 C CA . ASP A 1 685 ? -3.835 8.851 16.106 1.00 75.00 685 ASP A CA 1
ATOM 5251 C C . ASP A 1 685 ? -2.442 9.469 16.288 1.00 75.00 685 ASP A C 1
ATOM 5253 O O . ASP A 1 685 ? -2.131 10.004 17.357 1.00 75.00 685 ASP A O 1
ATOM 5257 N N . PHE A 1 686 ? -1.612 9.481 15.242 1.00 69.31 686 PHE A N 1
ATOM 5258 C CA . PHE A 1 686 ? -0.379 10.269 15.269 1.00 69.31 686 PHE A CA 1
ATOM 5259 C C . PHE A 1 686 ? 0.034 10.779 13.888 1.00 69.31 686 PHE A C 1
ATOM 5261 O O . PHE A 1 686 ? -0.384 10.286 12.840 1.00 69.31 686 PHE A O 1
ATOM 5268 N N . VAL A 1 687 ? 0.828 11.848 13.900 1.00 62.41 687 VAL A N 1
ATOM 5269 C CA . VAL A 1 687 ? 1.403 12.441 12.694 1.00 62.41 687 VAL A CA 1
ATOM 5270 C C . VAL A 1 687 ? 2.829 11.964 12.576 1.00 62.41 687 VAL A C 1
ATOM 5272 O O . VAL A 1 687 ? 3.618 12.174 13.500 1.00 62.41 687 VAL A O 1
ATOM 5275 N N . ILE A 1 688 ? 3.171 11.392 11.428 1.00 58.59 688 ILE A N 1
ATOM 5276 C CA . ILE A 1 688 ? 4.554 11.041 11.148 1.00 58.59 688 ILE A CA 1
ATOM 5277 C C . ILE A 1 688 ? 5.221 12.176 10.380 1.00 58.59 688 ILE A C 1
ATOM 5279 O O . ILE A 1 688 ? 4.752 12.595 9.323 1.00 58.59 688 ILE A O 1
ATOM 5283 N N . GLY A 1 689 ? 6.306 12.694 10.950 1.00 51.00 689 GLY A N 1
ATOM 5284 C CA . GLY A 1 689 ? 7.174 13.692 10.338 1.00 51.00 689 GLY A CA 1
ATOM 5285 C C . GLY A 1 689 ? 8.636 13.319 10.558 1.00 51.00 689 GLY A C 1
ATOM 5286 O O . GLY A 1 689 ? 8.976 12.706 11.571 1.00 51.00 689 GLY A O 1
ATOM 5287 N N . ASP A 1 690 ? 9.501 13.669 9.609 1.00 45.31 690 ASP A N 1
ATOM 5288 C CA . ASP A 1 690 ? 10.951 13.541 9.758 1.00 45.31 690 ASP A CA 1
ATOM 5289 C C . ASP A 1 690 ? 11.488 14.748 10.555 1.00 45.31 690 ASP A C 1
ATOM 5291 O O . ASP A 1 690 ? 11.453 15.869 10.043 1.00 45.31 690 ASP A O 1
ATOM 5295 N N . PRO A 1 691 ? 11.961 14.574 11.805 1.00 43.28 691 PRO A N 1
ATOM 5296 C CA . PRO A 1 691 ? 12.504 15.682 12.586 1.00 43.28 691 PRO A CA 1
ATOM 5297 C C . PRO A 1 691 ? 13.847 16.204 12.044 1.00 43.28 691 PRO A C 1
ATOM 5299 O O . PRO A 1 691 ? 14.207 17.341 12.351 1.00 43.28 691 PRO A O 1
ATOM 5302 N N . ASP A 1 692 ? 14.572 15.419 11.234 1.00 41.66 692 ASP A N 1
ATOM 5303 C CA . ASP A 1 692 ? 15.948 15.720 10.812 1.00 41.66 692 ASP A CA 1
ATOM 5304 C C . ASP A 1 692 ? 16.035 16.353 9.410 1.00 41.66 692 ASP A C 1
ATOM 5306 O O . ASP A 1 692 ? 17.067 16.926 9.040 1.00 41.66 692 ASP A O 1
ATOM 5310 N N . ARG A 1 693 ? 14.947 16.336 8.626 1.00 40.50 693 ARG A N 1
ATOM 5311 C CA . ARG A 1 693 ? 14.866 17.042 7.337 1.00 40.50 693 ARG A CA 1
ATOM 5312 C C . ARG A 1 693 ? 14.004 18.296 7.435 1.00 40.50 693 ARG A C 1
ATOM 5314 O O . ARG A 1 693 ? 12.798 18.243 7.622 1.00 40.50 693 ARG A O 1
ATOM 5321 N N . LYS A 1 694 ? 14.614 19.452 7.144 1.00 36.94 694 LYS A N 1
ATOM 5322 C CA . LYS A 1 694 ? 13.939 20.752 6.928 1.00 36.94 694 LYS A CA 1
ATOM 5323 C C . LYS A 1 694 ? 13.054 20.797 5.662 1.00 36.94 694 LYS A C 1
ATOM 5325 O O . LYS A 1 694 ? 12.765 21.889 5.172 1.00 36.94 694 LYS A O 1
ATOM 5330 N N . VAL A 1 695 ? 12.652 19.654 5.104 1.00 38.47 695 VAL A N 1
ATOM 5331 C CA . VAL A 1 695 ? 11.712 19.611 3.978 1.00 38.47 695 VAL A CA 1
ATOM 5332 C C . VAL A 1 695 ? 10.308 19.697 4.570 1.00 38.47 695 VAL A C 1
ATOM 5334 O O . VAL A 1 695 ? 9.749 18.719 5.053 1.00 38.47 695 VAL A O 1
ATOM 5337 N N . LYS A 1 696 ? 9.782 20.922 4.607 1.00 38.41 696 LYS A N 1
ATOM 5338 C CA . LYS A 1 696 ? 8.398 21.221 4.977 1.00 38.41 696 LYS A CA 1
ATOM 5339 C C . LYS A 1 696 ? 7.487 20.638 3.889 1.00 38.41 696 LYS A C 1
ATOM 5341 O O . LYS A 1 696 ? 7.600 21.082 2.755 1.00 38.41 696 LYS A O 1
ATOM 5346 N N . GLY A 1 697 ? 6.630 19.664 4.203 1.00 39.44 697 GLY A N 1
ATOM 5347 C CA . GLY A 1 697 ? 5.611 19.204 3.245 1.00 39.44 697 GLY A CA 1
ATOM 5348 C C . GLY A 1 697 ? 4.907 17.891 3.591 1.00 39.44 697 GLY A C 1
ATOM 5349 O O . GLY A 1 697 ? 3.683 17.854 3.612 1.00 39.44 697 GLY A O 1
ATOM 5350 N N . ASP A 1 698 ? 5.643 16.837 3.947 1.00 39.66 698 ASP A N 1
ATOM 5351 C CA . ASP A 1 698 ? 5.066 15.484 4.015 1.00 39.66 698 ASP A CA 1
ATOM 5352 C C . ASP A 1 698 ? 4.742 15.051 5.453 1.00 39.66 698 ASP A C 1
ATOM 5354 O O . ASP A 1 698 ? 5.423 14.213 6.043 1.00 39.66 698 ASP A O 1
ATOM 5358 N N . PHE A 1 699 ? 3.697 15.636 6.043 1.00 44.41 699 PHE A N 1
ATOM 5359 C CA . PHE A 1 699 ? 3.108 15.110 7.278 1.00 44.41 699 PHE A CA 1
ATOM 5360 C C . PHE A 1 699 ? 1.977 14.139 6.931 1.00 44.41 699 PHE A C 1
ATOM 5362 O O . PHE A 1 699 ? 0.904 14.557 6.492 1.00 44.41 699 PHE A O 1
ATOM 5369 N N . PHE A 1 700 ? 2.192 12.842 7.157 1.00 51.34 700 PHE A N 1
ATOM 5370 C CA . PHE A 1 700 ? 1.130 11.843 7.037 1.00 51.34 700 PHE A CA 1
ATOM 5371 C C . PHE A 1 700 ? 0.385 11.742 8.369 1.00 51.34 700 PHE A C 1
ATOM 5373 O O . PHE A 1 700 ? 0.979 11.441 9.405 1.00 51.34 700 PHE A O 1
ATOM 5380 N N . HIS A 1 701 ? -0.918 12.021 8.346 1.00 52.38 701 HIS A N 1
ATOM 5381 C CA . HIS A 1 701 ? -1.809 11.686 9.452 1.00 52.38 701 HIS A CA 1
ATOM 5382 C C . HIS A 1 701 ? -2.181 10.213 9.331 1.00 52.38 701 HIS A C 1
ATOM 5384 O O . HIS A 1 701 ? -2.967 9.861 8.450 1.00 52.38 701 HIS A O 1
ATOM 5390 N N . ASP A 1 702 ? -1.643 9.382 10.217 1.00 59.78 702 ASP A N 1
ATOM 5391 C CA . ASP A 1 702 ? -2.062 7.994 10.316 1.00 59.78 702 ASP A CA 1
ATOM 5392 C C . ASP A 1 702 ? -3.130 7.878 11.405 1.00 59.78 702 ASP A C 1
ATOM 5394 O O . ASP A 1 702 ? -2.864 8.108 12.590 1.00 59.78 702 ASP A O 1
ATOM 5398 N N . LYS A 1 703 ? -4.379 7.655 10.980 1.00 67.44 703 LYS A N 1
ATOM 5399 C CA . LYS A 1 703 ? -5.538 7.693 11.876 1.00 67.44 703 LYS A CA 1
ATOM 5400 C C . LYS A 1 703 ? -5.738 6.342 12.533 1.00 67.44 703 LYS A C 1
ATOM 5402 O O . LYS A 1 703 ? -6.000 5.369 11.829 1.00 67.44 703 LYS A O 1
ATOM 5407 N N . ASN A 1 704 ? -5.676 6.309 13.862 1.00 73.12 704 ASN A N 1
ATOM 5408 C CA . ASN A 1 704 ? -5.984 5.160 14.704 1.00 73.12 704 ASN A CA 1
ATOM 5409 C C . ASN A 1 704 ? -5.397 3.862 14.147 1.00 73.12 704 ASN A C 1
ATOM 5411 O O . ASN A 1 704 ? -6.064 2.837 14.169 1.00 73.12 704 ASN A O 1
ATOM 5415 N N . ASN A 1 705 ? -4.194 3.901 13.572 1.00 80.56 705 ASN A N 1
ATOM 5416 C CA . ASN A 1 705 ? -3.666 2.770 12.813 1.00 80.56 705 ASN A CA 1
ATOM 5417 C C . ASN A 1 705 ? -2.595 2.023 13.598 1.00 80.56 705 ASN A C 1
ATOM 5419 O O . ASN A 1 705 ? -2.636 0.798 13.622 1.00 80.56 705 ASN A O 1
ATOM 5423 N N . ALA A 1 706 ? -1.686 2.729 14.281 1.00 87.38 706 ALA A N 1
ATOM 5424 C CA . ALA A 1 706 ? -0.758 2.113 15.229 1.00 87.38 706 ALA A CA 1
ATOM 5425 C C . ALA A 1 706 ? -1.527 1.554 16.425 1.00 87.38 706 ALA A C 1
ATOM 5427 O O . ALA A 1 706 ? -2.257 2.303 17.068 1.00 87.38 706 ALA A O 1
ATOM 5428 N N . VAL A 1 707 ? -1.336 0.275 16.746 1.00 91.00 707 VAL A N 1
ATOM 5429 C CA . VAL A 1 707 ? -2.012 -0.394 17.864 1.00 91.00 707 VAL A CA 1
ATOM 5430 C C . VAL A 1 707 ? -1.001 -0.630 18.988 1.00 91.00 707 VAL A C 1
ATOM 5432 O O . VAL A 1 707 ? -0.272 -1.623 18.983 1.00 91.00 707 VAL A O 1
ATOM 5435 N N . VAL A 1 708 ? -0.934 0.304 19.938 1.00 93.06 708 VAL A N 1
ATOM 5436 C CA . VAL A 1 708 ? 0.060 0.300 21.029 1.00 93.06 708 VAL A CA 1
ATOM 5437 C C . VAL A 1 708 ? -0.409 -0.550 22.204 1.00 93.06 708 VAL A C 1
ATOM 5439 O O . VAL A 1 708 ? -1.602 -0.572 22.512 1.00 93.06 708 VAL A O 1
ATOM 5442 N N . ARG A 1 709 ? 0.502 -1.265 22.868 1.00 93.62 709 ARG A N 1
ATOM 5443 C CA . ARG A 1 709 ? 0.202 -1.988 24.112 1.00 93.62 709 ARG A CA 1
ATOM 5444 C C . ARG A 1 709 ? -0.118 -1.016 25.235 1.00 93.62 709 ARG A C 1
ATOM 5446 O O . ARG A 1 709 ? 0.461 0.055 25.309 1.00 93.62 709 ARG A O 1
ATOM 5453 N N . LEU A 1 710 ? -1.024 -1.432 26.118 1.00 92.50 710 LEU A N 1
ATOM 5454 C CA . LEU A 1 710 ? -1.385 -0.660 27.311 1.00 92.50 710 LEU A CA 1
ATOM 5455 C C . LEU A 1 710 ? -0.517 -0.999 28.526 1.00 92.50 710 LEU A C 1
ATOM 5457 O O . LEU A 1 710 ? -0.429 -0.205 29.459 1.00 92.50 710 LEU A O 1
ATOM 5461 N N . ASP A 1 711 ? 0.096 -2.184 28.539 1.00 82.56 711 ASP A N 1
ATOM 5462 C CA . ASP A 1 711 ? 1.012 -2.598 29.599 1.00 82.56 711 ASP A CA 1
ATOM 5463 C C . ASP A 1 711 ? 2.438 -2.115 29.304 1.00 82.56 711 ASP A C 1
ATOM 5465 O O . ASP A 1 711 ? 3.106 -2.616 28.392 1.00 82.56 711 ASP A O 1
ATOM 5469 N N . HIS A 1 712 ? 2.895 -1.154 30.107 1.00 66.94 712 HIS A N 1
ATOM 5470 C CA . HIS A 1 712 ? 4.270 -0.647 30.127 1.00 66.94 712 HIS A CA 1
ATOM 5471 C C . HIS A 1 712 ? 4.993 -0.968 31.447 1.00 66.94 712 HIS A C 1
ATOM 5473 O O . HIS A 1 712 ? 5.873 -0.221 31.868 1.00 66.94 712 HIS A O 1
ATOM 5479 N N . GLY A 1 713 ? 4.621 -2.058 32.130 1.00 59.47 713 GLY A N 1
ATOM 5480 C CA . GLY A 1 713 ? 5.226 -2.459 33.406 1.00 59.47 713 GLY A CA 1
ATOM 5481 C C . GLY A 1 713 ? 4.627 -1.774 34.641 1.00 59.47 713 GLY A C 1
ATOM 5482 O O . GLY A 1 713 ? 5.067 -2.038 35.757 1.00 59.47 713 GLY A O 1
ATOM 5483 N N . GLU A 1 714 ? 3.597 -0.942 34.461 1.00 61.78 714 GLU A N 1
ATOM 5484 C CA . GLU A 1 714 ? 2.870 -0.231 35.528 1.00 61.78 714 GLU A CA 1
ATOM 5485 C C . GLU A 1 714 ? 1.358 -0.559 35.537 1.00 61.78 714 GLU A C 1
ATOM 5487 O O . GLU A 1 714 ? 0.543 0.201 36.078 1.00 61.78 714 GLU A O 1
ATOM 5492 N N . GLY A 1 715 ? 0.986 -1.699 34.936 1.00 77.56 715 GLY A N 1
ATOM 5493 C CA . GLY A 1 715 ? -0.396 -2.122 34.675 1.00 77.56 715 GLY A CA 1
ATOM 5494 C C . GLY A 1 715 ? -0.932 -1.622 33.327 1.00 77.56 715 GLY A C 1
ATOM 5495 O O . GLY A 1 715 ? -0.325 -0.753 32.706 1.00 77.56 715 GLY A O 1
ATOM 5496 N N . ASN A 1 716 ? -2.071 -2.162 32.867 1.00 91.31 716 ASN A N 1
ATOM 5497 C CA . ASN A 1 716 ? -2.698 -1.700 31.623 1.00 91.31 716 ASN A CA 1
ATOM 5498 C C . ASN A 1 716 ? -3.323 -0.319 31.847 1.00 91.31 716 ASN A C 1
ATOM 5500 O O . ASN A 1 716 ? -4.354 -0.221 32.519 1.00 91.31 716 ASN A O 1
ATOM 5504 N N . ARG A 1 717 ? -2.708 0.729 31.293 1.00 91.94 717 ARG A N 1
ATOM 5505 C CA . ARG A 1 717 ? -3.187 2.111 31.416 1.00 91.94 717 ARG A CA 1
ATOM 5506 C C . ARG A 1 717 ? -3.618 2.660 30.066 1.00 91.94 717 ARG A C 1
ATOM 5508 O O . ARG A 1 717 ? -2.895 2.544 29.081 1.00 91.94 717 ARG A O 1
ATOM 5515 N N . LEU A 1 718 ? -4.786 3.285 30.034 1.00 93.31 718 LEU A N 1
ATOM 5516 C CA . LEU A 1 718 ? -5.344 3.944 28.865 1.00 93.31 718 LEU A CA 1
ATOM 5517 C C . LEU A 1 718 ? -5.628 5.412 29.207 1.00 93.31 718 LEU A C 1
ATOM 5519 O O . LEU A 1 718 ? -6.607 5.688 29.903 1.00 93.31 718 LEU A O 1
ATOM 5523 N N . PRO A 1 719 ? -4.821 6.368 28.711 1.00 91.19 719 PRO A N 1
ATOM 5524 C CA . PRO A 1 719 ? -5.193 7.770 28.805 1.00 91.19 719 PRO A CA 1
ATOM 5525 C C . PRO A 1 719 ? -6.452 7.991 27.965 1.00 91.19 719 PRO A C 1
ATOM 5527 O O . PRO A 1 719 ? -6.479 7.634 26.784 1.00 91.19 719 PRO A O 1
ATOM 5530 N N . LEU A 1 720 ? -7.487 8.554 28.580 1.00 90.00 720 LEU A N 1
ATOM 5531 C CA . LEU A 1 720 ? -8.776 8.813 27.958 1.00 90.00 720 LEU A CA 1
ATOM 5532 C C . LEU A 1 720 ? -9.159 10.267 28.221 1.00 90.00 720 LEU A C 1
ATOM 5534 O O . LEU A 1 720 ? -9.616 10.632 29.306 1.00 90.00 720 LEU A O 1
ATOM 5538 N N . MET A 1 721 ? -8.930 11.114 27.223 1.00 87.50 721 MET A N 1
ATOM 5539 C CA . MET A 1 721 ? -9.179 12.545 27.337 1.00 87.50 721 MET A CA 1
ATOM 5540 C C . MET A 1 721 ? -10.664 12.801 27.579 1.00 87.50 721 MET A C 1
ATOM 5542 O O . MET A 1 721 ? -11.527 11.997 27.214 1.00 87.50 721 MET A O 1
ATOM 5546 N N . ARG A 1 722 ? -10.971 13.954 28.169 1.00 83.31 722 ARG A N 1
ATOM 5547 C CA . ARG A 1 722 ? -12.349 14.410 28.318 1.00 83.31 722 ARG A CA 1
ATOM 5548 C C . ARG A 1 722 ? -13.076 14.328 26.981 1.00 83.31 722 ARG A C 1
ATOM 5550 O O . ARG A 1 722 ? -12.558 14.794 25.952 1.00 83.31 722 ARG A O 1
ATOM 5557 N N . LEU A 1 723 ? -14.294 13.797 27.009 1.00 79.44 723 LEU A N 1
ATOM 5558 C CA . LEU A 1 723 ? -15.183 13.756 25.848 1.00 79.44 723 LEU A CA 1
ATOM 5559 C C . LEU A 1 723 ? -14.618 12.907 24.684 1.00 79.44 723 LEU A C 1
ATOM 5561 O O . LEU A 1 723 ? -14.998 13.107 23.530 1.00 79.44 723 LEU A O 1
ATOM 5565 N N . GLU A 1 724 ? -13.663 12.010 24.961 1.00 85.31 724 GLU A N 1
ATOM 5566 C CA . GLU A 1 724 ? -13.009 11.140 23.978 1.00 85.31 724 GLU A CA 1
ATOM 5567 C C . GLU A 1 724 ? -13.590 9.721 24.010 1.00 85.31 724 GLU A C 1
ATOM 5569 O O . GLU A 1 724 ? -13.866 9.161 25.073 1.00 85.31 724 GLU A O 1
ATOM 5574 N N . THR A 1 725 ? -13.716 9.123 22.827 1.00 88.44 725 THR A N 1
ATOM 5575 C CA . THR A 1 725 ? -13.949 7.688 22.633 1.00 88.44 725 THR A CA 1
ATOM 5576 C C . THR A 1 725 ? -12.666 6.996 22.192 1.00 88.44 725 THR A C 1
ATOM 5578 O O . THR A 1 725 ? -12.000 7.452 21.259 1.00 88.44 725 THR A O 1
ATOM 5581 N N . ARG A 1 726 ? -12.342 5.860 22.815 1.00 91.94 726 ARG A N 1
ATOM 5582 C CA . ARG A 1 726 ? -11.231 4.983 22.424 1.00 91.94 726 ARG A CA 1
ATOM 5583 C C . ARG A 1 726 ? -11.669 3.536 22.286 1.00 91.94 726 ARG A C 1
ATOM 5585 O O . ARG A 1 726 ? -12.617 3.095 22.927 1.00 91.94 726 ARG A O 1
ATOM 5592 N N . LEU A 1 727 ? -10.944 2.799 21.453 1.00 94.06 727 LEU A N 1
ATOM 5593 C CA . LEU A 1 727 ? -11.114 1.362 21.280 1.00 94.06 727 LEU A CA 1
ATOM 5594 C C . LEU A 1 727 ? -10.123 0.618 22.183 1.00 94.06 727 LEU A C 1
ATOM 5596 O O . LEU A 1 727 ? -8.913 0.787 22.037 1.00 94.06 727 LEU A O 1
ATOM 5600 N N . VAL A 1 728 ? -10.628 -0.242 23.064 1.00 96.62 728 VAL A N 1
ATOM 5601 C CA . VAL A 1 728 ? -9.814 -1.236 23.769 1.00 96.62 728 VAL A CA 1
ATOM 5602 C C . VAL A 1 728 ? -9.754 -2.482 22.897 1.00 96.62 728 VAL A C 1
ATOM 5604 O O . VAL A 1 728 ? -10.766 -3.133 22.649 1.00 96.62 728 VAL A O 1
ATOM 5607 N N . TRP A 1 729 ? -8.558 -2.800 22.419 1.00 96.44 729 TRP A N 1
ATOM 5608 C CA . TRP A 1 729 ? -8.268 -3.960 21.589 1.00 96.44 729 TRP A CA 1
ATOM 5609 C C . TRP A 1 729 ? -7.699 -5.078 22.461 1.00 96.44 729 TRP A C 1
ATOM 5611 O O . TRP A 1 729 ? -6.682 -4.898 23.128 1.00 96.44 729 TRP A O 1
ATOM 5621 N N . ILE A 1 730 ? -8.324 -6.250 22.436 1.00 97.06 730 ILE A N 1
ATOM 5622 C CA . ILE A 1 730 ? -7.954 -7.415 23.242 1.00 97.06 730 ILE A CA 1
ATOM 5623 C C . ILE A 1 730 ? -7.412 -8.478 22.302 1.00 97.06 730 ILE A C 1
ATOM 5625 O O . ILE A 1 730 ? -8.100 -8.878 21.374 1.00 97.06 730 ILE A O 1
ATOM 5629 N N . ILE A 1 731 ? -6.197 -8.954 22.527 1.00 96.31 731 ILE A N 1
ATOM 5630 C CA . ILE A 1 731 ? -5.633 -10.060 21.755 1.00 96.31 731 ILE A CA 1
ATOM 5631 C C . ILE A 1 731 ? -5.604 -11.299 22.636 1.00 96.31 731 ILE A C 1
ATOM 5633 O O . ILE A 1 731 ? -4.916 -11.288 23.654 1.00 96.31 731 ILE A O 1
ATOM 5637 N N . ALA A 1 732 ? -6.312 -12.347 22.218 1.00 97.25 732 ALA A N 1
ATOM 5638 C CA . ALA A 1 732 ? -6.232 -13.676 22.812 1.00 97.25 732 ALA A CA 1
ATOM 5639 C C . ALA A 1 732 ? -5.279 -14.549 21.981 1.00 97.25 732 ALA A C 1
ATOM 5641 O O . ALA A 1 732 ? -5.621 -14.936 20.866 1.00 97.25 732 ALA A O 1
ATOM 5642 N N . ASP A 1 733 ? -4.083 -14.834 22.496 1.00 96.44 733 ASP A N 1
ATOM 5643 C CA . ASP A 1 733 ? -3.151 -15.804 21.903 1.00 96.44 733 ASP A CA 1
ATOM 5644 C C . ASP A 1 733 ? -3.421 -17.189 22.504 1.00 96.44 733 ASP A C 1
ATOM 5646 O O . ASP A 1 733 ? -3.270 -17.395 23.702 1.00 96.44 733 ASP A O 1
ATOM 5650 N N . THR A 1 734 ? -3.868 -18.139 21.689 1.00 97.00 734 THR A N 1
ATOM 5651 C CA . THR A 1 734 ? -4.245 -19.491 22.122 1.00 97.00 734 THR A CA 1
ATOM 5652 C C . THR A 1 734 ? -3.161 -20.526 21.849 1.00 97.00 734 THR A C 1
ATOM 5654 O O . THR A 1 734 ? -3.434 -21.732 21.828 1.00 97.00 734 THR A O 1
ATOM 5657 N N . THR A 1 735 ? -1.921 -20.076 21.644 1.00 93.62 735 THR A N 1
ATOM 5658 C CA . THR A 1 735 ? -0.742 -20.942 21.587 1.00 93.62 735 THR A CA 1
ATOM 5659 C C . THR A 1 735 ? -0.706 -21.885 22.784 1.00 93.62 735 THR A C 1
ATOM 5661 O O . THR A 1 735 ? -0.611 -21.443 23.930 1.00 93.62 735 THR A O 1
ATOM 5664 N N . ASP A 1 736 ? -0.749 -23.189 22.502 1.00 93.12 736 ASP A N 1
ATOM 5665 C CA . ASP A 1 736 ? -0.709 -24.255 23.509 1.00 93.12 736 ASP A CA 1
ATOM 5666 C C . ASP A 1 736 ? -1.856 -24.202 24.547 1.00 93.12 736 ASP A C 1
ATOM 5668 O O . ASP A 1 736 ? -1.800 -24.867 25.583 1.00 93.12 736 ASP A O 1
ATOM 5672 N N . VAL A 1 737 ? -2.942 -23.477 24.250 1.00 96.31 737 VAL A N 1
ATOM 5673 C CA . VAL A 1 737 ? -4.150 -23.421 25.088 1.00 96.31 737 VAL A CA 1
ATOM 5674 C C . VAL A 1 737 ? -5.091 -24.576 24.732 1.00 96.31 737 VAL A C 1
ATOM 5676 O O . VAL A 1 737 ? -5.267 -24.945 23.566 1.00 96.31 737 VAL A O 1
ATOM 5679 N N . ALA A 1 738 ? -5.688 -25.195 25.752 1.00 95.56 738 ALA A N 1
ATOM 5680 C CA . ALA A 1 738 ? -6.667 -26.258 25.561 1.00 95.56 738 ALA A CA 1
ATOM 5681 C C . ALA A 1 738 ? -7.983 -25.706 24.986 1.00 95.56 738 ALA A C 1
ATOM 5683 O O . ALA A 1 738 ? -8.372 -24.569 25.235 1.00 95.56 738 ALA A O 1
ATOM 5684 N N . SER A 1 739 ? -8.707 -26.526 24.224 1.00 96.50 739 SER A N 1
ATOM 5685 C CA . SER A 1 739 ? -10.038 -26.141 23.753 1.00 96.50 739 SER A CA 1
ATOM 5686 C C . SER A 1 739 ? -11.021 -26.050 24.923 1.00 96.50 739 SER A C 1
ATOM 5688 O O . SER A 1 739 ? -11.075 -26.961 25.751 1.00 96.50 739 SER A O 1
ATOM 5690 N N . GLY A 1 740 ? -11.851 -25.013 24.950 1.00 97.00 740 GLY A N 1
ATOM 5691 C CA . GLY A 1 740 ? -12.837 -24.789 26.001 1.00 97.00 740 GLY A CA 1
ATOM 5692 C C . GLY A 1 740 ? -13.378 -23.363 25.992 1.00 97.00 740 GLY A C 1
ATOM 5693 O O . GLY A 1 740 ? -12.873 -22.498 25.282 1.00 97.00 740 GLY A O 1
ATOM 5694 N N . THR A 1 741 ? -14.414 -23.116 26.792 1.00 98.38 741 THR A N 1
ATOM 5695 C CA . THR A 1 741 ? -14.923 -21.762 27.045 1.00 98.38 741 THR A CA 1
ATOM 5696 C C . THR A 1 741 ? -14.396 -21.285 28.389 1.00 98.38 741 THR A C 1
ATOM 5698 O O . THR A 1 741 ? -14.715 -21.864 29.429 1.00 98.38 741 THR A O 1
ATOM 5701 N N . TYR A 1 742 ? -13.576 -20.245 28.346 1.00 98.56 742 TYR A N 1
ATOM 5702 C CA . TYR A 1 742 ? -12.928 -19.615 29.481 1.00 98.56 742 TYR A CA 1
ATOM 5703 C C . TYR A 1 742 ? -13.727 -18.385 29.903 1.00 98.56 742 TYR A C 1
ATOM 5705 O O . TYR A 1 742 ? -14.046 -17.537 29.072 1.00 98.56 742 TYR A O 1
ATOM 5713 N N . HIS A 1 743 ? -14.039 -18.288 31.192 1.00 98.38 743 HIS A N 1
ATOM 5714 C CA . HIS A 1 743 ? -14.810 -17.193 31.772 1.00 98.38 743 HIS A CA 1
ATOM 5715 C C . HIS A 1 743 ? -13.963 -16.427 32.786 1.00 98.38 743 HIS A C 1
ATOM 5717 O O . HIS A 1 743 ? -13.342 -17.043 33.654 1.00 98.38 743 HIS A O 1
ATOM 5723 N N . GLY A 1 744 ? -13.985 -15.102 32.699 1.00 96.94 744 GLY A N 1
ATOM 5724 C CA . GLY A 1 744 ? -13.411 -14.184 33.678 1.00 96.94 744 GLY A CA 1
ATOM 5725 C C . GLY A 1 744 ? -14.081 -12.815 33.589 1.00 96.94 744 GLY A C 1
ATOM 5726 O O . GLY A 1 744 ? -15.168 -12.675 33.018 1.00 96.94 744 GLY A O 1
ATOM 5727 N N . ALA A 1 745 ? -13.430 -11.798 34.140 1.00 96.31 745 ALA A N 1
ATOM 5728 C CA . ALA A 1 745 ? -13.898 -10.423 34.077 1.00 96.31 745 ALA A CA 1
ATOM 5729 C C . ALA A 1 745 ? -12.735 -9.448 33.875 1.00 96.31 745 ALA A C 1
ATOM 5731 O O . ALA A 1 745 ? -11.575 -9.760 34.142 1.00 96.31 745 ALA A O 1
ATOM 5732 N N . MET A 1 746 ? -13.072 -8.261 33.390 1.00 96.44 746 MET A N 1
ATOM 5733 C CA . MET A 1 746 ? -12.203 -7.101 33.337 1.00 96.44 746 MET A CA 1
ATOM 5734 C C . MET A 1 746 ? -12.778 -6.017 34.237 1.00 96.44 746 MET A C 1
ATOM 5736 O O . MET A 1 746 ? -13.977 -5.745 34.185 1.00 96.44 746 MET A O 1
ATOM 5740 N N . THR A 1 747 ? -11.925 -5.386 35.033 1.00 96.12 747 THR A N 1
ATOM 5741 C CA . THR A 1 747 ? -12.294 -4.238 35.862 1.00 96.12 747 THR A CA 1
ATOM 5742 C C . THR A 1 747 ? -11.661 -2.983 35.281 1.00 96.12 747 THR A C 1
ATOM 5744 O O . THR A 1 747 ? -10.443 -2.926 35.115 1.00 96.12 747 THR A O 1
ATOM 5747 N N . LEU A 1 748 ? -12.491 -1.990 34.964 1.00 95.81 748 LEU A N 1
ATOM 5748 C CA . LEU A 1 748 ? -12.079 -0.668 34.505 1.00 95.81 748 LEU A CA 1
ATOM 5749 C C . LEU A 1 748 ? -12.229 0.316 35.663 1.00 95.81 748 LEU A C 1
ATOM 5751 O O . LEU A 1 748 ? -13.316 0.445 36.221 1.00 95.81 748 LEU A O 1
ATOM 5755 N N . SER A 1 749 ? -11.156 1.014 36.021 1.00 94.88 749 SER A N 1
ATOM 5756 C CA . SER A 1 749 ? -11.160 1.994 37.111 1.00 94.88 749 SER A CA 1
ATOM 5757 C C . SER A 1 749 ? -10.340 3.234 36.765 1.00 94.88 749 SER A C 1
ATOM 5759 O O . SER A 1 749 ? -9.392 3.163 35.989 1.00 94.88 749 SER A O 1
ATOM 5761 N N . ALA A 1 750 ? -10.707 4.376 37.336 1.00 94.31 750 ALA A N 1
ATOM 5762 C CA . ALA A 1 750 ? -9.912 5.602 37.351 1.00 94.31 750 ALA A CA 1
ATOM 5763 C C . ALA A 1 750 ? -10.263 6.408 38.608 1.00 94.31 750 ALA A C 1
ATOM 5765 O O . ALA A 1 750 ? -11.242 6.111 39.297 1.00 94.31 750 ALA A O 1
ATOM 5766 N N . ASP A 1 751 ? -9.466 7.429 38.910 1.00 90.62 751 ASP A N 1
ATOM 5767 C CA . ASP A 1 751 ? -9.776 8.352 39.997 1.00 90.62 751 ASP A CA 1
ATOM 5768 C C . ASP A 1 751 ? -11.094 9.086 39.706 1.00 90.62 751 ASP A C 1
ATOM 5770 O O . ASP A 1 751 ? -11.298 9.602 38.610 1.00 90.62 751 ASP A O 1
ATOM 5774 N N . GLY A 1 752 ? -11.988 9.136 40.695 1.00 85.06 752 GLY A N 1
ATOM 5775 C CA . GLY A 1 752 ? -13.257 9.865 40.591 1.00 85.06 752 GLY A CA 1
ATOM 5776 C C . GLY A 1 752 ? -14.415 9.103 39.941 1.00 85.06 752 GLY A C 1
ATOM 5777 O O . GLY A 1 752 ? -15.514 9.647 39.911 1.00 85.06 752 GLY A O 1
ATOM 5778 N N . ILE A 1 753 ? -14.211 7.857 39.496 1.00 88.75 753 ILE A N 1
ATOM 5779 C CA . ILE A 1 753 ? -15.272 7.006 38.935 1.00 88.75 753 ILE A CA 1
ATOM 5780 C C . ILE A 1 753 ? -15.411 5.689 39.699 1.00 88.75 753 ILE A C 1
ATOM 5782 O O . ILE A 1 753 ? -14.421 5.117 40.165 1.00 88.75 753 ILE A O 1
ATOM 5786 N N . ASP A 1 754 ? -16.637 5.174 39.792 1.00 89.38 754 ASP A N 1
ATOM 5787 C CA . ASP A 1 754 ? -16.867 3.837 40.338 1.00 89.38 754 ASP A CA 1
ATOM 5788 C C . ASP A 1 754 ? -16.328 2.761 39.369 1.00 89.38 754 ASP A C 1
ATOM 5790 O O . ASP A 1 754 ? -16.569 2.846 38.159 1.00 89.38 754 ASP A O 1
ATOM 5794 N N . PRO A 1 755 ? -15.604 1.729 39.856 1.00 92.94 755 PRO A N 1
ATOM 5795 C CA . PRO A 1 755 ? -15.096 0.669 38.995 1.00 92.94 755 PRO A CA 1
ATOM 5796 C C . PRO A 1 755 ? -16.211 -0.055 38.232 1.00 92.94 755 PRO A C 1
ATOM 5798 O O . PRO A 1 755 ? -17.187 -0.523 38.821 1.00 92.94 755 PRO A O 1
ATOM 5801 N N . VAL A 1 756 ? -16.026 -0.211 36.922 1.00 93.75 756 VAL A N 1
ATOM 5802 C CA . VAL A 1 756 ? -16.960 -0.918 36.040 1.00 93.75 756 VAL A CA 1
ATOM 5803 C C . VAL A 1 756 ? -16.418 -2.310 35.744 1.00 93.75 756 VAL A C 1
ATOM 5805 O O . VAL A 1 756 ? -15.284 -2.456 35.288 1.00 93.75 756 VAL A O 1
ATOM 5808 N N . GLN A 1 757 ? -17.233 -3.338 35.980 1.00 94.69 757 GLN A N 1
ATOM 5809 C CA . GLN A 1 757 ? -16.880 -4.725 35.681 1.00 94.69 757 GLN A CA 1
ATOM 5810 C C . GLN A 1 757 ? -17.519 -5.174 34.361 1.00 94.69 757 GLN A C 1
ATOM 5812 O O . GLN A 1 757 ? -18.713 -4.981 34.140 1.00 94.69 757 GLN A O 1
ATOM 5817 N N . LEU A 1 758 ? -16.726 -5.808 33.501 1.00 95.88 758 LEU A N 1
ATOM 5818 C CA . LEU A 1 758 ? -17.133 -6.330 32.199 1.00 95.88 758 LEU A CA 1
ATOM 5819 C C . LEU A 1 758 ? -16.764 -7.813 32.117 1.00 95.88 758 LEU A C 1
ATOM 5821 O O . LEU A 1 758 ? -15.613 -8.172 32.355 1.00 95.88 758 LEU A O 1
ATOM 5825 N N . ARG A 1 759 ? -17.703 -8.703 31.785 1.00 97.88 759 ARG A N 1
ATOM 5826 C CA . ARG A 1 759 ? -17.387 -10.131 31.616 1.00 97.88 759 ARG A CA 1
ATOM 5827 C C . ARG A 1 759 ? -16.493 -10.324 30.394 1.00 97.88 759 ARG A C 1
ATOM 5829 O O . ARG A 1 759 ? -16.725 -9.715 29.353 1.00 97.88 759 ARG A O 1
ATOM 5836 N N . LEU A 1 760 ? -15.499 -11.200 30.506 1.00 97.81 760 LEU A N 1
ATOM 5837 C CA . LEU A 1 760 ? -14.658 -11.616 29.386 1.00 97.81 760 LEU A CA 1
ATOM 5838 C C . LEU A 1 760 ? -14.828 -13.117 29.170 1.00 97.81 760 LEU A C 1
ATOM 5840 O O . LEU A 1 760 ? -14.574 -13.918 30.075 1.00 97.81 760 LEU A O 1
ATOM 5844 N N . VAL A 1 761 ? -15.261 -13.490 27.968 1.00 98.38 761 VAL A N 1
ATOM 5845 C CA . VAL A 1 761 ? -15.465 -14.884 27.571 1.00 98.38 761 VAL A CA 1
ATOM 5846 C C . VAL A 1 761 ? -14.602 -15.189 26.356 1.00 98.38 761 VAL A C 1
ATOM 5848 O O . VAL A 1 761 ? -14.727 -14.541 25.322 1.00 98.38 761 VAL A O 1
ATOM 5851 N N . ILE A 1 762 ? -13.733 -16.193 26.464 1.00 98.38 762 ILE A N 1
ATOM 5852 C CA . ILE A 1 762 ? -12.893 -16.656 25.351 1.00 98.38 762 ILE A CA 1
ATOM 5853 C C . ILE A 1 762 ? -13.249 -18.109 25.051 1.00 98.38 762 ILE A C 1
ATOM 5855 O O . ILE A 1 762 ? -13.093 -18.979 25.905 1.00 98.38 762 ILE A O 1
ATOM 5859 N N . THR A 1 763 ? -13.739 -18.387 23.845 1.00 98.19 763 THR A N 1
ATOM 5860 C CA . THR A 1 763 ? -14.040 -19.750 23.388 1.00 98.19 763 THR A CA 1
ATOM 5861 C C . THR A 1 763 ? -12.962 -20.225 22.429 1.00 98.19 763 THR A C 1
ATOM 5863 O O . THR A 1 763 ? -12.854 -19.705 21.325 1.00 98.19 763 THR A O 1
ATOM 5866 N N . VAL A 1 764 ? -12.199 -21.236 22.845 1.00 98.06 764 VAL A N 1
ATOM 5867 C CA . VAL A 1 764 ? -11.160 -21.895 22.046 1.00 98.06 764 VAL A CA 1
ATOM 5868 C C . VAL A 1 764 ? -11.732 -23.181 21.451 1.00 98.06 764 VAL A C 1
ATOM 5870 O O . VAL A 1 764 ? -11.989 -24.155 22.163 1.00 98.06 764 VAL A O 1
ATOM 5873 N N . HIS A 1 765 ? -11.949 -23.200 20.140 1.00 96.62 765 HIS A N 1
ATOM 5874 C CA . HIS A 1 765 ? -12.414 -24.376 19.412 1.00 96.62 765 HIS A CA 1
ATOM 5875 C C . HIS A 1 765 ? -11.290 -25.407 19.211 1.00 96.62 765 HIS A C 1
ATOM 5877 O O . HIS A 1 765 ? -10.118 -25.043 19.135 1.00 96.62 765 HIS A O 1
ATOM 5883 N N . PRO A 1 766 ? -11.621 -26.708 19.079 1.00 95.00 766 PRO A N 1
ATOM 5884 C CA . PRO A 1 766 ? -10.621 -27.767 18.901 1.00 95.00 766 PRO A CA 1
ATOM 5885 C C . PRO A 1 766 ? -9.948 -27.763 17.518 1.00 95.00 766 PRO A C 1
ATOM 5887 O O . PRO A 1 766 ? -8.961 -28.470 17.315 1.00 95.00 766 PRO A O 1
ATOM 5890 N N . VAL A 1 767 ? -10.455 -26.975 16.562 1.00 95.50 767 VAL A N 1
ATOM 5891 C CA . VAL A 1 767 ? -9.756 -26.705 15.299 1.00 95.50 767 VAL A CA 1
ATOM 5892 C C . VAL A 1 767 ? -8.461 -25.967 15.631 1.00 95.50 767 VAL A C 1
ATOM 5894 O O . VAL A 1 767 ? -8.501 -24.961 16.330 1.00 95.50 767 VAL A O 1
ATOM 5897 N N . ARG A 1 768 ? -7.319 -26.457 15.140 1.00 94.56 768 ARG A N 1
ATOM 5898 C CA . ARG A 1 768 ? -6.010 -25.816 15.330 1.00 94.56 768 ARG A CA 1
ATOM 5899 C C . ARG A 1 768 ? -5.514 -25.171 14.046 1.00 94.56 768 ARG A C 1
ATOM 5901 O O . ARG A 1 768 ? -5.606 -25.795 12.984 1.00 94.56 768 ARG A O 1
ATOM 5908 N N . ILE A 1 769 ? -4.979 -23.958 14.157 1.00 95.50 769 ILE A N 1
ATOM 5909 C CA . ILE A 1 769 ? -4.355 -23.228 13.051 1.00 95.50 769 ILE A CA 1
ATOM 5910 C C . ILE A 1 769 ? -2.837 -23.414 13.132 1.00 95.50 769 ILE A C 1
ATOM 5912 O O . ILE A 1 769 ? -2.232 -23.084 14.147 1.00 95.50 769 ILE A O 1
ATOM 5916 N N . PRO A 1 770 ? -2.183 -23.930 12.081 1.00 92.25 770 PRO A N 1
ATOM 5917 C CA . PRO A 1 770 ? -0.745 -24.148 12.122 1.00 92.25 770 PRO A CA 1
ATOM 5918 C C . PRO A 1 770 ? 0.040 -22.825 12.175 1.00 92.25 770 PRO A C 1
ATOM 5920 O O . PRO A 1 770 ? -0.433 -21.759 11.765 1.00 92.25 770 PRO A O 1
ATOM 5923 N N . GLU A 1 771 ? 1.287 -22.893 12.652 1.00 89.50 771 GLU A N 1
ATOM 5924 C CA . GLU A 1 771 ? 2.222 -21.756 12.612 1.00 89.50 771 GLU A CA 1
ATOM 5925 C C . GLU A 1 771 ? 2.430 -21.272 11.167 1.00 89.50 771 GLU A C 1
ATOM 5927 O O . GLU A 1 771 ? 2.468 -20.069 10.916 1.00 89.50 771 GLU A O 1
ATOM 5932 N N . GLN A 1 772 ? 2.469 -22.208 10.212 1.00 89.75 772 GLN A N 1
ATOM 5933 C CA . GLN A 1 772 ? 2.551 -21.922 8.785 1.00 89.75 772 GLN A CA 1
ATOM 5934 C C . GLN A 1 772 ? 1.326 -22.398 8.016 1.00 89.75 772 GLN A C 1
ATOM 5936 O O . GLN A 1 772 ? 0.933 -23.560 8.089 1.00 89.75 772 GLN A O 1
ATOM 5941 N N . LEU A 1 773 ? 0.791 -21.503 7.193 1.00 92.88 773 LEU A N 1
ATOM 5942 C CA . LEU A 1 773 ? -0.360 -21.760 6.335 1.00 92.88 773 LEU A CA 1
ATOM 5943 C C . LEU A 1 773 ? 0.075 -22.191 4.931 1.00 92.88 773 LEU A C 1
ATOM 5945 O O . LEU A 1 773 ? 1.211 -21.950 4.524 1.00 92.88 773 LEU A O 1
ATOM 5949 N N . ASP A 1 774 ? -0.818 -22.837 4.180 1.00 92.12 774 ASP A N 1
ATOM 5950 C CA . ASP A 1 774 ? -0.583 -23.216 2.774 1.00 92.12 774 ASP A CA 1
ATOM 5951 C C . ASP A 1 774 ? -0.634 -22.039 1.800 1.00 92.12 774 ASP A C 1
ATOM 5953 O O . ASP A 1 774 ? 0.019 -22.090 0.764 1.00 92.12 774 ASP A O 1
ATOM 5957 N N . LEU A 1 775 ? -1.310 -20.954 2.173 1.00 93.88 775 LEU A N 1
ATOM 5958 C CA . LEU A 1 775 ? -1.286 -19.698 1.435 1.00 93.88 775 LEU A CA 1
ATOM 5959 C C . LEU A 1 775 ? 0.112 -19.071 1.485 1.00 93.88 775 LEU A C 1
ATOM 5961 O O . LEU A 1 775 ? 0.660 -18.865 2.569 1.00 93.88 775 LEU A O 1
ATOM 5965 N N . HIS A 1 776 ? 0.667 -18.714 0.329 1.00 92.81 776 HIS A N 1
ATOM 5966 C CA . HIS A 1 776 ? 1.928 -17.980 0.237 1.00 92.81 776 HIS A CA 1
ATOM 5967 C C . HIS A 1 776 ? 1.738 -16.517 0.645 1.00 92.81 776 HIS A C 1
ATOM 5969 O O . HIS A 1 776 ? 1.252 -15.695 -0.130 1.00 92.81 776 HIS A O 1
ATOM 5975 N N . ALA A 1 777 ? 2.127 -16.179 1.867 1.00 91.94 777 ALA A N 1
ATOM 5976 C CA . ALA A 1 777 ? 1.974 -14.852 2.437 1.00 91.94 777 ALA A CA 1
ATOM 5977 C C . ALA A 1 777 ? 3.292 -14.077 2.336 1.00 91.94 777 ALA A C 1
ATOM 5979 O O . ALA A 1 777 ? 4.234 -14.347 3.091 1.00 91.94 777 ALA A O 1
ATOM 5980 N N . TYR A 1 778 ? 3.369 -13.148 1.377 1.00 88.88 778 TYR A N 1
ATOM 5981 C CA . TYR A 1 778 ? 4.600 -12.434 1.044 1.00 88.88 778 TYR A CA 1
ATOM 5982 C C . TYR A 1 778 ? 4.562 -10.944 1.380 1.00 88.88 778 TYR A C 1
ATOM 5984 O O . TYR A 1 778 ? 3.540 -10.269 1.286 1.00 88.88 778 TYR A O 1
ATOM 5992 N N . MET A 1 779 ? 5.724 -10.403 1.722 1.00 87.81 779 MET A N 1
ATOM 5993 C CA . MET A 1 779 ? 5.945 -8.965 1.838 1.00 87.81 779 MET A CA 1
ATOM 5994 C C . MET A 1 779 ? 7.360 -8.627 1.412 1.00 87.81 779 MET A C 1
ATOM 5996 O O . MET A 1 779 ? 8.274 -9.442 1.568 1.00 87.81 779 MET A O 1
ATOM 6000 N N . TRP A 1 780 ? 7.551 -7.409 0.920 1.00 85.44 780 TRP A N 1
ATOM 6001 C CA . TRP A 1 780 ? 8.901 -6.887 0.795 1.00 85.44 780 TRP A CA 1
ATOM 6002 C C . TRP A 1 780 ? 9.404 -6.498 2.168 1.00 85.44 780 TRP A C 1
ATOM 6004 O O . TRP A 1 780 ? 8.794 -5.716 2.905 1.00 85.44 780 TRP A O 1
ATOM 6014 N N . SER A 1 781 ? 10.547 -7.061 2.490 1.00 78.44 781 SER A N 1
ATOM 6015 C CA . SER A 1 781 ? 11.071 -7.015 3.830 1.00 78.44 781 SER A CA 1
ATOM 6016 C C . SER A 1 781 ? 11.910 -5.791 4.161 1.00 78.44 781 SER A C 1
ATOM 6018 O O . SER A 1 781 ? 11.891 -5.307 5.290 1.00 78.44 781 SER A O 1
ATOM 6020 N N . TYR A 1 782 ? 12.726 -5.351 3.201 1.00 79.06 782 TYR A N 1
ATOM 6021 C CA . TYR A 1 782 ? 13.745 -4.316 3.386 1.00 79.06 782 TYR A CA 1
ATOM 6022 C C . TYR A 1 782 ? 14.657 -4.521 4.609 1.00 79.06 782 TYR A C 1
ATOM 6024 O O . TYR A 1 782 ? 15.150 -3.549 5.181 1.00 79.06 782 TYR A O 1
ATOM 6032 N N . TRP A 1 783 ? 14.947 -5.769 5.003 1.00 79.12 783 TRP A N 1
ATOM 6033 C CA . TRP A 1 783 ? 15.655 -6.069 6.257 1.00 79.12 783 TRP A CA 1
ATOM 6034 C C . TRP A 1 783 ? 17.021 -5.380 6.375 1.00 79.12 783 TRP A C 1
ATOM 6036 O O . TRP A 1 783 ? 17.487 -5.098 7.476 1.00 79.12 783 TRP A O 1
ATOM 6046 N N . ARG A 1 784 ? 17.689 -5.098 5.251 1.00 72.88 784 ARG A N 1
ATOM 6047 C CA . ARG A 1 784 ? 19.012 -4.450 5.225 1.00 72.88 784 ARG A CA 1
ATOM 6048 C C . ARG A 1 784 ? 18.963 -2.927 5.343 1.00 72.88 784 ARG A C 1
ATOM 6050 O O . ARG A 1 784 ? 20.009 -2.308 5.536 1.00 72.88 784 ARG A O 1
ATOM 6057 N N . ALA A 1 785 ? 17.793 -2.316 5.190 1.00 70.00 785 ALA A N 1
ATOM 6058 C CA . ALA A 1 785 ? 17.666 -0.889 4.945 1.00 70.00 785 ALA A CA 1
ATOM 6059 C C . ALA A 1 785 ? 16.846 -0.170 6.023 1.00 70.00 785 ALA A C 1
ATOM 6061 O O . ALA A 1 785 ? 15.978 -0.733 6.684 1.00 70.00 785 ALA A O 1
ATOM 6062 N N . GLY A 1 786 ? 17.117 1.127 6.168 1.00 73.31 786 GLY A N 1
ATOM 6063 C CA . GLY A 1 786 ? 16.279 2.049 6.929 1.00 73.31 786 GLY A CA 1
ATOM 6064 C C . GLY A 1 786 ? 16.081 1.703 8.400 1.00 73.31 786 GLY A C 1
ATOM 6065 O O . GLY A 1 786 ? 17.023 1.401 9.134 1.00 73.31 786 GLY A O 1
ATOM 6066 N N . ARG A 1 787 ? 14.828 1.829 8.841 1.00 76.44 787 ARG A N 1
ATOM 6067 C CA . ARG A 1 787 ? 14.446 1.842 10.258 1.00 76.44 787 ARG A CA 1
ATOM 6068 C C . ARG A 1 787 ? 14.500 0.463 10.917 1.00 76.44 787 ARG A C 1
ATOM 6070 O O . ARG A 1 787 ? 14.821 0.390 12.100 1.00 76.44 787 ARG A O 1
ATOM 6077 N N . ILE A 1 788 ? 14.314 -0.613 10.147 1.00 84.56 788 ILE A N 1
ATOM 6078 C CA . ILE A 1 788 ? 14.223 -1.990 10.660 1.00 84.56 788 ILE A CA 1
ATOM 6079 C C . ILE A 1 788 ? 15.567 -2.653 10.949 1.00 84.56 788 ILE A C 1
ATOM 6081 O O . ILE A 1 788 ? 15.623 -3.633 11.686 1.00 84.56 788 ILE A O 1
ATOM 6085 N N . ARG A 1 789 ? 16.663 -2.114 10.400 1.00 84.56 789 ARG A N 1
ATOM 6086 C CA . ARG A 1 789 ? 18.009 -2.706 10.481 1.00 84.56 789 ARG A CA 1
ATOM 6087 C C . ARG A 1 789 ? 18.439 -3.063 11.911 1.00 84.56 789 ARG A C 1
ATOM 6089 O O . ARG A 1 789 ? 19.123 -4.069 12.109 1.00 84.56 789 ARG A O 1
ATOM 6096 N N . ASP A 1 790 ? 18.017 -2.262 12.885 1.00 86.44 790 ASP A N 1
ATOM 6097 C CA . ASP A 1 790 ? 18.421 -2.398 14.287 1.00 86.44 790 ASP A CA 1
ATOM 6098 C C . ASP A 1 790 ? 17.432 -3.250 15.115 1.00 86.44 790 ASP A C 1
ATOM 6100 O O . ASP A 1 790 ? 17.714 -3.547 16.269 1.00 86.44 790 ASP A O 1
ATOM 6104 N N . PHE A 1 791 ? 16.309 -3.683 14.524 1.00 89.56 791 PHE A N 1
ATOM 6105 C CA . PHE A 1 791 ? 15.234 -4.451 15.181 1.00 89.56 791 PHE A CA 1
ATOM 6106 C C . PHE A 1 791 ? 14.878 -5.734 14.408 1.00 89.56 791 PHE A C 1
ATOM 6108 O O . PHE A 1 791 ? 13.733 -6.181 14.392 1.00 89.56 791 PHE A O 1
ATOM 6115 N N . ARG A 1 792 ? 15.846 -6.307 13.681 1.00 88.19 792 ARG A N 1
ATOM 6116 C CA . ARG A 1 792 ? 15.597 -7.417 12.742 1.00 88.19 792 ARG A CA 1
ATOM 6117 C C . ARG A 1 792 ? 15.094 -8.684 13.427 1.00 88.19 792 ARG A C 1
ATOM 6119 O O . ARG A 1 792 ? 14.216 -9.341 12.887 1.00 88.19 792 ARG A O 1
ATOM 6126 N N . ALA A 1 793 ? 15.619 -9.020 14.604 1.00 88.81 793 ALA A N 1
ATOM 6127 C CA . ALA A 1 793 ? 15.199 -10.221 15.323 1.00 88.81 793 ALA A CA 1
ATOM 6128 C C . ALA A 1 793 ? 13.734 -10.116 15.779 1.00 88.81 793 ALA A C 1
ATOM 6130 O O . ALA A 1 793 ? 12.970 -11.071 15.670 1.00 88.81 793 ALA A O 1
ATOM 6131 N N . GLU A 1 794 ? 13.332 -8.938 16.254 1.00 91.25 794 GLU A N 1
ATOM 6132 C CA . GLU A 1 794 ? 11.954 -8.615 16.619 1.00 91.25 794 GLU A CA 1
ATOM 6133 C C . GLU A 1 794 ? 11.050 -8.636 15.387 1.00 91.25 794 GLU A C 1
ATOM 6135 O O . GLU A 1 794 ? 9.970 -9.214 15.440 1.00 91.25 794 GLU A O 1
ATOM 6140 N N . ALA A 1 795 ? 11.522 -8.079 14.270 1.00 90.88 795 ALA A N 1
ATOM 6141 C CA . ALA A 1 795 ? 10.799 -8.058 13.006 1.00 90.88 795 ALA A CA 1
ATOM 6142 C C . ALA A 1 795 ? 10.562 -9.459 12.421 1.00 90.88 795 ALA A C 1
ATOM 6144 O O . ALA A 1 795 ? 9.468 -9.735 11.943 1.00 90.88 795 ALA A O 1
ATOM 6145 N N . PHE A 1 796 ? 11.550 -10.361 12.490 1.00 90.06 796 PHE A N 1
ATOM 6146 C CA . PHE A 1 796 ? 11.375 -11.751 12.055 1.00 90.06 796 PHE A CA 1
ATOM 6147 C C . PHE A 1 796 ? 10.321 -12.469 12.898 1.00 90.06 796 PHE A C 1
ATOM 6149 O O . PHE A 1 796 ? 9.426 -13.105 12.347 1.00 90.06 796 PHE A O 1
ATOM 6156 N N . ARG A 1 797 ? 10.379 -12.323 14.229 1.00 90.69 797 ARG A N 1
ATOM 6157 C CA . ARG A 1 797 ? 9.371 -12.904 15.128 1.00 90.69 797 ARG A CA 1
ATOM 6158 C C . ARG A 1 797 ? 7.981 -12.335 14.864 1.00 90.69 797 ARG A C 1
ATOM 6160 O O . ARG A 1 797 ? 7.018 -13.094 14.863 1.00 90.69 797 ARG A O 1
ATOM 6167 N N . ASP A 1 798 ? 7.870 -11.028 14.642 1.00 93.19 798 ASP A N 1
ATOM 6168 C CA . ASP A 1 798 ? 6.596 -10.386 14.320 1.00 93.19 798 ASP A CA 1
ATOM 6169 C C . ASP A 1 798 ? 6.023 -10.894 12.990 1.00 93.19 798 ASP A C 1
ATOM 6171 O O . ASP A 1 798 ? 4.874 -11.328 12.948 1.00 93.19 798 ASP A O 1
ATOM 6175 N N . ALA A 1 799 ? 6.836 -10.957 11.936 1.00 92.06 799 ALA A N 1
ATOM 6176 C CA . ALA A 1 799 ? 6.415 -11.465 10.637 1.00 92.06 799 ALA A CA 1
ATOM 6177 C C . ALA A 1 799 ? 5.963 -12.937 10.691 1.00 92.06 799 ALA A C 1
ATOM 6179 O O . ALA A 1 799 ? 4.896 -13.261 10.168 1.00 92.06 799 ALA A O 1
ATOM 6180 N N . ILE A 1 800 ? 6.700 -13.816 11.384 1.00 91.38 800 ILE A N 1
ATOM 6181 C CA . ILE A 1 800 ? 6.298 -15.222 11.591 1.00 91.38 800 ILE A CA 1
ATOM 6182 C C . ILE A 1 800 ? 4.982 -15.310 12.368 1.00 91.38 800 ILE A C 1
ATOM 6184 O O . ILE A 1 800 ? 4.080 -16.051 11.977 1.00 91.38 800 ILE A O 1
ATOM 6188 N N . ARG A 1 801 ? 4.829 -14.512 13.434 1.00 90.69 801 ARG A N 1
ATOM 6189 C CA . ARG A 1 801 ? 3.573 -14.430 14.201 1.00 90.69 801 ARG A CA 1
ATOM 6190 C C . ARG A 1 801 ? 2.394 -13.962 13.346 1.00 90.69 801 ARG A C 1
ATOM 6192 O O . ARG A 1 801 ? 1.271 -14.387 13.594 1.00 90.69 801 ARG A O 1
ATOM 6199 N N . HIS A 1 802 ? 2.646 -13.159 12.314 1.00 93.00 802 HIS A N 1
ATOM 6200 C CA . HIS A 1 802 ? 1.654 -12.730 11.323 1.00 93.00 802 HIS A CA 1
ATOM 6201 C C . HIS A 1 802 ? 1.580 -13.648 10.093 1.00 93.00 802 HIS A C 1
ATOM 6203 O O . HIS A 1 802 ? 1.123 -13.233 9.026 1.00 93.00 802 HIS A O 1
ATOM 6209 N N . LYS A 1 803 ? 2.007 -14.909 10.251 1.00 92.50 803 LYS A N 1
ATOM 6210 C CA . LYS A 1 803 ? 1.902 -15.993 9.263 1.00 92.50 803 LYS A CA 1
ATOM 6211 C C . LYS A 1 803 ? 2.673 -15.736 7.957 1.00 92.50 803 LYS A C 1
ATOM 6213 O O . LYS A 1 803 ? 2.501 -16.467 6.982 1.00 92.50 803 LYS A O 1
ATOM 6218 N N . ALA A 1 804 ? 3.595 -14.767 7.956 1.00 91.94 804 ALA A N 1
ATOM 6219 C CA . ALA A 1 804 ? 4.514 -14.544 6.849 1.00 91.94 804 ALA A CA 1
ATOM 6220 C C . ALA A 1 804 ? 5.373 -15.793 6.628 1.00 91.94 804 ALA A C 1
ATOM 6222 O O . ALA A 1 804 ? 6.148 -16.202 7.494 1.00 91.94 804 ALA A O 1
ATOM 6223 N N . ASN A 1 805 ? 5.245 -16.392 5.452 1.00 91.75 805 ASN A N 1
ATOM 6224 C CA . ASN A 1 805 ? 5.952 -17.621 5.098 1.00 91.75 805 ASN A CA 1
ATOM 6225 C C . ASN A 1 805 ? 6.668 -17.515 3.747 1.00 91.75 805 ASN A C 1
ATOM 6227 O O . ASN A 1 805 ? 7.281 -18.486 3.303 1.00 91.75 805 ASN A O 1
ATOM 6231 N N . THR A 1 806 ? 6.585 -16.351 3.100 1.00 91.00 806 THR A N 1
ATOM 6232 C CA . THR A 1 806 ? 7.215 -16.069 1.819 1.00 91.00 806 THR A CA 1
ATOM 6233 C C . THR A 1 806 ? 7.996 -14.763 1.898 1.00 91.00 806 THR A C 1
ATOM 6235 O O . THR A 1 806 ? 7.446 -13.725 2.261 1.00 91.00 806 THR A O 1
ATOM 6238 N N . ILE A 1 807 ? 9.283 -14.795 1.557 1.00 87.25 807 ILE A N 1
ATOM 6239 C CA . ILE A 1 807 ? 10.180 -13.646 1.744 1.00 87.25 807 ILE A CA 1
ATOM 6240 C C . ILE A 1 807 ? 10.563 -13.056 0.403 1.00 87.25 807 ILE A C 1
ATOM 6242 O O . ILE A 1 807 ? 11.131 -13.763 -0.423 1.00 87.25 807 ILE A O 1
ATOM 6246 N N . LEU A 1 808 ? 10.302 -11.763 0.211 1.00 87.50 808 LEU A N 1
ATOM 6247 C CA . LEU A 1 808 ? 10.774 -11.019 -0.951 1.00 87.50 808 LEU A CA 1
ATOM 6248 C C . LEU A 1 808 ? 11.886 -10.051 -0.534 1.00 87.50 808 LEU A C 1
ATOM 6250 O O . LEU A 1 808 ? 11.617 -9.084 0.179 1.00 87.50 808 LEU A O 1
ATOM 6254 N N . ASP A 1 809 ? 13.125 -10.306 -0.971 1.00 81.12 809 ASP A N 1
ATOM 6255 C CA . ASP A 1 809 ? 14.296 -9.515 -0.557 1.00 81.12 809 ASP A CA 1
ATOM 6256 C C . ASP A 1 809 ? 15.375 -9.339 -1.647 1.00 81.12 809 ASP A C 1
ATOM 6258 O O . ASP A 1 809 ? 15.324 -9.939 -2.721 1.00 81.12 809 ASP A O 1
ATOM 6262 N N . HIS A 1 810 ? 16.376 -8.502 -1.352 1.00 74.50 810 HIS A N 1
ATOM 6263 C CA . HIS A 1 810 ? 17.507 -8.105 -2.206 1.00 74.50 810 HIS A CA 1
ATOM 6264 C C . HIS A 1 810 ? 18.809 -8.861 -1.858 1.00 74.50 810 HIS A C 1
ATOM 6266 O O . HIS A 1 810 ? 19.904 -8.295 -1.893 1.00 74.50 810 HIS A O 1
ATOM 6272 N N . GLY A 1 811 ? 18.689 -10.111 -1.401 1.00 70.12 811 GLY A N 1
ATOM 6273 C CA . GLY A 1 811 ? 19.751 -10.799 -0.660 1.00 70.12 811 GLY A CA 1
ATOM 6274 C C . GLY A 1 811 ? 20.745 -11.634 -1.474 1.00 70.12 811 GLY A C 1
ATOM 6275 O O . GLY A 1 811 ? 21.780 -12.013 -0.927 1.00 70.12 811 GLY A O 1
ATOM 6276 N N . ILE A 1 812 ? 20.467 -11.937 -2.746 1.00 81.81 812 ILE A N 1
ATOM 6277 C CA . ILE A 1 812 ? 21.302 -12.869 -3.526 1.00 81.81 812 ILE A CA 1
ATOM 6278 C C . ILE A 1 812 ? 22.539 -12.193 -4.135 1.00 81.81 812 ILE A C 1
ATOM 6280 O O . ILE A 1 812 ? 22.465 -11.027 -4.535 1.00 81.81 812 ILE A O 1
ATOM 6284 N N . PRO A 1 813 ? 23.683 -12.901 -4.222 1.00 84.94 813 PRO A N 1
ATOM 6285 C CA . PRO A 1 813 ? 24.884 -12.357 -4.840 1.00 84.94 813 PRO A CA 1
ATOM 6286 C C . PRO A 1 813 ? 24.657 -12.087 -6.325 1.00 84.94 813 PRO A C 1
ATOM 6288 O O . PRO A 1 813 ? 24.181 -12.951 -7.060 1.00 84.94 813 PRO A O 1
ATOM 6291 N N . HIS A 1 814 ? 25.035 -10.891 -6.768 1.00 82.88 814 HIS A N 1
ATOM 6292 C CA . HIS A 1 814 ? 24.929 -10.470 -8.162 1.00 82.88 814 HIS A CA 1
ATOM 6293 C C . HIS A 1 814 ? 26.300 -10.581 -8.848 1.00 82.88 814 HIS A C 1
ATOM 6295 O O . HIS A 1 814 ? 27.290 -10.199 -8.214 1.00 82.88 814 HIS A O 1
ATOM 6301 N N . PRO A 1 815 ? 26.402 -11.018 -10.123 1.00 79.88 815 PRO A N 1
ATOM 6302 C CA . PRO A 1 815 ? 27.689 -11.191 -10.812 1.00 79.88 815 PRO A CA 1
ATOM 6303 C C . PRO A 1 815 ? 28.533 -9.916 -10.832 1.00 79.88 815 PRO A C 1
ATOM 6305 O O . PRO A 1 815 ? 29.753 -9.957 -10.804 1.00 79.88 815 PRO A O 1
ATOM 6308 N N . VAL A 1 816 ? 27.879 -8.761 -10.789 1.00 74.94 816 VAL A N 1
ATOM 6309 C CA . VAL A 1 816 ? 28.537 -7.447 -10.800 1.00 74.94 816 VAL A CA 1
ATOM 6310 C C . VAL A 1 816 ? 29.352 -7.169 -9.550 1.00 74.94 816 VAL A C 1
ATOM 6312 O O . VAL A 1 816 ? 30.336 -6.438 -9.601 1.00 74.94 816 VAL A O 1
ATOM 6315 N N . SER A 1 817 ? 28.999 -7.790 -8.426 1.00 74.94 817 SER A N 1
ATOM 6316 C CA . SER A 1 817 ? 29.816 -7.703 -7.215 1.00 74.94 817 SER A CA 1
ATOM 6317 C C . SER A 1 817 ? 31.185 -8.383 -7.352 1.00 74.94 817 SER A C 1
ATOM 6319 O O . SER A 1 817 ? 32.036 -8.183 -6.489 1.00 74.94 817 SER A O 1
ATOM 6321 N N . LEU A 1 818 ? 31.421 -9.151 -8.426 1.00 79.88 818 LEU A N 1
ATOM 6322 C CA . LEU A 1 818 ? 32.700 -9.814 -8.692 1.00 79.88 818 LEU A CA 1
ATOM 6323 C C . LEU A 1 818 ? 33.744 -8.891 -9.353 1.00 79.88 818 LEU A C 1
ATOM 6325 O O . LEU A 1 818 ? 34.927 -9.237 -9.345 1.00 79.88 818 LEU A O 1
ATOM 6329 N N . GLY A 1 819 ? 33.329 -7.726 -9.873 1.00 76.81 819 GLY A N 1
ATOM 6330 C CA . GLY A 1 819 ? 34.188 -6.779 -10.599 1.00 76.81 819 GLY A CA 1
ATOM 6331 C C . GLY A 1 819 ? 34.404 -7.132 -12.079 1.00 76.81 819 GLY A C 1
ATOM 6332 O O . GLY A 1 819 ? 33.883 -8.131 -12.573 1.00 76.81 819 GLY A O 1
ATOM 6333 N N . GLU A 1 820 ? 35.176 -6.301 -12.791 1.00 75.19 820 GLU A N 1
ATOM 6334 C CA . GLU A 1 820 ? 35.444 -6.433 -14.241 1.00 75.19 820 GLU A CA 1
ATOM 6335 C C . GLU A 1 820 ? 36.189 -7.725 -14.621 1.00 75.19 820 GLU A C 1
ATOM 6337 O O . GLU A 1 820 ? 36.055 -8.215 -15.737 1.00 75.19 820 GLU A O 1
ATOM 6342 N N . ASP A 1 821 ? 36.938 -8.306 -13.685 1.00 82.31 821 ASP A N 1
ATOM 6343 C CA . ASP A 1 821 ? 37.692 -9.557 -13.826 1.00 82.31 821 ASP A CA 1
ATOM 6344 C C . ASP A 1 821 ? 36.941 -10.777 -13.255 1.00 82.31 821 ASP A C 1
ATOM 6346 O O . ASP A 1 821 ? 37.505 -11.862 -13.111 1.00 82.31 821 ASP A O 1
ATOM 6350 N N . GLY A 1 822 ? 35.671 -10.604 -12.879 1.00 84.88 822 GLY A N 1
ATOM 6351 C CA . GLY A 1 822 ? 34.826 -11.666 -12.339 1.00 84.88 822 GLY A CA 1
ATOM 6352 C C . GLY A 1 822 ? 34.211 -12.586 -13.394 1.00 84.88 822 GLY A C 1
ATOM 6353 O O . GLY A 1 822 ? 33.758 -13.677 -13.044 1.00 84.88 822 GLY A O 1
ATOM 6354 N N . VAL A 1 823 ? 34.190 -12.159 -14.661 1.00 88.25 823 VAL A N 1
ATOM 6355 C CA . VAL A 1 823 ? 33.561 -12.867 -15.784 1.00 88.25 823 VAL A CA 1
ATOM 6356 C C . VAL A 1 823 ? 34.440 -12.757 -17.030 1.00 88.25 823 VAL A C 1
ATOM 6358 O O . VAL A 1 823 ? 34.870 -11.658 -17.374 1.00 88.25 823 VAL A O 1
ATOM 6361 N N . ASP A 1 824 ? 34.674 -13.861 -17.739 1.00 90.94 824 ASP A N 1
ATOM 6362 C CA . ASP A 1 824 ? 35.458 -13.835 -18.981 1.00 90.94 824 ASP A CA 1
ATOM 6363 C C . ASP A 1 824 ? 34.677 -13.293 -20.204 1.00 90.94 824 ASP A C 1
ATOM 6365 O O . ASP A 1 824 ? 33.520 -12.853 -20.127 1.00 90.94 824 ASP A O 1
ATOM 6369 N N . GLU A 1 825 ? 35.331 -13.279 -21.367 1.00 88.88 825 GLU A N 1
ATOM 6370 C CA . GLU A 1 825 ? 34.750 -12.814 -22.633 1.00 88.88 825 GLU A CA 1
ATOM 6371 C C . GLU A 1 825 ? 33.619 -13.718 -23.149 1.00 88.88 825 GLU A C 1
ATOM 6373 O O . GLU A 1 825 ? 32.764 -13.264 -23.912 1.00 88.88 825 GLU A O 1
ATOM 6378 N N . GLN A 1 826 ? 33.582 -14.981 -22.725 1.00 91.38 826 GLN A N 1
ATOM 6379 C CA . GLN A 1 826 ? 32.570 -15.969 -23.101 1.00 91.38 826 GLN A CA 1
ATOM 6380 C C . GLN A 1 826 ? 31.397 -16.003 -22.111 1.00 91.38 826 GLN A C 1
ATOM 6382 O O . GLN A 1 826 ? 30.346 -16.568 -22.424 1.00 91.38 826 GLN A O 1
ATOM 6387 N N . GLY A 1 827 ? 31.537 -15.330 -20.967 1.00 89.19 827 GLY A N 1
ATOM 6388 C CA . GLY A 1 827 ? 30.513 -15.200 -19.940 1.00 89.19 827 GLY A CA 1
ATOM 6389 C C . GLY A 1 827 ? 30.686 -16.169 -18.773 1.00 89.19 827 GLY A C 1
ATOM 6390 O O . GLY A 1 827 ? 29.763 -16.281 -17.975 1.00 89.19 827 GLY A O 1
ATOM 6391 N N . HIS A 1 828 ? 31.815 -16.868 -18.651 1.00 93.12 828 HIS A N 1
ATOM 6392 C CA . HIS A 1 828 ? 32.049 -17.784 -17.537 1.00 93.12 828 HIS A CA 1
ATOM 6393 C C . HIS A 1 828 ? 32.433 -17.044 -16.259 1.00 93.12 828 HIS A C 1
ATOM 6395 O O . HIS A 1 828 ? 33.188 -16.070 -16.292 1.00 93.12 828 HIS A O 1
ATOM 6401 N N . LEU A 1 829 ? 31.944 -17.536 -15.120 1.00 91.81 829 LEU A N 1
ATOM 6402 C CA . LEU A 1 829 ? 32.317 -17.010 -13.805 1.00 91.81 829 LEU A CA 1
ATOM 6403 C C . LEU A 1 829 ? 33.764 -17.395 -13.462 1.00 91.81 829 LEU A C 1
ATOM 6405 O O . LEU A 1 829 ? 34.101 -18.574 -13.374 1.00 91.81 829 LEU A O 1
ATOM 6409 N N . LEU A 1 830 ? 34.613 -16.399 -13.204 1.00 92.50 830 LEU A N 1
ATOM 6410 C CA . LEU A 1 830 ? 36.024 -16.593 -12.836 1.00 92.50 830 LEU A CA 1
ATOM 6411 C C . LEU A 1 830 ? 36.261 -16.581 -11.321 1.00 92.50 830 LEU A C 1
ATOM 6413 O O . LEU A 1 830 ? 37.308 -17.025 -10.846 1.00 92.50 830 LEU A O 1
ATOM 6417 N N . LYS A 1 831 ? 35.298 -16.065 -10.552 1.00 90.19 831 LYS A N 1
ATOM 6418 C CA . LYS A 1 831 ? 35.368 -15.934 -9.092 1.00 90.19 831 LYS A CA 1
ATOM 6419 C C . LYS A 1 831 ? 34.136 -16.555 -8.429 1.00 90.19 831 LYS A C 1
ATOM 6421 O O . LYS A 1 831 ? 33.043 -16.479 -8.992 1.00 90.19 831 LYS A O 1
ATOM 6426 N N . PRO A 1 832 ? 34.281 -17.133 -7.224 1.00 90.00 832 PRO A N 1
ATOM 6427 C CA . PRO A 1 832 ? 33.142 -17.633 -6.469 1.00 90.00 832 PRO A CA 1
ATOM 6428 C C . PRO A 1 832 ? 32.238 -16.484 -6.002 1.00 90.00 832 PRO A C 1
ATOM 6430 O O . PRO A 1 832 ? 32.705 -15.392 -5.674 1.00 90.00 832 PRO A O 1
ATOM 6433 N N . LEU A 1 833 ? 30.936 -16.756 -5.935 1.00 91.44 833 LEU A N 1
ATOM 6434 C CA . LEU A 1 833 ? 29.931 -15.841 -5.392 1.00 91.44 833 LEU A CA 1
ATOM 6435 C C . LEU A 1 833 ? 29.985 -15.832 -3.854 1.00 91.44 833 LEU A C 1
ATOM 6437 O O . LEU A 1 833 ? 30.283 -16.852 -3.233 1.00 91.44 833 LEU A O 1
ATOM 6441 N N . ASN A 1 834 ? 29.659 -14.694 -3.231 1.00 90.56 834 ASN A N 1
ATOM 6442 C CA . ASN A 1 834 ? 29.553 -14.586 -1.772 1.00 90.56 834 ASN A CA 1
ATOM 6443 C C . ASN A 1 834 ? 28.103 -14.810 -1.308 1.00 90.56 834 ASN A C 1
ATOM 6445 O O . ASN A 1 834 ? 27.230 -13.976 -1.555 1.00 90.56 834 ASN A O 1
ATOM 6449 N N . PHE A 1 835 ? 27.870 -15.903 -0.581 1.00 92.62 835 PHE A N 1
ATOM 6450 C CA . PHE A 1 835 ? 26.555 -16.283 -0.060 1.00 92.62 835 PHE A CA 1
ATOM 6451 C C . PHE A 1 835 ? 26.325 -15.944 1.421 1.00 92.62 835 PHE A C 1
ATOM 6453 O O . PHE A 1 835 ? 25.219 -16.152 1.918 1.00 92.62 835 PHE A O 1
ATOM 6460 N N . ASP A 1 836 ? 27.302 -15.357 2.122 1.00 91.50 836 ASP A N 1
ATOM 6461 C CA . ASP A 1 836 ? 27.251 -15.123 3.575 1.00 91.50 836 ASP A CA 1
ATOM 6462 C C . ASP A 1 836 ? 25.971 -14.403 4.007 1.00 91.50 836 ASP A C 1
ATOM 6464 O O . ASP A 1 836 ? 25.389 -14.673 5.058 1.00 91.50 836 ASP A O 1
ATOM 6468 N N . HIS A 1 837 ? 25.524 -13.453 3.186 1.00 86.12 837 HIS A N 1
ATOM 6469 C CA . HIS A 1 837 ? 24.355 -12.658 3.509 1.00 86.12 837 HIS A CA 1
ATOM 6470 C C . HIS A 1 837 ? 23.046 -13.446 3.399 1.00 86.12 837 HIS A C 1
ATOM 6472 O O . HIS A 1 837 ? 22.223 -13.365 4.316 1.00 86.12 837 HIS A O 1
ATOM 6478 N N . ILE A 1 838 ? 22.850 -14.181 2.300 1.00 88.75 838 ILE A N 1
ATOM 6479 C CA . ILE A 1 838 ? 21.634 -14.973 2.112 1.00 88.75 838 ILE A CA 1
ATOM 6480 C C . ILE A 1 838 ? 21.595 -16.129 3.116 1.00 88.75 838 ILE A C 1
ATOM 6482 O O . ILE A 1 838 ? 20.544 -16.393 3.697 1.00 88.75 838 ILE A O 1
ATOM 6486 N N . ASP A 1 839 ? 22.750 -16.723 3.425 1.00 92.75 839 ASP A N 1
ATOM 6487 C CA . ASP A 1 839 ? 22.878 -17.761 4.448 1.00 92.75 839 ASP A CA 1
ATOM 6488 C C . ASP A 1 839 ? 22.510 -17.235 5.827 1.00 92.75 839 ASP A C 1
ATOM 6490 O O . ASP A 1 839 ? 21.663 -17.816 6.507 1.00 92.75 839 ASP A O 1
ATOM 6494 N N . TRP A 1 840 ? 23.081 -16.091 6.218 1.00 90.50 840 TRP A N 1
ATOM 6495 C CA . TRP A 1 840 ? 22.728 -15.437 7.471 1.00 90.50 840 TRP A CA 1
ATOM 6496 C C . TRP A 1 840 ? 21.222 -15.182 7.551 1.00 90.50 840 TRP A C 1
ATOM 6498 O O . TRP A 1 840 ? 20.611 -15.463 8.580 1.00 90.50 840 TRP A O 1
ATOM 6508 N N . GLN A 1 841 ? 20.616 -14.672 6.477 1.00 87.00 841 GLN A N 1
ATOM 6509 C CA . GLN A 1 841 ? 19.197 -14.345 6.451 1.00 87.00 841 GLN A CA 1
ATOM 6510 C C . GLN A 1 841 ? 18.312 -15.586 6.604 1.00 87.00 841 GLN A C 1
ATOM 6512 O O . GLN A 1 841 ? 17.410 -15.577 7.444 1.00 87.00 841 GLN A O 1
ATOM 6517 N N . ILE A 1 842 ? 18.559 -16.638 5.819 1.00 89.81 842 ILE A N 1
ATOM 6518 C CA . ILE A 1 842 ? 17.812 -17.900 5.899 1.00 89.81 842 ILE A CA 1
ATOM 6519 C C . ILE A 1 842 ? 17.960 -18.503 7.301 1.00 89.81 842 ILE A C 1
ATOM 6521 O O . ILE A 1 842 ? 16.961 -18.860 7.928 1.00 89.81 842 ILE A O 1
ATOM 6525 N N . ASP A 1 843 ? 19.180 -18.518 7.843 1.00 90.44 843 ASP A N 1
ATOM 6526 C CA . ASP A 1 843 ? 19.449 -19.015 9.191 1.00 90.44 843 ASP A CA 1
ATOM 6527 C C . ASP A 1 843 ? 18.698 -18.207 10.266 1.00 90.44 843 ASP A C 1
ATOM 6529 O O . ASP A 1 843 ? 18.190 -18.792 11.221 1.00 90.44 843 ASP A O 1
ATOM 6533 N N . GLN A 1 844 ? 18.618 -16.872 10.152 1.00 87.25 844 GLN A N 1
ATOM 6534 C CA . GLN A 1 844 ? 17.872 -16.051 11.118 1.00 87.25 844 GLN A CA 1
ATOM 6535 C C . GLN A 1 844 ? 16.366 -16.326 11.073 1.00 87.25 844 GLN A C 1
ATOM 6537 O O . GLN A 1 844 ? 15.727 -16.386 12.125 1.00 87.25 844 GLN A O 1
ATOM 6542 N N . TRP A 1 845 ? 15.804 -16.501 9.876 1.00 87.12 845 TRP A N 1
ATOM 6543 C CA . TRP A 1 845 ? 14.394 -16.844 9.710 1.00 87.12 845 TRP A CA 1
ATOM 6544 C C . TRP A 1 845 ? 14.072 -18.192 10.337 1.00 87.12 845 TRP A C 1
ATOM 6546 O O . TRP A 1 845 ? 13.179 -18.282 11.175 1.00 87.12 845 TRP A O 1
ATOM 6556 N N . ASN A 1 846 ? 14.851 -19.216 9.996 1.00 87.06 846 ASN A N 1
ATOM 6557 C CA . ASN A 1 846 ? 14.634 -20.564 10.507 1.00 87.06 846 ASN A CA 1
ATOM 6558 C C . ASN A 1 846 ? 14.781 -20.623 12.039 1.00 87.06 846 ASN A C 1
ATOM 6560 O O . ASN A 1 846 ? 14.009 -21.303 12.704 1.00 87.06 846 ASN A O 1
ATOM 6564 N N . LYS A 1 847 ? 15.697 -19.836 12.624 1.00 89.88 847 LYS A N 1
ATOM 6565 C CA . LYS A 1 847 ? 15.848 -19.702 14.088 1.00 89.88 847 LYS A CA 1
ATOM 6566 C C . LYS A 1 847 ? 14.700 -18.967 14.782 1.00 89.88 847 LYS A C 1
ATOM 6568 O O . LYS A 1 847 ? 14.627 -19.012 16.007 1.00 89.88 847 LYS A O 1
ATOM 6573 N N . SER A 1 848 ? 13.867 -18.241 14.040 1.00 89.88 848 SER A N 1
ATOM 6574 C CA . SER A 1 848 ? 12.805 -17.408 14.611 1.00 89.88 848 SER A CA 1
ATOM 6575 C C . SER A 1 848 ? 11.457 -18.133 14.721 1.00 89.88 848 SER A C 1
ATOM 6577 O O . SER A 1 848 ? 10.558 -17.601 15.372 1.00 89.88 848 SER A O 1
ATOM 6579 N N . PHE A 1 849 ? 11.314 -19.324 14.125 1.00 89.75 849 PHE A N 1
ATOM 6580 C CA . PHE A 1 849 ? 10.128 -20.170 14.295 1.00 89.75 849 PHE A CA 1
ATOM 6581 C C . PHE A 1 849 ? 10.075 -20.799 15.689 1.00 89.75 849 PHE A C 1
ATOM 6583 O O . PHE A 1 849 ? 11.110 -21.101 16.288 1.00 89.75 849 PHE A O 1
ATOM 6590 N N . ARG A 1 850 ? 8.857 -21.017 16.198 1.00 87.50 850 ARG A N 1
ATOM 6591 C CA . ARG A 1 850 ? 8.636 -21.740 17.455 1.00 87.50 850 ARG A CA 1
ATOM 6592 C C . ARG A 1 850 ? 8.900 -23.227 17.276 1.00 87.50 850 ARG A C 1
ATOM 6594 O O . ARG A 1 850 ? 9.552 -23.829 18.125 1.00 87.50 850 ARG A O 1
ATOM 6601 N N . ASP A 1 851 ? 8.384 -23.810 16.196 1.00 85.88 851 ASP A N 1
ATOM 6602 C CA . ASP A 1 851 ? 8.686 -25.188 15.822 1.00 85.88 851 ASP A CA 1
ATOM 6603 C C . ASP A 1 851 ? 10.045 -25.225 15.097 1.00 85.88 851 ASP A C 1
ATOM 6605 O O . ASP A 1 851 ? 10.164 -24.669 14.003 1.00 85.88 851 ASP A O 1
ATOM 6609 N N . PRO A 1 852 ? 11.078 -25.891 15.648 1.00 84.81 852 PRO A N 1
ATOM 6610 C CA . PRO A 1 852 ? 12.390 -25.981 15.005 1.00 84.81 852 PRO A CA 1
ATOM 6611 C C . PRO A 1 852 ? 12.374 -26.710 13.655 1.00 84.81 852 PRO A C 1
ATOM 6613 O O . PRO A 1 852 ? 13.355 -26.649 12.915 1.00 84.81 852 PRO A O 1
ATOM 6616 N N . SER A 1 853 ? 11.298 -27.440 13.345 1.00 85.19 853 SER A N 1
ATOM 6617 C CA . SER A 1 853 ? 11.091 -28.078 12.048 1.00 85.19 853 SER A CA 1
ATOM 6618 C C . SER A 1 853 ? 10.461 -27.140 11.013 1.00 85.19 853 SER A C 1
ATOM 6620 O O . SER A 1 853 ? 10.514 -27.445 9.819 1.00 85.19 853 SER A O 1
ATOM 6622 N N . SER A 1 854 ? 9.889 -26.001 11.422 1.00 87.44 854 SER A N 1
ATOM 6623 C CA . SER A 1 854 ? 9.350 -24.973 10.524 1.00 87.44 854 SER A CA 1
ATOM 6624 C C . SER A 1 854 ? 10.468 -24.225 9.794 1.00 87.44 854 SER A C 1
ATOM 6626 O O . SER A 1 854 ? 11.561 -24.002 10.308 1.00 87.44 854 SER A O 1
ATOM 6628 N N . ARG A 1 855 ? 10.187 -23.832 8.551 1.00 87.81 855 ARG A N 1
ATOM 6629 C CA . ARG A 1 855 ? 11.106 -23.096 7.671 1.00 87.81 855 ARG A CA 1
ATOM 6630 C C . ARG A 1 855 ? 10.299 -22.254 6.704 1.00 87.81 855 ARG A C 1
ATOM 6632 O O . ARG A 1 855 ? 9.177 -22.625 6.379 1.00 87.81 855 ARG A O 1
ATOM 6639 N N . VAL A 1 856 ? 10.844 -21.144 6.220 1.00 89.38 856 VAL A N 1
ATOM 6640 C CA . VAL A 1 856 ? 10.186 -20.322 5.186 1.00 89.38 856 VAL A CA 1
ATOM 6641 C C . VAL A 1 856 ? 9.763 -21.203 4.001 1.00 89.38 856 VAL A C 1
ATOM 6643 O O . VAL A 1 856 ? 10.535 -22.044 3.541 1.00 89.38 856 VAL A O 1
ATOM 6646 N N . LYS A 1 857 ? 8.530 -21.023 3.511 1.00 89.69 857 LYS A N 1
ATOM 6647 C CA . LYS A 1 857 ? 7.968 -21.841 2.428 1.00 89.69 857 LYS A CA 1
ATOM 6648 C C . LYS A 1 857 ? 8.517 -21.461 1.063 1.00 89.69 857 LYS A C 1
ATOM 6650 O O . LYS A 1 857 ? 8.701 -22.342 0.225 1.00 89.69 857 LYS A O 1
ATOM 6655 N N . PHE A 1 858 ? 8.724 -20.166 0.830 1.00 91.88 858 PHE A N 1
ATOM 6656 C CA . PHE A 1 858 ? 9.114 -19.674 -0.484 1.00 91.88 858 PHE A CA 1
ATOM 6657 C C . PHE A 1 858 ? 9.971 -18.404 -0.409 1.00 91.88 858 PHE A C 1
ATOM 6659 O O . PHE A 1 858 ? 9.722 -17.519 0.410 1.00 91.88 858 PHE A O 1
ATOM 6666 N N . TYR A 1 859 ? 10.957 -18.281 -1.294 1.00 91.44 859 TYR A N 1
ATOM 6667 C CA . TYR A 1 859 ? 11.789 -17.082 -1.418 1.00 91.44 859 TYR A CA 1
ATOM 6668 C C . TYR A 1 859 ? 11.611 -16.413 -2.781 1.00 91.44 859 TYR A C 1
ATOM 6670 O O . TYR A 1 859 ? 11.616 -17.063 -3.818 1.00 91.44 859 TYR A O 1
ATOM 6678 N N . VAL A 1 860 ? 11.479 -15.094 -2.801 1.00 90.88 860 VAL A N 1
ATOM 6679 C CA . VAL A 1 860 ? 11.455 -14.286 -4.019 1.00 90.88 860 VAL A CA 1
ATOM 6680 C C . VAL A 1 860 ? 12.641 -13.332 -3.974 1.00 90.88 860 VAL A C 1
ATOM 6682 O O . VAL A 1 860 ? 12.756 -12.494 -3.082 1.00 90.88 860 VAL A O 1
ATOM 6685 N N . PHE A 1 861 ? 13.542 -13.448 -4.940 1.00 88.69 861 PHE A N 1
ATOM 6686 C CA . PHE A 1 861 ? 14.765 -12.652 -4.961 1.00 88.69 861 PHE A CA 1
ATOM 6687 C C . PHE A 1 861 ? 14.678 -11.545 -6.000 1.00 88.69 861 PHE A C 1
ATOM 6689 O O . PHE A 1 861 ? 14.666 -11.817 -7.199 1.00 88.69 861 PHE A O 1
ATOM 6696 N N . TRP A 1 862 ? 14.615 -10.294 -5.545 1.00 85.88 862 TRP A N 1
ATOM 6697 C CA . TRP A 1 862 ? 14.540 -9.137 -6.435 1.00 85.88 862 TRP A CA 1
ATOM 6698 C C . TRP A 1 862 ? 15.911 -8.711 -6.944 1.00 85.88 862 TRP A C 1
ATOM 6700 O O . TRP A 1 862 ? 16.839 -8.516 -6.157 1.00 85.88 862 TRP A O 1
ATOM 6710 N N . LEU A 1 863 ? 16.000 -8.512 -8.259 1.00 81.06 863 LEU A N 1
ATOM 6711 C CA . LEU A 1 863 ? 17.235 -8.200 -8.979 1.00 81.06 863 LEU A CA 1
ATOM 6712 C C . LEU A 1 863 ? 17.301 -6.769 -9.530 1.00 81.06 863 LEU A C 1
ATOM 6714 O O . LEU A 1 863 ? 18.345 -6.366 -10.028 1.00 81.06 863 LEU A O 1
ATOM 6718 N N . ALA A 1 864 ? 16.218 -5.991 -9.430 1.00 75.06 864 ALA A N 1
ATOM 6719 C CA . ALA A 1 864 ? 16.176 -4.568 -9.795 1.00 75.06 864 ALA A CA 1
ATOM 6720 C C . ALA A 1 864 ? 16.536 -4.215 -11.259 1.00 75.06 864 ALA A C 1
ATOM 6722 O O . ALA A 1 864 ? 16.993 -3.102 -11.539 1.00 75.06 864 ALA A O 1
ATOM 6723 N N . PHE A 1 865 ? 16.295 -5.114 -12.215 1.00 74.19 865 PHE A N 1
ATOM 6724 C CA . PHE A 1 865 ? 16.604 -4.896 -13.628 1.00 74.19 865 PHE A CA 1
ATOM 6725 C C . PHE A 1 865 ? 15.902 -3.642 -14.178 1.00 74.19 865 PHE A C 1
ATOM 6727 O O . PHE A 1 865 ? 14.708 -3.389 -13.996 1.00 74.19 865 PHE A O 1
ATOM 6734 N N . GLY A 1 866 ? 16.670 -2.846 -14.915 1.00 60.91 866 GLY A N 1
ATOM 6735 C CA . GLY A 1 866 ? 16.230 -1.624 -15.582 1.00 60.91 866 GLY A CA 1
ATOM 6736 C C . GLY A 1 866 ? 15.816 -0.462 -14.668 1.00 60.91 866 GLY A C 1
ATOM 6737 O O . GLY A 1 866 ? 15.148 0.434 -15.174 1.00 60.91 866 GLY A O 1
ATOM 6738 N N . ASN A 1 867 ? 16.124 -0.468 -13.366 1.00 59.19 867 ASN A N 1
ATOM 6739 C CA . ASN A 1 867 ? 15.958 0.719 -12.514 1.00 59.19 867 ASN A CA 1
ATOM 6740 C C . ASN A 1 867 ? 17.204 1.615 -12.623 1.00 59.19 867 ASN A C 1
ATOM 6742 O O . ASN A 1 867 ? 18.320 1.101 -12.714 1.00 59.19 867 ASN A O 1
ATOM 6746 N N . GLU A 1 868 ? 17.044 2.942 -12.638 1.00 42.22 868 GLU A N 1
ATOM 6747 C CA . GLU A 1 868 ? 18.181 3.876 -12.656 1.00 42.22 868 GLU A CA 1
ATOM 6748 C C . GLU A 1 868 ? 19.113 3.579 -11.465 1.00 42.22 868 GLU A C 1
ATOM 6750 O O . GLU A 1 868 ? 18.688 3.565 -10.310 1.00 42.22 868 GLU A O 1
ATOM 6755 N N . GLY A 1 869 ? 20.373 3.240 -11.758 1.00 43.75 869 GLY A N 1
ATOM 6756 C CA . GLY A 1 869 ? 21.369 2.790 -10.773 1.00 43.75 869 GLY A CA 1
ATOM 6757 C C . GLY A 1 869 ? 21.519 1.268 -10.595 1.00 43.75 869 GLY A C 1
ATOM 6758 O O . GLY A 1 869 ? 22.489 0.846 -9.972 1.00 43.75 869 GLY A O 1
ATOM 6759 N N . TYR A 1 870 ? 20.624 0.443 -11.157 1.00 46.56 870 TYR A N 1
ATOM 6760 C CA . TYR A 1 870 ? 20.663 -1.032 -11.058 1.00 46.56 870 TYR A CA 1
ATOM 6761 C C . TYR A 1 870 ? 20.289 -1.781 -12.362 1.00 46.56 870 TYR A C 1
ATOM 6763 O O . TYR A 1 870 ? 20.219 -3.007 -12.376 1.00 46.56 870 TYR A O 1
ATOM 6771 N N . GLY A 1 871 ? 20.043 -1.076 -13.474 1.00 35.59 871 GLY A N 1
ATOM 6772 C CA . GLY A 1 871 ? 19.669 -1.683 -14.758 1.00 35.59 871 GLY A CA 1
ATOM 6773 C C . GLY A 1 871 ? 20.808 -2.328 -15.551 1.00 35.59 871 GLY A C 1
ATOM 6774 O O . GLY A 1 871 ? 21.930 -2.380 -15.074 1.00 35.59 871 GLY A O 1
ATOM 6775 N N . GLU A 1 872 ? 20.508 -2.801 -16.772 1.00 41.50 872 GLU A N 1
ATOM 6776 C CA . GLU A 1 872 ? 21.381 -3.515 -17.748 1.00 41.50 872 GLU A CA 1
ATOM 6777 C C . GLU A 1 872 ? 22.859 -3.076 -17.801 1.00 41.50 872 GLU A C 1
ATOM 6779 O O . GLU A 1 872 ? 23.739 -3.869 -18.127 1.00 41.50 872 GLU A O 1
ATOM 6784 N N . LEU A 1 873 ? 23.114 -1.825 -17.425 1.00 46.69 873 LEU A N 1
ATOM 6785 C CA . LEU A 1 873 ? 24.406 -1.200 -17.150 1.00 46.69 873 LEU A CA 1
ATOM 6786 C C . LEU A 1 873 ? 25.311 -1.949 -16.166 1.00 46.69 873 LEU A C 1
ATOM 6788 O O . LEU A 1 873 ? 26.513 -1.722 -16.180 1.00 46.69 873 LEU A O 1
ATOM 6792 N N . GLN A 1 874 ? 24.778 -2.814 -15.309 1.00 51.53 874 GLN A N 1
ATOM 6793 C CA . GLN A 1 874 ? 25.574 -3.390 -14.234 1.00 51.53 874 GLN A CA 1
ATOM 6794 C C . GLN A 1 874 ? 26.511 -4.516 -14.733 1.00 51.53 874 GLN A C 1
ATOM 6796 O O . GLN A 1 874 ? 27.648 -4.581 -14.279 1.00 51.53 874 GLN A O 1
ATOM 6801 N N . MET A 1 875 ? 26.098 -5.349 -15.704 1.00 59.38 875 MET A N 1
ATOM 6802 C CA . MET A 1 875 ? 26.985 -6.375 -16.296 1.00 59.38 875 MET A CA 1
ATOM 6803 C C . MET A 1 875 ? 27.734 -5.902 -17.548 1.00 59.38 875 MET A C 1
ATOM 6805 O O . MET A 1 875 ? 28.684 -6.558 -17.955 1.00 59.38 875 MET A O 1
ATOM 6809 N N . GLY A 1 876 ? 27.297 -4.819 -18.204 1.00 69.94 876 GLY A N 1
ATOM 6810 C CA . GLY A 1 876 ? 27.898 -4.358 -19.465 1.00 69.94 876 GLY A CA 1
ATOM 6811 C C . GLY A 1 876 ? 27.745 -5.336 -20.643 1.00 69.94 876 GLY A C 1
ATOM 6812 O O . GLY A 1 876 ? 28.387 -5.161 -21.675 1.00 69.94 876 GLY A O 1
ATOM 6813 N N . ILE A 1 877 ? 26.902 -6.368 -20.509 1.00 79.25 877 ILE A N 1
ATOM 6814 C CA . ILE A 1 877 ? 26.693 -7.415 -21.516 1.00 79.25 877 ILE A CA 1
ATOM 6815 C C . ILE A 1 877 ? 25.247 -7.322 -22.035 1.00 79.25 877 ILE A C 1
ATOM 6817 O O . ILE A 1 877 ? 24.318 -7.380 -21.224 1.00 79.25 877 ILE A O 1
ATOM 6821 N N . PRO A 1 878 ? 25.021 -7.214 -23.361 1.00 84.88 878 PRO A N 1
ATOM 6822 C CA . PRO A 1 878 ? 23.677 -7.155 -23.934 1.00 84.88 878 PRO A CA 1
ATOM 6823 C C . PRO A 1 878 ? 22.818 -8.370 -23.555 1.00 84.88 878 PRO A C 1
ATOM 6825 O O . PRO A 1 878 ? 23.239 -9.516 -23.740 1.00 84.88 878 PRO A O 1
ATOM 6828 N N . VAL A 1 879 ? 21.605 -8.118 -23.056 1.00 84.38 879 VAL A N 1
ATOM 6829 C CA . VAL A 1 879 ? 20.638 -9.157 -22.662 1.00 84.38 879 VAL A CA 1
ATOM 6830 C C . VAL A 1 879 ? 20.321 -10.071 -23.850 1.00 84.38 879 VAL A C 1
ATOM 6832 O O . VAL A 1 879 ? 20.092 -9.597 -24.961 1.00 84.38 879 VAL A O 1
ATOM 6835 N N . GLY A 1 880 ? 20.322 -11.385 -23.617 1.00 85.31 880 GLY A N 1
ATOM 6836 C CA . GLY A 1 880 ? 20.066 -12.404 -24.641 1.00 85.31 880 GLY A CA 1
ATOM 6837 C C . GLY A 1 880 ? 21.242 -12.708 -25.580 1.00 85.31 880 GLY A C 1
ATOM 6838 O O . GLY A 1 880 ? 21.134 -13.610 -26.411 1.00 85.31 880 GLY A O 1
ATOM 6839 N N . SER A 1 881 ? 22.372 -12.001 -25.462 1.00 90.31 881 SER A N 1
ATOM 6840 C CA . SER A 1 881 ? 23.594 -12.351 -26.202 1.00 90.31 881 SER A CA 1
ATOM 6841 C C . SER A 1 881 ? 24.173 -13.697 -25.732 1.00 90.31 881 SER A C 1
ATOM 6843 O O . SER A 1 881 ? 23.934 -14.090 -24.589 1.00 90.31 881 SER A O 1
ATOM 6845 N N . PRO A 1 882 ? 24.988 -14.399 -26.546 1.00 93.44 882 PRO A N 1
ATOM 6846 C CA . PRO A 1 882 ? 25.618 -15.655 -26.128 1.00 93.44 882 PRO A CA 1
ATOM 6847 C C . PRO A 1 882 ? 26.414 -15.529 -24.823 1.00 93.44 882 PRO A C 1
ATOM 6849 O O . PRO A 1 882 ? 26.253 -16.354 -23.930 1.00 93.44 882 PRO A O 1
ATOM 6852 N N . ARG A 1 883 ? 27.191 -14.445 -24.680 1.00 91.06 883 ARG A N 1
ATOM 6853 C CA . ARG A 1 883 ? 27.948 -14.137 -23.458 1.00 91.06 883 ARG A CA 1
ATOM 6854 C C . ARG A 1 883 ? 27.027 -13.973 -22.246 1.00 91.06 883 ARG A C 1
ATOM 6856 O O . ARG A 1 883 ? 27.320 -14.485 -21.171 1.00 91.06 883 ARG A O 1
ATOM 6863 N N . TRP A 1 884 ? 25.899 -13.283 -22.420 1.00 90.25 884 TRP A N 1
ATOM 6864 C CA . TRP A 1 884 ? 24.911 -13.105 -21.356 1.00 90.25 884 TRP A CA 1
ATOM 6865 C C . TRP A 1 884 ? 24.242 -14.429 -20.981 1.00 90.25 884 TRP A C 1
ATOM 6867 O O . TRP A 1 884 ? 24.133 -14.727 -19.797 1.00 90.25 884 TRP A O 1
ATOM 6877 N N . ASN A 1 885 ? 23.849 -15.237 -21.972 1.00 92.38 885 ASN A N 1
ATOM 6878 C CA . ASN A 1 885 ? 23.201 -16.533 -21.759 1.00 92.38 885 ASN A CA 1
ATOM 6879 C C . ASN A 1 885 ? 24.100 -17.482 -20.955 1.00 92.38 885 ASN A C 1
ATOM 6881 O O . ASN A 1 885 ? 23.627 -18.086 -19.996 1.00 92.38 885 ASN A O 1
ATOM 6885 N N . THR A 1 886 ? 25.391 -17.575 -21.300 1.00 93.25 886 THR A N 1
ATOM 6886 C CA . THR A 1 886 ? 26.372 -18.351 -20.523 1.00 93.25 886 THR A CA 1
ATOM 6887 C C . THR A 1 886 ? 26.414 -17.869 -19.076 1.00 93.25 886 THR A C 1
ATOM 6889 O O . THR A 1 886 ? 26.209 -18.661 -18.158 1.00 93.25 886 THR A O 1
ATOM 6892 N N . LEU A 1 887 ? 26.594 -16.560 -18.873 1.00 90.88 887 LEU A N 1
ATOM 6893 C CA . LEU A 1 887 ? 26.727 -15.974 -17.543 1.00 90.88 887 LEU A CA 1
ATOM 6894 C C . LEU A 1 887 ? 25.506 -16.226 -16.661 1.00 90.88 887 LEU A C 1
ATOM 6896 O O . LEU A 1 887 ? 25.658 -16.667 -15.523 1.00 90.88 887 LEU A O 1
ATOM 6900 N N . VAL A 1 888 ? 24.294 -15.962 -17.159 1.00 90.38 888 VAL A N 1
ATOM 6901 C CA . VAL A 1 888 ? 23.084 -16.124 -16.340 1.00 90.38 888 VAL A CA 1
ATOM 6902 C C . VAL A 1 888 ? 22.813 -17.584 -16.002 1.00 90.38 888 VAL A C 1
ATOM 6904 O O . VAL A 1 888 ? 22.378 -17.868 -14.890 1.00 90.38 888 VAL A O 1
ATOM 6907 N N . VAL A 1 889 ? 23.115 -18.516 -16.910 1.00 93.94 889 VAL A N 1
ATOM 6908 C CA . VAL A 1 889 ? 22.962 -19.950 -16.648 1.00 93.94 889 VAL A CA 1
ATOM 6909 C C . VAL A 1 889 ? 23.947 -20.411 -15.574 1.00 93.94 889 VAL A C 1
ATOM 6911 O O . VAL A 1 889 ? 23.527 -21.062 -14.618 1.00 93.94 889 VAL A O 1
ATOM 6914 N N . GLU A 1 890 ? 25.230 -20.045 -15.675 1.00 94.00 890 GLU A N 1
ATOM 6915 C CA . GLU A 1 890 ? 26.234 -20.411 -14.664 1.00 94.00 890 GLU A CA 1
ATOM 6916 C C . GLU A 1 890 ? 25.927 -19.794 -13.302 1.00 94.00 890 GLU A C 1
ATOM 6918 O O . GLU A 1 890 ? 25.950 -20.481 -12.279 1.00 94.00 890 GLU A O 1
ATOM 6923 N N . TRP A 1 891 ? 25.578 -18.510 -13.295 1.00 92.25 891 TRP A N 1
ATOM 6924 C CA . TRP A 1 891 ? 25.229 -17.771 -12.092 1.00 92.25 891 TRP A CA 1
ATOM 6925 C C . TRP A 1 891 ? 24.012 -18.353 -11.374 1.00 92.25 891 TRP A C 1
ATOM 6927 O O . TRP A 1 891 ? 24.068 -18.603 -10.168 1.00 92.25 891 TRP A O 1
ATOM 6937 N N . LEU A 1 892 ? 22.922 -18.615 -12.096 1.00 91.62 892 LEU A N 1
ATOM 6938 C CA . LEU A 1 892 ? 21.703 -19.146 -11.490 1.00 91.62 892 LEU A CA 1
ATOM 6939 C C . LEU A 1 892 ? 21.839 -20.618 -11.107 1.00 91.62 892 LEU A C 1
ATOM 6941 O O . LEU A 1 892 ? 21.274 -21.021 -10.090 1.00 91.62 892 LEU A O 1
ATOM 6945 N N . ASN A 1 893 ? 22.638 -21.402 -11.839 1.00 94.44 893 ASN A N 1
ATOM 6946 C CA . ASN A 1 893 ? 22.997 -22.747 -11.402 1.00 94.44 893 ASN A CA 1
ATOM 6947 C C . ASN A 1 893 ? 23.781 -22.710 -10.084 1.00 94.44 893 ASN A C 1
ATOM 6949 O O . ASN A 1 893 ? 23.476 -23.489 -9.188 1.00 94.44 893 ASN A O 1
ATOM 6953 N N . ALA A 1 894 ? 24.744 -21.792 -9.939 1.00 93.69 894 ALA A N 1
ATOM 6954 C CA . ALA A 1 894 ? 25.528 -21.645 -8.713 1.00 93.69 894 ALA A CA 1
ATOM 6955 C C . ALA A 1 894 ? 24.664 -21.220 -7.514 1.00 93.69 894 ALA A C 1
ATOM 6957 O O . ALA A 1 894 ? 24.812 -21.778 -6.429 1.00 93.69 894 ALA A O 1
ATOM 6958 N N . ILE A 1 895 ? 23.724 -20.283 -7.705 1.00 92.44 895 ILE A N 1
ATOM 6959 C CA . ILE A 1 895 ? 22.756 -19.910 -6.659 1.00 92.44 895 ILE A CA 1
ATOM 6960 C C . ILE A 1 895 ? 21.896 -21.114 -6.267 1.00 92.44 895 ILE A C 1
ATOM 6962 O O . ILE A 1 895 ? 21.774 -21.424 -5.084 1.00 92.44 895 ILE A O 1
ATOM 6966 N N . ALA A 1 896 ? 21.290 -21.788 -7.245 1.00 93.75 896 ALA A N 1
ATOM 6967 C CA . ALA A 1 896 ? 20.373 -22.890 -6.984 1.00 93.75 896 ALA A CA 1
ATOM 6968 C C . ALA A 1 896 ? 21.078 -24.092 -6.328 1.00 93.75 896 ALA A C 1
ATOM 6970 O O . ALA A 1 896 ? 20.530 -24.672 -5.393 1.00 93.75 896 ALA A O 1
ATOM 6971 N N . ALA A 1 897 ? 22.301 -24.416 -6.763 1.00 94.88 897 ALA A N 1
ATOM 6972 C CA . ALA A 1 897 ? 23.137 -25.445 -6.148 1.00 94.88 897 ALA A CA 1
ATOM 6973 C C . ALA A 1 897 ? 23.467 -25.098 -4.690 1.00 94.88 897 ALA A C 1
ATOM 6975 O O . ALA A 1 897 ? 23.220 -25.913 -3.807 1.00 94.88 897 ALA A O 1
ATOM 6976 N N . HIS A 1 898 ? 23.917 -23.867 -4.409 1.00 95.38 898 HIS A N 1
ATOM 6977 C CA . HIS A 1 898 ? 24.226 -23.440 -3.038 1.00 95.38 898 HIS A CA 1
ATOM 6978 C C . HIS A 1 898 ? 23.001 -23.522 -2.120 1.00 95.38 898 HIS A C 1
ATOM 6980 O O . HIS A 1 898 ? 23.076 -24.088 -1.032 1.00 95.38 898 HIS A O 1
ATOM 6986 N N . LEU A 1 899 ? 21.845 -23.007 -2.559 1.00 93.88 899 LEU A N 1
ATOM 6987 C CA . LEU A 1 899 ? 20.605 -23.071 -1.777 1.00 93.88 899 LEU A CA 1
ATOM 6988 C C . LEU A 1 899 ? 20.155 -24.520 -1.517 1.00 93.88 899 LEU A C 1
ATOM 6990 O O . LEU A 1 899 ? 19.667 -24.825 -0.425 1.00 93.88 899 LEU A O 1
ATOM 6994 N N . HIS A 1 900 ? 20.347 -25.414 -2.488 1.00 94.69 900 HIS A N 1
ATOM 6995 C CA . HIS A 1 900 ? 20.054 -26.834 -2.337 1.00 94.69 900 HIS A CA 1
ATOM 6996 C C . HIS A 1 900 ? 21.007 -27.522 -1.355 1.00 94.69 900 HIS A C 1
ATOM 6998 O O . HIS A 1 900 ? 20.560 -28.157 -0.403 1.00 94.69 900 HIS A O 1
ATOM 7004 N N . GLU A 1 901 ? 22.313 -27.361 -1.544 1.00 95.44 901 GLU A N 1
ATOM 7005 C CA . GLU A 1 901 ? 23.342 -28.034 -0.751 1.00 95.44 901 GLU A CA 1
ATOM 7006 C C . GLU A 1 901 ? 23.388 -27.525 0.696 1.00 95.44 901 GLU A C 1
ATOM 7008 O O . GLU A 1 901 ? 23.490 -28.320 1.632 1.00 95.44 901 GLU A O 1
ATOM 7013 N N . ARG A 1 902 ? 23.287 -26.205 0.902 1.00 94.75 902 ARG A N 1
ATOM 7014 C CA . ARG A 1 902 ? 23.418 -25.585 2.229 1.00 94.75 902 ARG A CA 1
ATOM 7015 C C . ARG A 1 902 ? 22.116 -25.578 3.026 1.00 94.75 902 ARG A C 1
ATOM 7017 O O . ARG A 1 902 ? 22.171 -25.694 4.254 1.00 94.75 902 ARG A O 1
ATOM 7024 N N . HIS A 1 903 ? 20.971 -25.399 2.366 1.00 92.12 903 HIS A N 1
ATOM 7025 C CA . HIS A 1 903 ? 19.677 -25.184 3.034 1.00 92.12 903 HIS A CA 1
ATOM 7026 C C . HIS A 1 903 ? 18.599 -26.199 2.648 1.00 92.12 903 HIS A C 1
ATOM 7028 O O . HIS A 1 903 ? 17.490 -26.129 3.174 1.00 92.12 903 HIS A O 1
ATOM 7034 N N . GLY A 1 904 ? 18.893 -27.145 1.751 1.00 92.75 904 GLY A N 1
ATOM 7035 C CA . GLY A 1 904 ? 17.921 -28.136 1.289 1.00 92.75 904 GLY A CA 1
ATOM 7036 C C . GLY A 1 904 ? 16.796 -27.546 0.436 1.00 92.75 904 GLY A C 1
ATOM 7037 O O . GLY A 1 904 ? 15.767 -28.197 0.263 1.00 92.75 904 GLY A O 1
ATOM 7038 N N . LEU A 1 905 ? 16.952 -26.318 -0.075 1.00 92.00 905 LEU A N 1
ATOM 7039 C CA . LEU A 1 905 ? 15.924 -25.665 -0.881 1.00 92.00 905 LEU A CA 1
ATOM 7040 C C . LEU A 1 905 ? 15.916 -26.226 -2.301 1.00 92.00 905 LEU A C 1
ATOM 7042 O O . LEU A 1 905 ? 16.949 -26.381 -2.948 1.00 92.00 905 LEU A O 1
ATOM 7046 N N . THR A 1 906 ? 14.724 -26.513 -2.802 1.00 91.31 906 THR A N 1
ATOM 7047 C CA . THR A 1 906 ? 14.518 -26.895 -4.201 1.00 91.31 906 THR A CA 1
ATOM 7048 C C . THR A 1 906 ? 14.130 -25.678 -5.036 1.00 91.31 906 THR A C 1
ATOM 7050 O O . THR A 1 906 ? 13.678 -24.656 -4.515 1.00 91.31 906 THR A O 1
ATOM 7053 N N . THR A 1 907 ? 14.262 -25.781 -6.356 1.00 87.25 907 THR A N 1
ATOM 7054 C CA . THR A 1 907 ? 13.854 -24.730 -7.306 1.00 87.25 907 THR A CA 1
ATOM 7055 C C . THR A 1 907 ? 12.350 -24.453 -7.302 1.00 87.25 907 THR A C 1
ATOM 7057 O O . THR A 1 907 ? 11.908 -23.427 -7.808 1.00 87.25 907 THR A O 1
ATOM 7060 N N . ASP A 1 908 ? 11.553 -25.327 -6.682 1.00 87.75 908 ASP A N 1
ATOM 7061 C CA . ASP A 1 908 ? 10.130 -25.096 -6.450 1.00 87.75 908 ASP A CA 1
ATOM 7062 C C . ASP A 1 908 ? 9.834 -24.196 -5.249 1.00 87.75 908 ASP A C 1
ATOM 7064 O O . ASP A 1 908 ? 8.684 -23.797 -5.076 1.00 87.75 908 ASP A O 1
ATOM 7068 N N . GLN A 1 909 ? 10.851 -23.857 -4.455 1.00 90.75 909 GLN A N 1
ATOM 7069 C CA . GLN A 1 909 ? 10.742 -23.066 -3.227 1.00 90.75 909 GLN A CA 1
ATOM 7070 C C . GLN A 1 909 ? 11.381 -21.678 -3.354 1.00 90.75 909 GLN A C 1
ATOM 7072 O O . GLN A 1 909 ? 11.504 -20.960 -2.360 1.00 90.75 909 GLN A O 1
ATOM 7077 N N . PHE A 1 910 ? 11.790 -21.273 -4.559 1.00 91.75 910 PHE A N 1
ATOM 7078 C CA . PHE A 1 910 ? 12.176 -19.892 -4.808 1.00 91.75 910 PHE A CA 1
ATOM 7079 C C . PHE A 1 910 ? 11.898 -19.434 -6.241 1.00 91.75 910 PHE A C 1
ATOM 7081 O O . PHE A 1 910 ? 11.749 -20.235 -7.161 1.00 91.75 910 PHE A O 1
ATOM 7088 N N . ALA A 1 911 ? 11.841 -18.117 -6.426 1.00 91.31 911 ALA A N 1
ATOM 7089 C CA . ALA A 1 911 ? 11.730 -17.470 -7.724 1.00 91.31 911 ALA A CA 1
ATOM 7090 C C . ALA A 1 911 ? 12.614 -16.222 -7.802 1.00 91.31 911 ALA A C 1
ATOM 7092 O O . ALA A 1 911 ? 12.921 -15.582 -6.794 1.00 91.31 911 ALA A O 1
ATOM 7093 N N . LEU A 1 912 ? 12.985 -15.847 -9.022 1.00 88.81 912 LEU A N 1
ATOM 7094 C CA . LEU A 1 912 ? 13.690 -14.605 -9.310 1.00 88.81 912 LEU A CA 1
ATOM 7095 C C . LEU A 1 912 ? 12.715 -13.545 -9.784 1.00 88.81 912 LEU A C 1
ATOM 7097 O O . LEU A 1 912 ? 11.898 -13.781 -10.671 1.00 88.81 912 LEU A O 1
ATOM 7101 N N . TYR A 1 913 ? 12.857 -12.354 -9.236 1.00 88.56 913 TYR A N 1
ATOM 7102 C CA . TYR A 1 913 ? 12.043 -11.208 -9.560 1.00 88.56 913 TYR A CA 1
ATOM 7103 C C . TYR A 1 913 ? 12.905 -10.159 -10.253 1.00 88.56 913 TYR A C 1
ATOM 7105 O O . TYR A 1 913 ? 13.620 -9.387 -9.615 1.00 88.56 913 TYR A O 1
ATOM 7113 N N . LEU A 1 914 ? 12.883 -10.167 -11.587 1.00 83.81 914 LEU A N 1
ATOM 7114 C CA . LEU A 1 914 ? 13.838 -9.385 -12.368 1.00 83.81 914 LEU A CA 1
ATOM 7115 C C . LEU A 1 914 ? 13.574 -7.890 -12.207 1.00 83.81 914 LEU A C 1
ATOM 7117 O O . LEU A 1 914 ? 14.486 -7.132 -11.905 1.00 83.81 914 LEU A O 1
ATOM 7121 N N . LYS A 1 915 ? 12.322 -7.470 -12.389 1.00 81.31 915 LYS A N 1
ATOM 7122 C CA . LYS A 1 915 ? 11.912 -6.063 -12.427 1.00 81.31 915 LYS A CA 1
ATOM 7123 C C . LYS A 1 915 ? 10.520 -5.894 -11.837 1.00 81.31 915 LYS A C 1
ATOM 7125 O O . LYS A 1 915 ? 9.655 -6.722 -12.106 1.00 81.31 915 LYS A O 1
ATOM 7130 N N . ASP A 1 916 ? 10.350 -4.808 -11.090 1.00 81.44 916 ASP A N 1
ATOM 7131 C CA . ASP A 1 916 ? 9.093 -4.412 -10.459 1.00 81.44 916 ASP A CA 1
ATOM 7132 C C . ASP A 1 916 ? 8.147 -3.704 -11.439 1.00 81.44 916 ASP A C 1
ATOM 7134 O O . ASP A 1 916 ? 8.608 -2.927 -12.277 1.00 81.44 916 ASP A O 1
ATOM 7138 N N . GLU A 1 917 ? 6.849 -3.990 -11.316 1.00 76.94 917 GLU A N 1
ATOM 7139 C CA . GLU A 1 917 ? 5.721 -3.344 -12.001 1.00 76.94 917 GLU A CA 1
ATOM 7140 C C . GLU A 1 917 ? 5.860 -3.324 -13.529 1.00 76.94 917 GLU A C 1
ATOM 7142 O O . GLU A 1 917 ? 6.062 -2.296 -14.178 1.00 76.94 917 GLU A O 1
ATOM 7147 N N . LEU A 1 918 ? 5.759 -4.511 -14.123 1.00 72.00 918 LEU A N 1
ATOM 7148 C CA . LEU A 1 918 ? 6.132 -4.720 -15.519 1.00 72.00 918 LEU A CA 1
ATOM 7149 C C . LEU A 1 918 ? 5.113 -4.218 -16.540 1.00 72.00 918 LEU A C 1
ATOM 7151 O O . LEU A 1 918 ? 3.921 -4.530 -16.486 1.00 72.00 918 LEU A O 1
ATOM 7155 N N . GLU A 1 919 ? 5.645 -3.560 -17.570 1.00 69.38 919 GLU A N 1
ATOM 7156 C CA . GLU A 1 919 ? 4.970 -3.321 -18.844 1.00 69.38 919 GLU A CA 1
ATOM 7157 C C . GLU A 1 919 ? 5.176 -4.497 -19.816 1.00 69.38 919 GLU A C 1
ATOM 7159 O O . GLU A 1 919 ? 6.216 -5.159 -19.814 1.00 69.38 919 GLU A O 1
ATOM 7164 N N . ALA A 1 920 ? 4.242 -4.701 -20.750 1.00 66.69 920 ALA A N 1
ATOM 7165 C CA . ALA A 1 920 ? 4.305 -5.810 -21.711 1.00 66.69 920 ALA A CA 1
ATOM 7166 C C . ALA A 1 920 ? 5.618 -5.871 -22.522 1.00 66.69 920 ALA A C 1
ATOM 7168 O O . ALA A 1 920 ? 6.189 -6.945 -22.701 1.00 66.69 920 ALA A O 1
ATOM 7169 N N . ARG A 1 921 ? 6.155 -4.724 -22.964 1.00 70.00 921 ARG A N 1
ATOM 7170 C CA . ARG A 1 921 ? 7.433 -4.664 -23.707 1.00 70.00 921 ARG A CA 1
ATOM 7171 C C . ARG A 1 921 ? 8.640 -5.112 -22.876 1.00 70.00 921 ARG A C 1
ATOM 7173 O O . ARG A 1 921 ? 9.626 -5.594 -23.421 1.00 70.00 921 ARG A O 1
ATOM 7180 N N . GLN A 1 922 ? 8.575 -4.945 -21.557 1.00 74.50 922 GLN A N 1
ATOM 7181 C CA . GLN A 1 922 ? 9.667 -5.295 -20.651 1.00 74.50 922 GLN A CA 1
ATOM 7182 C C . GLN A 1 922 ? 9.708 -6.804 -20.380 1.00 74.50 922 GLN A C 1
ATOM 7184 O O . GLN A 1 922 ? 10.783 -7.339 -20.123 1.00 74.50 922 GLN A O 1
ATOM 7189 N N . VAL A 1 923 ? 8.573 -7.501 -20.507 1.00 73.75 923 VAL A N 1
ATOM 7190 C CA . VAL A 1 923 ? 8.529 -8.972 -20.489 1.00 73.75 923 VAL A CA 1
ATOM 7191 C C . VAL A 1 923 ? 9.364 -9.533 -21.642 1.00 73.75 923 VAL A C 1
ATOM 7193 O O . VAL A 1 923 ? 10.263 -10.336 -21.402 1.00 73.75 923 VAL A O 1
ATOM 7196 N N . VAL A 1 924 ? 9.142 -9.031 -22.862 1.00 75.94 924 VAL A N 1
ATOM 7197 C CA . VAL A 1 924 ? 9.912 -9.420 -24.059 1.00 75.94 924 VAL A CA 1
ATOM 7198 C C . VAL A 1 924 ? 11.396 -9.099 -23.889 1.00 75.94 924 VAL A C 1
ATOM 7200 O O . VAL A 1 924 ? 12.257 -9.874 -24.282 1.00 75.94 924 VAL A O 1
ATOM 7203 N N . LYS A 1 925 ? 11.706 -7.951 -23.282 1.00 78.50 925 LYS A N 1
ATOM 7204 C CA . LYS A 1 925 ? 13.085 -7.484 -23.138 1.00 78.50 925 LYS A CA 1
ATOM 7205 C C . LYS A 1 925 ? 13.895 -8.271 -22.101 1.00 78.50 925 LYS A C 1
ATOM 7207 O O . LYS A 1 925 ? 15.073 -8.516 -22.329 1.00 78.50 925 LYS A O 1
ATOM 7212 N N . TYR A 1 926 ? 13.295 -8.631 -20.964 1.00 79.88 926 TYR A N 1
ATOM 7213 C CA . TYR A 1 926 ? 14.033 -9.173 -19.814 1.00 79.88 926 TYR A CA 1
ATOM 7214 C C . TYR A 1 926 ? 13.672 -10.615 -19.461 1.00 79.88 926 TYR A C 1
ATOM 7216 O O . TYR A 1 926 ? 14.558 -11.411 -19.160 1.00 79.88 926 TYR A O 1
ATOM 7224 N N . TYR A 1 927 ? 12.385 -10.956 -19.480 1.00 81.75 927 TYR A N 1
ATOM 7225 C CA . TYR A 1 927 ? 11.910 -12.251 -18.993 1.00 81.75 927 TYR A CA 1
ATOM 7226 C C . TYR A 1 927 ? 12.011 -13.340 -20.056 1.00 81.75 927 TYR A C 1
ATOM 7228 O O . TYR A 1 927 ? 12.393 -14.461 -19.730 1.00 81.75 927 TYR A O 1
ATOM 7236 N N . GLU A 1 928 ? 11.717 -13.021 -21.320 1.00 82.44 928 GLU A N 1
ATOM 7237 C CA . GLU A 1 928 ? 11.843 -13.993 -22.411 1.00 82.44 928 GLU A CA 1
ATOM 7238 C C . GLU A 1 928 ? 13.289 -14.473 -22.605 1.00 82.44 928 GLU A C 1
ATOM 7240 O O . GLU A 1 928 ? 13.494 -15.683 -22.522 1.00 82.44 928 GLU A O 1
ATOM 7245 N N . PRO A 1 929 ? 14.306 -13.594 -22.751 1.00 86.25 929 PRO A N 1
ATOM 7246 C CA . PRO A 1 929 ? 15.684 -14.047 -22.923 1.00 86.25 929 PRO A CA 1
ATOM 7247 C C . PRO A 1 929 ? 16.193 -14.852 -21.726 1.00 86.25 929 PRO A C 1
ATOM 7249 O O . PRO A 1 929 ? 16.892 -15.842 -21.911 1.00 86.25 929 PRO A O 1
ATOM 7252 N N . MET A 1 930 ? 15.803 -14.470 -20.502 1.00 87.44 930 MET A N 1
ATOM 7253 C CA . MET A 1 930 ? 16.143 -15.224 -19.291 1.00 87.44 930 MET A CA 1
ATOM 7254 C C . MET A 1 930 ? 15.540 -16.630 -19.323 1.00 87.44 930 MET A C 1
ATOM 7256 O O . MET A 1 930 ? 16.251 -17.612 -19.137 1.00 87.44 930 MET A O 1
ATOM 7260 N N . SER A 1 931 ? 14.235 -16.735 -19.584 1.00 86.50 931 SER A N 1
ATOM 7261 C CA . SER A 1 931 ? 13.546 -18.026 -19.649 1.00 86.50 931 SER A CA 1
ATOM 7262 C C . SER A 1 931 ? 14.117 -18.914 -20.756 1.00 86.50 931 SER A C 1
ATOM 7264 O O . SER A 1 931 ? 14.365 -20.098 -20.532 1.00 86.50 931 SER A O 1
ATOM 7266 N N . ASP A 1 932 ? 14.394 -18.342 -21.929 1.00 88.44 932 ASP A N 1
ATOM 7267 C CA . ASP A 1 932 ? 14.949 -19.074 -23.066 1.00 88.44 932 ASP A CA 1
ATOM 7268 C C . ASP A 1 932 ? 16.374 -19.574 -22.773 1.00 88.44 932 ASP A C 1
ATOM 7270 O O . ASP A 1 932 ? 16.671 -20.740 -23.042 1.00 88.44 932 ASP A O 1
ATOM 7274 N N . ALA A 1 933 ? 17.226 -18.757 -22.141 1.00 90.25 933 ALA A N 1
ATOM 7275 C CA . ALA A 1 933 ? 18.565 -19.168 -21.713 1.00 90.25 933 ALA A CA 1
ATOM 7276 C C . ALA A 1 933 ? 18.516 -20.320 -20.694 1.00 90.25 933 ALA A C 1
ATOM 7278 O O . ALA A 1 933 ? 19.213 -21.322 -20.858 1.00 90.25 933 ALA A O 1
ATOM 7279 N N . LEU A 1 934 ? 17.648 -20.224 -19.680 1.00 89.00 934 LEU A N 1
ATOM 7280 C CA . LEU A 1 934 ? 17.480 -21.273 -18.670 1.00 89.00 934 LEU A CA 1
ATOM 7281 C C . LEU A 1 934 ? 16.939 -22.570 -19.276 1.00 89.00 934 LEU A C 1
ATOM 7283 O O . LEU A 1 934 ? 17.433 -23.650 -18.964 1.00 89.00 934 LEU A O 1
ATOM 7287 N N . LYS A 1 935 ? 15.960 -22.493 -20.184 1.00 87.69 935 LYS A N 1
ATOM 7288 C CA . LYS A 1 935 ? 15.413 -23.677 -20.864 1.00 87.69 935 LYS A CA 1
ATOM 7289 C C . LYS A 1 935 ? 16.437 -24.333 -21.792 1.00 87.69 935 LYS A C 1
ATOM 7291 O O . LYS A 1 935 ? 16.426 -25.562 -21.897 1.00 87.69 935 LYS A O 1
ATOM 7296 N N . ALA A 1 936 ? 17.302 -23.549 -22.434 1.00 90.12 936 ALA A N 1
ATOM 7297 C CA . ALA A 1 936 ? 18.346 -24.027 -23.341 1.00 90.12 936 ALA A CA 1
ATOM 7298 C C . ALA A 1 936 ? 19.610 -24.545 -22.631 1.00 90.12 936 ALA A C 1
ATOM 7300 O O . ALA A 1 936 ? 20.451 -25.159 -23.286 1.00 90.12 936 ALA A O 1
ATOM 7301 N N . ALA A 1 937 ? 19.751 -24.315 -21.321 1.00 91.44 937 ALA A N 1
ATOM 7302 C CA . ALA A 1 937 ? 20.909 -24.767 -20.562 1.00 91.44 937 ALA A CA 1
ATOM 7303 C C . ALA A 1 937 ? 21.090 -26.292 -20.642 1.00 91.44 937 ALA A C 1
ATOM 7305 O O . ALA A 1 937 ? 20.125 -27.060 -20.569 1.00 91.44 937 ALA A O 1
ATOM 7306 N N . ASP A 1 938 ? 22.346 -26.719 -20.770 1.00 91.31 938 ASP A N 1
ATOM 7307 C CA . ASP A 1 938 ? 22.730 -28.129 -20.763 1.00 91.31 938 ASP A CA 1
ATOM 7308 C C . ASP A 1 938 ? 22.352 -28.767 -19.408 1.00 91.31 938 ASP A C 1
ATOM 7310 O O . ASP A 1 938 ? 22.862 -28.325 -18.375 1.00 91.31 938 ASP A O 1
ATOM 7314 N N . PRO A 1 939 ? 21.462 -29.777 -19.376 1.00 90.62 939 PRO A N 1
ATOM 7315 C CA . PRO A 1 939 ? 21.010 -30.391 -18.130 1.00 90.62 939 PRO A CA 1
ATOM 7316 C C . PRO A 1 939 ? 22.093 -31.194 -17.403 1.00 90.62 939 PRO A C 1
ATOM 7318 O O . PRO A 1 939 ? 21.987 -31.352 -16.190 1.00 90.62 939 PRO A O 1
ATOM 7321 N N . GLU A 1 940 ? 23.105 -31.710 -18.105 1.00 92.19 940 GLU A N 1
ATOM 7322 C CA . GLU A 1 940 ? 24.205 -32.442 -17.469 1.00 92.19 940 GLU A CA 1
ATOM 7323 C C . GLU A 1 940 ? 25.176 -31.471 -16.796 1.00 92.19 940 GLU A C 1
ATOM 7325 O O . GLU A 1 940 ? 25.672 -31.741 -15.701 1.00 92.19 940 GLU A O 1
ATOM 7330 N N . LYS A 1 941 ? 25.413 -30.312 -17.422 1.00 90.56 941 LYS A N 1
ATOM 7331 C CA . LYS A 1 941 ? 26.318 -29.282 -16.893 1.00 90.56 941 LYS A CA 1
ATOM 7332 C C . LYS A 1 941 ? 25.657 -28.379 -15.845 1.00 90.56 941 LYS A C 1
ATOM 7334 O O . LYS A 1 941 ? 26.312 -27.977 -14.885 1.00 90.56 941 LYS A O 1
ATOM 7339 N N . TYR A 1 942 ? 24.375 -28.056 -16.019 1.00 92.00 942 TYR A N 1
ATOM 7340 C CA . TYR A 1 942 ? 23.629 -27.096 -15.197 1.00 92.00 942 TYR A CA 1
ATOM 7341 C C . TYR A 1 942 ? 22.286 -27.677 -14.722 1.00 92.00 942 TYR A C 1
ATOM 7343 O O . TYR A 1 942 ? 21.215 -27.189 -15.110 1.00 92.00 942 TYR A O 1
ATOM 7351 N N . PRO A 1 943 ? 22.313 -28.720 -13.874 1.00 90.38 943 PRO A N 1
ATOM 7352 C CA . PRO A 1 943 ? 21.114 -29.465 -13.493 1.00 90.38 943 PRO A CA 1
ATOM 7353 C C . PRO A 1 943 ? 20.089 -28.631 -12.711 1.00 90.38 943 PRO A C 1
ATOM 7355 O O . PRO A 1 943 ? 18.911 -28.979 -12.693 1.00 90.38 943 PRO A O 1
ATOM 7358 N N . HIS A 1 944 ? 20.497 -27.521 -12.084 1.00 90.44 944 HIS A N 1
ATOM 7359 C CA . HIS A 1 944 ? 19.604 -26.710 -11.254 1.00 90.44 944 HIS A CA 1
ATOM 7360 C C . HIS A 1 944 ? 19.021 -25.489 -11.983 1.00 90.44 944 HIS A C 1
ATOM 7362 O O . HIS A 1 944 ? 17.902 -25.078 -11.682 1.00 90.44 944 HIS A O 1
ATOM 7368 N N . ALA A 1 945 ? 19.730 -24.911 -12.959 1.00 87.19 945 ALA A N 1
ATOM 7369 C CA . ALA A 1 945 ? 19.311 -23.661 -13.608 1.00 87.19 945 ALA A CA 1
ATOM 7370 C C . ALA A 1 945 ? 17.965 -23.775 -14.348 1.00 87.19 945 ALA A C 1
ATOM 7372 O O . ALA A 1 945 ? 17.128 -22.877 -14.254 1.00 87.19 945 ALA A O 1
ATOM 7373 N N . ARG A 1 946 ? 17.718 -24.894 -15.042 1.00 85.88 946 ARG A N 1
ATOM 7374 C CA . ARG A 1 946 ? 16.541 -25.081 -15.920 1.00 85.88 946 ARG A CA 1
ATOM 7375 C C . ARG A 1 946 ? 15.194 -25.002 -15.200 1.00 85.88 946 ARG A C 1
ATOM 7377 O O . ARG A 1 946 ? 14.163 -24.831 -15.846 1.00 85.88 946 ARG A O 1
ATOM 7384 N N . HIS A 1 947 ? 15.201 -25.164 -13.880 1.00 84.94 947 HIS A N 1
ATOM 7385 C CA . HIS A 1 947 ? 14.000 -25.251 -13.056 1.00 84.94 947 HIS A CA 1
ATOM 7386 C C . HIS A 1 947 ? 13.723 -23.974 -12.251 1.00 84.94 947 HIS A C 1
ATOM 7388 O O . HIS A 1 947 ? 12.727 -23.912 -11.533 1.00 84.94 947 HIS A O 1
ATOM 7394 N N . VAL A 1 948 ? 14.580 -22.953 -12.358 1.00 87.12 948 VAL A N 1
ATOM 7395 C CA . VAL A 1 948 ? 14.413 -21.693 -11.627 1.00 87.12 948 VAL A CA 1
ATOM 7396 C C . VAL A 1 948 ? 13.173 -20.942 -12.121 1.00 87.12 948 VAL A C 1
ATOM 7398 O O . VAL A 1 948 ? 13.035 -20.641 -13.307 1.00 87.12 948 VAL A O 1
ATOM 7401 N N . LYS A 1 949 ? 12.269 -20.606 -11.193 1.00 88.19 949 LYS A N 1
ATOM 7402 C CA . LYS A 1 949 ? 11.031 -19.869 -11.483 1.00 88.19 949 LYS A CA 1
ATOM 7403 C C . LYS A 1 949 ? 11.289 -18.370 -11.631 1.00 88.19 949 LYS A C 1
ATOM 7405 O O . LYS A 1 949 ? 12.116 -17.794 -10.926 1.00 88.19 949 LYS A O 1
ATOM 7410 N N . LEU A 1 950 ? 10.513 -17.720 -12.496 1.00 87.38 950 LEU A N 1
ATOM 7411 C CA . LEU A 1 950 ? 10.491 -16.262 -12.642 1.00 87.38 950 LEU A CA 1
ATOM 7412 C C . LEU A 1 950 ? 9.189 -15.698 -12.059 1.00 87.38 950 LEU A C 1
ATOM 7414 O O . LEU A 1 950 ? 8.104 -16.139 -12.447 1.00 87.38 950 LEU A O 1
ATOM 7418 N N . PHE A 1 951 ? 9.317 -14.737 -11.142 1.00 87.50 951 PHE A N 1
ATOM 7419 C CA . PHE A 1 951 ? 8.237 -13.970 -10.521 1.00 87.50 951 PHE A CA 1
ATOM 7420 C C . PHE A 1 951 ? 7.947 -12.713 -11.346 1.00 87.50 951 PHE A C 1
ATOM 7422 O O . PHE A 1 951 ? 8.866 -11.956 -11.660 1.00 87.50 951 PHE A O 1
ATOM 7429 N N . VAL A 1 952 ? 6.674 -12.456 -11.649 1.00 82.00 952 VAL A N 1
ATOM 7430 C CA . VAL A 1 952 ? 6.220 -11.279 -12.408 1.00 82.00 952 VAL A CA 1
ATOM 7431 C C . VAL A 1 952 ? 5.013 -10.644 -11.722 1.00 82.00 952 VAL A C 1
ATOM 7433 O O . VAL A 1 952 ? 4.035 -11.336 -11.448 1.00 82.00 952 VAL A O 1
ATOM 7436 N N . ASN A 1 953 ? 5.023 -9.325 -11.520 1.00 80.50 953 ASN A N 1
ATOM 7437 C CA . ASN A 1 953 ? 3.854 -8.544 -11.096 1.00 80.50 953 ASN A CA 1
ATOM 7438 C C . ASN A 1 953 ? 3.351 -7.634 -12.244 1.00 80.50 953 ASN A C 1
ATOM 7440 O O . ASN A 1 953 ? 3.811 -6.506 -12.423 1.00 80.50 953 ASN A O 1
ATOM 7444 N N . PRO A 1 954 ? 2.415 -8.108 -13.082 1.00 71.56 954 PRO A N 1
ATOM 7445 C CA . PRO A 1 954 ? 1.917 -7.307 -14.195 1.00 71.56 954 PRO A CA 1
ATOM 7446 C C . PRO A 1 954 ? 1.004 -6.167 -13.708 1.00 71.56 954 PRO A C 1
ATOM 7448 O O . PRO A 1 954 ? 0.071 -6.394 -12.928 1.00 71.56 954 PRO A O 1
ATOM 7451 N N . MET A 1 955 ? 1.237 -4.949 -14.213 1.00 65.75 955 MET A N 1
ATOM 7452 C CA . MET A 1 955 ? 0.394 -3.779 -13.930 1.00 65.75 955 MET A CA 1
ATOM 7453 C C . MET A 1 955 ? -0.856 -3.758 -14.817 1.00 65.75 955 MET A C 1
ATOM 7455 O O . MET A 1 955 ? -0.802 -3.918 -16.036 1.00 65.75 955 MET A O 1
ATOM 7459 N N . THR A 1 956 ? -2.017 -3.535 -14.204 1.00 56.28 956 THR A N 1
ATOM 7460 C CA . THR A 1 956 ? -3.339 -3.744 -14.821 1.00 56.28 956 THR A CA 1
ATOM 7461 C C . THR A 1 956 ? -3.673 -2.733 -15.922 1.00 56.28 956 THR A C 1
ATOM 7463 O O . THR A 1 956 ? -4.388 -3.063 -16.866 1.00 56.28 956 THR A O 1
ATOM 7466 N N . GLY A 1 957 ? -3.091 -1.530 -15.881 1.00 52.09 957 GLY A N 1
ATOM 7467 C CA . GLY A 1 957 ? -3.332 -0.480 -16.880 1.00 52.09 957 GLY A CA 1
ATOM 7468 C C . GLY A 1 957 ? -2.665 -0.705 -18.245 1.00 52.09 957 GLY A C 1
ATOM 7469 O O . GLY A 1 957 ? -3.181 -0.237 -19.258 1.00 52.09 957 GLY A O 1
ATOM 7470 N N . THR A 1 958 ? -1.545 -1.432 -18.306 1.00 47.28 958 THR A N 1
ATOM 7471 C CA . THR A 1 958 ? -0.711 -1.556 -19.521 1.00 47.28 958 THR A CA 1
ATOM 7472 C C . THR A 1 958 ? -0.881 -2.882 -20.265 1.00 47.28 958 THR A C 1
ATOM 7474 O O . THR A 1 958 ? -0.485 -2.985 -21.429 1.00 47.28 958 THR A O 1
ATOM 7477 N N . VAL A 1 959 ? -1.497 -3.896 -19.644 1.00 50.00 959 VAL A N 1
ATOM 7478 C CA . VAL A 1 959 ? -1.612 -5.242 -20.239 1.00 50.00 959 VAL A CA 1
ATOM 7479 C C . VAL A 1 959 ? -3.013 -5.532 -20.823 1.00 50.00 959 VAL A C 1
ATOM 7481 O O . VAL A 1 959 ? -3.146 -6.366 -21.714 1.00 50.00 959 VAL A O 1
ATOM 7484 N N . MET A 1 960 ? -4.069 -4.822 -20.410 1.00 51.59 960 MET A N 1
ATOM 7485 C CA . MET A 1 960 ? -5.453 -5.327 -20.515 1.00 51.59 960 MET A CA 1
ATOM 7486 C C . MET A 1 960 ? -6.211 -5.197 -21.858 1.00 51.59 960 MET A C 1
ATOM 7488 O O . MET A 1 960 ? -7.283 -5.792 -21.951 1.00 51.59 960 MET A O 1
ATOM 7492 N N . SER A 1 961 ? -5.746 -4.500 -22.906 1.00 52.12 961 SER A N 1
ATOM 7493 C CA . SER A 1 961 ? -6.580 -4.333 -24.129 1.00 52.12 961 SER A CA 1
ATOM 7494 C C . SER A 1 961 ? -6.002 -4.843 -25.456 1.00 52.12 961 SER A C 1
ATOM 7496 O O . SER A 1 961 ? -6.779 -5.105 -26.371 1.00 52.12 961 SER A O 1
ATOM 7498 N N . SER A 1 962 ? -4.695 -5.089 -25.568 1.00 49.50 962 SER A N 1
ATOM 7499 C CA . SER A 1 962 ? -4.091 -5.706 -26.772 1.00 49.50 962 SER A CA 1
ATOM 7500 C C . SER A 1 962 ? -2.833 -6.533 -26.480 1.00 49.50 962 SER A C 1
ATOM 7502 O O . SER A 1 962 ? -2.573 -7.531 -27.149 1.00 49.50 962 SER A O 1
ATOM 7504 N N . SER A 1 963 ? -2.091 -6.182 -25.430 1.00 55.34 963 SER A N 1
ATOM 7505 C CA . SER A 1 963 ? -0.865 -6.877 -25.024 1.00 55.34 963 SER A CA 1
ATOM 7506 C C . SER A 1 963 ? -1.112 -8.200 -24.293 1.00 55.34 963 SER A C 1
ATOM 7508 O O . SER A 1 963 ? -0.225 -9.051 -24.276 1.00 55.34 963 SER A O 1
ATOM 7510 N N . TRP A 1 964 ? -2.297 -8.399 -23.698 1.00 60.09 964 TRP A N 1
ATOM 7511 C CA . TRP A 1 964 ? -2.599 -9.624 -22.954 1.00 60.09 964 TRP A CA 1
ATOM 7512 C C . TRP A 1 964 ? -2.500 -10.873 -23.824 1.00 60.09 964 TRP A C 1
ATOM 7514 O O . TRP A 1 964 ? -1.896 -11.833 -23.386 1.00 60.09 964 TRP A O 1
ATOM 7524 N N . GLN A 1 965 ? -2.992 -10.865 -25.069 1.00 62.06 965 GLN A N 1
ATOM 7525 C CA . GLN A 1 965 ? -2.849 -12.029 -25.961 1.00 62.06 965 GLN A CA 1
ATOM 7526 C C . GLN A 1 965 ? -1.378 -12.379 -26.229 1.00 62.06 965 GLN A C 1
ATOM 7528 O O . GLN A 1 965 ? -1.022 -13.551 -26.321 1.00 62.06 965 GLN A O 1
ATOM 7533 N N . HIS A 1 966 ? -0.510 -11.367 -26.323 1.00 62.50 966 HIS A N 1
ATOM 7534 C CA . HIS A 1 966 ? 0.933 -11.580 -26.430 1.00 62.50 966 HIS A CA 1
ATOM 7535 C C . HIS A 1 966 ? 1.504 -12.194 -25.150 1.00 62.50 966 HIS A C 1
ATOM 7537 O O . HIS A 1 966 ? 2.302 -13.126 -25.225 1.00 62.50 966 HIS A O 1
ATOM 7543 N N . PHE A 1 967 ? 1.084 -11.690 -23.991 1.00 64.81 967 PHE A N 1
ATOM 7544 C CA . PHE A 1 967 ? 1.503 -12.190 -22.684 1.00 64.81 967 PHE A CA 1
ATOM 7545 C C . PHE A 1 967 ? 0.963 -13.614 -22.413 1.00 64.81 967 PHE A C 1
ATOM 7547 O O . PHE A 1 967 ? 1.685 -14.456 -21.887 1.00 64.81 967 PHE A O 1
ATOM 7554 N N . GLU A 1 968 ? -0.246 -13.926 -22.889 1.00 63.50 968 GLU A N 1
ATOM 7555 C CA . GLU A 1 968 ? -0.943 -15.209 -22.746 1.00 63.50 968 GLU A CA 1
ATOM 7556 C C . GLU A 1 968 ? -0.257 -16.360 -23.468 1.00 63.50 968 GLU A C 1
ATOM 7558 O O . GLU A 1 968 ? -0.109 -17.445 -22.910 1.00 63.50 968 GLU A O 1
ATOM 7563 N N . GLN A 1 969 ? 0.259 -16.101 -24.668 1.00 64.44 969 GLN A N 1
ATOM 7564 C CA . GLN A 1 969 ? 1.031 -17.076 -25.442 1.00 64.44 969 GLN A CA 1
ATOM 7565 C C . GLN A 1 969 ? 2.385 -17.442 -24.813 1.00 64.44 969 GLN A C 1
ATOM 7567 O O . GLN A 1 969 ? 3.102 -18.262 -25.376 1.00 64.44 969 GLN A O 1
ATOM 7572 N N . ARG A 1 970 ? 2.773 -16.801 -23.703 1.00 67.00 970 ARG A N 1
ATOM 7573 C CA . ARG A 1 970 ? 4.121 -16.881 -23.123 1.00 67.00 970 ARG A CA 1
ATOM 7574 C C . ARG A 1 970 ? 4.119 -17.269 -21.641 1.00 67.00 970 ARG A C 1
ATOM 7576 O O . ARG A 1 970 ? 5.171 -17.232 -21.007 1.00 67.00 970 ARG A O 1
ATOM 7583 N N . TYR A 1 971 ? 2.968 -17.631 -21.063 1.00 65.81 971 TYR A N 1
ATOM 7584 C CA . TYR A 1 971 ? 2.880 -17.997 -19.641 1.00 65.81 971 TYR A CA 1
ATOM 7585 C C . TYR A 1 971 ? 3.676 -19.233 -19.258 1.00 65.81 971 TYR A C 1
ATOM 7587 O O . TYR A 1 971 ? 4.166 -19.304 -18.135 1.00 65.81 971 TYR A O 1
ATOM 7595 N N . ASP A 1 972 ? 3.837 -20.175 -20.180 1.00 63.66 972 ASP A N 1
ATOM 7596 C CA . ASP A 1 972 ? 4.670 -21.369 -20.013 1.00 63.66 972 ASP A CA 1
ATOM 7597 C C . ASP A 1 972 ? 6.156 -21.028 -19.785 1.00 63.66 972 ASP A C 1
ATOM 7599 O O . ASP A 1 972 ? 6.959 -21.881 -19.400 1.00 63.66 972 ASP A O 1
ATOM 7603 N N . LYS A 1 973 ? 6.559 -19.783 -20.069 1.00 62.47 973 LYS A N 1
ATOM 7604 C CA . LYS A 1 973 ? 7.901 -19.252 -19.816 1.00 62.47 973 LYS A CA 1
ATOM 7605 C C . LYS A 1 973 ? 8.056 -18.619 -18.430 1.00 62.47 973 LYS A C 1
ATOM 7607 O O . LYS A 1 973 ? 9.183 -18.293 -18.057 1.00 62.47 973 LYS A O 1
ATOM 7612 N N . LEU A 1 974 ? 6.969 -18.442 -17.680 1.00 69.88 974 LEU A N 1
ATOM 7613 C CA . LEU A 1 974 ? 6.941 -17.804 -16.361 1.00 69.88 974 LEU A CA 1
ATOM 7614 C C . LEU A 1 974 ? 6.639 -18.845 -15.279 1.00 69.88 974 LEU A C 1
ATOM 7616 O O . LEU A 1 974 ? 6.006 -19.848 -15.570 1.00 69.88 974 LEU A O 1
ATOM 7620 N N . GLY A 1 975 ? 7.099 -18.618 -14.043 1.00 67.44 975 GLY A N 1
ATOM 7621 C CA . GLY A 1 975 ? 6.920 -19.582 -12.944 1.00 67.44 975 GLY A CA 1
ATOM 7622 C C . GLY A 1 975 ? 5.958 -19.127 -11.844 1.00 67.44 975 GLY A C 1
ATOM 7623 O O . GLY A 1 975 ? 5.401 -19.963 -11.134 1.00 67.44 975 GLY A O 1
ATOM 7624 N N . LEU A 1 976 ? 5.770 -17.813 -11.681 1.00 73.62 976 LEU A N 1
ATOM 7625 C CA . LEU A 1 976 ? 4.923 -17.229 -10.642 1.00 73.62 976 LEU A CA 1
ATOM 7626 C C . LEU A 1 976 ? 4.409 -15.853 -11.081 1.00 73.62 976 LEU A C 1
ATOM 7628 O O . LEU A 1 976 ? 5.179 -14.997 -11.522 1.00 73.62 976 LEU A O 1
ATOM 7632 N N . LEU A 1 977 ? 3.105 -15.632 -10.942 1.00 77.06 977 LEU A N 1
ATOM 7633 C CA . LEU A 1 977 ? 2.436 -14.385 -11.302 1.00 77.06 977 LEU A CA 1
ATOM 7634 C C . LEU A 1 977 ? 1.801 -13.756 -10.068 1.00 77.06 977 LEU A C 1
ATOM 7636 O O . LEU A 1 977 ? 1.063 -14.427 -9.361 1.00 77.06 977 LEU A O 1
ATOM 7640 N N . ALA A 1 978 ? 2.038 -12.468 -9.839 1.00 76.94 978 ALA A N 1
ATOM 7641 C CA . ALA A 1 978 ? 1.453 -11.705 -8.739 1.00 76.94 978 ALA A CA 1
ATOM 7642 C C . ALA A 1 978 ? 0.653 -10.487 -9.249 1.00 76.94 978 ALA A C 1
ATOM 7644 O O . ALA A 1 978 ? 1.088 -9.344 -9.083 1.00 76.94 978 ALA A O 1
ATOM 7645 N N . PRO A 1 979 ? -0.484 -10.698 -9.937 1.00 69.88 979 PRO A N 1
ATOM 7646 C CA . PRO A 1 979 ? -1.381 -9.627 -10.366 1.00 69.88 979 PRO A CA 1
ATOM 7647 C C . PRO A 1 979 ? -1.878 -8.722 -9.225 1.00 69.88 979 PRO A C 1
ATOM 7649 O O . PRO A 1 979 ? -2.164 -9.191 -8.124 1.00 69.88 979 PRO A O 1
ATOM 7652 N N . LEU A 1 980 ? -2.091 -7.430 -9.514 1.00 67.44 980 LEU A N 1
ATOM 7653 C CA . LEU A 1 980 ? -2.780 -6.517 -8.593 1.00 67.44 980 LEU A CA 1
ATOM 7654 C C . LEU A 1 980 ? -4.215 -7.005 -8.297 1.00 67.44 980 LEU A C 1
ATOM 7656 O O . LEU A 1 980 ? -4.994 -7.320 -9.201 1.00 67.44 980 LEU A O 1
ATOM 7660 N N . ALA A 1 981 ? -4.562 -7.064 -7.013 1.00 58.50 981 ALA A N 1
ATOM 7661 C CA . ALA A 1 981 ? -5.809 -7.617 -6.510 1.00 58.50 981 ALA A CA 1
ATOM 7662 C C . ALA A 1 981 ? -7.018 -6.758 -6.920 1.00 58.50 981 ALA A C 1
ATOM 7664 O O . ALA A 1 981 ? -7.161 -5.626 -6.463 1.00 58.50 981 ALA A O 1
ATOM 7665 N N . GLY A 1 982 ? -7.929 -7.329 -7.716 1.00 58.41 982 GLY A N 1
ATOM 7666 C CA . GLY A 1 982 ? -9.235 -6.732 -8.043 1.00 58.41 982 GLY A CA 1
ATOM 7667 C C . GLY A 1 982 ? -9.478 -6.396 -9.517 1.00 58.41 982 GLY A C 1
ATOM 7668 O O . GLY A 1 982 ? -10.620 -6.139 -9.879 1.00 58.41 982 GLY A O 1
ATOM 7669 N N . ASP A 1 983 ? -8.456 -6.468 -10.371 1.00 62.12 983 ASP A N 1
ATOM 7670 C CA . ASP A 1 983 ? -8.514 -5.849 -11.707 1.00 62.12 983 ASP A CA 1
ATOM 7671 C C . ASP A 1 983 ? -8.510 -6.844 -12.884 1.00 62.12 983 ASP A C 1
ATOM 7673 O O . ASP A 1 983 ? -8.507 -6.431 -14.045 1.00 62.12 983 ASP A O 1
ATOM 7677 N N . TYR A 1 984 ? -8.510 -8.155 -12.622 1.00 65.88 984 TYR A N 1
ATOM 7678 C CA . TYR A 1 984 ? -8.424 -9.170 -13.676 1.00 65.88 984 TYR A CA 1
ATOM 7679 C C . TYR A 1 984 ? -9.793 -9.789 -13.990 1.00 65.88 984 TYR A C 1
ATOM 7681 O O . TYR A 1 984 ? -10.444 -10.314 -13.085 1.00 65.88 984 TYR A O 1
ATOM 7689 N N . PRO A 1 985 ? -10.227 -9.783 -15.266 1.00 70.38 985 PRO A N 1
ATOM 7690 C CA . PRO A 1 985 ? -11.379 -10.556 -15.718 1.00 70.38 985 PRO A CA 1
ATOM 7691 C C . PRO A 1 985 ? -11.235 -12.047 -15.378 1.00 70.38 985 PRO A C 1
ATOM 7693 O O . PRO A 1 985 ? -10.157 -12.611 -15.556 1.00 70.38 985 PRO A O 1
ATOM 7696 N N . ASP A 1 986 ? -12.321 -12.718 -14.988 1.00 76.00 986 ASP A N 1
ATOM 7697 C CA . ASP A 1 986 ? -12.274 -14.133 -14.571 1.00 76.00 986 ASP A CA 1
ATOM 7698 C C . ASP A 1 986 ? -11.678 -15.055 -15.647 1.00 76.00 986 ASP A C 1
ATOM 7700 O O . ASP A 1 986 ? -10.835 -15.891 -15.337 1.00 76.00 986 ASP A O 1
ATOM 7704 N N . ARG A 1 987 ? -11.984 -14.810 -16.932 1.00 75.88 987 ARG A N 1
ATOM 7705 C CA . ARG A 1 987 ? -11.406 -15.556 -18.073 1.00 75.88 987 ARG A CA 1
ATOM 7706 C C . ARG A 1 987 ? -9.872 -15.586 -18.070 1.00 75.88 987 ARG A C 1
ATOM 7708 O O . ARG A 1 987 ? -9.254 -16.529 -18.554 1.00 75.88 987 ARG A O 1
ATOM 7715 N N . ILE A 1 988 ? -9.259 -14.511 -17.578 1.00 73.56 988 ILE A N 1
ATOM 7716 C CA . ILE A 1 988 ? -7.812 -14.351 -17.536 1.00 73.56 988 ILE A CA 1
ATOM 7717 C C . ILE A 1 988 ? -7.253 -15.174 -16.386 1.00 73.56 988 ILE A C 1
ATOM 7719 O O . ILE A 1 988 ? -6.339 -15.964 -16.603 1.00 73.56 988 ILE A O 1
ATOM 7723 N N . LEU A 1 989 ? -7.850 -15.055 -15.201 1.00 75.94 989 LEU A N 1
ATOM 7724 C CA . LEU A 1 989 ? -7.478 -15.861 -14.041 1.00 75.94 989 LEU A CA 1
ATOM 7725 C C . LEU A 1 989 ? -7.631 -17.362 -14.329 1.00 75.94 989 LEU A C 1
ATOM 7727 O O . LEU A 1 989 ? -6.736 -18.141 -14.024 1.00 75.94 989 LEU A O 1
ATOM 7731 N N . GLU A 1 990 ? -8.702 -17.765 -15.014 1.00 78.62 990 GLU A N 1
ATOM 7732 C CA . GLU A 1 990 ? -8.898 -19.141 -15.484 1.00 78.62 990 GLU A CA 1
ATOM 7733 C C . GLU A 1 990 ? -7.798 -19.612 -16.445 1.00 78.62 990 GLU A C 1
ATOM 7735 O O . GLU A 1 990 ? -7.411 -20.781 -16.423 1.00 78.62 990 GLU A O 1
ATOM 7740 N N . SER A 1 991 ? -7.290 -18.735 -17.316 1.00 75.06 991 SER A N 1
ATOM 7741 C CA . SER A 1 991 ? -6.152 -19.071 -18.176 1.00 75.06 991 SER A CA 1
ATOM 7742 C C . SER A 1 991 ? -4.865 -19.247 -17.370 1.00 75.06 991 SER A C 1
ATOM 7744 O O . SER A 1 991 ? -4.107 -20.174 -17.647 1.00 75.06 991 SER A O 1
ATOM 7746 N N . LEU A 1 992 ? -4.639 -18.401 -16.360 1.00 74.94 992 LEU A N 1
ATOM 7747 C CA . LEU A 1 992 ? -3.469 -18.501 -15.486 1.00 74.94 992 LEU A CA 1
ATOM 7748 C C . LEU A 1 992 ? -3.486 -19.792 -14.663 1.00 74.94 992 LEU A C 1
ATOM 7750 O O . LEU A 1 992 ? -2.504 -20.524 -14.658 1.00 74.94 992 LEU A O 1
ATOM 7754 N N . HIS A 1 993 ? -4.614 -20.135 -14.037 1.00 78.50 993 HIS A N 1
ATOM 7755 C CA . HIS A 1 993 ? -4.711 -21.375 -13.260 1.00 78.50 993 HIS A CA 1
ATOM 7756 C C . HIS A 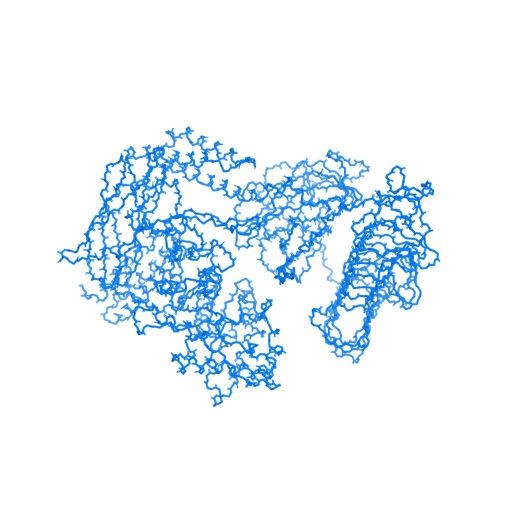1 993 ? -4.532 -22.625 -14.132 1.00 78.50 993 HIS A C 1
ATOM 7758 O O . HIS A 1 993 ? -3.967 -23.620 -13.686 1.00 78.50 993 HIS A O 1
ATOM 7764 N N . ARG A 1 994 ? -4.967 -22.584 -15.401 1.00 79.75 994 ARG A N 1
ATOM 7765 C CA . ARG A 1 994 ? -4.761 -23.695 -16.345 1.00 79.75 994 ARG A CA 1
ATOM 7766 C C . ARG A 1 994 ? -3.311 -23.859 -16.796 1.00 79.75 994 ARG A C 1
ATOM 7768 O O . ARG A 1 994 ? -2.976 -24.940 -17.272 1.00 79.75 994 ARG A O 1
ATOM 7775 N N . SER A 1 995 ? -2.459 -22.839 -16.660 1.00 72.62 995 SER A N 1
ATOM 7776 C CA . SER A 1 995 ? -1.052 -22.940 -17.067 1.00 72.62 995 SER A CA 1
ATOM 7777 C C . SER A 1 995 ? -0.192 -23.724 -16.071 1.00 72.62 995 SER A C 1
ATOM 7779 O O . SER A 1 995 ? 0.947 -24.045 -16.393 1.00 72.62 995 SER A O 1
ATOM 7781 N N . GLY A 1 996 ? -0.715 -24.028 -14.875 1.00 74.81 996 GLY A N 1
ATOM 7782 C CA . GLY A 1 996 ? 0.026 -24.699 -13.801 1.00 74.81 996 GLY A CA 1
ATOM 7783 C C . GLY A 1 996 ? 0.988 -23.786 -13.032 1.00 74.81 996 GLY A C 1
ATOM 7784 O O . GLY A 1 996 ? 1.745 -24.276 -12.196 1.00 74.81 996 GLY A O 1
ATOM 7785 N N . ASN A 1 997 ? 0.964 -22.476 -13.298 1.00 78.06 997 ASN A N 1
ATOM 7786 C CA . ASN A 1 997 ? 1.757 -21.492 -12.562 1.00 78.06 997 ASN A CA 1
ATOM 7787 C C . ASN A 1 997 ? 1.111 -21.158 -11.219 1.00 78.06 997 ASN A C 1
ATOM 7789 O O . ASN A 1 997 ? -0.111 -21.185 -11.092 1.00 78.06 997 ASN A O 1
ATOM 7793 N N . LEU A 1 998 ? 1.937 -20.745 -10.256 1.00 84.44 998 LEU A N 1
ATOM 7794 C CA . LEU A 1 998 ? 1.446 -20.134 -9.024 1.00 84.44 998 LEU A CA 1
ATOM 7795 C C . LEU A 1 998 ? 0.878 -18.744 -9.330 1.00 84.44 998 LEU A C 1
ATOM 7797 O O . LEU A 1 998 ? 1.552 -17.921 -9.964 1.00 84.44 998 LEU A O 1
ATOM 7801 N N . VAL A 1 999 ? -0.339 -18.473 -8.858 1.00 86.44 999 VAL A N 1
ATOM 7802 C CA . VAL A 1 999 ? -1.013 -17.180 -9.039 1.00 86.44 999 VAL A CA 1
ATOM 7803 C C . VAL A 1 999 ? -1.269 -16.550 -7.681 1.00 86.44 999 VAL A C 1
ATOM 7805 O O . VAL A 1 999 ? -2.096 -17.006 -6.899 1.00 86.44 999 VAL A O 1
ATOM 7808 N N . TRP A 1 1000 ? -0.543 -15.484 -7.381 1.00 88.44 1000 TRP A N 1
ATOM 7809 C CA . TRP A 1 1000 ? -0.637 -14.742 -6.133 1.00 88.44 1000 TRP A CA 1
ATOM 7810 C C . TRP A 1 1000 ? -1.371 -13.423 -6.348 1.00 88.44 1000 TRP A C 1
ATOM 7812 O O . TRP A 1 1000 ? -1.400 -12.874 -7.443 1.00 88.44 1000 TRP A O 1
ATOM 7822 N N . SER A 1 1001 ? -1.939 -12.867 -5.289 1.00 85.12 1001 SER A N 1
ATOM 7823 C CA . SER A 1 1001 ? -2.452 -11.503 -5.308 1.00 85.12 1001 SER A CA 1
ATOM 7824 C C . SER A 1 1001 ? -1.422 -10.517 -4.776 1.00 85.12 1001 SER A C 1
ATOM 7826 O O . SER A 1 1001 ? -0.759 -10.753 -3.765 1.00 85.12 1001 SER A O 1
ATOM 7828 N N . HIS A 1 1002 ? -1.331 -9.372 -5.438 1.00 81.31 1002 HIS A N 1
ATOM 7829 C CA . HIS A 1 1002 ? -0.576 -8.228 -4.966 1.00 81.31 1002 HIS A CA 1
ATOM 7830 C C . HIS A 1 1002 ? -1.521 -7.111 -4.525 1.00 81.31 1002 HIS A C 1
ATOM 7832 O O . HIS A 1 1002 ? -2.462 -6.767 -5.236 1.00 81.31 1002 HIS A O 1
ATOM 7838 N N . SER A 1 1003 ? -1.265 -6.501 -3.374 1.00 73.44 1003 SER A N 1
ATOM 7839 C CA . SER A 1 1003 ? -1.956 -5.292 -2.925 1.00 73.44 1003 SER A CA 1
ATOM 7840 C C . SER A 1 1003 ? -0.953 -4.163 -2.708 1.00 73.44 1003 SER A C 1
ATOM 7842 O O . SER A 1 1003 ? 0.112 -4.359 -2.120 1.00 73.44 1003 SER A O 1
ATOM 7844 N N . THR A 1 1004 ? -1.293 -2.961 -3.170 1.00 64.06 1004 THR A N 1
ATOM 7845 C CA . THR A 1 1004 ? -0.551 -1.754 -2.808 1.00 64.06 1004 THR A CA 1
ATOM 7846 C C . THR A 1 1004 ? -1.136 -1.183 -1.522 1.00 64.06 1004 THR A C 1
ATOM 7848 O O . THR A 1 1004 ? -2.356 -1.075 -1.350 1.00 64.06 1004 THR A O 1
ATOM 7851 N N . ALA A 1 1005 ? -0.260 -0.852 -0.576 1.00 48.03 1005 ALA A N 1
ATOM 7852 C CA . ALA A 1 1005 ? -0.657 -0.196 0.658 1.00 48.03 1005 ALA A CA 1
ATOM 7853 C C . ALA A 1 1005 ? -1.357 1.141 0.332 1.00 48.03 1005 ALA A C 1
ATOM 7855 O O . ALA A 1 1005 ? -0.953 1.858 -0.582 1.00 48.03 1005 ALA A O 1
ATOM 7856 N N . GLY A 1 1006 ? -2.447 1.440 1.045 1.00 45.84 1006 GLY A N 1
ATOM 7857 C CA . GLY A 1 1006 ? -3.309 2.611 0.825 1.00 45.84 1006 GLY A CA 1
ATOM 7858 C C . GLY A 1 1006 ? -4.720 2.283 0.315 1.00 45.84 1006 GLY A C 1
ATOM 7859 O O . GLY A 1 1006 ? -5.665 2.963 0.697 1.00 45.84 1006 GLY A O 1
ATOM 7860 N N . LYS A 1 1007 ? -4.909 1.202 -0.460 1.00 42.06 1007 LYS A N 1
ATOM 7861 C CA . LYS A 1 1007 ? -6.257 0.718 -0.852 1.00 42.06 1007 LYS A CA 1
ATOM 7862 C C . LYS A 1 1007 ? -6.905 -0.216 0.186 1.00 42.06 1007 LYS A C 1
ATOM 7864 O O . LYS A 1 1007 ? -8.055 -0.605 0.027 1.00 42.06 1007 LYS A O 1
ATOM 7869 N N . SER A 1 1008 ? -6.157 -0.603 1.220 1.00 49.94 1008 SER A N 1
ATOM 7870 C CA . SER A 1 1008 ? -6.522 -1.657 2.178 1.00 49.94 1008 SER A CA 1
ATOM 7871 C C . SER A 1 1008 ? -5.906 -1.396 3.564 1.00 49.94 1008 SER A C 1
ATOM 7873 O O . SER A 1 1008 ? -5.149 -2.227 4.080 1.00 49.94 1008 SER A O 1
ATOM 7875 N N . ALA A 1 1009 ? -6.122 -0.204 4.124 1.00 60.31 1009 ALA A N 1
ATOM 7876 C CA . ALA A 1 1009 ? -5.868 0.047 5.545 1.00 60.31 1009 ALA A CA 1
ATOM 7877 C C . ALA A 1 1009 ? -7.015 -0.556 6.381 1.00 60.31 1009 ALA A C 1
ATOM 7879 O O . ALA A 1 1009 ? -8.132 -0.689 5.880 1.00 60.31 1009 ALA A O 1
ATOM 7880 N N . GLY A 1 1010 ? -6.732 -0.978 7.618 1.00 77.06 1010 GLY A N 1
ATOM 7881 C CA . GLY A 1 1010 ? -7.737 -1.598 8.492 1.00 77.06 1010 GLY A CA 1
ATOM 7882 C C . GLY A 1 1010 ? -8.384 -2.856 7.890 1.00 77.06 1010 GLY A C 1
ATOM 7883 O O . GLY A 1 1010 ? -7.686 -3.733 7.373 1.00 77.06 1010 GLY A O 1
ATOM 7884 N N . TYR A 1 1011 ? -9.720 -2.932 7.937 1.00 86.25 1011 TYR A N 1
ATOM 7885 C CA . TYR A 1 1011 ? -10.512 -4.100 7.517 1.00 86.25 1011 TYR A CA 1
ATOM 7886 C C . TYR A 1 1011 ? -10.237 -4.558 6.077 1.00 86.25 1011 TYR A C 1
ATOM 7888 O O . TYR A 1 1011 ? -10.210 -5.758 5.795 1.00 86.25 1011 TYR A O 1
ATOM 7896 N N . GLY A 1 1012 ? -9.951 -3.624 5.162 1.00 84.50 1012 GLY A N 1
ATOM 7897 C CA . GLY A 1 1012 ? -9.687 -3.951 3.759 1.00 84.50 1012 GLY A CA 1
ATOM 7898 C C . GLY A 1 1012 ? -8.511 -4.918 3.565 1.00 84.50 1012 GLY A C 1
ATOM 7899 O O . GLY A 1 1012 ? -8.487 -5.666 2.589 1.00 84.50 1012 GLY A O 1
ATOM 7900 N N . ALA A 1 1013 ? -7.547 -4.957 4.495 1.00 86.94 1013 ALA A N 1
ATOM 7901 C CA . ALA A 1 1013 ? -6.453 -5.926 4.448 1.00 86.94 1013 ALA A CA 1
ATOM 7902 C C . ALA A 1 1013 ? -6.926 -7.361 4.742 1.00 86.94 1013 ALA A C 1
ATOM 7904 O O . ALA A 1 1013 ? -6.488 -8.281 4.048 1.00 86.94 1013 ALA A O 1
ATOM 7905 N N . LYS A 1 1014 ? -7.874 -7.543 5.675 1.00 90.69 1014 LYS A N 1
ATOM 7906 C CA . LYS A 1 1014 ? -8.490 -8.843 6.012 1.00 90.69 1014 LYS A CA 1
ATOM 7907 C C . LYS A 1 1014 ? -9.204 -9.451 4.812 1.00 90.69 1014 LYS A C 1
ATOM 7909 O O . LYS A 1 1014 ? -9.042 -10.635 4.516 1.00 90.69 1014 LYS A O 1
ATOM 7914 N N . LEU A 1 1015 ? -9.890 -8.618 4.027 1.00 90.56 1015 LEU A N 1
ATOM 7915 C CA . LEU A 1 1015 ? -10.565 -9.043 2.797 1.00 90.56 1015 LEU A CA 1
ATOM 7916 C C . LEU A 1 1015 ? -9.629 -9.627 1.731 1.00 90.56 1015 LEU A C 1
ATOM 7918 O O . LEU A 1 1015 ? -10.100 -10.322 0.831 1.00 90.56 1015 LEU A O 1
ATOM 7922 N N . SER A 1 1016 ? -8.317 -9.384 1.812 1.00 88.12 1016 SER A N 1
ATOM 7923 C CA . SER A 1 1016 ? -7.352 -9.960 0.867 1.00 88.12 1016 SER A CA 1
ATOM 7924 C C . SER A 1 1016 ? -7.343 -11.488 0.935 1.00 88.12 1016 SER A C 1
ATOM 7926 O O . SER A 1 1016 ? -7.338 -12.137 -0.109 1.00 88.12 1016 SER A O 1
ATOM 7928 N N . GLY A 1 1017 ? -7.438 -12.073 2.134 1.00 91.75 1017 GLY A N 1
ATOM 7929 C CA . GLY A 1 1017 ? -7.478 -13.529 2.303 1.00 91.75 1017 GLY A CA 1
ATOM 7930 C C . GLY A 1 1017 ? -8.776 -14.150 1.783 1.00 91.75 1017 GLY A C 1
ATOM 7931 O O . GLY A 1 1017 ? -8.749 -15.118 1.020 1.00 91.75 1017 GLY A O 1
ATOM 7932 N N . TRP A 1 1018 ? -9.915 -13.512 2.071 1.00 93.94 1018 TRP A N 1
ATOM 7933 C CA . TRP A 1 1018 ? -11.215 -13.875 1.490 1.00 93.94 1018 TRP A CA 1
ATOM 7934 C C . TRP A 1 1018 ? -11.199 -13.802 -0.040 1.00 93.94 1018 TRP A C 1
ATOM 7936 O O . TRP A 1 1018 ? -11.719 -14.689 -0.719 1.00 93.94 1018 TRP A O 1
ATOM 7946 N N . ARG A 1 1019 ? -10.554 -12.773 -0.601 1.00 90.31 1019 ARG A N 1
ATOM 7947 C CA . ARG A 1 1019 ? -10.431 -12.594 -2.052 1.00 90.31 1019 ARG A CA 1
ATOM 7948 C C . ARG A 1 1019 ? -9.540 -13.660 -2.671 1.00 90.31 1019 ARG A C 1
ATOM 7950 O O . ARG A 1 1019 ? -9.857 -14.135 -3.758 1.00 90.31 1019 ARG A O 1
ATOM 7957 N N . CYS A 1 1020 ? -8.480 -14.078 -1.980 1.00 90.81 1020 CYS A N 1
ATOM 7958 C CA . CYS A 1 1020 ? -7.655 -15.202 -2.417 1.00 90.81 1020 CYS A CA 1
ATOM 7959 C C . CYS A 1 1020 ? -8.459 -16.489 -2.506 1.00 90.81 1020 CYS A C 1
ATOM 7961 O O . CYS A 1 1020 ? -8.363 -17.183 -3.513 1.00 90.81 1020 CYS A O 1
ATOM 7963 N N . MET A 1 1021 ? -9.315 -16.768 -1.521 1.00 93.25 1021 MET A N 1
ATOM 7964 C CA . MET A 1 1021 ? -10.198 -17.930 -1.588 1.00 93.25 1021 MET A CA 1
ATOM 7965 C C . MET A 1 1021 ? -11.207 -17.815 -2.741 1.00 93.25 1021 MET A C 1
ATOM 7967 O O . MET A 1 1021 ? -11.373 -18.758 -3.511 1.00 93.25 1021 MET A O 1
ATOM 7971 N N . GLN A 1 1022 ? -11.847 -16.650 -2.898 1.00 91.06 1022 GLN A N 1
ATOM 7972 C CA . GLN A 1 1022 ? -12.831 -16.402 -3.960 1.00 91.06 1022 GLN A CA 1
ATOM 7973 C C . GLN A 1 1022 ? -12.231 -16.570 -5.361 1.00 91.06 1022 GLN A C 1
ATOM 7975 O O . GLN A 1 1022 ? -12.880 -17.115 -6.252 1.00 91.06 1022 GLN A O 1
ATOM 7980 N N . LYS A 1 1023 ? -11.010 -16.068 -5.565 1.00 87.31 1023 LYS A N 1
ATOM 7981 C CA . LYS A 1 1023 ? -10.340 -16.059 -6.867 1.00 87.31 1023 LYS A CA 1
ATOM 7982 C C . LYS A 1 1023 ? -9.418 -17.252 -7.091 1.00 87.31 1023 LYS A C 1
ATOM 7984 O O . LYS A 1 1023 ? -8.938 -17.396 -8.203 1.00 87.31 1023 LYS A O 1
ATOM 7989 N N . GLY A 1 1024 ? -9.215 -18.113 -6.095 1.00 88.38 1024 GLY A N 1
ATOM 7990 C CA . GLY A 1 1024 ? -8.344 -19.284 -6.206 1.00 88.38 1024 GLY A CA 1
ATOM 7991 C C . GLY A 1 1024 ? -6.853 -18.947 -6.247 1.00 88.38 1024 GLY A C 1
ATOM 7992 O O . GLY A 1 1024 ? -6.102 -19.669 -6.887 1.00 88.38 1024 GLY A O 1
ATOM 7993 N N . PHE A 1 1025 ? -6.430 -17.860 -5.595 1.00 89.94 1025 PHE A N 1
ATOM 7994 C CA . PHE A 1 1025 ? -5.016 -17.489 -5.524 1.00 89.94 1025 PHE A CA 1
ATOM 7995 C C . PHE A 1 1025 ? -4.244 -18.367 -4.532 1.00 89.94 1025 PHE A C 1
ATOM 7997 O O . PHE A 1 1025 ? -4.720 -18.631 -3.425 1.00 89.94 1025 PHE A O 1
ATOM 8004 N N . ASP A 1 1026 ? -3.018 -18.733 -4.908 1.00 89.94 1026 ASP A N 1
ATOM 8005 C CA . ASP A 1 1026 ? -2.075 -19.516 -4.098 1.00 89.94 1026 ASP A CA 1
ATOM 8006 C C . ASP A 1 1026 ? -1.318 -18.656 -3.079 1.00 89.94 1026 ASP A C 1
ATOM 8008 O O . ASP A 1 1026 ? -0.663 -19.174 -2.176 1.00 89.94 1026 ASP A O 1
ATOM 8012 N N . GLY A 1 1027 ? -1.383 -17.330 -3.210 1.00 90.62 1027 GLY A N 1
ATOM 8013 C CA . GLY A 1 1027 ? -0.656 -16.411 -2.346 1.00 90.62 1027 GLY A CA 1
ATOM 8014 C C . GLY A 1 1027 ? -1.244 -15.014 -2.291 1.00 90.62 1027 GLY A C 1
ATOM 8015 O O . GLY A 1 1027 ? -2.049 -14.614 -3.133 1.00 90.62 1027 GLY A O 1
ATOM 8016 N N . MET A 1 1028 ? -0.813 -14.248 -1.296 1.00 90.25 1028 MET A N 1
ATOM 8017 C CA . MET A 1 1028 ? -1.097 -12.827 -1.188 1.00 90.25 1028 MET A CA 1
ATOM 8018 C C . MET A 1 1028 ? 0.040 -12.052 -0.560 1.00 90.25 1028 MET A C 1
ATOM 8020 O O . MET A 1 1028 ? 0.740 -12.547 0.321 1.00 90.25 1028 MET A O 1
ATOM 8024 N N . GLY A 1 1029 ? 0.179 -10.800 -0.968 1.00 87.44 1029 GLY A N 1
ATOM 8025 C CA . GLY A 1 1029 ? 1.194 -9.945 -0.392 1.00 87.44 1029 GLY A CA 1
ATOM 8026 C C . GLY A 1 1029 ? 1.126 -8.499 -0.821 1.00 87.44 1029 GLY A C 1
ATOM 8027 O O . GLY A 1 1029 ? 0.203 -8.050 -1.503 1.00 87.44 1029 GLY A O 1
ATOM 8028 N N . PHE A 1 1030 ? 2.126 -7.751 -0.378 1.00 83.38 1030 PHE A N 1
ATOM 8029 C CA . PHE A 1 1030 ? 2.245 -6.316 -0.606 1.00 83.38 1030 PHE A CA 1
ATOM 8030 C C . PHE A 1 1030 ? 3.712 -5.878 -0.595 1.00 83.38 1030 PHE A C 1
ATOM 8032 O O . PHE A 1 1030 ? 4.614 -6.632 -0.228 1.00 83.38 1030 PHE A O 1
ATOM 8039 N N . PHE A 1 1031 ? 3.955 -4.643 -1.024 1.00 79.62 1031 PHE A N 1
ATOM 8040 C CA . PHE A 1 1031 ? 5.306 -4.159 -1.309 1.00 79.62 1031 PHE A CA 1
ATOM 8041 C C . PHE A 1 1031 ? 6.056 -3.522 -0.126 1.00 79.62 1031 PHE A C 1
ATOM 8043 O O . PHE A 1 1031 ? 7.185 -3.090 -0.313 1.00 79.62 1031 PHE A O 1
ATOM 8050 N N . ILE A 1 1032 ? 5.474 -3.422 1.077 1.00 80.62 1032 ILE A N 1
ATOM 8051 C CA . ILE A 1 1032 ? 6.142 -2.814 2.246 1.00 80.62 1032 ILE A CA 1
ATOM 8052 C C . ILE A 1 1032 ? 5.712 -3.485 3.554 1.00 80.62 1032 ILE A C 1
ATOM 8054 O O . ILE A 1 1032 ? 4.561 -3.350 3.958 1.00 80.62 1032 ILE A O 1
ATOM 8058 N N . TYR A 1 1033 ? 6.648 -4.123 4.263 1.00 85.88 1033 TYR A N 1
ATOM 8059 C CA . TYR A 1 1033 ? 6.516 -4.379 5.705 1.00 85.88 1033 TYR A CA 1
ATOM 8060 C C . TYR A 1 1033 ? 6.758 -3.092 6.516 1.00 85.88 1033 TYR A C 1
ATOM 8062 O O . TYR A 1 1033 ? 5.902 -2.654 7.282 1.00 85.88 1033 TYR A O 1
ATOM 8070 N N . VAL A 1 1034 ? 7.892 -2.430 6.260 1.00 80.56 1034 VAL A N 1
ATOM 8071 C CA . VAL A 1 1034 ? 8.267 -1.125 6.827 1.00 80.56 1034 VAL A CA 1
ATOM 8072 C C . VAL A 1 1034 ? 9.072 -0.325 5.804 1.00 80.56 1034 VAL A C 1
ATOM 8074 O O . VAL A 1 1034 ? 10.038 -0.834 5.223 1.00 80.56 1034 VAL A O 1
ATOM 8077 N N . TYR A 1 1035 ? 8.688 0.921 5.540 1.00 65.75 1035 TYR A N 1
ATOM 8078 C CA . TYR A 1 1035 ? 9.330 1.722 4.511 1.00 65.75 1035 TYR A CA 1
ATOM 8079 C C . TYR A 1 1035 ? 10.623 2.341 5.033 1.00 65.75 1035 TYR A C 1
ATOM 8081 O O . TYR A 1 1035 ? 10.686 3.133 5.972 1.00 65.75 1035 TYR A O 1
ATOM 8089 N N . SER A 1 1036 ? 11.720 1.944 4.399 1.00 56.09 1036 SER A N 1
ATOM 8090 C CA . SER A 1 1036 ? 13.072 2.239 4.870 1.00 56.09 1036 SER A CA 1
ATOM 8091 C C . SER A 1 1036 ? 13.517 3.691 4.654 1.00 56.09 1036 SER A C 1
ATOM 8093 O O . SER A 1 1036 ? 14.480 4.122 5.292 1.00 56.09 1036 SER A O 1
ATOM 8095 N N . ARG A 1 1037 ? 12.855 4.441 3.761 1.00 53.69 1037 ARG A N 1
ATOM 8096 C CA . ARG A 1 1037 ? 13.295 5.784 3.341 1.00 53.69 1037 ARG A CA 1
ATOM 8097 C C . ARG A 1 1037 ? 12.499 6.932 3.960 1.00 53.69 1037 ARG A C 1
ATOM 8099 O O . ARG A 1 1037 ? 13.074 8.002 4.125 1.00 53.69 1037 ARG A O 1
ATOM 8106 N N . TYR A 1 1038 ? 11.236 6.712 4.324 1.00 52.44 1038 TYR A N 1
ATOM 8107 C CA . TYR A 1 1038 ? 10.336 7.717 4.898 1.00 52.44 1038 TYR A CA 1
ATOM 8108 C C . TYR A 1 1038 ? 9.292 7.008 5.759 1.00 52.44 1038 TYR A C 1
ATOM 8110 O O . TYR A 1 1038 ? 8.914 5.899 5.399 1.00 52.44 1038 TYR A O 1
ATOM 8118 N N . PRO A 1 1039 ? 8.794 7.612 6.844 1.00 50.34 1039 PRO A N 1
ATOM 8119 C CA . PRO A 1 1039 ? 7.545 7.147 7.408 1.00 50.34 1039 PRO A CA 1
ATOM 8120 C C . PRO A 1 1039 ? 6.442 7.433 6.392 1.00 50.34 1039 PRO A C 1
ATOM 8122 O O . PRO A 1 1039 ? 6.097 8.585 6.126 1.00 50.34 1039 PRO A O 1
ATOM 8125 N N . SER A 1 1040 ? 5.955 6.382 5.755 1.00 50.16 1040 SER A N 1
ATOM 8126 C CA . SER A 1 1040 ? 4.831 6.493 4.841 1.00 50.16 1040 SER A CA 1
ATOM 8127 C C . SER A 1 1040 ? 3.605 6.008 5.597 1.00 50.16 1040 SER A C 1
ATOM 8129 O O . SER A 1 1040 ? 3.685 4.991 6.277 1.00 50.16 1040 SER A O 1
ATOM 8131 N N . GLY A 1 1041 ? 2.443 6.653 5.455 1.00 52.34 1041 GLY A N 1
ATOM 8132 C CA . GLY A 1 1041 ? 1.168 6.099 5.966 1.00 52.34 1041 GLY A CA 1
ATOM 8133 C C . GLY A 1 1041 ? 0.747 4.775 5.292 1.00 52.34 1041 GLY A C 1
ATOM 8134 O O . GLY A 1 1041 ? -0.427 4.426 5.255 1.00 52.34 1041 GLY A O 1
ATOM 8135 N N . LEU A 1 1042 ? 1.699 4.093 4.649 1.00 56.84 1042 LEU A N 1
ATOM 8136 C CA . LEU A 1 1042 ? 1.602 2.829 3.941 1.00 56.84 1042 LEU A CA 1
ATOM 8137 C C . LEU A 1 1042 ? 2.323 1.699 4.702 1.00 56.84 1042 LEU A C 1
ATOM 8139 O O . LEU A 1 1042 ? 2.229 0.543 4.290 1.00 56.84 1042 LEU A O 1
ATOM 8143 N N . ASP A 1 1043 ? 3.051 2.026 5.776 1.00 65.69 1043 ASP A N 1
ATOM 8144 C CA . ASP A 1 1043 ? 3.792 1.067 6.593 1.00 65.69 1043 ASP A CA 1
ATOM 8145 C C . ASP A 1 1043 ? 2.836 0.099 7.305 1.00 65.69 1043 ASP A C 1
ATOM 8147 O O . ASP A 1 1043 ? 1.792 0.496 7.822 1.00 65.69 1043 ASP A O 1
ATOM 8151 N N . ARG A 1 1044 ? 3.174 -1.197 7.326 1.00 79.06 1044 ARG A N 1
ATOM 8152 C CA . ARG A 1 1044 ? 2.376 -2.217 8.034 1.00 79.06 1044 ARG A CA 1
ATOM 8153 C C . ARG A 1 1044 ? 2.758 -2.314 9.499 1.00 79.06 1044 ARG A C 1
ATOM 8155 O O . ARG A 1 1044 ? 1.922 -2.667 10.327 1.00 79.06 1044 ARG A O 1
ATOM 8162 N N . VAL A 1 1045 ? 3.991 -1.963 9.826 1.00 87.88 1045 VAL A N 1
ATOM 8163 C CA . VAL A 1 1045 ? 4.446 -1.819 11.203 1.00 87.88 1045 VAL A CA 1
ATOM 8164 C C . VAL A 1 1045 ? 5.232 -0.531 11.350 1.00 87.88 1045 VAL A C 1
ATOM 8166 O O . VAL A 1 1045 ? 5.896 -0.083 10.414 1.00 87.88 1045 VAL A O 1
ATOM 8169 N N . TYR A 1 1046 ? 5.223 0.012 12.557 1.00 87.19 1046 TYR A N 1
ATOM 8170 C CA . TYR A 1 1046 ? 6.187 1.021 12.962 1.00 87.19 1046 TYR A CA 1
ATOM 8171 C C . TYR A 1 1046 ? 7.281 0.391 13.807 1.00 87.19 1046 TYR A C 1
ATOM 8173 O O . TYR A 1 1046 ? 7.132 -0.680 14.394 1.00 87.19 1046 TYR A O 1
ATOM 8181 N N . THR A 1 1047 ? 8.394 1.095 13.890 1.00 87.88 1047 THR A N 1
ATOM 8182 C CA . THR A 1 1047 ? 9.530 0.764 14.736 1.00 87.88 1047 THR A CA 1
ATOM 8183 C C . THR A 1 1047 ? 9.642 1.758 15.885 1.00 87.88 1047 THR A C 1
ATOM 8185 O O . THR A 1 1047 ? 9.125 2.875 15.821 1.00 87.88 1047 THR A O 1
ATOM 8188 N N . LYS A 1 1048 ? 10.437 1.431 16.905 1.00 87.44 1048 LYS A N 1
ATOM 8189 C CA . LYS A 1 1048 ? 10.772 2.372 17.991 1.00 87.44 1048 LYS A CA 1
ATOM 8190 C C . LYS A 1 1048 ? 11.309 3.722 17.489 1.00 87.44 1048 LYS A C 1
ATOM 8192 O O . LYS A 1 1048 ? 11.137 4.747 18.145 1.00 87.44 1048 LYS A O 1
ATOM 8197 N N . LYS A 1 1049 ? 11.941 3.757 16.307 1.00 84.69 1049 LYS A N 1
ATOM 8198 C CA . LYS A 1 1049 ? 12.458 4.995 15.691 1.00 84.69 1049 LYS A CA 1
ATOM 8199 C C . LYS A 1 1049 ? 11.362 5.936 15.192 1.00 84.69 1049 LYS A C 1
ATOM 8201 O O . LYS A 1 1049 ? 11.641 7.115 14.980 1.00 84.69 1049 LYS A O 1
ATOM 8206 N N . ASP A 1 1050 ? 10.146 5.439 15.008 1.00 79.94 1050 ASP A N 1
ATOM 8207 C CA . ASP A 1 1050 ? 8.993 6.224 14.564 1.00 79.94 1050 ASP A CA 1
ATOM 8208 C C . ASP A 1 1050 ? 8.344 7.010 15.708 1.00 79.94 1050 ASP A C 1
ATOM 8210 O O . ASP A 1 1050 ? 7.547 7.906 15.448 1.00 79.94 1050 ASP A O 1
ATOM 8214 N N . LYS A 1 1051 ? 8.752 6.748 16.963 1.00 83.62 1051 LYS A N 1
ATOM 8215 C CA . LYS A 1 1051 ? 8.317 7.487 18.162 1.00 83.62 1051 LYS A CA 1
ATOM 8216 C C . LYS A 1 1051 ? 6.790 7.568 18.279 1.00 83.62 1051 LYS A C 1
ATOM 8218 O O . LYS A 1 1051 ? 6.247 8.620 18.616 1.00 83.62 1051 LYS A O 1
ATOM 8223 N N . VAL A 1 1052 ? 6.113 6.453 17.999 1.00 85.44 1052 VAL A N 1
ATOM 8224 C CA . VAL A 1 1052 ? 4.657 6.338 18.134 1.00 85.44 1052 VAL A CA 1
ATOM 8225 C C . VAL A 1 1052 ? 4.252 6.723 19.568 1.00 85.44 1052 VAL A C 1
ATOM 8227 O O . VAL A 1 1052 ? 4.785 6.145 20.523 1.00 85.44 1052 VAL A O 1
ATOM 8230 N N . PRO A 1 1053 ? 3.344 7.699 19.756 1.00 84.19 1053 PRO A N 1
ATOM 8231 C CA . PRO A 1 1053 ? 2.893 8.105 21.082 1.00 84.19 1053 PRO A CA 1
ATOM 8232 C C . PRO A 1 1053 ? 2.298 6.929 21.855 1.00 84.19 1053 PRO A C 1
ATOM 8234 O O . PRO A 1 1053 ? 1.477 6.187 21.326 1.00 84.19 1053 PRO A O 1
ATOM 8237 N N . GLY A 1 1054 ? 2.714 6.760 23.110 1.00 84.88 1054 GLY A N 1
ATOM 8238 C CA . GLY A 1 1054 ? 2.232 5.663 23.951 1.00 84.88 1054 GLY A CA 1
ATOM 8239 C C . GLY A 1 1054 ? 2.783 4.280 23.590 1.00 84.88 1054 GLY A C 1
ATOM 8240 O O . GLY A 1 1054 ? 2.359 3.313 24.190 1.00 84.88 1054 GLY A O 1
ATOM 8241 N N . ALA A 1 1055 ? 3.737 4.143 22.661 1.00 87.50 1055 ALA A N 1
ATOM 8242 C CA . ALA A 1 1055 ? 4.364 2.840 22.395 1.00 87.50 1055 ALA A CA 1
ATOM 8243 C C . ALA A 1 1055 ? 5.399 2.420 23.459 1.00 87.50 1055 ALA A C 1
ATOM 8245 O O . ALA A 1 1055 ? 5.818 1.263 23.503 1.00 87.50 1055 ALA A O 1
ATOM 8246 N N . GLY A 1 1056 ? 5.844 3.354 24.308 1.00 86.12 1056 GLY A N 1
ATOM 8247 C CA . GLY A 1 1056 ? 6.852 3.096 25.337 1.00 86.12 1056 GLY A CA 1
ATOM 8248 C C . GLY A 1 1056 ? 8.129 2.475 24.757 1.00 86.12 1056 GLY A C 1
ATOM 8249 O O . GLY A 1 1056 ? 8.791 3.065 23.898 1.00 86.12 1056 GLY A O 1
ATOM 8250 N N . ASP A 1 1057 ? 8.465 1.273 25.230 1.00 87.19 1057 ASP A N 1
ATOM 8251 C CA . ASP A 1 1057 ? 9.644 0.513 24.806 1.00 87.19 1057 ASP A CA 1
ATOM 8252 C C . ASP A 1 1057 ? 9.392 -0.507 23.683 1.00 87.19 1057 ASP A C 1
ATOM 8254 O O . ASP A 1 1057 ? 10.333 -1.212 23.300 1.00 87.19 1057 ASP A O 1
ATOM 8258 N N . GLU A 1 1058 ? 8.180 -0.571 23.116 1.00 89.75 1058 GLU A N 1
ATOM 8259 C CA . GLU A 1 1058 ? 7.894 -1.459 21.984 1.00 89.75 1058 GLU A CA 1
ATOM 8260 C C . GLU A 1 1058 ? 8.831 -1.177 20.802 1.00 89.75 1058 GLU A C 1
ATOM 8262 O O . GLU A 1 1058 ? 8.964 -0.058 20.301 1.00 89.75 1058 GLU A O 1
ATOM 8267 N N . THR A 1 1059 ? 9.510 -2.231 20.350 1.00 91.94 1059 THR A N 1
ATOM 8268 C CA . THR A 1 1059 ? 10.447 -2.176 19.225 1.00 91.94 1059 THR A CA 1
ATOM 8269 C C . THR A 1 1059 ? 9.734 -2.185 17.885 1.00 91.94 1059 THR A C 1
ATOM 8271 O O . THR A 1 1059 ? 10.151 -1.459 16.983 1.00 91.94 1059 THR A O 1
ATOM 8274 N N . ILE A 1 1060 ? 8.675 -2.990 17.780 1.00 92.12 1060 ILE A N 1
ATOM 8275 C CA . ILE A 1 1060 ? 7.785 -3.128 16.630 1.00 92.12 1060 ILE A CA 1
ATOM 8276 C C . ILE A 1 1060 ? 6.362 -2.869 17.121 1.00 92.12 1060 ILE A C 1
ATOM 8278 O O . ILE A 1 1060 ? 5.880 -3.577 18.003 1.00 92.12 1060 ILE A O 1
ATOM 8282 N N . VAL A 1 1061 ? 5.709 -1.862 16.549 1.00 91.62 1061 VAL A N 1
ATOM 8283 C CA . VAL A 1 1061 ? 4.317 -1.506 16.837 1.00 91.62 1061 VAL A CA 1
ATOM 8284 C C . VAL A 1 1061 ? 3.477 -1.907 15.625 1.00 91.62 1061 VAL A C 1
ATOM 8286 O O . VAL A 1 1061 ? 3.663 -1.329 14.548 1.00 91.62 1061 VAL A O 1
ATOM 8289 N N . PRO A 1 1062 ? 2.577 -2.896 15.749 1.00 91.31 1062 PRO A N 1
ATOM 8290 C CA . PRO A 1 1062 ? 1.765 -3.342 14.628 1.00 91.31 1062 PRO A CA 1
ATOM 8291 C C . PRO A 1 1062 ? 0.708 -2.301 14.261 1.00 91.31 1062 PRO A C 1
ATOM 8293 O O . PRO A 1 1062 ? 0.279 -1.492 15.091 1.00 91.31 1062 PRO A O 1
ATOM 8296 N N . THR A 1 1063 ? 0.257 -2.352 13.011 1.00 89.50 1063 THR A N 1
ATOM 8297 C CA . THR A 1 1063 ? -0.906 -1.582 12.565 1.00 89.50 1063 THR A CA 1
ATOM 8298 C C . THR A 1 1063 ? -2.177 -2.422 12.552 1.00 89.50 1063 THR A C 1
ATOM 8300 O O . THR A 1 1063 ? -2.128 -3.650 12.453 1.00 89.50 1063 THR A O 1
ATOM 8303 N N . ARG A 1 1064 ? -3.340 -1.764 12.538 1.00 88.88 1064 ARG A N 1
ATOM 8304 C CA . ARG A 1 1064 ? -4.629 -2.437 12.311 1.00 88.88 1064 ARG A CA 1
ATOM 8305 C C . ARG A 1 1064 ? -4.645 -3.187 10.987 1.00 88.88 1064 ARG A C 1
ATOM 8307 O O . ARG A 1 1064 ? -5.169 -4.290 10.918 1.00 88.88 1064 ARG A O 1
ATOM 8314 N N . GLY A 1 1065 ? -4.055 -2.605 9.941 1.00 87.19 1065 GLY A N 1
ATOM 8315 C CA . GLY A 1 1065 ? -3.955 -3.249 8.630 1.00 87.19 1065 GLY A CA 1
ATOM 8316 C C . GLY A 1 1065 ? -3.063 -4.497 8.624 1.00 87.19 1065 GLY A C 1
ATOM 8317 O O . GLY A 1 1065 ? -3.267 -5.381 7.798 1.00 87.19 1065 GLY A O 1
ATOM 8318 N N . TRP A 1 1066 ? -2.079 -4.576 9.516 1.00 90.62 1066 TRP A N 1
ATOM 8319 C CA . TRP A 1 1066 ? -1.183 -5.724 9.645 1.00 90.62 1066 TRP A CA 1
ATOM 8320 C C . TRP A 1 1066 ? -1.820 -6.882 10.412 1.00 90.62 1066 TRP A C 1
ATOM 8322 O O . TRP A 1 1066 ? -1.799 -8.012 9.924 1.00 90.62 1066 TRP A O 1
ATOM 8332 N N . GLU A 1 1067 ? -2.493 -6.588 11.527 1.00 92.94 1067 GLU A N 1
ATOM 8333 C CA . GLU A 1 1067 ? -3.309 -7.577 12.247 1.00 92.94 1067 GLU A CA 1
ATOM 8334 C C . GLU A 1 1067 ? -4.465 -8.074 11.353 1.00 92.94 1067 GLU A C 1
ATOM 8336 O O . GLU A 1 1067 ? -4.653 -9.277 11.200 1.00 92.94 1067 GLU A O 1
ATOM 8341 N N . ALA A 1 1068 ? -5.142 -7.173 10.628 1.00 92.00 1068 ALA A N 1
ATOM 8342 C CA . ALA A 1 1068 ? -6.171 -7.533 9.648 1.00 92.00 1068 ALA A CA 1
ATOM 8343 C C . ALA A 1 1068 ? -5.643 -8.465 8.549 1.00 92.00 1068 ALA A C 1
ATOM 8345 O O . ALA A 1 1068 ? -6.318 -9.413 8.155 1.00 92.00 1068 ALA A O 1
ATOM 8346 N N . TRP A 1 1069 ? -4.442 -8.202 8.025 1.00 91.50 1069 TRP A N 1
ATOM 8347 C CA . TRP A 1 1069 ? -3.844 -9.053 6.999 1.00 91.50 1069 TRP A CA 1
ATOM 8348 C C . TRP A 1 1069 ? -3.566 -10.469 7.517 1.00 91.50 1069 TRP A C 1
ATOM 8350 O O . TRP A 1 1069 ? -3.818 -11.430 6.792 1.00 91.50 1069 TRP A O 1
ATOM 8360 N N . ARG A 1 1070 ? -3.100 -10.609 8.764 1.00 94.31 1070 ARG A N 1
ATOM 8361 C CA . ARG A 1 1070 ? -2.944 -11.904 9.444 1.00 94.31 1070 ARG A CA 1
ATOM 8362 C C . ARG A 1 1070 ? -4.284 -12.621 9.603 1.00 94.31 1070 ARG A C 1
ATOM 8364 O O . ARG A 1 1070 ? -4.393 -13.756 9.145 1.00 94.31 1070 ARG A O 1
ATOM 8371 N N . ASP A 1 1071 ? -5.305 -11.950 10.140 1.00 94.69 1071 ASP A N 1
ATOM 8372 C CA . ASP A 1 1071 ? -6.654 -12.521 10.273 1.00 94.69 1071 ASP A CA 1
ATOM 8373 C C . ASP A 1 1071 ? -7.187 -13.040 8.931 1.00 94.69 1071 ASP A C 1
ATOM 8375 O O . ASP A 1 1071 ? -7.779 -14.112 8.855 1.00 94.69 1071 ASP A O 1
ATOM 8379 N N . GLY A 1 1072 ? -6.959 -12.295 7.844 1.00 94.38 1072 GLY A N 1
ATOM 8380 C CA . GLY A 1 1072 ? -7.383 -12.706 6.507 1.00 94.38 1072 GLY A CA 1
ATOM 8381 C C . GLY A 1 1072 ? -6.741 -14.024 6.059 1.00 94.38 1072 GLY A C 1
ATOM 8382 O O . GLY A 1 1072 ? -7.391 -14.832 5.395 1.00 94.38 1072 GLY A O 1
ATOM 8383 N N . GLN A 1 1073 ? -5.481 -14.273 6.427 1.00 95.19 1073 GLN A N 1
ATOM 8384 C CA . GLN A 1 1073 ? -4.815 -15.549 6.140 1.00 95.19 1073 GLN A CA 1
ATOM 8385 C C . GLN A 1 1073 ? -5.423 -16.701 6.943 1.00 95.19 1073 GLN A C 1
ATOM 8387 O O . GLN A 1 1073 ? -5.596 -17.802 6.422 1.00 95.19 1073 GLN A O 1
ATOM 8392 N N . GLU A 1 1074 ? -5.759 -16.452 8.205 1.00 96.69 1074 GLU A N 1
ATOM 8393 C CA . GLU A 1 1074 ? -6.376 -17.441 9.090 1.00 96.69 1074 GLU A CA 1
ATOM 8394 C C . GLU A 1 1074 ? -7.808 -17.768 8.638 1.00 96.69 1074 GLU A C 1
ATOM 8396 O O . GLU A 1 1074 ? -8.179 -18.941 8.567 1.00 96.69 1074 GLU A O 1
ATOM 8401 N N . ASP A 1 1075 ? -8.574 -16.764 8.200 1.00 96.94 1075 ASP A N 1
ATOM 8402 C CA . ASP A 1 1075 ? -9.874 -16.951 7.545 1.00 96.94 1075 ASP A CA 1
ATOM 8403 C C . ASP A 1 1075 ? -9.745 -17.795 6.266 1.00 96.94 1075 ASP A C 1
ATOM 8405 O O . ASP A 1 1075 ? -10.524 -18.729 6.047 1.00 96.94 1075 ASP A O 1
ATOM 8409 N N . TRP A 1 1076 ? -8.732 -17.520 5.432 1.00 97.25 1076 TRP A N 1
ATOM 8410 C CA . TRP A 1 1076 ? -8.436 -18.342 4.255 1.00 97.25 1076 TRP A CA 1
ATOM 8411 C C . TRP A 1 1076 ? -8.146 -19.795 4.648 1.00 97.25 1076 TRP A C 1
ATOM 8413 O O . TRP A 1 1076 ? -8.662 -20.710 4.006 1.00 97.25 1076 TRP A O 1
ATOM 8423 N N . TYR A 1 1077 ? -7.374 -20.026 5.715 1.00 97.62 1077 TYR A N 1
ATOM 8424 C CA . TYR A 1 1077 ? -7.062 -21.375 6.193 1.00 97.62 1077 TYR A CA 1
ATOM 8425 C C . TYR A 1 1077 ? -8.324 -22.131 6.615 1.00 97.62 1077 TYR A C 1
ATOM 8427 O O . TYR A 1 1077 ? -8.508 -23.284 6.221 1.00 97.62 1077 TYR A O 1
ATOM 8435 N N . LEU A 1 1078 ? -9.224 -21.486 7.358 1.00 98.00 1078 LEU A N 1
ATOM 8436 C CA . LEU A 1 1078 ? -10.486 -22.101 7.766 1.00 98.00 1078 LEU A CA 1
ATOM 8437 C C . LEU A 1 1078 ? -11.381 -22.424 6.568 1.00 98.00 1078 LEU A C 1
ATOM 8439 O O . LEU A 1 1078 ? -11.943 -23.515 6.497 1.00 98.00 1078 LEU A O 1
ATOM 8443 N N . LEU A 1 1079 ? -11.478 -21.527 5.586 1.00 98.38 1079 LEU A N 1
ATOM 8444 C CA . LEU A 1 1079 ? -12.213 -21.793 4.347 1.00 98.38 1079 LEU A CA 1
ATOM 8445 C C . LEU A 1 1079 ? -11.604 -22.967 3.565 1.00 98.38 1079 LEU A C 1
ATOM 8447 O O . LEU A 1 1079 ? -12.338 -23.840 3.096 1.00 98.38 1079 LEU A O 1
ATOM 8451 N N . SER A 1 1080 ? -10.272 -23.018 3.458 1.00 97.56 1080 SER A N 1
ATOM 8452 C CA . SER A 1 1080 ? -9.535 -24.122 2.830 1.00 97.56 1080 SER A CA 1
ATOM 8453 C C . SER A 1 1080 ? -9.817 -25.444 3.537 1.00 97.56 1080 SER A C 1
ATOM 8455 O O . SER A 1 1080 ? -10.096 -26.451 2.883 1.00 97.56 1080 SER A O 1
ATOM 8457 N N . ARG A 1 1081 ? -9.802 -25.436 4.875 1.00 97.31 1081 ARG A N 1
ATOM 8458 C CA . ARG A 1 1081 ? -10.108 -26.604 5.701 1.00 97.31 1081 ARG A CA 1
ATOM 8459 C C . ARG A 1 1081 ? -11.549 -27.057 5.517 1.00 97.31 1081 ARG A C 1
ATOM 8461 O O . ARG A 1 1081 ? -11.755 -28.222 5.212 1.00 97.31 1081 ARG A O 1
ATOM 8468 N N . LEU A 1 1082 ? -12.529 -26.152 5.586 1.00 98.06 1082 LEU A N 1
ATOM 8469 C CA . LEU A 1 1082 ? -13.937 -26.476 5.330 1.00 98.06 1082 LEU A CA 1
ATOM 8470 C C . LEU A 1 1082 ? -14.120 -27.138 3.962 1.00 98.06 1082 LEU A C 1
ATOM 8472 O O . LEU A 1 1082 ? -14.770 -28.177 3.859 1.00 98.06 1082 LEU A O 1
ATOM 8476 N N . LYS A 1 1083 ? -13.525 -26.560 2.914 1.00 97.56 1083 LYS A N 1
ATOM 8477 C CA . LYS A 1 1083 ? -13.589 -27.111 1.558 1.00 97.56 1083 LYS A CA 1
ATOM 8478 C C . LYS A 1 1083 ? -12.988 -28.518 1.501 1.00 97.56 1083 LYS A C 1
ATOM 8480 O O . LYS A 1 1083 ? -13.597 -29.415 0.921 1.00 97.56 1083 LYS A O 1
ATOM 8485 N N . LYS A 1 1084 ? -11.823 -28.726 2.121 1.00 96.69 1084 LYS A N 1
ATOM 8486 C CA . LYS A 1 1084 ? -11.164 -30.035 2.197 1.00 96.69 1084 LYS A CA 1
ATOM 8487 C C . LYS A 1 1084 ? -12.025 -31.059 2.943 1.00 96.69 1084 LYS A C 1
ATOM 8489 O O . LYS A 1 1084 ? -12.351 -32.089 2.359 1.00 96.69 1084 LYS A O 1
ATOM 8494 N N . SER A 1 1085 ? -12.458 -30.752 4.164 1.00 96.31 1085 SER A N 1
ATOM 8495 C CA . SER A 1 1085 ? -13.263 -31.655 4.996 1.00 96.31 1085 SER A CA 1
ATOM 8496 C C . SER A 1 1085 ? -14.605 -31.985 4.328 1.00 96.31 1085 SER A C 1
ATOM 8498 O O . SER A 1 1085 ? -15.060 -33.126 4.372 1.00 96.31 1085 SER A O 1
ATOM 8500 N N . ALA A 1 1086 ? -15.216 -31.031 3.614 1.00 97.06 1086 ALA A N 1
ATOM 8501 C CA . ALA A 1 1086 ? -16.416 -31.284 2.816 1.00 97.06 1086 ALA A CA 1
ATOM 8502 C C . ALA A 1 1086 ? -16.152 -32.291 1.684 1.00 97.06 1086 ALA A C 1
ATOM 8504 O O . ALA A 1 1086 ? -16.944 -33.211 1.479 1.00 97.06 1086 ALA A O 1
ATOM 8505 N N . HIS A 1 1087 ? -15.050 -32.130 0.945 1.00 96.88 1087 HIS A N 1
ATOM 8506 C CA . HIS A 1 1087 ? -14.682 -33.052 -0.130 1.00 96.88 1087 HIS A CA 1
ATOM 8507 C C . HIS A 1 1087 ? -14.341 -34.455 0.382 1.00 96.88 1087 HIS A C 1
ATOM 8509 O O . HIS A 1 1087 ? -14.743 -35.428 -0.252 1.00 96.88 1087 HIS A O 1
ATOM 8515 N N . GLU A 1 1088 ? -13.663 -34.571 1.524 1.00 95.38 1088 GLU A N 1
ATOM 8516 C CA . GLU A 1 1088 ? -13.372 -35.857 2.173 1.00 95.38 1088 GLU A CA 1
ATOM 8517 C C . GLU A 1 1088 ? -14.657 -36.563 2.635 1.00 95.38 1088 GLU A C 1
ATOM 8519 O O . GLU A 1 1088 ? -14.786 -37.778 2.489 1.00 95.38 1088 GLU A O 1
ATOM 8524 N N . ALA A 1 1089 ? -15.653 -35.804 3.102 1.00 93.19 1089 ALA A N 1
ATOM 8525 C CA . ALA A 1 1089 ? -16.955 -36.333 3.503 1.00 93.19 1089 ALA A CA 1
ATOM 8526 C C . ALA A 1 1089 ? -17.898 -36.654 2.326 1.00 93.19 1089 ALA A C 1
ATOM 8528 O O . ALA A 1 1089 ? -18.944 -37.260 2.545 1.00 93.19 1089 ALA A O 1
ATOM 8529 N N . ARG A 1 1090 ? -17.567 -36.277 1.081 1.00 95.56 1090 ARG A N 1
ATOM 8530 C CA . ARG A 1 1090 ? -18.500 -36.291 -0.065 1.00 95.56 1090 ARG A CA 1
ATOM 8531 C C . ARG A 1 1090 ? -19.185 -37.633 -0.313 1.00 95.56 1090 ARG A C 1
ATOM 8533 O O . ARG A 1 1090 ? -20.379 -37.646 -0.599 1.00 95.56 1090 ARG A O 1
ATOM 8540 N N . GLU A 1 1091 ? -18.435 -38.728 -0.247 1.00 94.44 1091 GLU A N 1
ATOM 8541 C CA . GLU A 1 1091 ? -18.967 -40.070 -0.520 1.00 94.44 1091 GLU A CA 1
ATOM 8542 C C . GLU A 1 1091 ? -19.782 -40.617 0.664 1.00 94.44 1091 GLU A C 1
ATOM 8544 O O . GLU A 1 1091 ? -20.782 -41.302 0.462 1.00 94.44 1091 GLU A O 1
ATOM 8549 N N . ALA A 1 1092 ? -19.383 -40.295 1.900 1.00 93.50 1092 ALA A N 1
ATOM 8550 C CA . ALA A 1 1092 ? -20.014 -40.807 3.120 1.00 93.50 1092 ALA A CA 1
ATOM 8551 C C . ALA A 1 1092 ? -21.237 -39.983 3.568 1.00 93.50 1092 ALA A C 1
ATOM 8553 O O . ALA A 1 1092 ? -22.206 -40.545 4.073 1.00 93.50 1092 ALA A O 1
ATOM 8554 N N . ASP A 1 1093 ? -21.209 -38.664 3.362 1.00 94.06 1093 ASP A N 1
ATOM 8555 C CA . ASP A 1 1093 ? -22.292 -37.725 3.661 1.00 94.06 1093 ASP A CA 1
ATOM 8556 C C . ASP A 1 1093 ? -22.470 -36.699 2.517 1.00 94.06 1093 ASP A C 1
ATOM 8558 O O . ASP A 1 1093 ? -22.066 -35.533 2.625 1.00 94.06 1093 ASP A O 1
ATOM 8562 N N . PRO A 1 1094 ? -23.124 -37.089 1.403 1.00 94.81 1094 PRO A N 1
ATOM 8563 C CA . PRO A 1 1094 ? -23.413 -36.173 0.297 1.00 94.81 1094 PRO A CA 1
ATOM 8564 C C . PRO A 1 1094 ? -24.249 -34.953 0.720 1.00 94.81 1094 PRO A C 1
ATOM 8566 O O . PRO A 1 1094 ? -24.125 -33.870 0.138 1.00 94.81 1094 PRO A O 1
ATOM 8569 N N . GLY A 1 1095 ? -25.110 -35.116 1.734 1.00 94.81 1095 GLY A N 1
ATOM 8570 C CA . GLY A 1 1095 ? -25.924 -34.037 2.293 1.00 94.81 1095 GLY A CA 1
ATOM 8571 C C . GLY A 1 1095 ? -25.076 -33.017 3.050 1.00 94.81 1095 GLY A C 1
ATOM 8572 O O . GLY A 1 1095 ? -25.260 -31.808 2.872 1.00 94.81 1095 GLY A O 1
ATOM 8573 N N . GLY A 1 1096 ? -24.118 -33.502 3.840 1.00 94.44 1096 GLY A N 1
ATOM 8574 C CA . GLY A 1 1096 ? -23.086 -32.715 4.503 1.00 94.44 1096 GLY A CA 1
ATOM 8575 C C . GLY A 1 1096 ? -22.203 -31.971 3.526 1.00 94.44 1096 GLY A C 1
ATOM 8576 O O . GLY A 1 1096 ? -22.074 -30.759 3.660 1.00 94.44 1096 GLY A O 1
ATOM 8577 N N . PHE A 1 1097 ? -21.708 -32.636 2.482 1.00 97.19 1097 PHE A N 1
ATOM 8578 C CA . PHE A 1 1097 ? -20.969 -31.972 1.407 1.00 97.19 1097 PHE A CA 1
ATOM 8579 C C . PHE A 1 1097 ? -21.774 -30.824 0.783 1.00 97.19 1097 PHE A C 1
ATOM 8581 O O . PHE A 1 1097 ? -21.300 -29.689 0.720 1.00 97.19 1097 PHE A O 1
ATOM 8588 N N . ALA A 1 1098 ? -23.022 -31.076 0.372 1.00 97.31 1098 ALA A N 1
ATOM 8589 C CA . ALA A 1 1098 ? -23.856 -30.047 -0.247 1.00 97.31 1098 ALA A CA 1
ATOM 8590 C C . ALA A 1 1098 ? -24.144 -28.871 0.704 1.00 97.31 1098 ALA A C 1
ATOM 8592 O O . ALA A 1 1098 ? -24.196 -27.719 0.271 1.00 97.31 1098 ALA A O 1
ATOM 8593 N N . ARG A 1 1099 ? -24.342 -29.141 2.001 1.00 97.62 1099 ARG A N 1
ATOM 8594 C CA . ARG A 1 1099 ? -24.527 -28.105 3.027 1.00 97.62 1099 ARG A CA 1
ATOM 8595 C C . ARG A 1 1099 ? -23.244 -27.307 3.252 1.00 97.62 1099 ARG A C 1
ATOM 8597 O O . ARG A 1 1099 ? -23.309 -26.082 3.230 1.00 97.62 1099 ARG A O 1
ATOM 8604 N N . ALA A 1 1100 ? -22.107 -27.973 3.402 1.00 97.88 1100 ALA A N 1
ATOM 8605 C CA . ALA A 1 1100 ? -20.816 -27.342 3.625 1.00 97.88 1100 ALA A CA 1
ATOM 8606 C C . ALA A 1 1100 ? -20.398 -26.454 2.452 1.00 97.88 1100 ALA A C 1
ATOM 8608 O O . ALA A 1 1100 ? -19.975 -25.323 2.667 1.00 97.88 1100 ALA A O 1
ATOM 8609 N N . MET A 1 1101 ? -20.625 -26.896 1.211 1.00 98.31 1101 MET A N 1
ATOM 8610 C CA . MET A 1 1101 ? -20.374 -26.064 0.031 1.00 98.31 1101 MET A CA 1
ATOM 8611 C C . MET A 1 1101 ? -21.318 -24.857 -0.050 1.00 98.31 1101 MET A C 1
ATOM 8613 O O . MET A 1 1101 ? -20.892 -23.783 -0.470 1.00 98.31 1101 MET A O 1
ATOM 8617 N N . ARG A 1 1102 ? -22.578 -24.981 0.403 1.00 98.25 1102 ARG A N 1
ATOM 8618 C CA . ARG A 1 1102 ? -23.472 -23.815 0.549 1.00 98.25 1102 ARG A CA 1
ATOM 8619 C C . ARG A 1 1102 ? -22.961 -22.831 1.597 1.00 98.25 1102 ARG A C 1
ATOM 8621 O O . ARG A 1 1102 ? -23.026 -21.632 1.349 1.00 98.25 1102 ARG A O 1
ATOM 8628 N N . VAL A 1 1103 ? -22.460 -23.318 2.736 1.00 98.31 1103 VAL A N 1
ATOM 8629 C CA . VAL A 1 1103 ? -21.835 -22.463 3.757 1.00 98.31 1103 VAL A CA 1
ATOM 8630 C C . VAL A 1 1103 ? -20.609 -21.774 3.167 1.00 98.31 1103 VAL A C 1
ATOM 8632 O O . VAL A 1 1103 ? -20.552 -20.556 3.216 1.00 98.31 1103 VAL A O 1
ATOM 8635 N N . PHE A 1 1104 ? -19.698 -22.523 2.545 1.00 98.31 1104 PHE A N 1
ATOM 8636 C CA . PHE A 1 1104 ? -18.470 -22.011 1.934 1.00 98.31 1104 PHE A CA 1
ATOM 8637 C C . PHE A 1 1104 ? -18.728 -20.889 0.914 1.00 98.31 1104 PHE A C 1
ATOM 8639 O O . PHE A 1 1104 ? -18.135 -19.820 1.016 1.00 98.31 1104 PHE A O 1
ATOM 8646 N N . HIS A 1 1105 ? -19.627 -21.098 -0.054 1.00 97.31 1105 HIS A N 1
ATOM 8647 C CA . HIS A 1 1105 ? -19.943 -20.064 -1.045 1.00 97.31 1105 HIS A CA 1
ATOM 8648 C C . HIS A 1 1105 ? -20.731 -18.904 -0.427 1.00 97.31 1105 HIS A C 1
ATOM 8650 O O . HIS A 1 1105 ? -20.378 -17.744 -0.622 1.00 97.31 1105 HIS A O 1
ATOM 8656 N N . GLY A 1 1106 ? -21.752 -19.209 0.380 1.00 97.62 1106 GLY A N 1
ATOM 8657 C CA . GLY A 1 1106 ? -22.610 -18.192 0.982 1.00 97.62 1106 GLY A CA 1
ATOM 8658 C C . GLY A 1 1106 ? -21.879 -17.273 1.962 1.00 97.62 1106 GLY A C 1
ATOM 8659 O O . GLY A 1 1106 ? -22.233 -16.102 2.072 1.00 97.62 1106 GLY A O 1
ATOM 8660 N N . THR A 1 1107 ? -20.853 -17.761 2.668 1.00 97.44 1107 THR A N 1
ATOM 8661 C CA . THR A 1 1107 ? -20.033 -16.924 3.552 1.00 97.44 1107 THR A CA 1
ATOM 8662 C C . THR A 1 1107 ? -19.160 -15.962 2.758 1.00 97.44 1107 THR A C 1
ATOM 8664 O O . THR A 1 1107 ? -19.196 -14.768 3.051 1.00 97.44 1107 THR A O 1
ATOM 8667 N N . ILE A 1 1108 ? -18.468 -16.436 1.716 1.00 96.38 1108 ILE A N 1
ATOM 8668 C CA . ILE A 1 1108 ? -17.675 -15.584 0.814 1.00 96.38 1108 ILE A CA 1
ATOM 8669 C C . ILE A 1 1108 ? -18.556 -14.493 0.189 1.00 96.38 1108 ILE A C 1
ATOM 8671 O O . ILE A 1 1108 ? -18.208 -13.313 0.252 1.00 96.38 1108 ILE A O 1
ATOM 8675 N N . ASP A 1 1109 ? -19.720 -14.868 -0.344 1.00 95.44 1109 ASP A N 1
ATOM 8676 C CA . ASP A 1 1109 ? -20.657 -13.919 -0.953 1.00 95.44 1109 ASP A CA 1
ATOM 8677 C C . ASP A 1 1109 ? -21.159 -12.889 0.068 1.00 95.44 1109 ASP A C 1
ATOM 8679 O O . ASP A 1 1109 ? -21.210 -11.698 -0.231 1.00 95.44 1109 ASP A O 1
ATOM 8683 N N . SER A 1 1110 ? -21.471 -13.316 1.299 1.00 95.94 1110 SER A N 1
ATOM 8684 C CA . SER A 1 1110 ? -21.935 -12.401 2.351 1.00 95.94 1110 SER A CA 1
ATOM 8685 C C . SER A 1 1110 ? -20.879 -11.376 2.773 1.00 95.94 1110 SER A C 1
ATOM 8687 O O . SER A 1 1110 ? -21.226 -10.226 3.030 1.00 95.94 1110 SER A O 1
ATOM 8689 N N . VAL A 1 1111 ? -19.598 -11.761 2.796 1.00 94.94 1111 VAL A N 1
ATOM 8690 C CA . VAL A 1 1111 ? -18.492 -10.850 3.124 1.00 94.94 1111 VAL A CA 1
ATOM 8691 C C . VAL A 1 1111 ? -18.325 -9.798 2.030 1.00 94.94 1111 VAL A C 1
ATOM 8693 O O . VAL A 1 1111 ? -18.214 -8.612 2.325 1.00 94.94 1111 VAL A O 1
ATOM 8696 N N . PHE A 1 1112 ? -18.368 -10.200 0.757 1.00 92.50 1112 PHE A N 1
ATOM 8697 C CA . PHE A 1 1112 ? -18.235 -9.256 -0.357 1.00 92.50 1112 PHE A CA 1
ATOM 8698 C C . PHE A 1 1112 ? -19.506 -8.457 -0.666 1.00 92.50 1112 PHE A C 1
ATOM 8700 O O . PHE A 1 1112 ? -19.417 -7.441 -1.352 1.00 92.50 1112 PHE A O 1
ATOM 8707 N N . ALA A 1 1113 ? -20.666 -8.861 -0.142 1.00 93.38 1113 ALA A N 1
ATOM 8708 C CA . ALA A 1 1113 ? -21.884 -8.053 -0.173 1.00 93.38 1113 ALA A CA 1
ATOM 8709 C C . ALA A 1 1113 ? -21.834 -6.862 0.804 1.00 93.38 1113 ALA A C 1
ATOM 8711 O O . ALA A 1 1113 ? -22.540 -5.877 0.592 1.00 93.38 1113 ALA A O 1
ATOM 8712 N N . ALA A 1 1114 ? -20.997 -6.937 1.844 1.00 90.38 1114 ALA A N 1
ATOM 8713 C CA . ALA A 1 1114 ? -20.791 -5.882 2.835 1.00 90.38 1114 ALA A CA 1
ATOM 8714 C C . ALA A 1 1114 ? -19.284 -5.665 3.108 1.00 90.38 1114 ALA A C 1
ATOM 8716 O O . ALA A 1 1114 ? -18.811 -5.900 4.221 1.00 90.38 1114 ALA A O 1
ATOM 8717 N N . PRO A 1 1115 ? -18.504 -5.221 2.101 1.00 86.88 1115 PRO A N 1
ATOM 8718 C CA . PRO A 1 1115 ? -17.043 -5.142 2.194 1.00 86.88 1115 PRO A CA 1
ATOM 8719 C C . PRO A 1 1115 ? -16.545 -4.077 3.185 1.00 86.88 1115 PRO A C 1
ATOM 8721 O O . PRO A 1 1115 ? -15.382 -4.104 3.567 1.00 86.88 1115 PRO A O 1
ATOM 8724 N N . ASP A 1 1116 ? -17.413 -3.170 3.626 1.00 85.25 1116 ASP A N 1
ATOM 8725 C CA . ASP A 1 1116 ? -17.080 -2.135 4.608 1.00 85.25 1116 ASP A CA 1
ATOM 8726 C C . ASP A 1 1116 ? -17.574 -2.482 6.027 1.00 85.25 1116 ASP A C 1
ATOM 8728 O O . ASP A 1 1116 ? -17.351 -1.710 6.956 1.00 85.25 1116 ASP A O 1
ATOM 8732 N N . ASP A 1 1117 ? -18.235 -3.635 6.219 1.00 89.19 1117 ASP A N 1
ATOM 8733 C CA . ASP A 1 1117 ? -18.716 -4.085 7.530 1.00 89.19 1117 ASP A CA 1
ATOM 8734 C C . ASP A 1 1117 ? -17.862 -5.245 8.075 1.00 89.19 1117 ASP A C 1
ATOM 8736 O O . ASP A 1 1117 ? -17.991 -6.389 7.614 1.00 89.19 1117 ASP A O 1
ATOM 8740 N N . PRO A 1 1118 ? -17.011 -5.007 9.091 1.00 90.94 1118 PRO A N 1
ATOM 8741 C CA . PRO A 1 1118 ? -16.192 -6.057 9.688 1.00 90.94 1118 PRO A CA 1
ATOM 8742 C C . PRO A 1 1118 ? -17.003 -7.178 10.341 1.00 90.94 1118 PRO A C 1
ATOM 8744 O O . PRO A 1 1118 ? -16.543 -8.326 10.367 1.00 90.94 1118 PRO A O 1
ATOM 8747 N N . ARG A 1 1119 ? -18.234 -6.896 10.790 1.00 91.56 1119 ARG A N 1
ATOM 8748 C CA . ARG A 1 1119 ? -19.126 -7.888 11.413 1.00 91.56 1119 ARG A CA 1
ATOM 8749 C C . ARG A 1 1119 ? -19.513 -8.996 10.433 1.00 91.56 1119 ARG A C 1
ATOM 8751 O O . ARG A 1 1119 ? -19.709 -10.136 10.854 1.00 91.56 1119 ARG A O 1
ATOM 8758 N N . ALA A 1 1120 ? -19.566 -8.699 9.131 1.00 93.50 1120 ALA A N 1
ATOM 8759 C CA . ALA A 1 1120 ? -19.870 -9.689 8.102 1.00 93.50 1120 ALA A CA 1
ATOM 8760 C C . ALA A 1 1120 ? -18.826 -10.820 8.065 1.00 93.50 1120 ALA A C 1
ATOM 8762 O O . ALA A 1 1120 ? -19.206 -11.992 8.010 1.00 93.50 1120 ALA A O 1
ATOM 8763 N N . SER A 1 1121 ? -17.529 -10.491 8.159 1.00 94.44 1121 SER A N 1
ATOM 8764 C CA . SER A 1 1121 ? -16.453 -11.498 8.205 1.00 94.44 1121 SER A CA 1
ATOM 8765 C C . SER A 1 1121 ? -16.456 -12.317 9.492 1.00 94.44 1121 SER A C 1
ATOM 8767 O O . SER A 1 1121 ? -16.285 -13.531 9.428 1.00 94.44 1121 SER A O 1
ATOM 8769 N N . ILE A 1 1122 ? -16.728 -11.692 10.640 1.00 93.75 1122 ILE A N 1
ATOM 8770 C CA . ILE A 1 1122 ? -16.793 -12.376 11.940 1.00 93.75 1122 ILE A CA 1
ATOM 8771 C C . ILE A 1 1122 ? -17.936 -13.401 11.932 1.00 93.75 1122 ILE A C 1
ATOM 8773 O O . ILE A 1 1122 ? -17.715 -14.588 12.164 1.00 93.75 1122 ILE A O 1
ATOM 8777 N N . ALA A 1 1123 ? -19.143 -12.983 11.539 1.00 95.19 1123 ALA A N 1
ATOM 8778 C CA . ALA A 1 1123 ? -20.289 -13.886 11.444 1.00 95.19 1123 ALA A CA 1
ATOM 8779 C C . ALA A 1 1123 ? -20.084 -14.987 10.385 1.00 95.19 1123 ALA A C 1
ATOM 8781 O O . ALA A 1 1123 ? -20.586 -16.105 10.519 1.00 95.19 1123 ALA A O 1
ATOM 8782 N N . ALA A 1 1124 ? -19.377 -14.685 9.292 1.00 96.88 1124 ALA A N 1
ATOM 8783 C CA . ALA A 1 1124 ? -19.013 -15.670 8.281 1.00 96.88 1124 ALA A CA 1
ATOM 8784 C C . ALA A 1 1124 ? -18.038 -16.720 8.833 1.00 96.88 1124 ALA A C 1
ATOM 8786 O O . ALA A 1 1124 ? -18.257 -17.917 8.633 1.00 96.88 1124 ALA A O 1
ATOM 8787 N N . ARG A 1 1125 ? -17.015 -16.281 9.567 1.00 96.06 1125 ARG A N 1
ATOM 8788 C CA . ARG A 1 1125 ? -16.020 -17.123 10.234 1.00 96.06 1125 ARG A CA 1
ATOM 8789 C C . ARG A 1 1125 ? -16.659 -18.079 11.244 1.00 96.06 1125 ARG A C 1
ATOM 8791 O O . ARG A 1 1125 ? -16.390 -19.276 11.186 1.00 96.06 1125 ARG A O 1
ATOM 8798 N N . GLU A 1 1126 ? -17.576 -17.597 12.083 1.00 95.81 1126 GLU A N 1
ATOM 8799 C CA . GLU A 1 1126 ? -18.363 -18.429 13.014 1.00 95.81 1126 GLU A CA 1
ATOM 8800 C C . GLU A 1 1126 ? -19.085 -19.578 12.301 1.00 95.81 1126 GLU A C 1
ATOM 8802 O O . GLU A 1 1126 ? -18.998 -20.740 12.707 1.00 95.81 1126 GLU A O 1
ATOM 8807 N N . ARG A 1 1127 ? -19.765 -19.275 11.186 1.00 97.62 1127 ARG A N 1
ATOM 8808 C CA . ARG A 1 1127 ? -20.465 -20.292 10.384 1.00 97.62 1127 ARG A CA 1
ATOM 8809 C C . ARG A 1 1127 ? -19.504 -21.316 9.784 1.00 97.62 1127 ARG A C 1
ATOM 8811 O O . ARG A 1 1127 ? -19.849 -22.496 9.729 1.00 97.62 1127 ARG A O 1
ATOM 8818 N N . VAL A 1 1128 ? -18.325 -20.876 9.339 1.00 98.19 1128 VAL A N 1
ATOM 8819 C CA . VAL A 1 1128 ? -17.284 -21.759 8.793 1.00 98.19 1128 VAL A CA 1
ATOM 8820 C C . VAL A 1 1128 ? -16.777 -22.715 9.872 1.00 98.19 1128 VAL A C 1
ATOM 8822 O O . VAL A 1 1128 ? -16.805 -23.924 9.655 1.00 98.19 1128 VAL A O 1
ATOM 8825 N N . ILE A 1 1129 ? -16.391 -22.207 11.046 1.00 97.06 1129 ILE A N 1
ATOM 8826 C CA . ILE A 1 1129 ? -15.901 -23.036 12.159 1.00 97.06 1129 ILE A CA 1
ATOM 8827 C C . ILE A 1 1129 ? -16.973 -24.034 12.603 1.00 97.06 1129 ILE A C 1
ATOM 8829 O O . ILE A 1 1129 ? -16.691 -25.225 12.730 1.00 97.06 1129 ILE A O 1
ATOM 8833 N N . ALA A 1 1130 ? -18.219 -23.584 12.775 1.00 96.38 1130 ALA A N 1
ATOM 8834 C CA . ALA A 1 1130 ? -19.321 -24.457 13.169 1.00 96.38 1130 ALA A CA 1
ATOM 8835 C C . ALA A 1 1130 ? -19.559 -25.603 12.167 1.00 96.38 1130 ALA A C 1
ATOM 8837 O O . ALA A 1 1130 ? -19.883 -26.720 12.572 1.00 96.38 1130 ALA A O 1
ATOM 8838 N N . GLU A 1 1131 ? -19.402 -25.352 10.864 1.00 97.56 1131 GLU A N 1
ATOM 8839 C CA . GLU A 1 1131 ? -19.538 -26.397 9.845 1.00 97.56 1131 GLU A CA 1
ATOM 8840 C C . GLU A 1 1131 ? -18.325 -27.337 9.801 1.00 97.56 1131 GLU A C 1
ATOM 8842 O O . GLU A 1 1131 ? -18.522 -28.541 9.651 1.00 97.56 1131 GLU A O 1
ATOM 8847 N N . ILE A 1 1132 ? -17.099 -26.836 10.008 1.00 97.25 1132 ILE A N 1
ATOM 8848 C CA . ILE A 1 1132 ? -15.904 -27.687 10.164 1.00 97.25 1132 ILE A CA 1
ATOM 8849 C C . ILE A 1 1132 ? -16.109 -28.660 11.326 1.00 97.25 1132 ILE A C 1
ATOM 8851 O O . ILE A 1 1132 ? -15.953 -29.865 11.153 1.00 97.25 1132 ILE A O 1
ATOM 8855 N N . LEU A 1 1133 ? -16.525 -28.155 12.490 1.00 95.25 1133 LEU A N 1
ATOM 8856 C CA . LEU A 1 1133 ? -16.768 -28.978 13.676 1.00 95.25 1133 LEU A CA 1
ATOM 8857 C C . LEU A 1 1133 ? -17.860 -30.023 13.446 1.00 95.25 1133 LEU A C 1
ATOM 8859 O O . LEU A 1 1133 ? -17.740 -31.143 13.928 1.00 95.25 1133 LEU A O 1
ATOM 8863 N N . ARG A 1 1134 ? -18.905 -29.689 12.683 1.00 94.81 1134 ARG A N 1
ATOM 8864 C CA . ARG A 1 1134 ? -19.968 -30.637 12.326 1.00 94.81 1134 ARG A CA 1
ATOM 8865 C C . ARG A 1 1134 ? -19.459 -31.774 11.435 1.00 94.81 1134 ARG A C 1
ATOM 8867 O O . ARG A 1 1134 ? -19.894 -32.908 11.607 1.00 94.81 1134 ARG A O 1
ATOM 8874 N N . LEU A 1 1135 ? -18.575 -31.474 10.482 1.00 93.50 1135 LEU A N 1
ATOM 8875 C CA . LEU A 1 1135 ? -18.000 -32.471 9.573 1.00 93.50 1135 LEU A CA 1
ATOM 8876 C C . LEU A 1 1135 ? -16.941 -33.342 10.260 1.00 93.50 1135 LEU A C 1
ATOM 8878 O O . LEU A 1 1135 ? -16.941 -34.555 10.084 1.00 93.50 1135 LEU A O 1
ATOM 8882 N N . GLU A 1 1136 ? -16.043 -32.730 11.034 1.00 91.19 1136 GLU A N 1
ATOM 8883 C CA . GLU A 1 1136 ? -14.894 -33.412 11.648 1.00 91.19 1136 GLU A CA 1
ATOM 8884 C C . GLU A 1 1136 ? -15.231 -34.059 13.000 1.00 91.19 1136 GLU A C 1
ATOM 8886 O O . GLU A 1 1136 ? -14.609 -35.045 13.387 1.00 91.19 1136 GLU A O 1
ATOM 8891 N N . GLY A 1 1137 ? -16.211 -33.514 13.724 1.00 74.56 1137 GLY A N 1
ATOM 8892 C CA . GLY A 1 1137 ? -16.580 -33.939 15.075 1.00 74.56 1137 GLY A CA 1
ATOM 8893 C C . GLY A 1 1137 ? -17.511 -35.149 15.151 1.00 74.56 1137 GLY A C 1
ATOM 8894 O O . GLY A 1 1137 ? -17.722 -35.650 16.248 1.00 74.56 1137 GLY A O 1
ATOM 8895 N N . GLY A 1 1138 ? -18.044 -35.628 14.020 1.00 54.09 1138 GLY A N 1
ATOM 8896 C CA . GLY A 1 1138 ? -18.880 -36.828 13.952 1.00 54.09 1138 GLY A CA 1
ATOM 8897 C C . GLY A 1 1138 ? -20.122 -36.796 14.854 1.00 54.09 1138 GLY A C 1
ATOM 8898 O O . GLY A 1 1138 ? -20.167 -37.538 15.828 1.00 54.09 1138 GLY A O 1
ATOM 8899 N N . GLY A 1 1139 ? -21.150 -36.026 14.472 1.00 38.28 1139 GLY A N 1
ATOM 8900 C CA . GLY A 1 1139 ? -22.501 -36.101 15.061 1.00 38.28 1139 GLY A CA 1
ATOM 8901 C C . GLY A 1 1139 ? -22.753 -35.180 16.244 1.00 38.28 1139 GLY A C 1
ATOM 8902 O O . GLY A 1 1139 ? -22.335 -35.537 17.365 1.00 38.28 1139 GLY A O 1
#

Foldseek 3Di:
DDDDDDDDDDPPPPPPPDPDPAEEFEEECPADDPFPRDPVGHHNAPQVVLVPGAALHEYAYEADEHEAAHEHPHHNYEYEHNDPDAHEYEYQDDENYEYCYYNYEYERHEYAHCYAYEANYEAYEYEAYEYAQHAAHYAYQAAAYEHEAYEHENHEYEPEEENHEHQHAQYEAYQYEYEAYAYHHYEPHEHAYWNYEHEAYEYYHDDDRADPEYHYEYDYDDDDDDDDDQREHEAEYEYDPDHQEYEHDYDDDDDDHAYEYEYEYAEEHQYYDYDDAPYDYDYHYDYDYPDDDDDDPPHPPDDDDPPPPPDDPVPDDDPPPDDDDDDPDDPDDDPPDPWDQLLAPFFKDKDAAQPPPDDDQDRCQQRNPDFDFDQDDPDDSQHWRKHQPPDQDQKMKMKTQSVAKFFFFKKKWKWFDDPVPQADEFQKKWKWAAAPLFWTFTQGMFGDPADDDGGIDMTMDGGSRWIHRMIMIITGDLTSMYITGYMGRIGGGDPDPDDIDDDGDDTDTPCRVVVPRPPVVVVVQRLLVVVLSVVLVVLVVLLVVLLVLLVVLVNNVVLVVLSVQLVVVSVVSVDSPDDPDVSNVVSLLLSLLSSQCSRPNDAQKKKFADALQDDDDQSDHDDPVGIDAQAWEWEEAAQDKTKTKIKMWGSDQFKWKKFKDWDWWAFPVGFTQDVVQKWKWWFDWDWFDDPPDPPRHDTDTQGSWFIATQDPPPGRIDTHGHSTMIMIMIIHRNHVNDFGKIKTWMWIDTPPHDIDIHIYIYGYHHHHDDLADQAAEEEADCCCFADNVVVNLVVLLLCSSLRHQEYEYQFFFDQLVCPPPQADPQQDGPDDTDNVRVLVVQVSNCVSDPPNPDGRQAYEHEQADPDVVRHPVSNPDAQLDSNNLNNLLNRQLSVQVCCCVVPVDALLRYAYEYHPADALVVCVRHQVSQLVSLCPDDCVVRVRSVSHAYEDEYDLSRCPDPSVVVVLVCLLSHAEYAYEQPRDDLVSLVSNVVSVHQYEYEYEQPVQRAQNLLCRLLSCLVSVHSYYYYHECADRPGRDSRHQWDAVVSVPPNNNPHGIGGTNSSVSNSNSNVLNRLLVLLLVLLVVCCVVCVVLNVVSVCLSVVLSVQCVVCVSDPVSNVVSSVSSSVSSCPSVVDD

Secondary structure (DSSP, 8-state):
---PPP---------PPPPP---EEEE-TTSPTT--SSSSS-BSSHHHHHHHPPTT-EEEE-SSEEE--EEE-STT-EEEESSSSPPEEEESSS-SEEE-SSS-EEES-EEEET--EEE-SSS-EEES-EEES-SSSEEE-SSS-EEES-EEES-EEESS-EEEEE-STT-EEES-EEES-EEES-EEEEE-STT-EEEEEEEE--SSS--SS-SEEEE--S------S----EEEEEEES--SEEEEEEE--S-S---EE--EEES--SEEEEEESS--B--EEES---S-----TT--------------TT-PPPP----PPPPTT---S-TT---EETTTT--EEEES--S-TT-PPPTTTTSSS---S-SS--SSS-PPEEEE--SS--EEEEEEEEEEEEEEEEEEEEEEEBGGGTEEPPSEEEEEEESSSSEEEEEEEEE--S---SEEEEEEEEEEEEEEEEEEEEEE--SSEEEE-EEEEEEEE--S-PPP---SSPPEEHHHHHH----HHHHHHHHHHHHHHHHHHHHHHHHHHHHHHHHHTT-GGGSHHHHHHHHHHHHHTTSTT----HHHHHHHHHHHHHHHHHHH---S-EEEE--TT----TT----TTTBS--EEEEEEEET-EEEEEEEEE--SSS-EEEEEEEPPPB-TT-PBPPGGGEEEEEEEEEEE--SS-------EEEEEEEEEESBSSS-EEEEE-TT-EEEEEEEEE-TTPPSEEEEEEEEEE-TTSPPEEEEEEEEEEEEE--SS-SSEEEEE--TTSGGGGGSHHHHHHHHHHTT--EEEES-SPPGGGG-TTSB-TT--B-S----HHHHHHHHHHHTT-SSTT---SEEEEE--TTSTTTSGGGT-S-TTSHHHHHHHHHHHHHHHHHHHHHH---GGGEEEE-SSSB-HHHIIIIIHHHHHHHHHS-TTT-TTGGG-EEEE-B-HHHHTTTHHHHHHTTGGG-SEE-PBTT---HHHHHHHHHTT-EEEEEE-TTS-STHHHHHHHHHHHHHT-SEEEES-SS-SSS--TT-SEEEGGG--TT-TT-SEEEBHHHHHHHHHHHHHHHHHHHHHHHHHHTTT-HHHHHHHHHHHHHHHHHHHHSTT-HHHHHHHHHHHHHHHHHHHTT-